Protein AF-0000000081776448 (afdb_homodimer)

Radius of gyration: 35.92 Å; Cα contacts (8 Å, |Δi|>4): 1482; chains: 2; bounding box: 62×105×99 Å

InterPro domains:
  IPR001128 Cytochrome P450 [PF00067] (30-485)
  IPR001128 Cytochrome P450 [PR00385] (296-313)
  IPR001128 Cytochrome P450 [PR00385] (349-360)
  IPR001128 Cytochrome P450 [PR00385] (428-437)
  IPR001128 Cytochrome P450 [PR00385] (437-448)
  IPR002401 Cytochrome P450, E-class, group I [PR00463] (58-77)
  IPR002401 Cytochrome P450, E-class, group I [PR00463] (170-188)
  IPR002401 Cytochrome P450, E-class, group I [PR00463] (285-302)
  IPR002401 Cytochrome P450, E-class, group I [PR00463] (305-331)
  IPR002401 Cytochrome P450, E-class, group I [PR00463] (348-366)
  IPR002401 Cytochrome P450, E-class, group I [PR00463] (389-413)
  IPR002401 Cytochrome P450, E-class, group I [PR00463] (427-437)
  IPR002401 Cytochrome P450, E-class, group I [PR00463] (437-460)
  IPR017972 Cytochrome P450, conserved site [PS00086] (430-439)
  IPR036396 Cytochrome P450 superfamily [G3DSA:1.10.630.10] (24-493)
  IPR036396 Cytochrome P450 superfamily [SSF48264] (30-490)

Secondary structure (DSSP, 8-state):
-HHHHHHHHHHHHHHHHHHHHIIIIIS-PPP----BTTTBTGGGS-TT-HHHHHHHHHHHH-SEEEEEETTEEEEEE-SHHHHHHHHSSSTT-BPP--HHHHHHTTT-STTT---HHHHHHHHHHHHHHHHHHHTTTHHHHHHHHHHHHHHHHHTTTT--B--HHHHHHHHHHHHHHHHHS----TT-HHHHHHHHHHHHHHHHHSTT-HHHH-GGGGGS--HHHHHHHHHHHHHHHHHHHHHHHHHHH--TT---SHHHHHHHHHHHHHHTT-HHHHTT-SHHHHHHHHHHHHHHHHHHHHHHHHHHHHHHHH-HHHHHHHHHHHHHHH-SS----GGGGGG-HHHHHHHHHHHHHH-SSTT-S-EE-SSSEEETTEEE-TT-EEEE-HHHHHT-TTTSSSTTS--GGGGB-TTSPBPPGGG-TT--SS--GGG--TTHHHHHHHHHHHHHHHHHHEEEEPPTTPPP---EEESSSEEEPS--BEEEE-----/-HHHHHHHHHHHHHHHHHHHHIIIIIS-PPP----BTTTBTGGGS-TT-HHHHHHHHHHHH-SEEEEEETTEEEEEE-SHHHHHHHHSSSTT-BPP--HHHHHHTTT-STTT---HHHHHHHHHHHHHHHHHHHTTTHHHHHHHHHHHHHHHHHTTTT--B--HHHHHHHHHHHHHHHHHS----TT-HHHHHHHHHHHHHHHHHSTT-HHHH-GGGGGS--HHHHHHHHHHHHHHHHHHHHHHHHHHH--TT---SHHHHHHHHHHHHHHTT-HHHHTT-SHHHHHHHHHHHHHHHHHHHHHHHHHHHHHHHH-HHHHHHHHHHHHHHH-TT----GGGGGG-HHHHHHHHHHHHHH-SSTT-S-EE-SSSEEETTEEE-TT-EEEE-HHHHHT-TTTSSSTTS--GGGGB-TTSPBPPGGG-TT--SS--GGG--TTHHHHHHHHHHHHHHHHHHEEEEPPTTPPP---EEESSSEEEPS--BEEEE-----

Nearest PDB structures (foldseek):
  6b82-assembly1_B  TM=9.142E-01  e=2.012E-31  Danio rerio
  6vlt-assembly7_G  TM=8.882E-01  e=4.516E-31  Homo sapiens
  4nkv-assembly3_C  TM=9.052E-01  e=1.434E-29  Homo sapiens
  3t3z-assembly1_A  TM=8.857E-01  e=6.390E-30  Homo sapiens
  6cir-assembly3_C  TM=9.084E-01  e=4.609E-29  Homo sapiens

Sequence (988 aa):
MILTACLCGTALCAMYYLKEQYDYTIRRMPPGPPSIPFIGNALSLDPKAPHLSLLELAKKYGDIFSIKLGSQRVVILNTCDVIKEAYKGLDISHRPNIYCMDVLVGDKGFLTCNDTNQWRLHTRLCRSALRIINNSSLGVKISEEADCLINKILDYHGKPFNPCQDLYLASLNVLCNISFGERYSHTDPELHDILDYSAEILKVISPVHPVNALPWLRHFPNKWFERLMKAKEQRDRLLMRKYVQHVATYKDGEIRDMLDAMLASAKQAVQEKDDNSLSVLTPEHIIINMWLMFFAGTDTVANTLQWGLLYMAAFPKKQAKVHDQIEQVLGKDGLLTLNCRARLPYLEATVNEIMRFSSLTTLGVPHAAAVDTKVRGYYIPKGTQVMANFWAVHHDETVWDQPHEFIPERFLDSDGNLRNMSEFPYFMPFSTGQRSCIGKGMAKAELFLLLGKLLHKFCFQLPENAKADLEGLASVSLIPKPYQIRALERAMYIMILTACLCGTALCAMYYLKEQYDYTIRRMPPGPPSIPFIGNALSLDPKAPHLSLLELAKKYGDIFSIKLGSQRVVILNTCDVIKEAYKGLDISHRPNIYCMDVLVGDKGFLTCNDTNQWRLHTRLCRSALRIINNSSLGVKISEEADCLINKILDYHGKPFNPCQDLYLASLNVLCNISFGERYSHTDPELHDILDYSAEILKVISPVHPVNALPWLRHFPNKWFERLMKAKEQRDRLLMRKYVQHVATYKDGEIRDMLDAMLASAKQAVQEKDDNSLSVLTPEHIIINMWLMFFAGTDTVANTLQWGLLYMAAFPKKQAKVHDQIEQVLGKDGLLTLNCRARLPYLEATVNEIMRFSSLTTLGVPHAAAVDTKVRGYYIPKGTQVMANFWAVHHDETVWDQPHEFIPERFLDSDGNLRNMSEFPYFMPFSTGQRSCIGKGMAKAELFLLLGKLLHKFCFQLPENAKADLEGLASVSLIPKPYQIRALERAMYI

Organism: Acanthaster planci (NCBI:txid133434)

pLDDT: mean 89.27, std 9.07, range [28.97, 98.62]

Foldseek 3Di:
DVVVVVVVVVVVVVVVVVVLCCCCPVQVAQAFDDADAQQKCVVQADQFCNLVSVLVRCVVRHQWHWTDHGNAIEIEGQALVLQCQVQADLQWFAAFDFPLVCVQANLQALQHNSPPLLNVLRLVLLLQLVVVLLPPCLFVLLLVLLVVLLVVQVVCVQDKDFCQVSLLLSLLQSLCCQLQVDGDDPPRPVVVLVVVLLVLSLVCPWCPHVCRSPVVCVPPDDPSVVSSVVSSVSLCVVLLVSLVVCVVVADPPDDRHSSNSLVNVCVVCVVVVPVSSVVSSPSSSSSSHSVVCSSVRRCLLSQLVSLLLLVCQQPVVLLVVQQVQCCVQQNLPGDDTPVCCQSRQLLLLLSLLSLLLQLWQQFARKTFGCAFDDGPRHTHHGSHIYTYGLNSLSQPVVQDPPSNDRDSCVQADPVRGGHDCVSPSSSDSFRDHPSTDSCVSSSSNSNSSSNSSLSSFWRKHFPDPDHRDSAFTDTSTTHRDTGIMTTHGPPVPD/DVVVVVVVVVVVQVVVVVVLCCQCPVQVAQAFDDADAQQKCVVQADQFCNLVSVLVRCVVRHQWHWTDHGPAIEIEGQALVLQCQVQADLQWFAAFDFPLVCVQANLQALQHNSPPLLNVLRLVLLLQLVVVLLPPCLFVLLLVLLVVLLVVQVVCVQDKDFCQVSLLLSLLQSLCCQLQVDGDDPPDPVVVLVVVLLVLSLVCPWCPHVCRSPVVCVPPDDPSVVSSVVSSVSLCVVLLVSLVVCVVVADPPDQRHSSNSLVNVCVVCVVVVPVSSVVSSPSSSSSSHSVVCSSVRRCLLSQLVSLLLLVCQQPVVLLVVQQVQCCVQANLPGDDTPVCCQSRQLLLLLSLLSLLQQLWQQWARKTFGCAFDDGPRHTHHGSHIYTYGLNSLSQPVVQDPPSNDRDSCVQADPVRGGHDCVVPSSSDSWRDHPSTDSCVSSSSNSNSSSNSSLSSFWRKHFPPPDHRDSAFTDTSTTHRDTGIMTTHGDPVPD

Solvent-accessible surface area (backbone atoms only — not comparable to full-atom values): 52459 Å² total; per-residue (Å²): 109,65,66,56,51,48,50,51,49,49,48,51,50,48,51,50,52,50,49,53,48,41,39,37,68,70,58,29,26,50,45,57,72,87,58,43,87,66,50,16,40,54,85,75,39,43,76,50,40,44,62,59,41,50,48,57,47,30,76,75,53,36,58,53,21,27,45,29,49,18,82,42,54,34,34,42,28,40,39,51,67,58,42,51,62,50,22,56,46,69,48,38,59,21,48,56,91,42,62,66,54,42,72,71,54,38,69,47,27,54,84,46,25,61,52,65,70,59,21,51,52,40,40,50,53,52,44,52,23,50,50,55,41,64,72,65,54,41,62,58,48,43,49,54,36,38,50,52,47,49,54,56,56,57,72,50,70,49,42,70,41,59,59,64,64,59,39,36,51,38,34,40,32,38,46,36,26,47,42,71,58,40,74,68,54,95,78,34,66,65,48,50,51,52,53,51,31,47,55,52,46,54,63,56,63,30,80,78,25,61,56,69,49,36,63,75,56,70,79,44,97,43,75,66,54,55,49,45,51,49,26,47,50,52,50,48,52,54,44,47,50,51,49,51,46,47,63,56,66,60,49,90,93,58,67,78,25,32,52,46,36,47,51,52,51,41,32,50,24,55,76,68,67,35,63,72,57,47,72,60,47,35,72,67,27,47,45,43,38,53,46,50,52,45,62,63,47,25,57,55,51,20,41,50,50,50,48,40,52,51,48,33,26,68,36,52,70,62,38,48,53,42,42,51,48,47,40,72,68,46,40,93,83,43,83,87,52,75,84,43,50,82,76,36,27,61,52,54,20,38,54,52,38,43,40,42,67,60,25,40,49,28,44,55,78,59,22,6,21,62,36,72,44,70,53,97,81,24,38,41,52,54,63,36,29,35,32,41,33,39,41,46,34,44,50,29,68,90,80,33,84,62,37,91,51,95,57,35,63,76,42,34,45,96,85,56,41,61,50,65,64,82,78,39,78,52,69,61,79,54,58,63,52,74,72,35,55,80,55,53,68,58,49,51,52,45,51,51,51,42,52,48,51,50,48,70,49,29,45,53,31,53,43,89,94,57,76,82,70,87,59,57,38,49,63,88,41,42,31,68,54,93,61,55,35,19,52,36,66,57,67,80,73,120,109,66,66,55,51,46,49,51,50,49,49,51,51,48,49,50,51,50,49,53,47,42,40,37,66,70,60,29,27,49,45,58,72,88,57,45,87,67,48,18,39,53,85,75,40,43,77,51,41,44,62,58,41,49,48,56,46,31,74,74,55,37,58,52,23,28,43,29,50,19,82,42,55,35,34,43,28,42,38,52,67,57,42,52,61,51,22,55,47,68,48,38,59,22,47,57,92,42,61,67,54,42,72,70,56,38,68,47,27,53,83,48,26,60,52,64,70,60,20,51,52,39,42,50,53,52,43,51,22,49,49,55,42,65,72,64,52,41,63,60,49,43,49,52,36,38,51,52,47,50,55,56,56,55,70,49,71,47,43,70,40,59,59,64,63,60,39,35,52,39,34,41,31,38,46,36,26,46,42,72,58,40,75,68,54,95,79,33,66,66,48,48,51,51,52,51,31,48,52,53,47,53,62,58,64,30,81,80,26,61,56,70,51,37,64,74,56,70,79,46,96,44,72,67,55,54,50,43,50,49,27,48,50,51,51,50,51,53,45,46,51,50,49,52,47,47,64,55,64,60,50,91,94,59,68,78,24,34,52,45,36,48,52,51,50,40,33,50,26,55,74,64,67,34,63,71,58,48,71,60,48,35,73,67,27,47,45,44,37,50,45,50,53,47,61,63,47,26,57,56,52,19,41,51,49,49,49,40,53,51,48,32,27,65,36,51,69,62,39,49,52,41,41,51,49,48,41,72,68,45,40,94,84,44,81,87,53,76,83,43,51,82,73,35,28,62,51,53,20,38,53,52,36,43,41,41,70,60,25,40,50,29,44,58,80,60,22,6,20,63,36,70,44,70,54,97,81,24,37,42,54,53,62,36,30,37,32,40,32,40,42,46,34,45,50,29,67,89,81,34,84,62,36,91,52,94,55,36,63,78,42,34,45,96,86,56,42,61,51,65,64,82,78,38,77,54,68,60,81,55,58,62,51,76,72,35,55,80,54,54,69,57,51,52,52,45,51,49,53,41,52,47,52,48,47,71,49,29,45,53,30,53,43,87,94,56,75,82,70,89,59,56,39,51,63,87,40,43,29,68,55,92,58,55,35,19,51,36,66,56,71,80,72,121

Structure (mmCIF, N/CA/C/O backbone):
data_AF-0000000081776448-model_v1
#
loop_
_entity.id
_entity.type
_entity.pdbx_description
1 polymer 'Steroid 21-hydroxylase'
#
loop_
_atom_site.group_PDB
_atom_site.id
_atom_site.type_symbol
_atom_site.label_atom_id
_atom_site.label_alt_id
_atom_site.label_comp_id
_atom_site.label_asym_id
_atom_site.label_entity_id
_atom_site.label_seq_id
_atom_site.pdbx_PDB_ins_code
_atom_site.Cartn_x
_atom_site.Cartn_y
_atom_site.Cartn_z
_atom_site.occupancy
_atom_site.B_iso_or_equiv
_atom_site.auth_seq_id
_atom_site.auth_comp_id
_atom_site.auth_asym_id
_atom_site.auth_atom_id
_atom_site.pdbx_PDB_model_num
ATOM 1 N N . MET A 1 1 ? 18.875 -7.441 50 1 62.19 1 MET A N 1
ATOM 2 C CA . MET A 1 1 ? 18.312 -7.309 48.656 1 62.19 1 MET A CA 1
ATOM 3 C C . MET A 1 1 ? 17.828 -5.883 48.406 1 62.19 1 MET A C 1
ATOM 5 O O . MET A 1 1 ? 18.141 -5.289 47.375 1 62.19 1 MET A O 1
ATOM 9 N N . ILE A 1 2 ? 17.281 -5.363 49.406 1 72.12 2 ILE A N 1
ATOM 10 C CA . ILE A 1 2 ? 16.766 -4.004 49.312 1 72.12 2 ILE A CA 1
ATOM 11 C C . ILE A 1 2 ? 17.922 -3.008 49.312 1 72.12 2 ILE A C 1
ATOM 13 O O . ILE A 1 2 ? 17.922 -2.061 48.5 1 72.12 2 ILE A O 1
ATOM 17 N N . LEU A 1 3 ? 18.875 -3.279 50.156 1 73.88 3 LEU A N 1
ATOM 18 C CA . LEU A 1 3 ? 20.016 -2.383 50.25 1 73.88 3 LEU A CA 1
ATOM 19 C C . LEU A 1 3 ? 20.812 -2.389 48.938 1 73.88 3 LEU A C 1
ATOM 21 O O . LEU A 1 3 ? 21.25 -1.339 48.469 1 73.88 3 LEU A O 1
ATOM 25 N N . THR A 1 4 ? 20.953 -3.5 48.375 1 74.56 4 THR A N 1
ATOM 26 C CA . THR A 1 4 ? 21.656 -3.637 47.094 1 74.56 4 THR A CA 1
ATOM 27 C C . THR A 1 4 ? 20.891 -2.957 45.969 1 74.56 4 THR A C 1
ATOM 29 O O . THR A 1 4 ? 21.484 -2.322 45.094 1 74.56 4 THR A O 1
ATOM 32 N N . ALA A 1 5 ? 19.656 -3.182 45.969 1 73.75 5 ALA A N 1
ATOM 33 C CA . ALA A 1 5 ? 18.828 -2.521 44.969 1 73.75 5 ALA A CA 1
ATOM 34 C C . ALA A 1 5 ? 18.906 -1.003 45.094 1 73.75 5 ALA A C 1
ATOM 36 O O . ALA A 1 5 ? 18.984 -0.29 44.094 1 73.75 5 ALA A O 1
ATOM 37 N N . CYS A 1 6 ? 18.922 -0.57 46.312 1 77.88 6 CYS A N 1
ATOM 38 C CA . CYS A 1 6 ? 19.031 0.863 46.562 1 77.88 6 CYS A CA 1
ATOM 39 C C . CYS A 1 6 ? 20.375 1.403 46.125 1 77.88 6 CYS A C 1
ATOM 41 O O . CYS A 1 6 ? 20.469 2.498 45.562 1 77.88 6 CYS A O 1
ATOM 43 N N . LEU A 1 7 ? 21.344 0.611 46.438 1 76.44 7 LEU A N 1
ATOM 44 C CA . LEU A 1 7 ? 22.672 1.025 46.031 1 76.44 7 LEU A CA 1
ATOM 45 C C . LEU A 1 7 ? 22.797 1.06 44.5 1 76.44 7 LEU A C 1
ATOM 47 O O . LEU A 1 7 ? 23.422 1.975 43.938 1 76.44 7 LEU A O 1
ATOM 51 N N . CYS A 1 8 ? 22.25 0.12 43.906 1 77.88 8 CYS A N 1
ATOM 52 C CA . CYS A 1 8 ? 22.266 0.087 42.438 1 77.88 8 CYS A CA 1
ATOM 53 C C . CYS A 1 8 ? 21.469 1.247 41.875 1 77.88 8 CYS A C 1
ATOM 55 O O . CYS A 1 8 ? 21.875 1.865 40.875 1 77.88 8 CYS A O 1
ATOM 57 N N . GLY A 1 9 ? 20.391 1.496 42.531 1 76.25 9 GLY A N 1
ATOM 58 C CA . GLY A 1 9 ? 19.578 2.635 42.125 1 76.25 9 GLY A CA 1
ATOM 59 C C . GLY A 1 9 ? 20.312 3.961 42.25 1 76.25 9 GLY A C 1
ATOM 60 O O . GLY A 1 9 ? 20.25 4.801 41.375 1 76.25 9 GLY A O 1
ATOM 61 N N . THR A 1 10 ? 21 4.062 43.375 1 79.56 10 THR A N 1
ATOM 62 C CA . THR A 1 10 ? 21.75 5.281 43.594 1 79.56 10 THR A CA 1
ATOM 63 C C . THR A 1 10 ? 22.922 5.406 42.625 1 79.56 10 THR A C 1
ATOM 65 O O . THR A 1 10 ? 23.219 6.504 42.156 1 79.56 10 THR A O 1
ATOM 68 N N . ALA A 1 11 ? 23.484 4.32 42.406 1 81.44 11 ALA A N 1
ATOM 69 C CA . ALA A 1 11 ? 24.594 4.324 41.438 1 81.44 11 ALA A CA 1
ATOM 70 C C . ALA A 1 11 ? 24.094 4.695 40.031 1 81.44 11 ALA A C 1
ATOM 72 O O . ALA A 1 11 ? 24.75 5.465 39.344 1 81.44 11 ALA A O 1
ATOM 73 N N . LEU A 1 12 ? 23.031 4.215 39.688 1 79.5 12 LEU A N 1
ATOM 74 C CA . LEU A 1 12 ? 22.469 4.516 38.375 1 79.5 12 LEU A CA 1
ATOM 75 C C . LEU A 1 12 ? 22.078 5.984 38.281 1 79.5 12 LEU A C 1
ATOM 77 O O . LEU A 1 12 ? 22.281 6.621 37.25 1 79.5 12 LEU A O 1
ATOM 81 N N . CYS A 1 13 ? 21.547 6.457 39.375 1 80.88 13 CYS A N 1
ATOM 82 C CA . CYS A 1 13 ? 21.188 7.867 39.406 1 80.88 13 CYS A CA 1
ATOM 83 C C . CYS A 1 13 ? 22.422 8.75 39.312 1 80.88 13 CYS A C 1
ATOM 85 O O . CYS A 1 13 ? 22.422 9.773 38.625 1 80.88 13 CYS A O 1
ATOM 87 N N . ALA A 1 14 ? 23.438 8.289 40.031 1 83.38 14 ALA A N 1
ATOM 88 C CA . ALA A 1 14 ? 24.688 9.047 40 1 83.38 14 ALA A CA 1
ATOM 89 C C . ALA A 1 14 ? 25.281 9.023 38.594 1 83.38 14 ALA A C 1
ATOM 91 O O . ALA A 1 14 ? 25.766 10.047 38.094 1 83.38 14 ALA A O 1
ATOM 92 N N . MET A 1 15 ? 25.281 7.945 38.094 1 83.44 15 MET A N 1
ATOM 93 C CA . MET A 1 15 ? 25.797 7.82 36.719 1 83.44 15 MET A CA 1
ATOM 94 C C . MET A 1 15 ? 25 8.68 35.75 1 83.44 15 MET A C 1
ATOM 96 O O . MET A 1 15 ? 25.562 9.289 34.844 1 83.44 15 MET A O 1
ATOM 100 N N . TYR A 1 16 ? 23.734 8.641 35.969 1 82.12 16 TYR A N 1
ATOM 101 C CA . TYR A 1 16 ? 22.859 9.477 35.156 1 82.12 16 TYR A CA 1
ATOM 102 C C . TYR A 1 16 ? 23.219 10.953 35.281 1 82.12 16 TYR A C 1
ATOM 104 O O . TYR A 1 16 ? 23.344 11.672 34.312 1 82.12 16 TYR A O 1
ATOM 112 N N . TYR A 1 17 ? 23.438 11.344 36.469 1 81.25 17 TYR A N 1
ATOM 113 C CA . TYR A 1 17 ? 23.75 12.734 36.719 1 81.25 17 TYR A CA 1
ATOM 114 C C . TYR A 1 17 ? 25.141 13.094 36.188 1 81.25 17 TYR A C 1
ATOM 116 O O . TYR A 1 17 ? 25.328 14.18 35.656 1 81.25 17 TYR A O 1
ATOM 124 N N . LEU A 1 18 ? 26.031 12.219 36.312 1 83.12 18 LEU A N 1
ATOM 125 C CA . LEU A 1 18 ? 27.375 12.445 35.781 1 83.12 18 LEU A CA 1
ATOM 126 C C . LEU A 1 18 ? 27.359 12.539 34.281 1 83.12 18 LEU A C 1
ATOM 128 O O . LEU A 1 18 ? 28.094 13.328 33.688 1 83.12 18 LEU A O 1
ATOM 132 N N . LYS A 1 19 ? 26.594 11.75 33.688 1 84.44 19 LYS A N 1
ATOM 133 C CA . LYS A 1 19 ? 26.469 11.797 32.25 1 84.44 19 LYS A CA 1
ATOM 134 C C . LYS A 1 19 ? 25.891 13.133 31.781 1 84.44 19 LYS A C 1
ATOM 136 O O . LYS A 1 19 ? 26.328 13.695 30.781 1 84.44 19 LYS A O 1
ATOM 141 N N . GLU A 1 20 ? 24.953 13.594 32.5 1 82.75 20 GLU A N 1
ATOM 142 C CA . GLU A 1 20 ? 24.344 14.883 32.156 1 82.75 20 GLU A CA 1
ATOM 143 C C . GLU A 1 20 ? 25.359 16.016 32.281 1 82.75 20 GLU A C 1
ATOM 145 O O . GLU A 1 20 ? 25.422 16.906 31.438 1 82.75 20 GLU A O 1
ATOM 150 N N . GLN A 1 21 ? 26.188 15.922 33.312 1 83.75 21 GLN A N 1
ATOM 151 C CA . GLN A 1 21 ? 27.219 16.938 33.5 1 83.75 21 GLN A CA 1
ATOM 152 C C . GLN A 1 21 ? 28.281 16.844 32.406 1 83.75 21 GLN A C 1
ATOM 154 O O . GLN A 1 21 ? 28.797 17.859 31.922 1 83.75 21 GLN A O 1
ATOM 159 N N . TYR A 1 22 ? 28.547 15.68 32.156 1 84.62 22 TYR A N 1
ATOM 160 C CA . TYR A 1 22 ? 29.484 15.461 31.062 1 84.62 22 TYR A CA 1
ATOM 161 C C . TYR A 1 22 ? 28.969 16.062 29.75 1 84.62 22 TYR A C 1
ATOM 163 O O . TYR A 1 22 ? 29.719 16.719 29.031 1 84.62 22 TYR A O 1
ATOM 171 N N . ASP A 1 23 ? 27.719 15.898 29.438 1 86.44 23 ASP A N 1
ATOM 172 C CA . ASP A 1 23 ? 27.109 16.406 28.219 1 86.44 23 ASP A CA 1
ATOM 173 C C . ASP A 1 23 ? 27.109 17.938 28.188 1 86.44 23 ASP A C 1
ATOM 175 O O . ASP A 1 23 ? 27.406 18.547 27.156 1 86.44 23 ASP A O 1
ATOM 179 N N . TYR A 1 24 ? 26.906 18.547 29.328 1 83.19 24 TYR A N 1
ATOM 180 C CA . TYR A 1 24 ? 26.797 20 29.406 1 83.19 24 TYR A CA 1
ATOM 181 C C . TYR A 1 24 ? 28.188 20.641 29.422 1 83.19 24 TYR A C 1
ATOM 183 O O . TYR A 1 24 ? 28.406 21.672 28.766 1 83.19 24 TYR A O 1
ATOM 191 N N . THR A 1 25 ? 29.078 20 30.109 1 82.5 25 THR A N 1
ATOM 192 C CA . THR A 1 25 ? 30.328 20.688 30.375 1 82.5 25 THR A CA 1
ATOM 193 C C . THR A 1 25 ? 31.406 20.25 29.375 1 82.5 25 THR A C 1
ATOM 195 O O . THR A 1 25 ? 32.188 21.078 28.906 1 82.5 25 THR A O 1
ATOM 198 N N . ILE A 1 26 ? 31.391 19.047 29.078 1 80.81 26 ILE A N 1
ATOM 199 C CA . ILE A 1 26 ? 32.469 18.547 28.234 1 80.81 26 ILE A CA 1
ATOM 200 C C . ILE A 1 26 ? 32.031 18.562 26.766 1 80.81 26 ILE A C 1
ATOM 202 O O . ILE A 1 26 ? 32.719 19.141 25.922 1 80.81 26 ILE A O 1
ATOM 206 N N . ARG A 1 27 ? 30.938 18.078 26.5 1 84.81 27 ARG A N 1
ATOM 207 C CA . ARG A 1 27 ? 30.453 18.031 25.125 1 84.81 27 ARG A CA 1
ATOM 208 C C . ARG A 1 27 ? 29.875 19.375 24.703 1 84.81 27 ARG A C 1
ATOM 210 O O . ARG A 1 27 ? 29.656 19.625 23.516 1 84.81 27 ARG A O 1
ATOM 217 N N . ARG A 1 28 ? 29.625 20.219 25.641 1 89.75 28 ARG A N 1
ATOM 218 C CA . ARG A 1 28 ? 29.125 21.578 25.406 1 89.75 28 ARG A CA 1
ATOM 219 C C . ARG A 1 28 ? 27.766 21.562 24.734 1 89.75 28 ARG A C 1
ATOM 221 O O . ARG A 1 28 ? 27.531 22.266 23.75 1 89.75 28 ARG A O 1
ATOM 228 N N . MET A 1 29 ? 26.953 20.703 25.188 1 91.94 29 MET A N 1
ATOM 229 C CA . MET A 1 29 ? 25.547 20.703 24.766 1 91.94 29 MET A CA 1
ATOM 230 C C . MET A 1 29 ? 24.781 21.828 25.438 1 91.94 29 MET A C 1
ATOM 232 O O . MET A 1 29 ? 25.219 22.344 26.469 1 91.94 29 MET A O 1
ATOM 236 N N . PRO A 1 30 ? 23.734 22.312 24.859 1 93.81 30 PRO A N 1
ATOM 237 C CA . PRO A 1 30 ? 22.969 23.375 25.516 1 93.81 30 PRO A CA 1
ATOM 238 C C . PRO A 1 30 ? 22.578 23.031 26.938 1 93.81 30 PRO A C 1
ATOM 240 O O . PRO A 1 30 ? 22.156 21.906 27.219 1 93.81 30 PRO A O 1
ATOM 243 N N . PRO A 1 31 ? 22.734 23.953 27.797 1 91.62 31 PRO A N 1
ATOM 244 C CA . PRO A 1 31 ? 22.406 23.688 29.203 1 91.62 31 PRO A CA 1
ATOM 245 C C . PRO A 1 31 ? 20.906 23.484 29.422 1 91.62 31 PRO A C 1
ATOM 247 O O . PRO A 1 31 ? 20.109 23.734 28.531 1 91.62 31 PRO A O 1
ATOM 250 N N . GLY A 1 32 ? 20.516 22.984 30.625 1 89.69 32 GLY A N 1
ATOM 251 C CA . GLY A 1 32 ? 19.109 22.781 30.969 1 89.69 32 GLY A CA 1
ATOM 252 C C . GLY A 1 32 ? 18.906 22.406 32.438 1 89.69 32 GLY A C 1
ATOM 253 O O . GLY A 1 32 ? 19.875 22.266 33.188 1 89.69 32 GLY A O 1
ATOM 254 N N . PRO A 1 33 ? 17.719 22.422 32.75 1 88.31 33 PRO A N 1
ATOM 255 C CA . PRO A 1 33 ? 17.391 22.031 34.125 1 88.31 33 PRO A CA 1
ATOM 256 C C . PRO A 1 33 ? 17.734 20.562 34.406 1 88.31 33 PRO A C 1
ATOM 258 O O . PRO A 1 33 ? 17.781 19.734 33.5 1 88.31 33 PRO A O 1
ATOM 261 N N . PRO A 1 34 ? 18.062 20.328 35.688 1 83.06 34 PRO A N 1
ATOM 262 C CA . PRO A 1 34 ? 18.266 18.922 36.031 1 83.06 34 PRO A CA 1
ATOM 263 C C . PRO A 1 34 ? 17.047 18.062 35.75 1 83.06 34 PRO A C 1
ATOM 265 O O . PRO A 1 34 ? 15.906 18.516 35.969 1 83.06 34 PRO A O 1
ATOM 268 N N . SER A 1 35 ? 17.234 16.891 35.25 1 82.5 35 SER A N 1
ATOM 269 C CA . SER A 1 35 ? 16.125 16.016 34.844 1 82.5 35 SER A CA 1
ATOM 270 C C . SER A 1 35 ? 16.094 14.758 35.688 1 82.5 35 SER A C 1
ATOM 272 O O . SER A 1 35 ? 17.094 14.359 36.281 1 82.5 35 SER A O 1
ATOM 274 N N . ILE A 1 36 ? 14.93 14.203 35.844 1 79.12 36 ILE A N 1
ATOM 275 C CA . ILE A 1 36 ? 14.734 12.93 36.531 1 79.12 36 ILE A CA 1
ATOM 276 C C . ILE A 1 36 ? 14.922 11.781 35.531 1 79.12 36 ILE A C 1
ATOM 278 O O . ILE A 1 36 ? 14.422 11.844 34.406 1 79.12 36 ILE A O 1
ATOM 282 N N . PRO A 1 37 ? 15.602 10.742 36 1 77.62 37 PRO A N 1
ATOM 283 C CA . PRO A 1 37 ? 15.828 9.625 35.094 1 77.62 37 PRO A CA 1
ATOM 284 C C . PRO A 1 37 ? 14.531 9.055 34.531 1 77.62 37 PRO A C 1
ATOM 286 O O . PRO A 1 37 ? 13.539 8.938 35.25 1 77.62 37 PRO A O 1
ATOM 289 N N . PHE A 1 38 ? 14.398 8.875 33.281 1 71.12 38 PHE A N 1
ATOM 290 C CA . PHE A 1 38 ? 13.336 8.227 32.531 1 71.12 38 PHE A CA 1
ATOM 291 C C . PHE A 1 38 ? 12.156 9.172 32.312 1 71.12 38 PHE A C 1
ATOM 293 O O . PHE A 1 38 ? 11.445 9.078 31.312 1 71.12 38 PHE A O 1
ATOM 300 N N . ILE A 1 39 ? 11.961 10.086 33.25 1 74.19 39 ILE A N 1
ATOM 301 C CA . ILE A 1 39 ? 10.828 10.992 33.125 1 74.19 39 ILE A CA 1
ATOM 302 C C . ILE A 1 39 ? 11.297 12.312 32.5 1 74.19 39 ILE A C 1
ATOM 304 O O . ILE A 1 39 ? 10.57 12.93 31.734 1 74.19 39 ILE A O 1
ATOM 308 N N . GLY A 1 40 ? 12.516 12.688 32.812 1 76.75 40 GLY A N 1
ATOM 309 C CA . GLY A 1 40 ? 13.055 13.945 32.312 1 76.75 40 GLY A CA 1
ATOM 310 C C . GLY A 1 40 ? 12.477 15.164 33.031 1 76.75 40 GLY A C 1
ATOM 311 O O . GLY A 1 40 ? 12.391 15.195 34.25 1 76.75 40 GLY A O 1
ATOM 312 N N . ASN A 1 41 ? 12.188 16.188 32.219 1 78.56 41 ASN A N 1
ATOM 313 C CA . ASN A 1 41 ? 11.68 17.453 32.75 1 78.56 41 ASN A CA 1
ATOM 314 C C . ASN A 1 41 ? 10.18 17.594 32.5 1 78.56 41 ASN A C 1
ATOM 316 O O . ASN A 1 41 ? 9.633 18.703 32.625 1 78.56 41 ASN A O 1
ATOM 320 N N . ALA A 1 42 ? 9.508 16.609 32.219 1 75.81 42 ALA A N 1
ATOM 321 C CA . ALA A 1 42 ? 8.102 16.625 31.828 1 75.81 42 ALA A CA 1
ATOM 322 C C . ALA A 1 42 ? 7.23 17.141 32.969 1 75.81 42 ALA A C 1
ATOM 324 O O . ALA A 1 42 ? 6.219 17.812 32.75 1 75.81 42 ALA A O 1
ATOM 325 N N . LEU A 1 43 ? 7.648 16.922 34.125 1 75.38 43 LEU A N 1
ATOM 326 C CA . LEU A 1 43 ? 6.848 17.297 35.281 1 75.38 43 LEU A CA 1
ATOM 327 C C . LEU A 1 43 ? 6.969 18.797 35.594 1 75.38 43 LEU A C 1
ATOM 329 O O . LEU A 1 43 ? 6.117 19.375 36.25 1 75.38 43 LEU A O 1
ATOM 333 N N . SER A 1 44 ? 7.949 19.359 35 1 79.69 44 SER A N 1
ATOM 334 C CA . SER A 1 44 ? 8.172 20.781 35.281 1 79.69 44 SER A CA 1
ATOM 335 C C . SER A 1 44 ? 7.512 21.641 34.188 1 79.69 44 SER A C 1
ATOM 337 O O . SER A 1 44 ? 7.496 22.875 34.312 1 79.69 44 SER A O 1
ATOM 339 N N . LEU A 1 45 ? 6.988 21.062 33.281 1 84.19 45 LEU A N 1
ATOM 340 C CA . LEU A 1 45 ? 6.344 21.781 32.188 1 84.19 45 LEU A CA 1
ATOM 341 C C . LEU A 1 45 ? 4.824 21.75 32.344 1 84.19 45 LEU A C 1
ATOM 343 O O . LEU A 1 45 ? 4.254 20.703 32.656 1 84.19 45 LEU A O 1
ATOM 347 N N . ASP A 1 46 ? 4.223 22.875 32.219 1 82.88 46 ASP A N 1
ATOM 348 C CA . ASP A 1 46 ? 2.766 22.938 32.188 1 82.88 46 ASP A CA 1
ATOM 349 C C . ASP A 1 46 ? 2.229 22.344 30.875 1 82.88 46 ASP A C 1
ATOM 351 O O . ASP A 1 46 ? 2.475 22.875 29.797 1 82.88 46 ASP A O 1
ATOM 355 N N . PRO A 1 47 ? 1.512 21.328 31.047 1 79.31 47 PRO A N 1
ATOM 356 C CA . PRO A 1 47 ? 1.014 20.688 29.828 1 79.31 47 PRO A CA 1
ATOM 357 C C . PRO A 1 47 ? 0.041 21.562 29.047 1 79.31 47 PRO A C 1
ATOM 359 O O . PRO A 1 47 ? -0.118 21.391 27.844 1 79.31 47 PRO A O 1
ATOM 362 N N . LYS A 1 48 ? -0.534 22.469 29.656 1 81.94 48 LYS A N 1
ATOM 363 C CA . LYS A 1 48 ? -1.513 23.344 29 1 81.94 48 LYS A CA 1
ATOM 364 C C . LYS A 1 48 ? -0.833 24.531 28.328 1 81.94 48 LYS A C 1
ATOM 366 O O . LYS A 1 48 ? -1.42 25.172 27.453 1 81.94 48 LYS A O 1
ATOM 371 N N . ALA A 1 49 ? 0.349 24.797 28.812 1 88.31 49 ALA A N 1
ATOM 372 C CA . ALA A 1 49 ? 1.064 25.938 28.234 1 88.31 49 ALA A CA 1
ATOM 373 C C . ALA A 1 49 ? 2.572 25.703 28.266 1 88.31 49 ALA A C 1
ATOM 375 O O . ALA A 1 49 ? 3.322 26.5 28.828 1 88.31 49 ALA A O 1
ATOM 376 N N . PRO A 1 50 ? 2.949 24.734 27.547 1 88.19 50 PRO A N 1
ATOM 377 C CA . PRO A 1 50 ? 4.383 24.422 27.547 1 88.19 50 PRO A CA 1
ATOM 378 C C . PRO A 1 50 ? 5.23 25.562 26.984 1 88.19 50 PRO A C 1
ATOM 380 O O . PRO A 1 50 ? 6.367 25.766 27.422 1 88.19 50 PRO A O 1
ATOM 383 N N . HIS A 1 51 ? 4.691 26.344 26.094 1 90.62 51 HIS A N 1
ATOM 384 C CA . HIS A 1 51 ? 5.434 27.438 25.5 1 90.62 51 HIS A CA 1
ATOM 385 C C . HIS A 1 51 ? 5.773 28.516 26.531 1 90.62 51 HIS A C 1
ATOM 387 O O . HIS A 1 51 ? 6.852 29.109 26.484 1 90.62 51 HIS A O 1
ATOM 393 N N . LEU A 1 52 ? 4.898 28.672 27.484 1 91.44 52 LEU A N 1
ATOM 394 C CA . LEU A 1 52 ? 5.148 29.641 28.531 1 91.44 52 LEU A CA 1
ATOM 395 C C . LEU A 1 52 ? 6.164 29.125 29.531 1 91.44 52 LEU A C 1
ATOM 397 O O . LEU A 1 52 ? 7.023 29.875 30.016 1 91.44 52 LEU A O 1
ATOM 401 N N . SER A 1 53 ? 6.016 27.828 29.797 1 91.75 53 SER A N 1
ATOM 402 C CA . SER A 1 53 ? 6.992 27.203 30.688 1 91.75 53 SER A CA 1
ATOM 403 C C . SER A 1 53 ? 8.398 27.281 30.109 1 91.75 53 SER A C 1
ATOM 405 O O . SER A 1 53 ? 9.367 27.531 30.828 1 91.75 53 SER A O 1
ATOM 407 N N . LEU A 1 54 ? 8.469 27.094 28.922 1 93 54 LEU A N 1
ATOM 408 C CA . LEU A 1 54 ? 9.758 27.109 28.25 1 93 54 LEU A CA 1
ATOM 409 C C . LEU A 1 54 ? 10.312 28.531 28.156 1 93 54 LEU A C 1
ATOM 411 O O . LEU A 1 54 ? 11.531 28.719 28.219 1 93 54 LEU A O 1
ATOM 415 N N . LEU A 1 55 ? 9.422 29.453 28 1 93.44 55 LEU A N 1
ATOM 416 C CA . LEU A 1 55 ? 9.836 30.859 28 1 93.44 55 LEU A CA 1
ATOM 417 C C . LEU A 1 55 ? 10.453 31.234 29.344 1 93.44 55 LEU A C 1
ATOM 419 O O . LEU A 1 55 ? 11.445 31.969 29.406 1 93.44 55 LEU A O 1
ATOM 423 N N . GLU A 1 56 ? 9.914 30.719 30.406 1 93.12 56 GLU A N 1
ATOM 424 C CA . GLU A 1 56 ? 10.453 30.953 31.75 1 93.12 56 GLU A CA 1
ATOM 425 C C . GLU A 1 56 ? 11.836 30.328 31.906 1 93.12 56 GLU A C 1
ATOM 427 O O . GLU A 1 56 ? 12.719 30.906 32.531 1 93.12 56 GLU A O 1
ATOM 432 N N . LEU A 1 57 ? 11.977 29.188 31.375 1 93.38 57 LEU A N 1
ATOM 433 C CA . LEU A 1 57 ? 13.258 28.5 31.438 1 93.38 57 LEU A CA 1
ATOM 434 C C . LEU A 1 57 ? 14.312 29.234 30.609 1 93.38 57 LEU A C 1
ATOM 436 O O . LEU A 1 57 ? 15.492 29.234 30.953 1 93.38 57 LEU A O 1
ATOM 440 N N . ALA A 1 58 ? 13.875 29.828 29.562 1 93.88 58 ALA A N 1
ATOM 441 C CA . ALA A 1 58 ? 14.789 30.578 28.703 1 93.88 58 ALA A CA 1
ATOM 442 C C . ALA A 1 58 ? 15.422 31.75 29.453 1 93.88 58 ALA A C 1
ATOM 444 O O . ALA A 1 58 ? 16.578 32.094 29.188 1 93.88 58 ALA A O 1
ATOM 445 N N . LYS A 1 59 ? 14.688 32.344 30.328 1 92.12 59 LYS A N 1
ATOM 446 C CA . LYS A 1 59 ? 15.203 33.438 31.125 1 92.12 59 LYS A CA 1
ATOM 447 C C . LYS A 1 59 ? 16.359 32.969 32 1 92.12 59 LYS A C 1
ATOM 449 O O . LYS A 1 59 ? 17.281 33.75 32.281 1 92.12 59 LYS A O 1
ATOM 454 N N . LYS A 1 60 ? 16.281 31.75 32.375 1 92.38 60 LYS A N 1
ATOM 455 C CA . LYS A 1 60 ? 17.266 31.219 33.312 1 92.38 60 LYS A CA 1
ATOM 456 C C . LYS A 1 60 ? 18.453 30.594 32.562 1 92.38 60 LYS A C 1
ATOM 458 O O . LYS A 1 60 ? 19.594 30.719 33 1 92.38 60 LYS A O 1
ATOM 463 N N . TYR A 1 61 ? 18.203 29.969 31.484 1 93.62 61 TYR A N 1
ATOM 464 C CA . TYR A 1 61 ? 19.234 29.141 30.859 1 93.62 61 TYR A CA 1
ATOM 465 C C . TYR A 1 61 ? 19.703 29.75 29.547 1 93.62 61 TYR A C 1
ATOM 467 O O . TYR A 1 61 ? 20.688 29.297 28.969 1 93.62 61 TYR A O 1
ATOM 475 N N . GLY A 1 62 ? 18.953 30.734 29.047 1 92.88 62 GLY A N 1
ATOM 476 C CA . GLY A 1 62 ? 19.406 31.438 27.844 1 92.88 62 GLY A CA 1
ATOM 477 C C . GLY A 1 62 ? 18.547 31.141 26.625 1 92.88 62 GLY A C 1
ATOM 478 O O . GLY A 1 62 ? 17.562 30.422 26.719 1 92.88 62 GLY A O 1
ATOM 479 N N . ASP A 1 63 ? 19 31.641 25.5 1 94.44 63 ASP A N 1
ATOM 480 C CA . ASP A 1 63 ? 18.234 31.609 24.25 1 94.44 63 ASP A CA 1
ATOM 481 C C . ASP A 1 63 ? 18.25 30.203 23.656 1 94.44 63 ASP A C 1
ATOM 483 O O . ASP A 1 63 ? 17.375 29.875 22.828 1 94.44 63 ASP A O 1
ATOM 487 N N . ILE A 1 64 ? 19.312 29.453 23.953 1 96.5 64 ILE A N 1
ATOM 488 C CA . ILE A 1 64 ? 19.422 28.062 23.562 1 96.5 64 ILE A CA 1
ATOM 489 C C . ILE A 1 64 ? 19.609 27.188 24.797 1 96.5 64 ILE A C 1
ATOM 491 O O . ILE A 1 64 ? 20.562 27.375 25.562 1 96.5 64 ILE A O 1
ATOM 495 N N . PHE A 1 65 ? 18.719 26.328 25.016 1 95.62 65 PHE A N 1
ATOM 496 C CA . PHE A 1 65 ? 18.859 25.406 26.125 1 95.62 65 PHE A CA 1
ATOM 497 C C . PHE A 1 65 ? 18.25 24.047 25.781 1 95.62 65 PHE A C 1
ATOM 499 O O . PHE A 1 65 ? 17.766 23.844 24.672 1 95.62 65 PHE A O 1
ATOM 506 N N . SER A 1 66 ? 18.406 23.094 26.656 1 94.44 66 SER A N 1
ATOM 507 C CA . SER A 1 66 ? 17.875 21.75 26.391 1 94.44 66 SER A CA 1
ATOM 508 C C . SER A 1 66 ? 17.094 21.219 27.578 1 94.44 66 SER A C 1
ATOM 510 O O . SER A 1 66 ? 17.328 21.625 28.719 1 94.44 66 SER A O 1
ATOM 512 N N . ILE A 1 67 ? 16.125 20.438 27.266 1 90.69 67 ILE A N 1
ATOM 513 C CA . ILE A 1 67 ? 15.367 19.688 28.266 1 90.69 67 ILE A CA 1
ATOM 514 C C . ILE A 1 67 ? 15.32 18.219 27.875 1 90.69 67 ILE A C 1
ATOM 516 O O . ILE A 1 67 ? 15.688 17.844 26.766 1 90.69 67 ILE A O 1
ATOM 520 N N . LYS A 1 68 ? 14.961 17.438 28.859 1 86.81 68 LYS A N 1
ATOM 521 C CA . LYS A 1 68 ? 14.789 16.016 28.578 1 86.81 68 LYS A CA 1
ATOM 522 C C . LYS A 1 68 ? 13.328 15.609 28.734 1 86.81 68 LYS A C 1
ATOM 524 O O . LYS A 1 68 ? 12.703 15.875 29.766 1 86.81 68 LYS A O 1
ATOM 529 N N . LEU A 1 69 ? 12.781 15.156 27.703 1 80.75 69 LEU A N 1
ATOM 530 C CA . LEU A 1 69 ? 11.469 14.516 27.734 1 80.75 69 LEU A CA 1
ATOM 531 C C . LEU A 1 69 ? 11.594 13 27.703 1 80.75 69 LEU A C 1
ATOM 533 O O . LEU A 1 69 ? 11.789 12.406 26.641 1 80.75 69 LEU A O 1
ATOM 537 N N . GLY A 1 70 ? 11.367 12.43 28.781 1 76.44 70 GLY A N 1
ATOM 538 C CA . GLY A 1 70 ? 11.758 11.031 28.891 1 76.44 70 GLY A CA 1
ATOM 539 C C . GLY A 1 70 ? 13.258 10.82 28.781 1 76.44 70 GLY A C 1
ATOM 540 O O . GLY A 1 70 ? 14.039 11.453 29.484 1 76.44 70 GLY A O 1
ATOM 541 N N . SER A 1 71 ? 13.539 9.992 27.766 1 74.69 71 SER A N 1
ATOM 542 C CA . SER A 1 71 ? 14.961 9.719 27.547 1 74.69 71 SER A CA 1
ATOM 543 C C . SER A 1 71 ? 15.523 10.555 26.406 1 74.69 71 SER A C 1
ATOM 545 O O . SER A 1 71 ? 16.734 10.555 26.156 1 74.69 71 SER A O 1
ATOM 547 N N . GLN A 1 72 ? 14.688 11.391 25.891 1 80.25 72 GLN A N 1
ATOM 548 C CA . GLN A 1 72 ? 15.117 12.125 24.703 1 80.25 72 GLN A CA 1
ATOM 549 C C . GLN A 1 72 ? 15.438 13.578 25.047 1 80.25 72 GLN A C 1
ATOM 551 O O . GLN A 1 72 ? 14.695 14.219 25.797 1 80.25 72 GLN A O 1
ATOM 556 N N . ARG A 1 73 ? 16.531 14.023 24.609 1 87.88 73 ARG A N 1
ATOM 557 C CA . ARG A 1 73 ? 16.906 15.422 24.781 1 87.88 73 ARG A CA 1
ATOM 558 C C . ARG A 1 73 ? 16.312 16.297 23.672 1 87.88 73 ARG A C 1
ATOM 560 O O . ARG A 1 73 ? 16.297 15.891 22.5 1 87.88 73 ARG A O 1
ATOM 567 N N . VAL A 1 74 ? 15.797 17.438 24.078 1 91.69 74 VAL A N 1
ATOM 568 C CA . VAL A 1 74 ? 15.195 18.391 23.141 1 91.69 74 VAL A CA 1
ATOM 569 C C . VAL A 1 74 ? 15.828 19.766 23.312 1 91.69 74 VAL A C 1
ATOM 571 O O . VAL A 1 74 ? 15.828 20.312 24.422 1 91.69 74 VAL A O 1
ATOM 574 N N . VAL A 1 75 ? 16.375 20.234 22.25 1 95.62 75 VAL A N 1
ATOM 575 C CA . VAL A 1 75 ? 16.953 21.578 22.266 1 95.62 75 VAL A CA 1
ATOM 576 C C . VAL A 1 75 ? 15.883 22.609 21.906 1 95.62 75 VAL A C 1
ATOM 578 O O . VAL A 1 75 ? 15.156 22.438 20.922 1 95.62 75 VAL A O 1
ATOM 581 N N . ILE A 1 76 ? 15.766 23.656 22.688 1 96.12 76 ILE A N 1
ATOM 582 C CA . ILE A 1 76 ? 14.75 24.688 22.5 1 96.12 76 ILE A CA 1
ATOM 583 C C . ILE A 1 76 ? 15.422 25.984 22.047 1 96.12 76 ILE A C 1
ATOM 585 O O . ILE A 1 76 ? 16.359 26.453 22.703 1 96.12 76 ILE A O 1
ATOM 589 N N . LEU A 1 77 ? 14.953 26.531 20.969 1 96.88 77 LEU A N 1
ATOM 590 C CA . LEU A 1 77 ? 15.406 27.812 20.438 1 96.88 77 LEU A CA 1
ATOM 591 C C . LEU A 1 77 ? 14.391 28.922 20.719 1 96.88 77 LEU A C 1
ATOM 593 O O . LEU A 1 77 ? 13.211 28.781 20.375 1 96.88 77 LEU A O 1
ATOM 597 N N . ASN A 1 78 ? 14.789 30.109 21.25 1 95.62 78 ASN A N 1
ATOM 598 C CA . ASN A 1 78 ? 13.797 31.031 21.781 1 95.62 78 ASN A CA 1
ATOM 599 C C . ASN A 1 78 ? 13.867 32.375 21.094 1 95.62 78 ASN A C 1
ATOM 601 O O . ASN A 1 78 ? 13.055 33.281 21.359 1 95.62 78 ASN A O 1
ATOM 605 N N . THR A 1 79 ? 14.82 32.594 20.156 1 95.31 79 THR A N 1
ATOM 606 C CA . THR A 1 79 ? 14.914 33.875 19.469 1 95.31 79 THR A CA 1
ATOM 607 C C . THR A 1 79 ? 14.93 33.688 17.953 1 95.31 79 THR A C 1
ATOM 609 O O . THR A 1 79 ? 15.305 32.594 17.469 1 95.31 79 THR A O 1
ATOM 612 N N . CYS A 1 80 ? 14.508 34.719 17.297 1 95.44 80 CYS A N 1
ATOM 613 C CA . CYS A 1 80 ? 14.438 34.719 15.844 1 95.44 80 CYS A CA 1
ATOM 614 C C . CYS A 1 80 ? 15.797 34.406 15.234 1 95.44 80 CYS A C 1
ATOM 616 O O . CYS A 1 80 ? 15.914 33.562 14.344 1 95.44 80 CYS A O 1
ATOM 618 N N . ASP A 1 81 ? 16.812 35 15.727 1 94.69 81 ASP A N 1
ATOM 619 C CA . ASP A 1 81 ? 18.156 34.875 15.172 1 94.69 81 ASP A CA 1
ATOM 620 C C . ASP A 1 81 ? 18.656 33.438 15.312 1 94.69 81 ASP A C 1
ATOM 622 O O . ASP A 1 81 ? 19.219 32.875 14.367 1 94.69 81 ASP A O 1
ATOM 626 N N . VAL A 1 82 ? 18.453 32.906 16.422 1 95.56 82 VAL A N 1
ATOM 627 C CA . VAL A 1 82 ? 18.953 31.562 16.688 1 95.56 82 VAL A CA 1
ATOM 628 C C . VAL A 1 82 ? 18.172 30.562 15.82 1 95.56 82 VAL A C 1
ATOM 630 O O . VAL A 1 82 ? 18.75 29.594 15.305 1 95.56 82 VAL A O 1
ATOM 633 N N . ILE A 1 83 ? 16.875 30.719 15.703 1 96.06 83 ILE A N 1
ATOM 634 C CA . ILE A 1 83 ? 16.031 29.844 14.914 1 96.06 83 ILE A CA 1
ATOM 635 C C . ILE A 1 83 ? 16.469 29.875 13.445 1 96.06 83 ILE A C 1
ATOM 637 O O . ILE A 1 83 ? 16.641 28.844 12.812 1 96.06 83 ILE A O 1
ATOM 641 N N . LYS A 1 84 ? 16.656 31.062 12.93 1 95.31 84 LYS A N 1
ATOM 642 C CA . LYS A 1 84 ? 17.062 31.234 11.539 1 95.31 84 LYS A CA 1
ATOM 643 C C . LYS A 1 84 ? 18.422 30.594 11.281 1 95.31 84 LYS A C 1
ATOM 645 O O . LYS A 1 84 ? 18.641 29.984 10.234 1 95.31 84 LYS A O 1
ATOM 650 N N . GLU A 1 85 ? 19.266 30.781 12.219 1 94.81 85 GLU A N 1
ATOM 651 C CA . GLU A 1 85 ? 20.594 30.203 12.078 1 94.81 85 GLU A CA 1
ATOM 652 C C . GLU A 1 85 ? 20.531 28.672 12.102 1 94.81 85 GLU A C 1
ATOM 654 O O . GLU A 1 85 ? 21.156 28 11.273 1 94.81 85 GLU A O 1
ATOM 659 N N . ALA A 1 86 ? 19.797 28.156 13.047 1 95.5 86 ALA A N 1
ATOM 660 C CA . ALA A 1 86 ? 19.719 26.719 13.234 1 95.5 86 ALA A CA 1
ATOM 661 C C . ALA A 1 86 ? 19.047 26.047 12.039 1 95.5 86 ALA A C 1
ATOM 663 O O . ALA A 1 86 ? 19.453 24.953 11.625 1 95.5 86 ALA A O 1
ATOM 664 N N . TYR A 1 87 ? 17.984 26.656 11.453 1 94.81 87 TYR A N 1
ATOM 665 C CA . TYR A 1 87 ? 17.172 26 10.438 1 94.81 87 TYR A CA 1
ATOM 666 C C . TYR A 1 87 ? 17.656 26.344 9.039 1 94.81 87 TYR A C 1
ATOM 668 O O . TYR A 1 87 ? 17.109 25.859 8.047 1 94.81 87 TYR A O 1
ATOM 676 N N . LYS A 1 88 ? 18.625 27.172 8.844 1 91.12 88 LYS A N 1
ATOM 677 C CA . LYS A 1 88 ? 19.109 27.625 7.547 1 91.12 88 LYS A CA 1
ATOM 678 C C . LYS A 1 88 ? 19.656 26.469 6.727 1 91.12 88 LYS A C 1
ATOM 680 O O . LYS A 1 88 ? 19.359 26.344 5.535 1 91.12 88 LYS A O 1
ATOM 685 N N . GLY A 1 89 ? 20.328 25.5 7.125 1 89.62 89 GLY A N 1
ATOM 686 C CA . GLY A 1 89 ? 20.953 24.422 6.395 1 89.62 89 GLY A CA 1
ATOM 687 C C . GLY A 1 89 ? 20.266 23.078 6.609 1 89.62 89 GLY A C 1
ATOM 688 O O . GLY A 1 89 ? 19.125 23.031 7.051 1 89.62 89 GLY A O 1
ATOM 689 N N . LEU A 1 90 ? 20.969 22.109 6.133 1 90.5 90 LEU A N 1
ATOM 690 C CA . LEU A 1 90 ? 20.391 20.766 6.164 1 90.5 90 LEU A CA 1
ATOM 691 C C . LEU A 1 90 ? 20.797 20.047 7.449 1 90.5 90 LEU A C 1
ATOM 693 O O . LEU A 1 90 ? 20.281 18.953 7.73 1 90.5 90 LEU A O 1
ATOM 697 N N . ASP A 1 91 ? 21.547 20.703 8.258 1 93.94 91 ASP A N 1
ATOM 698 C CA . ASP A 1 91 ? 22.078 20.031 9.438 1 93.94 91 ASP A CA 1
ATOM 699 C C . ASP A 1 91 ? 20.969 19.703 10.43 1 93.94 91 ASP A C 1
ATOM 701 O O . ASP A 1 91 ? 21 18.641 11.062 1 93.94 91 ASP A O 1
ATOM 705 N N . ILE A 1 92 ? 20.031 20.641 10.555 1 94.44 92 ILE A N 1
ATOM 706 C CA . ILE A 1 92 ? 18.875 20.422 11.414 1 94.44 92 ILE A CA 1
ATOM 707 C C . ILE A 1 92 ? 17.609 20.406 10.57 1 94.44 92 ILE A C 1
ATOM 709 O O . ILE A 1 92 ? 16.781 21.312 10.664 1 94.44 92 ILE A O 1
ATOM 713 N N . SER A 1 93 ? 17.547 19.391 9.75 1 93.19 93 SER A N 1
ATOM 714 C CA . SER A 1 93 ? 16.422 19.344 8.805 1 93.19 93 SER A CA 1
ATOM 715 C C . SER A 1 93 ? 15.664 18.031 8.922 1 93.19 93 SER A C 1
ATOM 717 O O . SER A 1 93 ? 14.633 17.844 8.258 1 93.19 93 SER A O 1
ATOM 719 N N . HIS A 1 94 ? 16.125 17.109 9.734 1 93.25 94 HIS A N 1
ATOM 720 C CA . HIS A 1 94 ? 15.43 15.844 9.883 1 93.25 94 HIS A CA 1
ATOM 721 C C . HIS A 1 94 ? 14.227 15.984 10.82 1 93.25 94 HIS A C 1
ATOM 723 O O . HIS A 1 94 ? 14.062 17.016 11.477 1 93.25 94 HIS A O 1
ATOM 729 N N . ARG A 1 95 ? 13.383 15.031 10.758 1 90.56 95 ARG A N 1
ATOM 730 C CA . ARG A 1 95 ? 12.281 14.891 11.695 1 90.56 95 ARG A CA 1
ATOM 731 C C . ARG A 1 95 ? 12.57 13.797 12.719 1 90.56 95 ARG A C 1
ATOM 733 O O . ARG A 1 95 ? 13.18 12.773 12.391 1 90.56 95 ARG A O 1
ATOM 740 N N . PRO A 1 96 ? 12.18 14.117 13.938 1 86.81 96 PRO A N 1
ATOM 741 C CA . PRO A 1 96 ? 12.359 13.062 14.938 1 86.81 96 PRO A CA 1
ATOM 742 C C . PRO A 1 96 ? 11.484 11.844 14.672 1 86.81 96 PRO A C 1
ATOM 744 O O . PRO A 1 96 ? 10.453 11.953 14.008 1 86.81 96 PRO A O 1
ATOM 747 N N . ASN A 1 97 ? 11.938 10.734 15.188 1 78.44 97 ASN A N 1
ATOM 748 C CA . ASN A 1 97 ? 11.164 9.508 15.055 1 78.44 97 ASN A CA 1
ATOM 749 C C . ASN A 1 97 ? 9.984 9.477 16.016 1 78.44 97 ASN A C 1
ATOM 751 O O . ASN A 1 97 ? 10.172 9.266 17.219 1 78.44 97 ASN A O 1
ATOM 755 N N . ILE A 1 98 ? 8.883 9.828 15.562 1 76.94 98 ILE A N 1
ATOM 756 C CA . ILE A 1 98 ? 7.645 9.711 16.328 1 76.94 98 ILE A CA 1
ATOM 757 C C . ILE A 1 98 ? 6.891 8.453 15.898 1 76.94 98 ILE A C 1
ATOM 759 O O . ILE A 1 98 ? 6.48 8.336 14.742 1 76.94 98 ILE A O 1
ATOM 763 N N . TYR A 1 99 ? 6.652 7.625 16.766 1 75.88 99 TYR A N 1
ATOM 764 C CA . TYR A 1 99 ? 6.152 6.289 16.469 1 75.88 99 TYR A CA 1
ATOM 765 C C . TYR A 1 99 ? 4.816 6.359 15.734 1 75.88 99 TYR A C 1
ATOM 767 O O . TYR A 1 99 ? 4.621 5.68 14.727 1 75.88 99 TYR A O 1
ATOM 775 N N . CYS A 1 100 ? 3.908 7.148 16.266 1 79.81 100 CYS A N 1
ATOM 776 C CA . CYS A 1 100 ? 2.576 7.215 15.672 1 79.81 100 CYS A CA 1
ATOM 777 C C . CYS A 1 100 ? 2.643 7.711 14.227 1 79.81 100 CYS A C 1
ATOM 779 O O . CYS A 1 100 ? 1.927 7.211 13.359 1 79.81 100 CYS A O 1
ATOM 781 N N . MET A 1 101 ? 3.533 8.656 14 1 83.75 101 MET A N 1
ATOM 782 C CA . MET A 1 101 ? 3.676 9.188 12.648 1 83.75 101 MET A CA 1
ATOM 783 C C . MET A 1 101 ? 4.34 8.164 11.727 1 83.75 101 MET A C 1
ATOM 785 O O . MET A 1 101 ? 4.027 8.102 10.539 1 83.75 101 MET A O 1
ATOM 789 N N . ASP A 1 102 ? 5.176 7.414 12.312 1 83.06 102 ASP A N 1
ATOM 790 C CA . ASP A 1 102 ? 5.832 6.363 11.547 1 83.06 102 ASP A CA 1
ATOM 791 C C . ASP A 1 102 ? 4.828 5.312 11.078 1 83.06 102 ASP A C 1
ATOM 793 O O . ASP A 1 102 ? 4.926 4.801 9.961 1 83.06 102 ASP A O 1
ATOM 797 N N . VAL A 1 103 ? 3.979 5.016 11.977 1 82.62 103 VAL A N 1
ATOM 798 C CA . VAL A 1 103 ? 2.959 4.02 11.664 1 82.62 103 VAL A CA 1
ATOM 799 C C . VAL A 1 103 ? 2.002 4.574 10.609 1 82.62 103 VAL A C 1
ATOM 801 O O . VAL A 1 103 ? 1.602 3.859 9.688 1 82.62 103 VAL A O 1
ATOM 804 N N . LEU A 1 104 ? 1.711 5.805 10.703 1 87.38 104 LEU A N 1
ATOM 805 C CA . LEU A 1 104 ? 0.704 6.418 9.844 1 87.38 104 LEU A CA 1
ATOM 806 C C . LEU A 1 104 ? 1.27 6.695 8.453 1 87.38 104 LEU A C 1
ATOM 808 O O . LEU A 1 104 ? 0.573 6.523 7.449 1 87.38 104 LEU A O 1
ATOM 812 N N . VAL A 1 105 ? 2.525 7.148 8.359 1 89.75 105 VAL A N 1
ATOM 813 C CA . VAL A 1 105 ? 3.016 7.648 7.078 1 89.75 105 VAL A CA 1
ATOM 814 C C . VAL A 1 105 ? 4.398 7.074 6.793 1 89.75 105 VAL A C 1
ATOM 816 O O . VAL A 1 105 ? 4.793 6.934 5.633 1 89.75 105 VAL A O 1
ATOM 819 N N . GLY A 1 106 ? 5.145 6.785 7.789 1 86.06 106 GLY A N 1
ATOM 820 C CA . GLY A 1 106 ? 6.527 6.383 7.582 1 86.06 106 GLY A CA 1
ATOM 821 C C . GLY A 1 106 ? 7.367 7.457 6.914 1 86.06 106 GLY A C 1
ATOM 822 O O . GLY A 1 106 ? 7.238 8.641 7.234 1 86.06 106 GLY A O 1
ATOM 823 N N . ASP A 1 107 ? 8.242 7.066 6.016 1 86.88 107 ASP A N 1
ATOM 824 C CA . ASP A 1 107 ? 9.109 8.016 5.328 1 86.88 107 ASP A CA 1
ATOM 825 C C . ASP A 1 107 ? 8.57 8.359 3.945 1 86.88 107 ASP A C 1
ATOM 827 O O . ASP A 1 107 ? 9.336 8.641 3.023 1 86.88 107 ASP A O 1
ATOM 831 N N . LYS A 1 108 ? 7.258 8.367 3.779 1 89 108 LYS A N 1
ATOM 832 C CA . LYS A 1 108 ? 6.68 8.445 2.441 1 89 108 LYS A CA 1
ATOM 833 C C . LYS A 1 108 ? 6.055 9.812 2.191 1 89 108 LYS A C 1
ATOM 835 O O . LYS A 1 108 ? 5.32 10 1.219 1 89 108 LYS A O 1
ATOM 840 N N . GLY A 1 109 ? 6.391 10.852 2.914 1 91.5 109 GLY A N 1
ATOM 841 C CA . GLY A 1 109 ? 5.75 12.141 2.715 1 91.5 109 GLY A CA 1
ATOM 842 C C . GLY A 1 109 ? 6.699 13.312 2.895 1 91.5 109 GLY A C 1
ATOM 843 O O . GLY A 1 109 ? 7.793 13.148 3.439 1 91.5 109 GLY A O 1
ATOM 844 N N . PHE A 1 110 ? 6.266 14.453 2.346 1 91.5 110 PHE A N 1
ATOM 845 C CA . PHE A 1 110 ? 7.094 15.648 2.359 1 91.5 110 PHE A CA 1
ATOM 846 C C . PHE A 1 110 ? 7.359 16.109 3.787 1 91.5 110 PHE A C 1
ATOM 848 O O . PHE A 1 110 ? 8.352 16.781 4.055 1 91.5 110 PHE A O 1
ATOM 855 N N . LEU A 1 111 ? 6.52 15.719 4.695 1 90.38 111 LEU A N 1
ATOM 856 C CA . LEU A 1 111 ? 6.633 16.203 6.066 1 90.38 111 LEU A CA 1
ATOM 857 C C . LEU A 1 111 ? 7.551 15.297 6.883 1 90.38 111 LEU A C 1
ATOM 859 O O . LEU A 1 111 ? 8.234 15.758 7.801 1 90.38 111 LEU A O 1
ATOM 863 N N . THR A 1 112 ? 7.672 14.016 6.535 1 90.12 112 THR A N 1
ATOM 864 C CA . THR A 1 112 ? 8.305 13.07 7.449 1 90.12 112 THR A CA 1
ATOM 865 C C . THR A 1 112 ? 9.57 12.492 6.832 1 90.12 112 THR A C 1
ATOM 867 O O . THR A 1 112 ? 10.398 11.906 7.535 1 90.12 112 THR A O 1
ATOM 870 N N . CYS A 1 113 ? 9.719 12.594 5.559 1 92.12 113 CYS A N 1
ATOM 871 C CA . CYS A 1 113 ? 10.836 11.945 4.879 1 92.12 113 CYS A CA 1
ATOM 872 C C . CYS A 1 113 ? 12.164 12.539 5.316 1 92.12 113 CYS A C 1
ATOM 874 O O . CYS A 1 113 ? 12.352 13.758 5.258 1 92.12 113 CYS A O 1
ATOM 876 N N . ASN A 1 114 ? 13.117 11.703 5.746 1 91.88 114 ASN A N 1
ATOM 877 C CA . ASN A 1 114 ? 14.406 12.195 6.223 1 91.88 114 ASN A CA 1
ATOM 878 C C . ASN A 1 114 ? 15.484 12.078 5.148 1 91.88 114 ASN A C 1
ATOM 880 O O . ASN A 1 114 ? 16.531 12.711 5.246 1 91.88 114 ASN A O 1
ATOM 884 N N . ASP A 1 115 ? 15.219 11.234 4.168 1 89.25 115 ASP A N 1
ATOM 885 C CA . ASP A 1 115 ? 16.141 11.211 3.033 1 89.25 115 ASP A CA 1
ATOM 886 C C . ASP A 1 115 ? 16.062 12.508 2.238 1 89.25 115 ASP A C 1
ATOM 888 O O . ASP A 1 115 ? 15 12.859 1.711 1 89.25 115 ASP A O 1
ATOM 892 N N . THR A 1 116 ? 17.125 13.156 2.213 1 91.06 116 THR A N 1
ATOM 893 C CA . THR A 1 116 ? 17.141 14.508 1.664 1 91.06 116 THR A CA 1
ATOM 894 C C . THR A 1 116 ? 16.656 14.508 0.214 1 91.06 116 THR A C 1
ATOM 896 O O . THR A 1 116 ? 15.867 15.367 -0.184 1 91.06 116 THR A O 1
ATOM 899 N N . ASN A 1 117 ? 17.125 13.562 -0.557 1 90.69 117 ASN A N 1
ATOM 900 C CA . ASN A 1 117 ? 16.75 13.531 -1.968 1 90.69 117 ASN A CA 1
ATOM 901 C C . ASN A 1 117 ? 15.273 13.227 -2.15 1 90.69 117 ASN A C 1
ATOM 903 O O . ASN A 1 117 ? 14.594 13.891 -2.936 1 90.69 117 ASN A O 1
ATOM 907 N N . GLN A 1 118 ? 14.805 12.281 -1.465 1 91.94 118 GLN A N 1
ATOM 908 C CA . GLN A 1 118 ? 13.391 11.938 -1.547 1 91.94 118 GLN A CA 1
ATOM 909 C C . GLN A 1 118 ? 12.516 13.062 -1.004 1 91.94 118 GLN A C 1
ATOM 911 O O . GLN A 1 118 ? 11.453 13.359 -1.562 1 91.94 118 GLN A O 1
ATOM 916 N N . TRP A 1 119 ? 12.992 13.648 0.061 1 93.31 119 TRP A N 1
ATOM 917 C CA . TRP A 1 119 ? 12.258 14.766 0.654 1 93.31 119 TRP A CA 1
ATOM 918 C C . TRP A 1 119 ? 12.109 15.914 -0.342 1 93.31 119 TRP A C 1
ATOM 920 O O . TRP A 1 119 ? 11.023 16.484 -0.486 1 93.31 119 TRP A O 1
ATOM 930 N N . ARG A 1 120 ? 13.148 16.234 -1.013 1 93.06 120 ARG A N 1
ATOM 931 C CA . ARG A 1 120 ? 13.133 17.312 -1.99 1 93.06 120 ARG A CA 1
ATOM 932 C C . ARG A 1 120 ? 12.156 17.016 -3.123 1 93.06 120 ARG A C 1
ATOM 934 O O . ARG A 1 120 ? 11.477 17.906 -3.619 1 93.06 120 ARG A O 1
ATOM 941 N N . LEU A 1 121 ? 12.18 15.789 -3.52 1 92.94 121 LEU A N 1
ATOM 942 C CA . LEU A 1 121 ? 11.281 15.383 -4.59 1 92.94 121 LEU A CA 1
ATOM 943 C C . LEU A 1 121 ? 9.82 15.492 -4.145 1 92.94 121 LEU A C 1
ATOM 945 O O . LEU A 1 121 ? 8.992 16.047 -4.863 1 92.94 121 LEU A O 1
ATOM 949 N N . HIS A 1 122 ? 9.516 14.969 -2.963 1 94.19 122 HIS A N 1
ATOM 950 C CA . HIS A 1 122 ? 8.172 15.086 -2.406 1 94.19 122 HIS A CA 1
ATOM 951 C C . HIS A 1 122 ? 7.73 16.547 -2.336 1 94.19 122 HIS A C 1
ATOM 953 O O . HIS A 1 122 ? 6.621 16.891 -2.752 1 94.19 122 HIS A O 1
ATOM 959 N N . THR A 1 123 ? 8.617 17.328 -1.806 1 93.94 123 THR A N 1
ATOM 960 C CA . THR A 1 123 ? 8.312 18.734 -1.58 1 93.94 123 THR A CA 1
ATOM 961 C C . THR A 1 123 ? 8.078 19.453 -2.904 1 93.94 123 THR A C 1
ATOM 963 O O . THR A 1 123 ? 7.145 20.25 -3.025 1 93.94 123 THR A O 1
ATOM 966 N N . ARG A 1 124 ? 8.914 19.172 -3.852 1 93.56 124 ARG A N 1
ATOM 967 C CA . ARG A 1 124 ? 8.789 19.797 -5.164 1 93.56 124 ARG A CA 1
ATOM 968 C C . ARG A 1 124 ? 7.449 19.438 -5.809 1 93.56 124 ARG A C 1
ATOM 970 O O . ARG A 1 124 ? 6.773 20.312 -6.363 1 93.56 124 ARG A O 1
ATOM 977 N N . LEU A 1 125 ? 7.078 18.25 -5.73 1 92.06 125 LEU A N 1
ATOM 978 C CA . LEU A 1 125 ? 5.84 17.781 -6.34 1 92.06 125 LEU A CA 1
ATOM 979 C C . LEU A 1 125 ? 4.625 18.375 -5.645 1 92.06 125 LEU A C 1
ATOM 981 O O . LEU A 1 125 ? 3.67 18.797 -6.301 1 92.06 125 LEU A O 1
ATOM 985 N N . CYS A 1 126 ? 4.66 18.438 -4.344 1 93.31 126 CYS A N 1
ATOM 986 C CA . CYS A 1 126 ? 3.564 19.031 -3.584 1 93.31 126 CYS A CA 1
ATOM 987 C C . CYS A 1 126 ? 3.461 20.531 -3.854 1 93.31 126 CYS A C 1
ATOM 989 O O . CYS A 1 126 ? 2.363 21.062 -4.02 1 93.31 126 CYS A O 1
ATOM 991 N N . ARG A 1 127 ? 4.57 21.172 -3.9 1 92.88 127 ARG A N 1
ATOM 992 C CA . ARG A 1 127 ? 4.59 22.609 -4.199 1 92.88 127 ARG A CA 1
ATOM 993 C C . ARG A 1 127 ? 4.031 22.875 -5.59 1 92.88 127 ARG A C 1
ATOM 995 O O . ARG A 1 127 ? 3.293 23.844 -5.789 1 92.88 127 ARG A O 1
ATOM 1002 N N . SER A 1 128 ? 4.453 22.047 -6.508 1 91.56 128 SER A N 1
ATOM 1003 C CA . SER A 1 128 ? 3.965 22.203 -7.875 1 91.56 128 SER A CA 1
ATOM 1004 C C . SER A 1 128 ? 2.453 22.016 -7.945 1 91.56 128 SER A C 1
ATOM 1006 O O . SER A 1 128 ? 1.761 22.766 -8.633 1 91.56 128 SER A O 1
ATOM 1008 N N . ALA A 1 129 ? 1.989 21.062 -7.242 1 89.62 129 ALA A N 1
ATOM 1009 C CA . ALA A 1 129 ? 0.551 20.812 -7.211 1 89.62 129 ALA A CA 1
ATOM 1010 C C . ALA A 1 129 ? -0.2 21.984 -6.59 1 89.62 129 ALA A C 1
ATOM 1012 O O . ALA A 1 129 ? -1.242 22.406 -7.098 1 89.62 129 ALA A O 1
ATOM 1013 N N . LEU A 1 130 ? 0.335 22.516 -5.531 1 90.12 130 LEU A N 1
ATOM 1014 C CA . LEU A 1 130 ? -0.279 23.656 -4.852 1 90.12 130 LEU A CA 1
ATOM 1015 C C . LEU A 1 130 ? -0.262 24.891 -5.738 1 90.12 130 LEU A C 1
ATOM 1017 O O . LEU A 1 130 ? -1.214 25.688 -5.734 1 90.12 130 LEU A O 1
ATOM 1021 N N . ARG A 1 131 ? 0.775 25.047 -6.438 1 88.44 131 ARG A N 1
ATOM 1022 C CA . ARG A 1 131 ? 0.904 26.188 -7.324 1 88.44 131 ARG A CA 1
ATOM 1023 C C . ARG A 1 131 ? -0.163 26.172 -8.414 1 88.44 131 ARG A C 1
ATOM 1025 O O . ARG A 1 131 ? -0.737 27.203 -8.75 1 88.44 131 ARG A O 1
ATOM 1032 N N . ILE A 1 132 ? -0.385 25.047 -8.906 1 85.25 132 ILE A N 1
ATOM 1033 C CA . ILE A 1 132 ? -1.376 24.891 -9.969 1 85.25 132 ILE A CA 1
ATOM 1034 C C . ILE A 1 132 ? -2.758 25.281 -9.438 1 85.25 132 ILE A C 1
ATOM 1036 O O . ILE A 1 132 ? -3.504 26 -10.109 1 85.25 132 ILE A O 1
ATOM 1040 N N . ILE A 1 133 ? -3.041 24.938 -8.281 1 83.69 133 ILE A N 1
ATOM 1041 C CA . ILE A 1 133 ? -4.352 25.188 -7.691 1 83.69 133 ILE A CA 1
ATOM 1042 C C . ILE A 1 133 ? -4.457 26.656 -7.293 1 83.69 133 ILE A C 1
ATOM 1044 O O . ILE A 1 133 ? -5.508 27.281 -7.465 1 83.69 133 ILE A O 1
ATOM 1048 N N . ASN A 1 134 ? -3.352 27.156 -6.734 1 81.12 134 ASN A N 1
ATOM 1049 C CA . ASN A 1 134 ? -3.32 28.547 -6.324 1 81.12 134 ASN A CA 1
ATOM 1050 C C . ASN A 1 134 ? -3.596 29.484 -7.496 1 81.12 134 ASN A C 1
ATOM 1052 O O . ASN A 1 134 ? -4.207 30.547 -7.324 1 81.12 134 ASN A O 1
ATOM 1056 N N . ASN A 1 135 ? -3.205 29.078 -8.633 1 78.62 135 ASN A N 1
ATOM 1057 C CA . ASN A 1 135 ? -3.295 29.922 -9.812 1 78.62 135 ASN A CA 1
ATOM 1058 C C . ASN A 1 135 ? -4.621 29.734 -10.539 1 78.62 135 ASN A C 1
ATOM 1060 O O . ASN A 1 135 ? -4.941 30.5 -11.461 1 78.62 135 ASN A O 1
ATOM 1064 N N . SER A 1 136 ? -5.359 28.828 -10.117 1 77.06 136 SER A N 1
ATOM 1065 C CA . SER A 1 136 ? -6.539 28.531 -10.922 1 77.06 136 SER A CA 1
ATOM 1066 C C . SER A 1 136 ? -7.82 28.781 -10.125 1 77.06 136 SER A C 1
ATOM 1068 O O . SER A 1 136 ? -8.516 29.781 -10.352 1 77.06 136 SER A O 1
ATOM 1070 N N . SER A 1 137 ? -8.148 28.047 -9.242 1 83 137 SER A N 1
ATOM 1071 C CA . SER A 1 137 ? -9.516 28 -8.727 1 83 137 SER A CA 1
ATOM 1072 C C . SER A 1 137 ? -9.547 28.188 -7.215 1 83 137 SER A C 1
ATOM 1074 O O . SER A 1 137 ? -10.602 28.094 -6.59 1 83 137 SER A O 1
ATOM 1076 N N . LEU A 1 138 ? -8.461 28.688 -6.609 1 88.5 138 LEU A N 1
ATOM 1077 C CA . LEU A 1 138 ? -8.383 28.719 -5.152 1 88.5 138 LEU A CA 1
ATOM 1078 C C . LEU A 1 138 ? -9.367 29.734 -4.574 1 88.5 138 LEU A C 1
ATOM 1080 O O . LEU A 1 138 ? -10.164 29.391 -3.693 1 88.5 138 LEU A O 1
ATOM 1084 N N . GLY A 1 139 ? -9.328 30.953 -5.098 1 91.81 139 GLY A N 1
ATOM 1085 C CA . GLY A 1 139 ? -10.18 32.031 -4.594 1 91.81 139 GLY A CA 1
ATOM 1086 C C . GLY A 1 139 ? -11.656 31.688 -4.684 1 91.81 139 GLY A C 1
ATOM 1087 O O . GLY A 1 139 ? -12.422 31.969 -3.758 1 91.81 139 GLY A O 1
ATOM 1088 N N . VAL A 1 140 ? -11.977 31.062 -5.754 1 91.31 140 VAL A N 1
ATOM 1089 C CA . VAL A 1 140 ? -13.383 30.734 -5.992 1 91.31 140 VAL A CA 1
ATOM 1090 C C . VAL A 1 140 ? -13.82 29.641 -5.008 1 91.31 140 VAL A C 1
ATOM 1092 O O . VAL A 1 140 ? -14.906 29.734 -4.422 1 91.31 140 VAL A O 1
ATOM 1095 N N . LYS A 1 141 ? -12.984 28.703 -4.789 1 90.69 141 LYS A N 1
ATOM 1096 C CA . LYS A 1 141 ? -13.312 27.594 -3.902 1 90.69 141 LYS A CA 1
ATOM 1097 C C . LYS A 1 141 ? -13.445 28.062 -2.457 1 90.69 141 LYS A C 1
ATOM 1099 O O . LYS A 1 141 ? -14.352 27.641 -1.738 1 90.69 141 LYS A O 1
ATOM 1104 N N . ILE A 1 142 ? -12.555 28.922 -2.078 1 95 142 ILE A N 1
ATOM 1105 C CA . ILE A 1 142 ? -12.602 29.453 -0.722 1 95 142 ILE A CA 1
ATOM 1106 C C . ILE A 1 142 ? -13.859 30.297 -0.546 1 95 142 ILE A C 1
ATOM 1108 O O . ILE A 1 142 ? -14.539 30.203 0.477 1 95 142 ILE A O 1
ATOM 1112 N N . SER A 1 143 ? -14.156 31.094 -1.549 1 95.19 143 SER A N 1
ATOM 1113 C CA . SER A 1 143 ? -15.312 31.984 -1.485 1 95.19 143 SER A CA 1
ATOM 1114 C C . SER A 1 143 ? -16.609 31.188 -1.377 1 95.19 143 SER A C 1
ATOM 1116 O O . SER A 1 143 ? -17.516 31.594 -0.647 1 95.19 143 SER A O 1
ATOM 1118 N N . GLU A 1 144 ? -16.641 30.141 -2.121 1 92.81 144 GLU A N 1
ATOM 1119 C CA . GLU A 1 144 ? -17.828 29.297 -2.059 1 92.81 144 GLU A CA 1
ATOM 1120 C C . GLU A 1 144 ? -18.031 28.75 -0.651 1 92.81 144 GLU A C 1
ATOM 1122 O O . GLU A 1 144 ? -19.156 28.734 -0.146 1 92.81 144 GLU A O 1
ATOM 1127 N N . GLU A 1 145 ? -17 28.359 -0.095 1 93.5 145 GLU A N 1
ATOM 1128 C CA . GLU A 1 145 ? -17.109 27.828 1.258 1 93.5 145 GLU A CA 1
ATOM 1129 C C . GLU A 1 145 ? -17.422 28.922 2.268 1 93.5 145 GLU A C 1
ATOM 1131 O O . GLU A 1 145 ? -18.109 28.672 3.264 1 93.5 145 GLU A O 1
ATOM 1136 N N . ALA A 1 146 ? -16.875 30.078 2.072 1 96.19 146 ALA A N 1
ATOM 1137 C CA . ALA A 1 146 ? -17.172 31.203 2.941 1 96.19 146 ALA A CA 1
ATOM 1138 C C . ALA A 1 146 ? -18.672 31.531 2.924 1 96.19 146 ALA A C 1
ATOM 1140 O O . ALA A 1 146 ? -19.266 31.828 3.965 1 96.19 146 ALA A O 1
ATOM 1141 N N . ASP A 1 147 ? -19.219 31.453 1.738 1 95.5 147 ASP A N 1
ATOM 1142 C CA . ASP A 1 147 ? -20.641 31.719 1.602 1 95.5 147 ASP A CA 1
ATOM 1143 C C . ASP A 1 147 ? -21.484 30.688 2.346 1 95.5 147 ASP A C 1
ATOM 1145 O O . ASP A 1 147 ? -22.484 31.031 2.979 1 95.5 147 ASP A O 1
ATOM 1149 N N . CYS A 1 148 ? -21.047 29.484 2.227 1 94.31 148 CYS A N 1
ATOM 1150 C CA . CYS A 1 148 ? -21.734 28.438 2.955 1 94.31 148 CYS A CA 1
ATOM 1151 C C . CYS A 1 148 ? -21.625 28.641 4.461 1 94.31 148 CYS A C 1
ATOM 1153 O O . CYS A 1 148 ? -22.594 28.438 5.191 1 94.31 148 CYS A O 1
ATOM 1155 N N . LEU A 1 149 ? -20.5 29.031 4.898 1 95.75 149 LEU A N 1
ATOM 1156 C CA . LEU A 1 149 ? -20.281 29.297 6.316 1 95.75 149 LEU A CA 1
ATOM 1157 C C . LEU A 1 149 ? -21.141 30.469 6.793 1 95.75 149 LEU A C 1
ATOM 1159 O O . LEU A 1 149 ? -21.719 30.406 7.883 1 95.75 149 LEU A O 1
ATOM 1163 N N . ILE A 1 150 ? -21.234 31.484 5.996 1 96.62 150 ILE A N 1
ATOM 1164 C CA . ILE A 1 150 ? -22.047 32.656 6.312 1 96.62 150 ILE A CA 1
ATOM 1165 C C . ILE A 1 150 ? -23.516 32.219 6.473 1 96.62 150 ILE A C 1
ATOM 1167 O O . ILE A 1 150 ? -24.172 32.625 7.43 1 96.62 150 ILE A O 1
ATOM 1171 N N . ASN A 1 151 ? -23.938 31.422 5.531 1 95.56 151 ASN A N 1
ATOM 1172 C CA . ASN A 1 151 ? -25.312 30.938 5.594 1 95.56 151 ASN A CA 1
ATOM 1173 C C . ASN A 1 151 ? -25.562 30.125 6.863 1 95.56 151 ASN A C 1
ATOM 1175 O O . ASN A 1 151 ? -26.625 30.25 7.477 1 95.56 151 ASN A O 1
ATOM 1179 N N . LYS A 1 152 ? -24.609 29.359 7.227 1 94.5 152 LYS A N 1
ATOM 1180 C CA . LYS A 1 152 ? -24.734 28.578 8.453 1 94.5 152 LYS A CA 1
ATOM 1181 C C . LYS A 1 152 ? -24.812 29.484 9.68 1 94.5 152 LYS A C 1
ATOM 1183 O O . LYS A 1 152 ? -25.625 29.25 10.578 1 94.5 152 LYS A O 1
ATOM 1188 N N . ILE A 1 153 ? -24.016 30.516 9.734 1 96.31 153 ILE A N 1
ATOM 1189 C CA . ILE A 1 153 ? -23.969 31.422 10.867 1 96.31 153 ILE A CA 1
ATOM 1190 C C . ILE A 1 153 ? -25.266 32.219 10.945 1 96.31 153 ILE A C 1
ATOM 1192 O O . ILE A 1 153 ? -25.75 32.531 12.031 1 96.31 153 ILE A O 1
ATOM 1196 N N . LEU A 1 154 ? -25.859 32.5 9.797 1 95.88 154 LEU A N 1
ATOM 1197 C CA . LEU A 1 154 ? -27.141 33.188 9.758 1 95.88 154 LEU A CA 1
ATOM 1198 C C . LEU A 1 154 ? -28.219 32.375 10.461 1 95.88 154 LEU A C 1
ATOM 1200 O O . LEU A 1 154 ? -29.156 32.938 11.031 1 95.88 154 LEU A O 1
ATOM 1204 N N . ASP A 1 155 ? -28.016 31.094 10.469 1 94.56 155 ASP A N 1
ATOM 1205 C CA . ASP A 1 155 ? -29 30.203 11.078 1 94.56 155 ASP A CA 1
ATOM 1206 C C . ASP A 1 155 ? -29.031 30.375 12.594 1 94.56 155 ASP A C 1
ATOM 1208 O O . ASP A 1 155 ? -30 29.984 13.242 1 94.56 155 ASP A O 1
ATOM 1212 N N . TYR A 1 156 ? -28 30.984 13.148 1 95.12 156 TYR A N 1
ATOM 1213 C CA . TYR A 1 156 ? -27.953 31.188 14.594 1 95.12 156 TYR A CA 1
ATOM 1214 C C . TYR A 1 156 ? -28.766 32.406 14.992 1 95.12 156 TYR A C 1
ATOM 1216 O O . TYR A 1 156 ? -29.031 32.625 16.172 1 95.12 156 TYR A O 1
ATOM 1224 N N . HIS A 1 157 ? -29.156 33.344 14.102 1 94.31 157 HIS A N 1
ATOM 1225 C CA . HIS A 1 157 ? -30.047 34.469 14.297 1 94.31 157 HIS A CA 1
ATOM 1226 C C . HIS A 1 157 ? -29.531 35.406 15.398 1 94.31 157 HIS A C 1
ATOM 1228 O O . HIS A 1 157 ? -30.297 35.844 16.25 1 94.31 157 HIS A O 1
ATOM 1234 N N . GLY A 1 158 ? -28.281 35.562 15.453 1 93.12 158 GLY A N 1
ATOM 1235 C CA . GLY A 1 158 ? -27.688 36.5 16.391 1 93.12 158 GLY A CA 1
ATOM 1236 C C . GLY A 1 158 ? -27.547 35.969 17.781 1 93.12 158 GLY A C 1
ATOM 1237 O O . GLY A 1 158 ? -27.062 36.656 18.688 1 93.12 158 GLY A O 1
ATOM 1238 N N . LYS A 1 159 ? -27.875 34.75 17.984 1 95.44 159 LYS A N 1
ATOM 1239 C CA . LYS A 1 159 ? -27.719 34.094 19.281 1 95.44 159 LYS A CA 1
ATOM 1240 C C . LYS A 1 159 ? -26.281 33.625 19.5 1 95.44 159 LYS A C 1
ATOM 1242 O O . LYS A 1 159 ? -25.547 33.438 18.531 1 95.44 159 LYS A O 1
ATOM 1247 N N . PRO A 1 160 ? -25.953 33.531 20.734 1 96.06 160 PRO A N 1
ATOM 1248 C CA . PRO A 1 160 ? -24.594 33.062 21.016 1 96.06 160 PRO A CA 1
ATOM 1249 C C . PRO A 1 160 ? -24.375 31.625 20.516 1 96.06 160 PRO A C 1
ATOM 1251 O O . PRO A 1 160 ? -25.25 30.781 20.641 1 96.06 160 PRO A O 1
ATOM 1254 N N . PHE A 1 161 ? -23.219 31.344 19.938 1 96.31 161 PHE A N 1
ATOM 1255 C CA . PHE A 1 161 ? -22.859 30.016 19.453 1 96.31 161 PHE A CA 1
ATOM 1256 C C . PHE A 1 161 ? -21.344 29.797 19.562 1 96.31 161 PHE A C 1
ATOM 1258 O O . PHE A 1 161 ? -20.578 30.766 19.703 1 96.31 161 PHE A O 1
ATOM 1265 N N . ASN A 1 162 ? -20.922 28.609 19.609 1 96.25 162 ASN A N 1
ATOM 1266 C CA . ASN A 1 162 ? -19.516 28.219 19.531 1 96.25 162 ASN A CA 1
ATOM 1267 C C . ASN A 1 162 ? -19.078 28.047 18.078 1 96.25 162 ASN A C 1
ATOM 1269 O O . ASN A 1 162 ? -19.531 27.141 17.391 1 96.25 162 ASN A O 1
ATOM 1273 N N . PRO A 1 163 ? -18.172 28.859 17.594 1 96.75 163 PRO A N 1
ATOM 1274 C CA . PRO A 1 163 ? -17.828 28.828 16.172 1 96.75 163 PRO A CA 1
ATOM 1275 C C . PRO A 1 163 ? -16.859 27.703 15.82 1 96.75 163 PRO A C 1
ATOM 1277 O O . PRO A 1 163 ? -16.562 27.484 14.648 1 96.75 163 PRO A O 1
ATOM 1280 N N . CYS A 1 164 ? -16.375 26.938 16.766 1 93.88 164 CYS A N 1
ATOM 1281 C CA . CYS A 1 164 ? -15.289 25.984 16.594 1 93.88 164 CYS A CA 1
ATOM 1282 C C . CYS A 1 164 ? -15.625 24.969 15.516 1 93.88 164 CYS A C 1
ATOM 1284 O O . CYS A 1 164 ? -14.883 24.812 14.539 1 93.88 164 CYS A O 1
ATOM 1286 N N . GLN A 1 165 ? -16.719 24.312 15.625 1 90.69 165 GLN A N 1
ATOM 1287 C CA . GLN A 1 165 ? -17.094 23.234 14.711 1 90.69 165 GLN A CA 1
ATOM 1288 C C . GLN A 1 165 ? -17.375 23.766 13.312 1 90.69 165 GLN A C 1
ATOM 1290 O O . GLN A 1 165 ? -16.984 23.156 12.312 1 90.69 165 GLN A O 1
ATOM 1295 N N . ASP A 1 166 ? -18.062 24.891 13.25 1 94.06 166 ASP A N 1
ATOM 1296 C CA . ASP A 1 166 ? -18.406 25.469 11.953 1 94.06 166 ASP A CA 1
ATOM 1297 C C . ASP A 1 166 ? -17.156 25.906 11.195 1 94.06 166 ASP A C 1
ATOM 1299 O O . ASP A 1 166 ? -17.062 25.703 9.984 1 94.06 166 ASP A O 1
ATOM 1303 N N . LEU A 1 167 ? -16.234 26.5 11.906 1 95.69 167 LEU A N 1
ATOM 1304 C CA . LEU A 1 167 ? -14.992 26.938 11.281 1 95.69 167 LEU A CA 1
ATOM 1305 C C . LEU A 1 167 ? -14.156 25.75 10.828 1 95.69 167 LEU A C 1
ATOM 1307 O O . LEU A 1 167 ? -13.531 25.781 9.766 1 95.69 167 LEU A O 1
ATOM 1311 N N . TYR A 1 168 ? -14.133 24.75 11.633 1 92.12 168 TYR A N 1
ATOM 1312 C CA . TYR A 1 168 ? -13.406 23.531 11.281 1 92.12 168 TYR A CA 1
ATOM 1313 C C . TYR A 1 168 ? -13.969 22.906 10.008 1 92.12 168 TYR A C 1
ATOM 1315 O O . TYR A 1 168 ? -13.211 22.531 9.109 1 92.12 168 TYR A O 1
ATOM 1323 N N . LEU A 1 169 ? -15.25 22.797 9.961 1 91.94 169 LEU A N 1
ATOM 1324 C CA . LEU A 1 169 ? -15.898 22.203 8.805 1 91.94 169 LEU A CA 1
ATOM 1325 C C . LEU A 1 169 ? -15.656 23.031 7.547 1 91.94 169 LEU A C 1
ATOM 1327 O O . LEU A 1 169 ? -15.484 22.469 6.457 1 91.94 169 LEU A O 1
ATOM 1331 N N . ALA A 1 170 ? -15.711 24.312 7.73 1 94.12 170 ALA A N 1
ATOM 1332 C CA . ALA A 1 170 ? -15.438 25.172 6.59 1 94.12 170 ALA A CA 1
ATOM 1333 C C . ALA A 1 170 ? -14.016 24.969 6.07 1 94.12 170 ALA A C 1
ATOM 1335 O O . ALA A 1 170 ? -13.805 24.844 4.859 1 94.12 170 ALA A O 1
ATOM 1336 N N . SER A 1 171 ? -13.07 25.016 6.996 1 93.81 171 SER A N 1
ATOM 1337 C CA . SER A 1 171 ? -11.68 24.797 6.609 1 93.81 171 SER A CA 1
ATOM 1338 C C . SER A 1 171 ? -11.484 23.438 5.973 1 93.81 171 SER A C 1
ATOM 1340 O O . SER A 1 171 ? -10.766 23.297 4.977 1 93.81 171 SER A O 1
ATOM 1342 N N . LEU A 1 172 ? -12.086 22.453 6.543 1 91.5 172 LEU A N 1
ATOM 1343 C CA . LEU A 1 172 ? -12.008 21.078 6.035 1 91.5 172 LEU A CA 1
ATOM 1344 C C . LEU A 1 172 ? -12.57 21 4.621 1 91.5 172 LEU A C 1
ATOM 1346 O O . LEU A 1 172 ? -11.969 20.375 3.748 1 91.5 172 LEU A O 1
ATOM 1350 N N . ASN A 1 173 ? -13.633 21.625 4.406 1 92.81 173 ASN A N 1
ATOM 1351 C CA . ASN A 1 173 ? -14.273 21.578 3.098 1 92.81 173 ASN A CA 1
ATOM 1352 C C . ASN A 1 173 ? -13.438 22.281 2.037 1 92.81 173 ASN A C 1
ATOM 1354 O O . ASN A 1 173 ? -13.414 21.875 0.877 1 92.81 173 ASN A O 1
ATOM 1358 N N . VAL A 1 174 ? -12.867 23.391 2.436 1 92.62 174 VAL A N 1
ATOM 1359 C CA . VAL A 1 174 ? -11.977 24.062 1.495 1 92.62 174 VAL A CA 1
ATOM 1360 C C . VAL A 1 174 ? -10.859 23.109 1.071 1 92.62 174 VAL A C 1
ATOM 1362 O O . VAL A 1 174 ? -10.578 22.969 -0.12 1 92.62 174 VAL A O 1
ATOM 1365 N N . LEU A 1 175 ? -10.273 22.469 2.002 1 91.06 175 LEU A N 1
ATOM 1366 C CA . LEU A 1 175 ? -9.141 21.594 1.717 1 91.06 175 LEU A CA 1
ATOM 1367 C C . LEU A 1 175 ? -9.586 20.359 0.935 1 91.06 175 LEU A C 1
ATOM 1369 O O . LEU A 1 175 ? -8.859 19.859 0.073 1 91.06 175 LEU A O 1
ATOM 1373 N N . CYS A 1 176 ? -10.734 19.797 1.293 1 89.5 176 CYS A N 1
ATOM 1374 C CA . CYS A 1 176 ? -11.266 18.672 0.546 1 89.5 176 CYS A CA 1
ATOM 1375 C C . CYS A 1 176 ? -11.516 19.047 -0.91 1 89.5 176 CYS A C 1
ATOM 1377 O O . CYS A 1 176 ? -11.227 18.25 -1.814 1 89.5 176 CYS A O 1
ATOM 1379 N N . ASN A 1 177 ? -12.039 20.188 -1.068 1 89.44 177 ASN A N 1
ATOM 1380 C CA . ASN A 1 177 ? -12.312 20.656 -2.42 1 89.44 177 ASN A CA 1
ATOM 1381 C C . ASN A 1 177 ? -11.031 20.875 -3.215 1 89.44 177 ASN A C 1
ATOM 1383 O O . ASN A 1 177 ? -10.961 20.531 -4.398 1 89.44 177 ASN A O 1
ATOM 1387 N N . ILE A 1 178 ? -10.094 21.375 -2.553 1 88.31 178 ILE A N 1
ATOM 1388 C CA . ILE A 1 178 ? -8.82 21.656 -3.209 1 88.31 178 ILE A CA 1
ATOM 1389 C C . ILE A 1 178 ? -8.078 20.359 -3.48 1 88.31 178 ILE A C 1
ATOM 1391 O O . ILE A 1 178 ? -7.414 20.203 -4.512 1 88.31 178 ILE A O 1
ATOM 1395 N N . SER A 1 179 ? -8.156 19.406 -2.635 1 88 179 SER A N 1
ATOM 1396 C CA . SER A 1 179 ? -7.383 18.172 -2.723 1 88 179 SER A CA 1
ATOM 1397 C C . SER A 1 179 ? -8.055 17.172 -3.646 1 88 179 SER A C 1
ATOM 1399 O O . SER A 1 179 ? -7.391 16.5 -4.445 1 88 179 SER A O 1
ATOM 1401 N N . PHE A 1 180 ? -9.484 17.047 -3.516 1 86.94 180 PHE A N 1
ATOM 1402 C CA . PHE A 1 180 ? -10.172 15.953 -4.203 1 86.94 180 PHE A CA 1
ATOM 1403 C C . PHE A 1 180 ? -11.344 16.484 -5.02 1 86.94 180 PHE A C 1
ATOM 1405 O O . PHE A 1 180 ? -12.055 15.719 -5.676 1 86.94 180 PHE A O 1
ATOM 1412 N N . GLY A 1 181 ? -11.586 17.734 -4.949 1 81.56 181 GLY A N 1
ATOM 1413 C CA . GLY A 1 181 ? -12.656 18.344 -5.727 1 81.56 181 GLY A CA 1
ATOM 1414 C C . GLY A 1 181 ? -14.039 18.062 -5.164 1 81.56 181 GLY A C 1
ATOM 1415 O O . GLY A 1 181 ? -15.031 18.125 -5.883 1 81.56 181 GLY A O 1
ATOM 1416 N N . GLU A 1 182 ? -14.055 17.688 -3.932 1 82.81 182 GLU A N 1
ATOM 1417 C CA . GLU A 1 182 ? -15.328 17.328 -3.311 1 82.81 182 GLU A CA 1
ATOM 1418 C C . GLU A 1 182 ? -15.648 18.25 -2.131 1 82.81 182 GLU A C 1
ATOM 1420 O O . GLU A 1 182 ? -14.734 18.719 -1.443 1 82.81 182 GLU A O 1
ATOM 1425 N N . ARG A 1 183 ? -16.875 18.516 -2.008 1 85.38 183 ARG A N 1
ATOM 1426 C CA . ARG A 1 183 ? -17.406 19.234 -0.846 1 85.38 183 ARG A CA 1
ATOM 1427 C C . ARG A 1 183 ? -18.422 18.391 -0.097 1 85.38 183 ARG A C 1
ATOM 1429 O O . ARG A 1 183 ? -19.25 17.703 -0.715 1 85.38 183 ARG A O 1
ATOM 1436 N N . TYR A 1 184 ? -18.266 18.406 1.167 1 82.5 184 TYR A N 1
ATOM 1437 C CA . TYR A 1 184 ? -19.156 17.562 1.966 1 82.5 184 TYR A CA 1
ATOM 1438 C C . TYR A 1 184 ? -20.188 18.422 2.705 1 82.5 184 TYR A C 1
ATOM 1440 O O . TYR A 1 184 ? -19.875 19.516 3.184 1 82.5 184 TYR A O 1
ATOM 1448 N N . SER A 1 185 ? -21.328 17.906 2.584 1 80.5 185 SER A N 1
ATOM 1449 C CA . SER A 1 185 ? -22.344 18.5 3.445 1 80.5 185 SER A CA 1
ATOM 1450 C C . SER A 1 185 ? -22.203 18.016 4.887 1 80.5 185 SER A C 1
ATOM 1452 O O . SER A 1 185 ? -21.516 17.031 5.148 1 80.5 185 SER A O 1
ATOM 1454 N N . HIS A 1 186 ? -22.812 18.719 5.75 1 76.75 186 HIS A N 1
ATOM 1455 C CA . HIS A 1 186 ? -22.688 18.406 7.172 1 76.75 186 HIS A CA 1
ATOM 1456 C C . HIS A 1 186 ? -23.25 17.016 7.48 1 76.75 186 HIS A C 1
ATOM 1458 O O . HIS A 1 186 ? -22.859 16.391 8.469 1 76.75 186 HIS A O 1
ATOM 1464 N N . THR A 1 187 ? -24.031 16.5 6.59 1 76.69 187 THR A N 1
ATOM 1465 C CA . THR A 1 187 ? -24.688 15.234 6.879 1 76.69 187 THR A CA 1
ATOM 1466 C C . THR A 1 187 ? -24.078 14.109 6.047 1 76.69 187 THR A C 1
ATOM 1468 O O . THR A 1 187 ? -24.562 12.977 6.094 1 76.69 187 THR A O 1
ATOM 1471 N N . ASP A 1 188 ? -23.109 14.461 5.441 1 84.69 188 ASP A N 1
ATOM 1472 C CA . ASP A 1 188 ? -22.484 13.453 4.582 1 84.69 188 ASP A CA 1
ATOM 1473 C C . ASP A 1 188 ? -21.766 12.391 5.414 1 84.69 188 ASP A C 1
ATOM 1475 O O . ASP A 1 188 ? -20.953 12.719 6.277 1 84.69 188 ASP A O 1
ATOM 1479 N N . PRO A 1 189 ? -22.078 11.156 5.137 1 85.31 189 PRO A N 1
ATOM 1480 C CA . PRO A 1 189 ? -21.453 10.078 5.906 1 85.31 189 PRO A CA 1
ATOM 1481 C C . PRO A 1 189 ? -19.938 10.039 5.738 1 85.31 189 PRO A C 1
ATOM 1483 O O . PRO A 1 189 ? -19.219 9.703 6.684 1 85.31 189 PRO A O 1
ATOM 1486 N N . GLU A 1 190 ? -19.5 10.344 4.664 1 85.88 190 GLU A N 1
ATOM 1487 C CA . GLU A 1 190 ? -18.047 10.344 4.438 1 85.88 190 GLU A CA 1
ATOM 1488 C C . GLU A 1 190 ? -17.359 11.398 5.289 1 85.88 190 GLU A C 1
ATOM 1490 O O . GLU A 1 190 ? -16.234 11.195 5.738 1 85.88 190 GLU A O 1
ATOM 1495 N N . LEU A 1 191 ? -18.047 12.492 5.453 1 85.19 191 LEU A N 1
ATOM 1496 C CA . LEU A 1 191 ? -17.5 13.531 6.328 1 85.19 191 LEU A CA 1
ATOM 1497 C C . LEU A 1 191 ? -17.375 13.016 7.758 1 85.19 191 LEU A C 1
ATOM 1499 O O . LEU A 1 191 ? -16.391 13.312 8.438 1 85.19 191 LEU A O 1
ATOM 1503 N N . HIS A 1 192 ? -18.312 12.289 8.094 1 86 192 HIS A N 1
ATOM 1504 C CA . HIS A 1 192 ? -18.266 11.727 9.438 1 86 192 HIS A CA 1
ATOM 1505 C C . HIS A 1 192 ? -17.094 10.773 9.602 1 86 192 HIS A C 1
ATOM 1507 O O . HIS A 1 192 ? -16.453 10.742 10.656 1 86 192 HIS A O 1
ATOM 1513 N N . ASP A 1 193 ? -16.812 10.023 8.609 1 87.44 193 ASP A N 1
ATOM 1514 C CA . ASP A 1 193 ? -15.664 9.125 8.633 1 87.44 193 ASP A CA 1
ATOM 1515 C C . ASP A 1 193 ? -14.359 9.914 8.75 1 87.44 193 ASP A C 1
ATOM 1517 O O . ASP A 1 193 ? -13.461 9.523 9.516 1 87.44 193 ASP A O 1
ATOM 1521 N N . ILE A 1 194 ? -14.352 10.984 8.047 1 87.75 194 ILE A N 1
ATOM 1522 C CA . ILE A 1 194 ? -13.156 11.82 8.055 1 87.75 194 ILE A CA 1
ATOM 1523 C C . ILE A 1 194 ? -12.953 12.43 9.438 1 87.75 194 ILE A C 1
ATOM 1525 O O . ILE A 1 194 ? -11.844 12.406 9.977 1 87.75 194 ILE A O 1
ATOM 1529 N N . LEU A 1 195 ? -14.031 12.875 9.969 1 85.69 195 LEU A N 1
ATOM 1530 C CA . LEU A 1 195 ? -13.969 13.492 11.289 1 85.69 195 LEU A CA 1
ATOM 1531 C C . LEU A 1 195 ? -13.594 12.461 12.352 1 85.69 195 LEU A C 1
ATOM 1533 O O . LEU A 1 195 ? -12.797 12.742 13.25 1 85.69 195 LEU A O 1
ATOM 1537 N N . ASP A 1 196 ? -14.094 11.297 12.164 1 86.19 196 ASP A N 1
ATOM 1538 C CA . ASP A 1 196 ? -13.875 10.242 13.148 1 86.19 196 ASP A CA 1
ATOM 1539 C C . ASP A 1 196 ? -12.406 9.805 13.164 1 86.19 196 ASP A C 1
ATOM 1541 O O . ASP A 1 196 ? -11.781 9.766 14.227 1 86.19 196 ASP A O 1
ATOM 1545 N N . TYR A 1 197 ? -11.883 9.469 12.039 1 88.94 197 TYR A N 1
ATOM 1546 C CA . TYR A 1 197 ? -10.508 8.977 12.07 1 88.94 197 TYR A CA 1
ATOM 1547 C C . TYR A 1 197 ? -9.531 10.102 12.383 1 88.94 197 TYR A C 1
ATOM 1549 O O . TYR A 1 197 ? -8.469 9.867 12.969 1 88.94 197 TYR A O 1
ATOM 1557 N N . SER A 1 198 ? -9.875 11.336 12 1 86.75 198 SER A N 1
ATOM 1558 C CA . SER A 1 198 ? -9.016 12.469 12.32 1 86.75 198 SER A CA 1
ATOM 1559 C C . SER A 1 198 ? -8.938 12.695 13.828 1 86.75 198 SER A C 1
ATOM 1561 O O . SER A 1 198 ? -7.867 12.977 14.367 1 86.75 198 SER A O 1
ATOM 1563 N N . ALA A 1 199 ? -10.086 12.609 14.422 1 82.62 199 ALA A N 1
ATOM 1564 C CA . ALA A 1 199 ? -10.133 12.773 15.867 1 82.62 199 ALA A CA 1
ATOM 1565 C C . ALA A 1 199 ? -9.281 11.719 16.578 1 82.62 199 ALA A C 1
ATOM 1567 O O . ALA A 1 199 ? -8.57 12.023 17.531 1 82.62 199 ALA A O 1
ATOM 1568 N N . GLU A 1 200 ? -9.281 10.539 16.109 1 85 200 GLU A N 1
ATOM 1569 C CA . GLU A 1 200 ? -8.508 9.445 16.688 1 85 200 GLU A CA 1
ATOM 1570 C C . GLU A 1 200 ? -7.016 9.656 16.484 1 85 200 GLU A C 1
ATOM 1572 O O . GLU A 1 200 ? -6.211 9.375 17.375 1 85 200 GLU A O 1
ATOM 1577 N N . ILE A 1 201 ? -6.695 10.125 15.352 1 85.19 201 ILE A N 1
ATOM 1578 C CA . ILE A 1 201 ? -5.293 10.344 15.016 1 85.19 201 ILE A CA 1
ATOM 1579 C C . ILE A 1 201 ? -4.742 11.5 15.852 1 85.19 201 ILE A C 1
ATOM 1581 O O . ILE A 1 201 ? -3.629 11.422 16.375 1 85.19 201 ILE A O 1
ATOM 1585 N N . LEU A 1 202 ? -5.531 12.531 15.992 1 76.44 202 LEU A N 1
ATOM 1586 C CA . LEU A 1 202 ? -5.102 13.703 16.734 1 76.44 202 LEU A CA 1
ATOM 1587 C C . LEU A 1 202 ? -4.871 13.359 18.203 1 76.44 202 LEU A C 1
ATOM 1589 O O . LEU A 1 202 ? -3.979 13.922 18.844 1 76.44 202 LEU A O 1
ATOM 1593 N N . LYS A 1 203 ? -5.621 12.438 18.719 1 73.44 203 LYS A N 1
ATOM 1594 C CA . LYS A 1 203 ? -5.48 12.023 20.109 1 73.44 203 LYS A CA 1
ATOM 1595 C C . LYS A 1 203 ? -4.113 11.398 20.359 1 73.44 203 LYS A C 1
ATOM 1597 O O . LYS A 1 203 ? -3.547 11.547 21.438 1 73.44 203 LYS A O 1
ATOM 1602 N N . VAL A 1 204 ? -3.652 10.836 19.328 1 74.12 204 VAL A N 1
ATOM 1603 C CA . VAL A 1 204 ? -2.453 10.031 19.531 1 74.12 204 VAL A CA 1
ATOM 1604 C C . VAL A 1 204 ? -1.216 10.836 19.141 1 74.12 204 VAL A C 1
ATOM 1606 O O . VAL A 1 204 ? -0.121 10.594 19.656 1 74.12 204 VAL A O 1
ATOM 1609 N N . ILE A 1 205 ? -1.35 11.773 18.25 1 71.94 205 ILE A N 1
ATOM 1610 C CA . ILE A 1 205 ? -0.21 12.539 17.766 1 71.94 205 ILE A CA 1
ATOM 1611 C C . ILE A 1 205 ? 0.155 13.625 18.766 1 71.94 205 ILE A C 1
ATOM 1613 O O . ILE A 1 205 ? 1.279 14.125 18.766 1 71.94 205 ILE A O 1
ATOM 1617 N N . SER A 1 206 ? -0.63 13.781 19.719 1 64 206 SER A N 1
ATOM 1618 C CA . SER A 1 206 ? -0.344 14.797 20.719 1 64 206 SER A CA 1
ATOM 1619 C C . SER A 1 206 ? 0.972 14.508 21.438 1 64 206 SER A C 1
ATOM 1621 O O . SER A 1 206 ? 1.272 13.352 21.75 1 64 206 SER A O 1
ATOM 1623 N N . PRO A 1 207 ? 1.835 15.469 21.469 1 58.03 207 PRO A N 1
ATOM 1624 C CA . PRO A 1 207 ? 3.141 15.273 22.109 1 58.03 207 PRO A CA 1
ATOM 1625 C C . PRO A 1 207 ? 3.027 14.734 23.531 1 58.03 207 PRO A C 1
ATOM 1627 O O . PRO A 1 207 ? 3.982 14.156 24.047 1 58.03 207 PRO A O 1
ATOM 1630 N N . VAL A 1 208 ? 1.915 14.93 24.047 1 56.97 208 VAL A N 1
ATOM 1631 C CA . VAL A 1 208 ? 1.765 14.555 25.453 1 56.97 208 VAL A CA 1
ATOM 1632 C C . VAL A 1 208 ? 1.341 13.086 25.562 1 56.97 208 VAL A C 1
ATOM 1634 O O . VAL A 1 208 ? 1.299 12.523 26.656 1 56.97 208 VAL A O 1
ATOM 1637 N N . HIS A 1 209 ? 1.283 12.531 24.438 1 63.72 209 HIS A N 1
ATOM 1638 C CA . HIS A 1 209 ? 0.864 11.133 24.516 1 63.72 209 HIS A CA 1
ATOM 1639 C C . HIS A 1 209 ? 1.996 10.242 25.016 1 63.72 209 HIS A C 1
ATOM 1641 O O . HIS A 1 209 ? 3.133 10.359 24.547 1 63.72 209 HIS A O 1
ATOM 1647 N N . PRO A 1 210 ? 1.721 9.477 25.922 1 63.19 210 PRO A N 1
ATOM 1648 C CA . PRO A 1 210 ? 2.74 8.664 26.594 1 63.19 210 PRO A CA 1
ATOM 1649 C C . PRO A 1 210 ? 3.539 7.801 25.609 1 63.19 210 PRO A C 1
ATOM 1651 O O . PRO A 1 210 ? 4.727 7.555 25.828 1 63.19 210 PRO A O 1
ATOM 1654 N N . VAL A 1 211 ? 2.957 7.375 24.594 1 64.38 211 VAL A N 1
ATOM 1655 C CA . VAL A 1 211 ? 3.633 6.461 23.672 1 64.38 211 VAL A CA 1
ATOM 1656 C C . VAL A 1 211 ? 4.777 7.184 22.969 1 64.38 211 VAL A C 1
ATOM 1658 O O . VAL A 1 211 ? 5.777 6.566 22.609 1 64.38 211 VAL A O 1
ATOM 1661 N N . ASN A 1 212 ? 4.598 8.453 22.797 1 64.12 212 ASN A N 1
ATOM 1662 C CA . ASN A 1 212 ? 5.652 9.227 22.156 1 64.12 212 ASN A CA 1
ATOM 1663 C C . ASN A 1 212 ? 6.816 9.492 23.109 1 64.12 212 ASN A C 1
ATOM 1665 O O . ASN A 1 212 ? 7.973 9.562 22.672 1 64.12 212 ASN A O 1
ATOM 1669 N N . ALA A 1 213 ? 6.438 9.516 24.359 1 61.62 213 ALA A N 1
ATOM 1670 C CA . ALA A 1 213 ? 7.453 9.758 25.375 1 61.62 213 ALA A CA 1
ATOM 1671 C C . ALA A 1 213 ? 8.172 8.469 25.75 1 61.62 213 ALA A C 1
ATOM 1673 O O . ALA A 1 213 ? 9.344 8.492 26.141 1 61.62 213 ALA A O 1
ATOM 1674 N N . LEU A 1 214 ? 7.352 7.348 25.562 1 63.5 214 LEU A N 1
ATOM 1675 C CA . LEU A 1 214 ? 7.902 6.055 25.953 1 63.5 214 LEU A CA 1
ATOM 1676 C C . LEU A 1 214 ? 7.758 5.039 24.828 1 63.5 214 LEU A C 1
ATOM 1678 O O . LEU A 1 214 ? 6.855 4.203 24.859 1 63.5 214 LEU A O 1
ATOM 1682 N N . PRO A 1 215 ? 8.68 4.98 23.906 1 62.72 215 PRO A N 1
ATOM 1683 C CA . PRO A 1 215 ? 8.555 4.156 22.703 1 62.72 215 PRO A CA 1
ATOM 1684 C C . PRO A 1 215 ? 8.469 2.662 23.016 1 62.72 215 PRO A C 1
ATOM 1686 O O . PRO A 1 215 ? 7.926 1.891 22.219 1 62.72 215 PRO A O 1
ATOM 1689 N N . TRP A 1 216 ? 8.922 2.305 24.125 1 61.72 216 TRP A N 1
ATOM 1690 C CA . TRP A 1 216 ? 8.938 0.887 24.469 1 61.72 216 TRP A CA 1
ATOM 1691 C C . TRP A 1 216 ? 7.523 0.359 24.672 1 61.72 216 TRP A C 1
ATOM 1693 O O . TRP A 1 216 ? 7.285 -0.85 24.609 1 61.72 216 TRP A O 1
ATOM 1703 N N . LEU A 1 217 ? 6.578 1.239 24.891 1 62.22 217 LEU A N 1
ATOM 1704 C CA . LEU A 1 217 ? 5.195 0.84 25.141 1 62.22 217 LEU A CA 1
ATOM 1705 C C . LEU A 1 217 ? 4.562 0.282 23.859 1 62.22 217 LEU A C 1
ATOM 1707 O O . LEU A 1 217 ? 3.531 -0.391 23.922 1 62.22 217 LEU A O 1
ATOM 1711 N N . ARG A 1 218 ? 5.238 0.456 22.75 1 61.94 218 ARG A N 1
ATOM 1712 C CA . ARG A 1 218 ? 4.742 -0.014 21.469 1 61.94 218 ARG A CA 1
ATOM 1713 C C . ARG A 1 218 ? 4.633 -1.534 21.438 1 61.94 218 ARG A C 1
ATOM 1715 O O . ARG A 1 218 ? 3.867 -2.096 20.656 1 61.94 218 ARG A O 1
ATOM 1722 N N . HIS A 1 219 ? 5.398 -2.094 22.188 1 59.5 219 HIS A N 1
ATOM 1723 C CA . HIS A 1 219 ? 5.516 -3.547 22.156 1 59.5 219 HIS A CA 1
ATOM 1724 C C . HIS A 1 219 ? 4.43 -4.211 22.984 1 59.5 219 HIS A C 1
ATOM 1726 O O . HIS A 1 219 ? 4.281 -5.434 22.969 1 59.5 219 HIS A O 1
ATOM 1732 N N . PHE A 1 220 ? 3.67 -3.412 23.625 1 60.41 220 PHE A N 1
ATOM 1733 C CA . PHE A 1 220 ? 2.598 -3.984 24.438 1 60.41 220 PHE A CA 1
ATOM 1734 C C . PHE A 1 220 ? 1.24 -3.723 23.797 1 60.41 220 PHE A C 1
ATOM 1736 O O . PHE A 1 220 ? 1.033 -2.68 23.172 1 60.41 220 PHE A O 1
ATOM 1743 N N . PRO A 1 221 ? 0.433 -4.875 23.719 1 64.06 221 PRO A N 1
ATOM 1744 C CA . PRO A 1 221 ? -0.897 -4.688 23.141 1 64.06 221 PRO A CA 1
ATOM 1745 C C . PRO A 1 221 ? -1.694 -3.584 23.828 1 64.06 221 PRO A C 1
ATOM 1747 O O . PRO A 1 221 ? -1.786 -3.557 25.047 1 64.06 221 PRO A O 1
ATOM 1750 N N . ASN A 1 222 ? -1.841 -2.488 23.125 1 68.25 222 ASN A N 1
ATOM 1751 C CA . ASN A 1 222 ? -2.592 -1.4 23.75 1 68.25 222 ASN A CA 1
ATOM 1752 C C . ASN A 1 222 ? -3.777 -0.978 22.891 1 68.25 222 ASN A C 1
ATOM 1754 O O . ASN A 1 222 ? -3.723 -1.071 21.656 1 68.25 222 ASN A O 1
ATOM 1758 N N . LYS A 1 223 ? -4.922 -0.78 23.516 1 76.44 223 LYS A N 1
ATOM 1759 C CA . LYS A 1 223 ? -6.184 -0.375 22.906 1 76.44 223 LYS A CA 1
ATOM 1760 C C . LYS A 1 223 ? -5.996 0.848 22.016 1 76.44 223 LYS A C 1
ATOM 1762 O O . LYS A 1 223 ? -6.656 0.976 20.984 1 76.44 223 LYS A O 1
ATOM 1767 N N . TRP A 1 224 ? -5.051 1.694 22.453 1 76.06 224 TRP A N 1
ATOM 1768 C CA . TRP A 1 224 ? -4.836 2.902 21.656 1 76.06 224 TRP A CA 1
ATOM 1769 C C . TRP A 1 224 ? -4.215 2.568 20.312 1 76.06 224 TRP A C 1
ATOM 1771 O O . TRP A 1 224 ? -4.551 3.182 19.297 1 76.06 224 TRP A O 1
ATOM 1781 N N . PHE A 1 225 ? -3.428 1.537 20.312 1 77.75 225 PHE A N 1
ATOM 1782 C CA . PHE A 1 225 ? -2.777 1.134 19.062 1 77.75 225 PHE A CA 1
ATOM 1783 C C . PHE A 1 225 ? -3.783 0.52 18.094 1 77.75 225 PHE A C 1
ATOM 1785 O O . PHE A 1 225 ? -3.727 0.77 16.891 1 77.75 225 PHE A O 1
ATOM 1792 N N . GLU A 1 226 ? -4.629 -0.209 18.625 1 81.44 226 GLU A N 1
ATOM 1793 C CA . GLU A 1 226 ? -5.676 -0.793 17.797 1 81.44 226 GLU A CA 1
ATOM 1794 C C . GLU A 1 226 ? -6.547 0.289 17.172 1 81.44 226 GLU A C 1
ATOM 1796 O O . GLU A 1 226 ? -6.934 0.177 16 1 81.44 226 GLU A O 1
ATOM 1801 N N . ARG A 1 227 ? -6.84 1.306 17.938 1 84.25 227 ARG A N 1
ATOM 1802 C CA . ARG A 1 227 ? -7.648 2.41 17.438 1 84.25 227 ARG A CA 1
ATOM 1803 C C . ARG A 1 227 ? -6.895 3.193 16.359 1 84.25 227 ARG A C 1
ATOM 1805 O O . ARG A 1 227 ? -7.492 3.641 15.383 1 84.25 227 ARG A O 1
ATOM 1812 N N . LEU A 1 228 ? -5.648 3.344 16.609 1 86.75 228 LEU A N 1
ATOM 1813 C CA . LEU A 1 228 ? -4.82 4.035 15.633 1 86.75 228 LEU A CA 1
ATOM 1814 C C . LEU A 1 228 ? -4.766 3.262 14.32 1 86.75 228 LEU A C 1
ATOM 1816 O O . LEU A 1 228 ? -4.863 3.852 13.234 1 86.75 228 LEU A O 1
ATOM 1820 N N . MET A 1 229 ? -4.656 1.993 14.453 1 87.44 229 MET A N 1
ATOM 1821 C CA . MET A 1 229 ? -4.59 1.157 13.258 1 87.44 229 MET A CA 1
ATOM 1822 C C . MET A 1 229 ? -5.918 1.176 12.5 1 87.44 229 MET A C 1
ATOM 1824 O O . MET A 1 229 ? -5.938 1.2 11.273 1 87.44 229 MET A O 1
ATOM 1828 N N . LYS A 1 230 ? -6.938 1.161 13.258 1 88.88 230 LYS A N 1
ATOM 1829 C CA . LYS A 1 230 ? -8.258 1.238 12.641 1 88.88 230 LYS A CA 1
ATOM 1830 C C . LYS A 1 230 ? -8.453 2.576 11.93 1 88.88 230 LYS A C 1
ATOM 1832 O O . LYS A 1 230 ? -9.008 2.625 10.828 1 88.88 230 LYS A O 1
ATOM 1837 N N . ALA A 1 231 ? -8.023 3.594 12.578 1 91.31 231 ALA A N 1
ATOM 1838 C CA . ALA A 1 231 ? -8.109 4.922 11.977 1 91.31 231 ALA A CA 1
ATOM 1839 C C . ALA A 1 231 ? -7.266 5.008 10.703 1 91.31 231 ALA A C 1
ATOM 1841 O O . ALA A 1 231 ? -7.691 5.59 9.711 1 91.31 231 ALA A O 1
ATOM 1842 N N . LYS A 1 232 ? -6.117 4.477 10.805 1 92.69 232 LYS A N 1
ATOM 1843 C CA . LYS A 1 232 ? -5.234 4.441 9.641 1 92.69 232 LYS A CA 1
ATOM 1844 C C . LYS A 1 232 ? -5.879 3.691 8.477 1 92.69 232 LYS A C 1
ATOM 1846 O O . LYS A 1 232 ? -5.832 4.148 7.336 1 92.69 232 LYS A O 1
ATOM 1851 N N . GLU A 1 233 ? -6.449 2.576 8.781 1 89.12 233 GLU A N 1
ATOM 1852 C CA . GLU A 1 233 ? -7.09 1.762 7.75 1 89.12 233 GLU A CA 1
ATOM 1853 C C . GLU A 1 233 ? -8.258 2.502 7.109 1 89.12 233 GLU A C 1
ATOM 1855 O O . GLU A 1 233 ? -8.461 2.426 5.898 1 89.12 233 GLU A O 1
ATOM 1860 N N . GLN A 1 234 ? -9 3.139 7.902 1 91 234 GLN A N 1
ATOM 1861 C CA . GLN A 1 234 ? -10.133 3.914 7.398 1 91 234 GLN A CA 1
ATOM 1862 C C . GLN A 1 234 ? -9.656 5.047 6.492 1 91 234 GLN A C 1
ATOM 1864 O O . GLN A 1 234 ? -10.234 5.285 5.43 1 91 234 GLN A O 1
ATOM 1869 N N . ARG A 1 235 ? -8.672 5.707 6.957 1 92.75 235 ARG A N 1
ATOM 1870 C CA . ARG A 1 235 ? -8.078 6.781 6.164 1 92.75 235 ARG A CA 1
ATOM 1871 C C . ARG A 1 235 ? -7.59 6.262 4.816 1 92.75 235 ARG A C 1
ATOM 1873 O O . ARG A 1 235 ? -7.906 6.832 3.773 1 92.75 235 ARG A O 1
ATOM 1880 N N . ASP A 1 236 ? -6.844 5.191 4.875 1 91.94 236 ASP A N 1
ATOM 1881 C CA . ASP A 1 236 ? -6.25 4.637 3.66 1 91.94 236 ASP A CA 1
ATOM 1882 C C . ASP A 1 236 ? -7.328 4.172 2.684 1 91.94 236 ASP A C 1
ATOM 1884 O O . ASP A 1 236 ? -7.195 4.359 1.472 1 91.94 236 ASP A O 1
ATOM 1888 N N . ARG A 1 237 ? -8.312 3.557 3.227 1 88.88 237 ARG A N 1
ATOM 1889 C CA . ARG A 1 237 ? -9.414 3.086 2.387 1 88.88 237 ARG A CA 1
ATOM 1890 C C . ARG A 1 237 ? -10.094 4.25 1.67 1 88.88 237 ARG A C 1
ATOM 1892 O O . ARG A 1 237 ? -10.375 4.164 0.474 1 88.88 237 ARG A O 1
ATOM 1899 N N . LEU A 1 238 ? -10.375 5.25 2.379 1 89.94 238 LEU A N 1
ATOM 1900 C CA . LEU A 1 238 ? -11.055 6.41 1.809 1 89.94 238 LEU A CA 1
ATOM 1901 C C . LEU A 1 238 ? -10.18 7.098 0.77 1 89.94 238 LEU A C 1
ATOM 1903 O O . LEU A 1 238 ? -10.648 7.426 -0.324 1 89.94 238 LEU A O 1
ATOM 1907 N N . LEU A 1 239 ? -8.961 7.316 1.077 1 92.5 239 LEU A N 1
ATOM 1908 C CA . LEU A 1 239 ? -8.055 8.031 0.186 1 92.5 239 LEU A CA 1
ATOM 1909 C C . LEU A 1 239 ? -7.766 7.211 -1.067 1 92.5 239 LEU A C 1
ATOM 1911 O O . LEU A 1 239 ? -7.664 7.762 -2.166 1 92.5 239 LEU A O 1
ATOM 1915 N N . MET A 1 240 ? -7.602 5.953 -0.878 1 92 240 MET A N 1
ATOM 1916 C CA . MET A 1 240 ? -7.352 5.09 -2.029 1 92 240 MET A CA 1
ATOM 1917 C C . MET A 1 240 ? -8.562 5.062 -2.961 1 92 240 MET A C 1
ATOM 1919 O O . MET A 1 240 ? -8.406 5.016 -4.184 1 92 240 MET A O 1
ATOM 1923 N N . ARG A 1 241 ? -9.719 5.02 -2.352 1 89.56 241 ARG A N 1
ATOM 1924 C CA . ARG A 1 241 ? -10.93 5.105 -3.16 1 89.56 241 ARG A CA 1
ATOM 1925 C C . ARG A 1 241 ? -10.945 6.387 -3.992 1 89.56 241 ARG A C 1
ATOM 1927 O O . ARG A 1 241 ? -11.289 6.359 -5.176 1 89.56 241 ARG A O 1
ATOM 1934 N N . LYS A 1 242 ? -10.602 7.453 -3.373 1 91.25 242 LYS A N 1
ATOM 1935 C CA . LYS A 1 242 ? -10.539 8.727 -4.086 1 91.25 242 LYS A CA 1
ATOM 1936 C C . LYS A 1 242 ? -9.5 8.68 -5.203 1 91.25 242 LYS A C 1
ATOM 1938 O O . LYS A 1 242 ? -9.719 9.234 -6.281 1 91.25 242 LYS A O 1
ATOM 1943 N N . TYR A 1 243 ? -8.398 8.07 -4.957 1 93.5 243 TYR A N 1
ATOM 1944 C CA . TYR A 1 243 ? -7.355 7.934 -5.965 1 93.5 243 TYR A CA 1
ATOM 1945 C C . TYR A 1 243 ? -7.875 7.191 -7.191 1 93.5 243 TYR A C 1
ATOM 1947 O O . TYR A 1 243 ? -7.703 7.648 -8.32 1 93.5 243 TYR A O 1
ATOM 1955 N N . VAL A 1 244 ? -8.5 6.008 -6.957 1 92.81 244 VAL A N 1
ATOM 1956 C CA . VAL A 1 244 ? -8.992 5.176 -8.047 1 92.81 244 VAL A CA 1
ATOM 1957 C C . VAL A 1 244 ? -10.039 5.941 -8.852 1 92.81 244 VAL A C 1
ATOM 1959 O O . VAL A 1 244 ? -10.055 5.875 -10.086 1 92.81 244 VAL A O 1
ATOM 1962 N N . GLN A 1 245 ? -10.891 6.695 -8.148 1 91.38 245 GLN A N 1
ATOM 1963 C CA . GLN A 1 245 ? -11.914 7.496 -8.812 1 91.38 245 GLN A CA 1
ATOM 1964 C C . GLN A 1 245 ? -11.281 8.562 -9.703 1 91.38 245 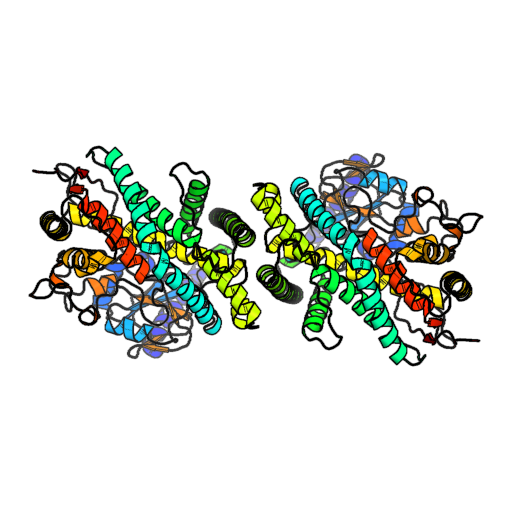GLN A C 1
ATOM 1966 O O . GLN A 1 245 ? -11.742 8.789 -10.828 1 91.38 245 GLN A O 1
ATOM 1971 N N . HIS A 1 246 ? -10.258 9.203 -9.211 1 93.44 246 HIS A N 1
ATOM 1972 C CA . HIS A 1 246 ? -9.602 10.258 -9.977 1 93.44 246 HIS A CA 1
ATOM 1973 C C . HIS A 1 246 ? -8.867 9.688 -11.188 1 93.44 246 HIS A C 1
ATOM 1975 O O . HIS A 1 246 ? -8.859 10.297 -12.258 1 93.44 246 HIS A O 1
ATOM 1981 N N . VAL A 1 247 ? -8.227 8.516 -10.992 1 93.06 247 VAL A N 1
ATOM 1982 C CA . VAL A 1 247 ? -7.547 7.859 -12.094 1 93.06 247 VAL A CA 1
ATOM 1983 C C . VAL A 1 247 ? -8.555 7.512 -13.188 1 93.06 247 VAL A C 1
ATOM 1985 O O . VAL A 1 247 ? -8.281 7.711 -14.375 1 93.06 247 VAL A O 1
ATOM 1988 N N . ALA A 1 248 ? -9.719 7.008 -12.758 1 89.81 248 ALA A N 1
ATOM 1989 C CA . ALA A 1 248 ? -10.742 6.559 -13.695 1 89.81 248 ALA A CA 1
ATOM 1990 C C . ALA A 1 248 ? -11.32 7.734 -14.484 1 89.81 248 ALA A C 1
ATOM 1992 O O . ALA A 1 248 ? -11.734 7.578 -15.633 1 89.81 248 ALA A O 1
ATOM 1993 N N . THR A 1 249 ? -11.32 8.93 -13.875 1 89.62 249 THR A N 1
ATOM 1994 C CA . THR A 1 249 ? -12 10.062 -14.492 1 89.62 249 THR A CA 1
ATOM 1995 C C . THR A 1 249 ? -10.992 11.109 -14.969 1 89.62 249 THR A C 1
ATOM 1997 O O . THR A 1 249 ? -11.375 12.164 -15.469 1 89.62 249 THR A O 1
ATOM 2000 N N . TYR A 1 250 ? -9.727 10.805 -14.852 1 91.38 250 TYR A N 1
ATOM 2001 C CA . TYR A 1 250 ? -8.672 11.742 -15.203 1 91.38 250 TYR A CA 1
ATOM 2002 C C . TYR A 1 250 ? -8.703 12.07 -16.688 1 91.38 250 TYR A C 1
ATOM 2004 O O . TYR A 1 250 ? -8.898 11.18 -17.516 1 91.38 250 TYR A O 1
ATOM 2012 N N . LYS A 1 251 ? -8.656 13.344 -17.031 1 88.88 251 LYS A N 1
ATOM 2013 C CA . LYS A 1 251 ? -8.547 13.82 -18.406 1 88.88 251 LYS A CA 1
ATOM 2014 C C . LYS A 1 251 ? -7.332 14.727 -18.578 1 88.88 251 LYS A C 1
ATOM 2016 O O . LYS A 1 251 ? -7.129 15.656 -17.797 1 88.88 251 LYS A O 1
ATOM 2021 N N . ASP A 1 252 ? -6.547 14.461 -19.594 1 88.06 252 ASP A N 1
ATOM 2022 C CA . ASP A 1 252 ? -5.363 15.273 -19.844 1 88.06 252 ASP A CA 1
ATOM 2023 C C . ASP A 1 252 ? -5.73 16.734 -20.047 1 88.06 252 ASP A C 1
ATOM 2025 O O . ASP A 1 252 ? -6.691 17.062 -20.75 1 88.06 252 ASP A O 1
ATOM 2029 N N . GLY A 1 253 ? -5.016 17.594 -19.391 1 84.56 253 GLY A N 1
ATOM 2030 C CA . GLY A 1 253 ? -5.199 19.016 -19.594 1 84.56 253 GLY A CA 1
ATOM 2031 C C . GLY A 1 253 ? -6.238 19.625 -18.672 1 84.56 253 GLY A C 1
ATOM 2032 O O . GLY A 1 253 ? -6.383 20.844 -18.594 1 84.56 253 GLY A O 1
ATOM 2033 N N . GLU A 1 254 ? -6.98 18.828 -18 1 87.75 254 GLU A N 1
ATOM 2034 C CA . GLU A 1 254 ? -7.984 19.328 -17.062 1 87.75 254 GLU A CA 1
ATOM 2035 C C . GLU A 1 254 ? -7.617 18.984 -15.617 1 87.75 254 GLU A C 1
ATOM 2037 O O . GLU A 1 254 ? -8.008 17.938 -15.102 1 87.75 254 GLU A O 1
ATOM 2042 N N . ILE A 1 255 ? -6.98 19.906 -14.992 1 90.19 255 ILE A N 1
ATOM 2043 C CA . ILE A 1 255 ? -6.602 19.688 -13.602 1 90.19 255 ILE A CA 1
ATOM 2044 C C . ILE A 1 255 ? -7.668 20.266 -12.68 1 90.19 255 ILE A C 1
ATOM 2046 O O . ILE A 1 255 ? -7.754 21.484 -12.508 1 90.19 255 ILE A O 1
ATOM 2050 N N . ARG A 1 256 ? -8.438 19.578 -12.062 1 88.5 256 ARG A N 1
ATOM 2051 C CA . ARG A 1 256 ? -9.57 19.969 -11.234 1 88.5 256 ARG A CA 1
ATOM 2052 C C . ARG A 1 256 ? -9.117 20.297 -9.812 1 88.5 256 ARG A C 1
ATOM 2054 O O . ARG A 1 256 ? -9.727 21.125 -9.141 1 88.5 256 ARG A O 1
ATOM 2061 N N . ASP A 1 257 ? -8.117 19.453 -9.297 1 90.62 257 ASP A N 1
ATOM 2062 C CA . ASP A 1 257 ? -7.664 19.547 -7.914 1 90.62 257 ASP A CA 1
ATOM 2063 C C . ASP A 1 257 ? -6.219 19.078 -7.777 1 90.62 257 ASP A C 1
ATOM 2065 O O . ASP A 1 257 ? -5.531 18.875 -8.781 1 90.62 257 ASP A O 1
ATOM 2069 N N . MET A 1 258 ? -5.75 19 -6.582 1 91.12 258 MET A N 1
ATOM 2070 C CA . MET A 1 258 ? -4.348 18.656 -6.336 1 91.12 258 MET A CA 1
ATOM 2071 C C . MET A 1 258 ? -4.051 17.219 -6.75 1 91.12 258 MET A C 1
ATOM 2073 O O . MET A 1 258 ? -2.945 16.922 -7.203 1 91.12 258 MET A O 1
ATOM 2077 N N . LEU A 1 259 ? -4.98 16.328 -6.512 1 93.12 259 LEU A N 1
ATOM 2078 C CA . LEU A 1 259 ? -4.773 14.93 -6.898 1 93.12 259 LEU A CA 1
ATOM 2079 C C . LEU A 1 259 ? -4.578 14.805 -8.406 1 93.12 259 LEU A C 1
ATOM 2081 O O . LEU A 1 259 ? -3.693 14.086 -8.867 1 93.12 259 LEU A O 1
ATOM 2085 N N . ASP A 1 260 ? -5.387 15.539 -9.18 1 93 260 ASP A N 1
ATOM 2086 C CA . ASP A 1 260 ? -5.199 15.578 -10.625 1 93 260 ASP A CA 1
ATOM 2087 C C . ASP A 1 260 ? -3.818 16.109 -10.984 1 93 260 ASP A C 1
ATOM 2089 O O . ASP A 1 260 ? -3.193 15.641 -11.938 1 93 260 ASP A O 1
ATOM 2093 N N . ALA A 1 261 ? -3.43 17.125 -10.25 1 92.75 261 ALA A N 1
ATOM 2094 C CA . ALA A 1 261 ? -2.111 17.703 -10.508 1 92.75 261 ALA A CA 1
ATOM 2095 C C . ALA A 1 261 ? -1.012 16.672 -10.281 1 92.75 261 ALA A C 1
ATOM 2097 O O . ALA A 1 261 ? -0.036 16.609 -11.031 1 92.75 261 ALA A O 1
ATOM 2098 N N . MET A 1 262 ? -1.171 15.883 -9.273 1 92.94 262 MET A N 1
ATOM 2099 C CA . MET A 1 262 ? -0.193 14.836 -8.977 1 92.94 262 MET A CA 1
ATOM 2100 C C . MET A 1 262 ? -0.202 13.758 -10.047 1 92.94 262 MET A C 1
ATOM 2102 O O . MET A 1 262 ? 0.852 13.242 -10.422 1 92.94 262 MET A O 1
ATOM 2106 N N . LEU A 1 263 ? -1.398 13.414 -10.484 1 93.19 263 LEU A N 1
ATOM 2107 C CA . LEU A 1 263 ? -1.515 12.438 -11.562 1 93.19 263 LEU A CA 1
ATOM 2108 C C . LEU A 1 263 ? -0.854 12.945 -12.836 1 93.19 263 LEU A C 1
ATOM 2110 O O . LEU A 1 263 ? -0.205 12.18 -13.555 1 93.19 263 LEU A O 1
ATOM 2114 N N . ALA A 1 264 ? -1.044 14.234 -13.109 1 93.06 264 ALA A N 1
ATOM 2115 C CA . ALA A 1 264 ? -0.392 14.844 -14.266 1 93.06 264 ALA A CA 1
ATOM 2116 C C . ALA A 1 264 ? 1.127 14.773 -14.141 1 93.06 264 ALA A C 1
ATOM 2118 O O . ALA A 1 264 ? 1.824 14.516 -15.125 1 93.06 264 ALA A O 1
ATOM 2119 N N . SER A 1 265 ? 1.585 15.016 -12.938 1 91.44 265 SER A N 1
ATOM 2120 C CA . SER A 1 265 ? 3.018 14.922 -12.68 1 91.44 265 SER A CA 1
ATOM 2121 C C . SER A 1 265 ? 3.523 13.5 -12.883 1 91.44 265 SER A C 1
ATOM 2123 O O . SER A 1 265 ? 4.633 13.289 -13.383 1 91.44 265 SER A O 1
ATOM 2125 N N . ALA A 1 266 ? 2.746 12.562 -12.469 1 90.62 266 ALA A N 1
ATOM 2126 C CA . ALA A 1 266 ? 3.109 11.156 -12.664 1 90.62 266 ALA A CA 1
ATOM 2127 C C . ALA A 1 266 ? 3.195 10.812 -14.148 1 90.62 266 ALA A C 1
ATOM 2129 O O . ALA A 1 266 ? 4.121 10.125 -14.586 1 90.62 266 ALA A O 1
ATOM 2130 N N . LYS A 1 267 ? 2.246 11.258 -14.859 1 91.88 267 LYS A N 1
ATOM 2131 C CA . LYS A 1 267 ? 2.246 11.031 -16.297 1 91.88 267 LYS A CA 1
ATOM 2132 C C . LYS A 1 267 ? 3.475 11.656 -16.953 1 91.88 267 LYS A C 1
ATOM 2134 O O . LYS A 1 267 ? 4.102 11.047 -17.828 1 91.88 267 LYS A O 1
ATOM 2139 N N . GLN A 1 268 ? 3.744 12.836 -16.547 1 91.69 268 GLN A N 1
ATOM 2140 C CA . GLN A 1 268 ? 4.918 13.523 -17.062 1 91.69 268 GLN A CA 1
ATOM 2141 C C . GLN A 1 268 ? 6.199 12.781 -16.703 1 91.69 268 GLN A C 1
ATOM 2143 O O . GLN A 1 268 ? 7.105 12.664 -17.531 1 91.69 268 GLN A O 1
ATOM 2148 N N . ALA A 1 269 ? 6.273 12.289 -15.539 1 90.94 269 ALA A N 1
ATOM 2149 C CA . ALA A 1 269 ? 7.445 11.547 -15.086 1 90.94 269 ALA A CA 1
ATOM 2150 C C . ALA A 1 269 ? 7.633 10.273 -15.906 1 90.94 269 ALA A C 1
ATOM 2152 O O . ALA A 1 269 ? 8.766 9.875 -16.203 1 90.94 269 ALA A O 1
ATOM 2153 N N . VAL A 1 270 ? 6.547 9.617 -16.219 1 90 270 VAL A N 1
ATOM 2154 C CA . VAL A 1 270 ? 6.602 8.414 -17.047 1 90 270 VAL A CA 1
ATOM 2155 C C . VAL A 1 270 ? 7.082 8.766 -18.453 1 90 270 VAL A C 1
ATOM 2157 O O . VAL A 1 270 ? 7.934 8.07 -19.016 1 90 270 VAL A O 1
ATOM 2160 N N . GLN A 1 271 ? 6.551 9.797 -18.984 1 90.38 271 GLN A N 1
ATOM 2161 C CA . GLN A 1 271 ? 6.914 10.234 -20.328 1 90.38 271 GLN A CA 1
ATOM 2162 C C . GLN A 1 271 ? 8.391 10.617 -20.406 1 90.38 271 GLN A C 1
ATOM 2164 O O . GLN A 1 271 ? 9.062 10.336 -21.406 1 90.38 271 GLN A O 1
ATOM 2169 N N . GLU A 1 272 ? 8.906 11.156 -19.344 1 91.75 272 GLU A N 1
ATOM 2170 C CA . GLU A 1 272 ? 10.289 11.625 -19.312 1 91.75 272 GLU A CA 1
ATOM 2171 C C . GLU A 1 272 ? 11.227 10.539 -18.797 1 91.75 272 GLU A C 1
ATOM 2173 O O . GLU A 1 272 ? 12.445 10.727 -18.734 1 91.75 272 GLU A O 1
ATOM 2178 N N . LYS A 1 273 ? 10.703 9.398 -18.484 1 89.25 273 LYS A N 1
ATOM 2179 C CA . LYS A 1 273 ? 11.461 8.281 -17.922 1 89.25 273 LYS A CA 1
ATOM 2180 C C . LYS A 1 273 ? 12.273 8.719 -16.703 1 89.25 273 LYS A C 1
ATOM 2182 O O . LYS A 1 273 ? 13.469 8.414 -16.609 1 89.25 273 LYS A O 1
ATOM 2187 N N . ASP A 1 274 ? 11.625 9.547 -15.859 1 90.06 274 ASP A N 1
ATOM 2188 C CA . ASP A 1 274 ? 12.227 10.023 -14.617 1 90.06 274 ASP A CA 1
ATOM 2189 C C . ASP A 1 274 ? 11.961 9.047 -13.469 1 90.06 274 ASP A C 1
ATOM 2191 O O . ASP A 1 274 ? 11.047 9.25 -12.672 1 90.06 274 ASP A O 1
ATOM 2195 N N . ASP A 1 275 ? 12.812 8.156 -13.289 1 85.38 275 ASP A N 1
ATOM 2196 C CA . ASP A 1 275 ? 12.641 7.082 -12.312 1 85.38 275 ASP A CA 1
ATOM 2197 C C . ASP A 1 275 ? 12.672 7.625 -10.891 1 85.38 275 ASP A C 1
ATOM 2199 O O . ASP A 1 275 ? 12.031 7.074 -9.992 1 85.38 275 ASP A O 1
ATOM 2203 N N . ASN A 1 276 ? 13.367 8.656 -10.75 1 86.75 276 ASN A N 1
ATOM 2204 C CA . ASN A 1 276 ? 13.445 9.25 -9.422 1 86.75 276 ASN A CA 1
ATOM 2205 C C . ASN A 1 276 ? 12.102 9.82 -8.984 1 86.75 276 ASN A C 1
ATOM 2207 O O . ASN A 1 276 ? 11.648 9.555 -7.867 1 86.75 276 ASN A O 1
ATOM 2211 N N . SER A 1 277 ? 11.5 10.531 -9.875 1 88.25 277 SER A N 1
ATOM 2212 C CA . SER A 1 277 ? 10.195 11.086 -9.555 1 88.25 277 SER A CA 1
ATOM 2213 C C . SER A 1 277 ? 9.141 9.992 -9.422 1 88.25 277 SER A C 1
ATOM 2215 O O . SER A 1 277 ? 8.258 10.07 -8.57 1 88.25 277 SER A O 1
ATOM 2217 N N . LEU A 1 278 ? 9.273 9.047 -10.234 1 88.12 278 LEU A N 1
ATOM 2218 C CA . LEU A 1 278 ? 8.289 7.965 -10.234 1 88.12 278 LEU A CA 1
ATOM 2219 C C . LEU A 1 278 ? 8.328 7.203 -8.914 1 88.12 278 LEU A C 1
ATOM 2221 O O . LEU A 1 278 ? 7.301 6.68 -8.469 1 88.12 278 LEU A O 1
ATOM 2225 N N . SER A 1 279 ? 9.469 7.176 -8.328 1 86.56 279 SER A N 1
ATOM 2226 C CA . SER A 1 279 ? 9.625 6.445 -7.074 1 86.56 279 SER A CA 1
ATOM 2227 C C . SER A 1 279 ? 8.812 7.094 -5.957 1 86.56 279 SER A C 1
ATOM 2229 O O . SER A 1 279 ? 8.484 6.438 -4.965 1 86.56 279 SER A O 1
ATOM 2231 N N . VAL A 1 280 ? 8.469 8.352 -6.09 1 90.25 280 VAL A N 1
ATOM 2232 C CA . VAL A 1 280 ? 7.727 9.031 -5.039 1 90.25 280 VAL A C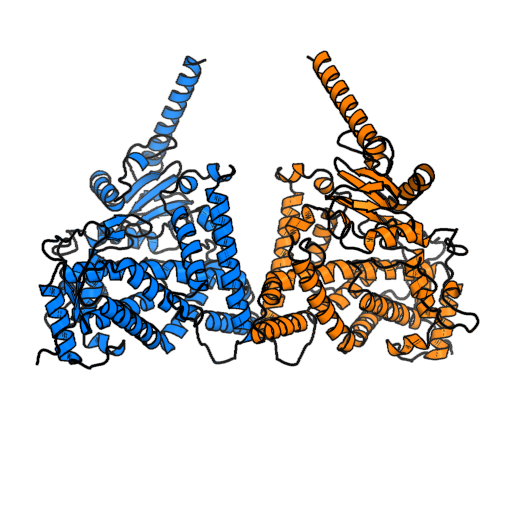A 1
ATOM 2233 C C . VAL A 1 280 ? 6.332 9.398 -5.543 1 90.25 280 VAL A C 1
ATOM 2235 O O . VAL A 1 280 ? 5.633 10.203 -4.93 1 90.25 280 VAL A O 1
ATOM 2238 N N . LEU A 1 281 ? 5.973 8.852 -6.711 1 91.12 281 LEU A N 1
ATOM 2239 C CA . LEU A 1 281 ? 4.66 9.141 -7.273 1 91.12 281 LEU A CA 1
ATOM 2240 C C . LEU A 1 281 ? 3.814 7.879 -7.367 1 91.12 281 LEU A C 1
ATOM 2242 O O . LEU A 1 281 ? 2.93 7.777 -8.219 1 91.12 281 LEU A O 1
ATOM 2246 N N . THR A 1 282 ? 4.121 6.953 -6.504 1 92.06 282 THR A N 1
ATOM 2247 C CA . THR A 1 282 ? 3.248 5.789 -6.387 1 92.06 282 THR A CA 1
ATOM 2248 C C . THR A 1 282 ? 1.921 6.176 -5.738 1 92.06 282 THR A C 1
ATOM 2250 O O . THR A 1 282 ? 1.822 7.207 -5.078 1 92.06 282 THR A O 1
ATOM 2253 N N . PRO A 1 283 ? 0.874 5.359 -5.992 1 93 283 PRO A N 1
ATOM 2254 C CA . PRO A 1 283 ? -0.42 5.684 -5.387 1 93 283 PRO A CA 1
ATOM 2255 C C . PRO A 1 283 ? -0.325 5.918 -3.883 1 93 283 PRO A C 1
ATOM 2257 O O . PRO A 1 283 ? -0.963 6.832 -3.355 1 93 283 PRO A O 1
ATOM 2260 N N . GLU A 1 284 ? 0.476 5.164 -3.213 1 91.38 284 GLU A N 1
ATOM 2261 C CA . GLU A 1 284 ? 0.643 5.309 -1.77 1 91.38 284 GLU A CA 1
ATOM 2262 C C . GLU A 1 284 ? 1.279 6.652 -1.422 1 91.38 284 GLU A C 1
ATOM 2264 O O . GLU A 1 284 ? 0.83 7.34 -0.503 1 91.38 284 GLU A O 1
ATOM 2269 N N . HIS A 1 285 ? 2.344 6.992 -2.143 1 93.19 285 HIS A N 1
ATOM 2270 C CA . HIS A 1 285 ? 3.012 8.266 -1.905 1 93.19 285 HIS A CA 1
ATOM 2271 C C . HIS A 1 285 ? 2.074 9.438 -2.174 1 93.19 285 HIS A C 1
ATOM 2273 O O . HIS A 1 285 ? 2.078 10.43 -1.435 1 93.19 285 HIS A O 1
ATOM 2279 N N . ILE A 1 286 ? 1.302 9.312 -3.209 1 93.94 286 ILE A N 1
ATOM 2280 C CA . ILE A 1 286 ? 0.393 10.383 -3.594 1 93.94 286 ILE A CA 1
ATOM 2281 C C . ILE A 1 286 ? -0.658 10.586 -2.504 1 93.94 286 ILE A C 1
ATOM 2283 O O . ILE A 1 286 ? -0.875 11.711 -2.045 1 93.94 286 ILE A O 1
ATOM 2287 N N . ILE A 1 287 ? -1.297 9.508 -2.031 1 93.31 287 ILE A N 1
ATOM 2288 C CA . ILE A 1 287 ? -2.383 9.648 -1.066 1 93.31 287 ILE A CA 1
ATOM 2289 C C . ILE A 1 287 ? -1.826 10.117 0.275 1 93.31 287 ILE A C 1
ATOM 2291 O O . ILE A 1 287 ? -2.48 10.875 0.996 1 93.31 287 ILE A O 1
ATOM 2295 N N . ILE A 1 288 ? -0.626 9.664 0.612 1 93.81 288 ILE A N 1
ATOM 2296 C CA . ILE A 1 288 ? -0.002 10.086 1.861 1 93.81 288 ILE A CA 1
ATOM 2297 C C . ILE A 1 288 ? 0.286 11.586 1.816 1 93.81 288 ILE A C 1
ATOM 2299 O O . ILE A 1 288 ? 0.009 12.305 2.777 1 93.81 288 ILE A O 1
ATOM 2303 N N . ASN A 1 289 ? 0.861 12.031 0.77 1 94.06 289 ASN A N 1
ATOM 2304 C CA . ASN A 1 289 ? 1.135 13.461 0.64 1 94.06 289 ASN A CA 1
ATOM 2305 C C . ASN A 1 289 ? -0.151 14.281 0.651 1 94.06 289 ASN A C 1
ATOM 2307 O O . ASN A 1 289 ? -0.187 15.383 1.207 1 94.06 289 ASN A O 1
ATOM 2311 N N . MET A 1 290 ? -1.174 13.773 0.046 1 91.75 290 MET A N 1
ATOM 2312 C CA . MET A 1 290 ? -2.465 14.453 0.073 1 91.75 290 MET A CA 1
ATOM 2313 C C . MET A 1 290 ? -3.002 14.547 1.497 1 91.75 290 MET A C 1
ATOM 2315 O O . MET A 1 290 ? -3.512 15.586 1.908 1 91.75 290 MET A O 1
ATOM 2319 N N . TRP A 1 291 ? -2.852 13.477 2.189 1 91.94 291 TRP A N 1
ATOM 2320 C CA . TRP A 1 291 ? -3.324 13.461 3.57 1 91.94 291 TRP A CA 1
ATOM 2321 C C . TRP A 1 291 ? -2.525 14.43 4.43 1 91.94 291 TRP A C 1
ATOM 2323 O O . TRP A 1 291 ? -3.088 15.133 5.277 1 91.94 291 TRP A O 1
ATOM 2333 N N . LEU A 1 292 ? -1.267 14.406 4.223 1 91.12 292 LEU A N 1
ATOM 2334 C CA . LEU A 1 292 ? -0.414 15.297 5.008 1 91.12 292 LEU A CA 1
ATOM 2335 C C . LEU A 1 292 ? -0.771 16.75 4.758 1 91.12 292 LEU A C 1
ATOM 2337 O O . LEU A 1 292 ? -0.756 17.578 5.684 1 91.12 292 LEU A O 1
ATOM 2341 N N . MET A 1 293 ? -1.097 17.094 3.574 1 89 293 MET A N 1
ATOM 2342 C CA . MET A 1 293 ? -1.523 18.453 3.256 1 89 293 MET A CA 1
ATOM 2343 C C . MET A 1 293 ? -2.848 18.781 3.938 1 89 293 MET A C 1
ATOM 2345 O O . MET A 1 293 ? -3.025 19.875 4.457 1 89 293 MET A O 1
ATOM 2349 N N . PHE A 1 294 ? -3.654 17.812 3.893 1 84.38 294 PHE A N 1
ATOM 2350 C CA . PHE A 1 294 ? -4.953 17.938 4.543 1 84.38 294 PHE A CA 1
ATOM 2351 C C . PHE A 1 294 ? -4.789 18.094 6.055 1 84.38 294 PHE A C 1
ATOM 2353 O O . PHE A 1 294 ? -5.402 18.969 6.668 1 84.38 294 PHE A O 1
ATOM 2360 N N . PHE A 1 295 ? -3.977 17.25 6.547 1 84.31 295 PHE A N 1
ATOM 2361 C CA . PHE A 1 295 ? -3.762 17.188 7.988 1 84.31 295 PHE A CA 1
ATOM 2362 C C . PHE A 1 295 ? -3.096 18.453 8.5 1 84.31 295 PHE A C 1
ATOM 2364 O O . PHE A 1 295 ? -3.486 19 9.539 1 84.31 295 PHE A O 1
ATOM 2371 N N . ALA A 1 296 ? -2.166 18.891 7.793 1 86.81 296 ALA A N 1
ATOM 2372 C CA . ALA A 1 296 ? -1.392 20.062 8.211 1 86.81 296 ALA A CA 1
ATOM 2373 C C . ALA A 1 296 ? -2.17 21.344 7.977 1 86.81 296 ALA A C 1
ATOM 2375 O O . ALA A 1 296 ? -1.93 22.359 8.641 1 86.81 296 ALA A O 1
ATOM 2376 N N . GLY A 1 297 ? -3.119 21.359 7.133 1 88.38 297 GLY A N 1
ATOM 2377 C CA . GLY A 1 297 ? -3.754 22.594 6.703 1 88.38 297 GLY A CA 1
ATOM 2378 C C . GLY A 1 297 ? -5.098 22.844 7.363 1 88.38 297 GLY A C 1
ATOM 2379 O O . GLY A 1 297 ? -5.531 23.984 7.5 1 88.38 297 GLY A O 1
ATOM 2380 N N . THR A 1 298 ? -5.75 21.859 7.789 1 86.06 298 THR A N 1
ATOM 2381 C CA . THR A 1 298 ? -7.133 22 8.234 1 86.06 298 THR A CA 1
ATOM 2382 C C . THR A 1 298 ? -7.195 22.672 9.602 1 86.06 298 THR A C 1
ATOM 2384 O O . THR A 1 298 ? -7.824 23.719 9.766 1 86.06 298 THR A O 1
ATOM 2387 N N . ASP A 1 299 ? -6.504 22.203 10.484 1 87.38 299 ASP A N 1
ATOM 2388 C CA . ASP A 1 299 ? -6.586 22.703 11.859 1 87.38 299 ASP A CA 1
ATOM 2389 C C . ASP A 1 299 ? -5.961 24.078 11.992 1 87.38 299 ASP A C 1
ATOM 2391 O O . ASP A 1 299 ? -6.441 24.922 12.758 1 87.38 299 ASP A O 1
ATOM 2395 N N . THR A 1 300 ? -4.934 24.266 11.242 1 91.38 300 THR A N 1
ATOM 2396 C CA . THR A 1 300 ? -4.195 25.516 11.367 1 91.38 300 THR A CA 1
ATOM 2397 C C . THR A 1 300 ? -5.059 26.688 10.93 1 91.38 300 THR A C 1
ATOM 2399 O O . THR A 1 300 ? -5.109 27.719 11.617 1 91.38 300 THR A O 1
ATOM 2402 N N . VAL A 1 301 ? -5.742 26.516 9.883 1 94.94 301 VAL A N 1
ATOM 2403 C CA . VAL A 1 301 ? -6.59 27.609 9.398 1 94.94 301 VAL A CA 1
ATOM 2404 C C . VAL A 1 301 ? -7.809 27.75 10.305 1 94.94 301 VAL A C 1
ATOM 2406 O O . VAL A 1 301 ? -8.164 28.859 10.703 1 94.94 301 VAL A O 1
ATOM 2409 N N . ALA A 1 302 ? -8.422 26.688 10.625 1 95.06 302 ALA A N 1
ATOM 2410 C CA . ALA A 1 302 ? -9.617 26.703 11.469 1 95.06 302 ALA A CA 1
ATOM 2411 C C . ALA A 1 302 ? -9.32 27.359 12.82 1 95.06 302 ALA A C 1
ATOM 2413 O O . ALA A 1 302 ? -10.086 28.203 13.297 1 95.06 302 ALA A O 1
ATOM 2414 N N . ASN A 1 303 ? -8.234 27 13.398 1 95.06 303 ASN A N 1
ATOM 2415 C CA . ASN A 1 303 ? -7.879 27.516 14.711 1 95.06 303 ASN A CA 1
ATOM 2416 C C . ASN A 1 303 ? -7.488 28.984 14.641 1 95.06 303 ASN A C 1
ATOM 2418 O O . ASN A 1 303 ? -7.77 29.75 15.57 1 95.06 303 ASN A O 1
ATOM 2422 N N . THR A 1 304 ? -6.812 29.375 13.602 1 97.31 304 THR A N 1
ATOM 2423 C CA . THR A 1 304 ? -6.484 30.781 13.422 1 97.31 304 THR A CA 1
ATOM 2424 C C . THR A 1 304 ? -7.754 31.625 13.281 1 97.31 304 THR A C 1
ATOM 2426 O O . THR A 1 304 ? -7.848 32.719 13.844 1 97.31 304 THR A O 1
ATOM 2429 N N . LEU A 1 305 ? -8.68 31.109 12.57 1 98 305 LEU A N 1
ATOM 2430 C CA . LEU A 1 305 ? -9.953 31.812 12.406 1 98 305 LEU A CA 1
ATOM 2431 C C . LEU A 1 305 ? -10.703 31.891 13.734 1 98 305 LEU A C 1
ATOM 2433 O O . LEU A 1 305 ? -11.391 32.875 14 1 98 305 LEU A O 1
ATOM 2437 N N . GLN A 1 306 ? -10.594 30.859 14.484 1 97.56 306 GLN A N 1
ATOM 2438 C CA . GLN A 1 306 ? -11.211 30.891 15.805 1 97.56 306 GLN A CA 1
ATOM 2439 C C . GLN A 1 306 ? -10.641 32.031 16.656 1 97.56 306 GLN A C 1
ATOM 2441 O O . GLN A 1 306 ? -11.391 32.75 17.281 1 97.56 306 GLN A O 1
ATOM 2446 N N . TRP A 1 307 ? -9.367 32.094 16.672 1 97.81 307 TRP A N 1
ATOM 2447 C CA . TRP A 1 307 ? -8.727 33.219 17.359 1 97.81 307 TRP A CA 1
ATOM 2448 C C . TRP A 1 307 ? -9.164 34.562 16.75 1 97.81 307 TRP A C 1
ATOM 2450 O O . TRP A 1 307 ? -9.438 35.5 17.484 1 97.81 307 TRP A O 1
ATOM 2460 N N . GLY A 1 308 ? -9.203 34.594 15.453 1 98.44 308 GLY A N 1
ATOM 2461 C CA . GLY A 1 308 ? -9.586 35.781 14.75 1 98.44 308 GLY A CA 1
ATOM 2462 C C . GLY A 1 308 ? -10.945 36.312 15.172 1 98.44 308 GLY A C 1
ATOM 2463 O O . GLY A 1 308 ? -11.086 37.5 15.477 1 98.44 308 GLY A O 1
ATOM 2464 N N . LEU A 1 309 ? -11.891 35.469 15.211 1 98.25 309 LEU A N 1
ATOM 2465 C CA . LEU A 1 309 ? -13.234 35.875 15.617 1 98.25 309 LEU A CA 1
ATOM 2466 C C . LEU A 1 309 ? -13.258 36.312 17.078 1 98.25 309 LEU A C 1
ATOM 2468 O O . LEU A 1 309 ? -13.93 37.281 17.438 1 98.25 309 LEU A O 1
ATOM 2472 N N . LEU A 1 310 ? -12.555 35.562 17.859 1 98 310 LEU A N 1
ATOM 2473 C CA . LEU A 1 310 ? -12.477 35.906 19.281 1 98 310 LEU A CA 1
ATOM 2474 C C . LEU A 1 310 ? -11.852 37.281 19.469 1 98 310 LEU A C 1
ATOM 2476 O O . LEU A 1 310 ? -12.352 38.094 20.25 1 98 310 LEU A O 1
ATOM 2480 N N . TYR A 1 311 ? -10.781 37.594 18.766 1 98.19 311 TYR A N 1
ATOM 2481 C CA . TYR A 1 311 ? -10.102 38.875 18.859 1 98.19 311 TYR A CA 1
ATOM 2482 C C . TYR A 1 311 ? -10.992 40 18.328 1 98.19 311 TYR A C 1
ATOM 2484 O O . TYR A 1 311 ? -11.031 41.094 18.906 1 98.19 311 TYR A O 1
ATOM 2492 N N . MET A 1 312 ? -11.656 39.719 17.25 1 97.75 312 MET A N 1
ATOM 2493 C CA . MET A 1 312 ? -12.562 40.719 16.703 1 97.75 312 MET A CA 1
ATOM 2494 C C . MET A 1 312 ? -13.664 41.062 17.703 1 97.75 312 MET A C 1
ATOM 2496 O O . MET A 1 312 ? -14.047 42.219 17.844 1 97.75 312 MET A O 1
ATOM 2500 N N . ALA A 1 313 ? -14.172 40.062 18.375 1 97.31 313 ALA A N 1
ATOM 2501 C CA . ALA A 1 313 ? -15.203 40.281 19.391 1 97.31 313 ALA A CA 1
ATOM 2502 C C . ALA A 1 313 ? -14.625 40.969 20.609 1 97.31 313 ALA A C 1
ATOM 2504 O O . ALA A 1 313 ? -15.305 41.781 21.234 1 97.31 313 ALA A O 1
ATOM 2505 N N . ALA A 1 314 ? -13.414 40.656 20.969 1 97.06 314 ALA A N 1
ATOM 2506 C CA . ALA A 1 314 ? -12.766 41.156 22.172 1 97.06 314 ALA A CA 1
ATOM 2507 C C . ALA A 1 314 ? -12.281 42.594 21.969 1 97.06 314 ALA A C 1
ATOM 2509 O O . ALA A 1 314 ? -12.156 43.375 22.938 1 97.06 314 ALA A O 1
ATOM 2510 N N . PHE A 1 315 ? -11.992 42.969 20.734 1 97.25 315 PHE A N 1
ATOM 2511 C CA . PHE A 1 315 ? -11.477 44.281 20.406 1 97.25 315 PHE A CA 1
ATOM 2512 C C . PHE A 1 315 ? -12.375 44.969 19.375 1 97.25 315 PHE A C 1
ATOM 2514 O O . PHE A 1 315 ? -11.961 45.219 18.25 1 97.25 315 PHE A O 1
ATOM 2521 N N . PRO A 1 316 ? -13.477 45.5 19.797 1 96.06 316 PRO A N 1
ATOM 2522 C CA . PRO A 1 316 ? -14.5 46 18.891 1 96.06 316 PRO A CA 1
ATOM 2523 C C . PRO A 1 316 ? -14.008 47.219 18.094 1 96.06 316 PRO A C 1
ATOM 2525 O O . PRO A 1 316 ? -14.445 47.406 16.953 1 96.06 316 PRO A O 1
ATOM 2528 N N . LYS A 1 317 ? -13.109 48 18.688 1 97.19 317 LYS A N 1
ATOM 2529 C CA . LYS A 1 317 ? -12.594 49.156 17.953 1 97.19 317 LYS A CA 1
ATOM 2530 C C . LYS A 1 317 ? -11.789 48.719 16.734 1 97.19 317 LYS A C 1
ATOM 2532 O O . LYS A 1 317 ? -11.852 49.375 15.68 1 97.19 317 LYS A O 1
ATOM 2537 N N . LYS A 1 318 ? -11 47.688 16.875 1 97.81 318 LYS A N 1
ATOM 2538 C CA . LYS A 1 318 ? -10.242 47.156 15.758 1 97.81 318 LYS A CA 1
ATOM 2539 C C . LYS A 1 318 ? -11.172 46.562 14.703 1 97.81 318 LYS A C 1
ATOM 2541 O O . LYS A 1 318 ? -10.945 46.719 13.508 1 97.81 318 LYS A O 1
ATOM 2546 N N . GLN A 1 319 ? -12.211 45.844 15.172 1 97.88 319 GLN A N 1
ATOM 2547 C CA . GLN A 1 319 ? -13.203 45.281 14.266 1 97.88 319 GLN A CA 1
ATOM 2548 C C . GLN A 1 319 ? -13.875 46.375 13.438 1 97.88 319 GLN A C 1
ATOM 2550 O O . GLN A 1 319 ? -14.062 46.25 12.234 1 97.88 319 GLN A O 1
ATOM 2555 N N . ALA A 1 320 ? -14.211 47.469 14.117 1 97.25 320 ALA A N 1
ATOM 2556 C CA . ALA A 1 320 ? -14.883 48.594 13.461 1 97.25 320 ALA A CA 1
ATOM 2557 C C . ALA A 1 320 ? -14.008 49.188 12.352 1 97.25 320 ALA A C 1
ATOM 2559 O O . ALA A 1 320 ? -14.516 49.594 11.312 1 97.25 320 ALA A O 1
ATOM 2560 N N . LYS A 1 321 ? -12.75 49.25 12.609 1 97.31 321 LYS A N 1
ATOM 2561 C CA . LYS A 1 321 ? -11.836 49.75 11.594 1 97.31 321 LYS A CA 1
ATOM 2562 C C . LYS A 1 321 ? -11.812 48.844 10.359 1 97.31 321 LYS A C 1
ATOM 2564 O O . LYS A 1 321 ? -11.711 49.344 9.234 1 97.31 321 LYS A O 1
ATOM 2569 N N . VAL A 1 322 ? -11.844 47.562 10.555 1 97.5 322 VAL A N 1
ATOM 2570 C CA . VAL A 1 322 ? -11.914 46.625 9.438 1 97.5 322 VAL A CA 1
ATOM 2571 C C . VAL A 1 322 ? -13.219 46.844 8.664 1 97.5 322 VAL A C 1
ATOM 2573 O O . VAL A 1 322 ? -13.211 46.875 7.43 1 97.5 322 VAL A O 1
ATOM 2576 N N . HIS A 1 323 ? -14.297 47 9.406 1 96.19 323 HIS A N 1
ATOM 2577 C CA . HIS A 1 323 ? -15.602 47.25 8.797 1 96.19 323 HIS A CA 1
ATOM 2578 C C . HIS A 1 323 ? -15.57 48.5 7.941 1 96.19 323 HIS A C 1
ATOM 2580 O O . HIS A 1 323 ? -16.062 48.5 6.809 1 96.19 323 HIS A O 1
ATOM 2586 N N . ASP A 1 324 ? -15.023 49.5 8.516 1 95.25 324 ASP A N 1
ATOM 2587 C CA . ASP A 1 324 ? -14.969 50.812 7.828 1 95.25 324 ASP A CA 1
ATOM 2588 C C . ASP A 1 324 ? -14.203 50.688 6.508 1 95.25 324 ASP A C 1
ATOM 2590 O O . ASP A 1 324 ? -14.648 51.219 5.484 1 95.25 324 ASP A O 1
ATOM 2594 N N . GLN A 1 325 ? -13.102 50 6.566 1 95.81 325 GLN A N 1
ATOM 2595 C CA . GLN A 1 325 ? -12.305 49.844 5.352 1 95.81 325 GLN A CA 1
ATOM 2596 C C . GLN A 1 325 ? -13.047 49.031 4.301 1 95.81 325 GLN A C 1
ATOM 2598 O O . GLN A 1 325 ? -13.023 49.375 3.113 1 95.81 325 GLN A O 1
ATOM 2603 N N . ILE A 1 326 ? -13.617 47.938 4.684 1 95.31 326 ILE A N 1
ATOM 2604 C CA . ILE A 1 326 ? -14.344 47.062 3.748 1 95.31 326 ILE A CA 1
ATOM 2605 C C . ILE A 1 326 ? -15.484 47.875 3.104 1 95.31 326 ILE A C 1
ATOM 2607 O O . ILE A 1 326 ? -15.703 47.781 1.893 1 95.31 326 ILE A O 1
ATOM 2611 N N . GLU A 1 327 ? -16.172 48.625 3.896 1 93.25 327 GLU A N 1
ATOM 2612 C CA . GLU A 1 327 ? -17.281 49.438 3.393 1 93.25 327 GLU A CA 1
ATOM 2613 C C . GLU A 1 327 ? -16.781 50.5 2.418 1 93.25 327 GLU A C 1
ATOM 2615 O O . GLU A 1 327 ? -17.438 50.781 1.411 1 93.25 327 GLU A O 1
ATOM 2620 N N . GLN A 1 328 ? -15.75 51.094 2.764 1 93.81 328 GLN A N 1
ATOM 2621 C CA . GLN A 1 328 ? -15.188 52.125 1.929 1 93.81 328 GLN A CA 1
ATOM 2622 C C . GLN A 1 328 ? -14.734 51.594 0.58 1 93.81 328 GLN A C 1
ATOM 2624 O O . GLN A 1 328 ? -14.922 52.219 -0.455 1 93.81 328 GLN A O 1
ATOM 2629 N N . VAL A 1 329 ? -14.172 50.406 0.578 1 94.19 329 VAL A N 1
ATOM 2630 C CA . VAL A 1 329 ? -13.547 49.844 -0.622 1 94.19 329 VAL A CA 1
ATOM 2631 C C . VAL A 1 329 ? -14.578 49.094 -1.44 1 94.19 329 VAL A C 1
ATOM 2633 O O . VAL A 1 329 ? -14.602 49.188 -2.67 1 94.19 329 VAL A O 1
ATOM 2636 N N . LEU A 1 330 ? -15.391 48.312 -0.794 1 93.5 330 LEU A N 1
ATOM 2637 C CA . LEU A 1 330 ? -16.266 47.375 -1.509 1 93.5 330 LEU A CA 1
ATOM 2638 C C . LEU A 1 330 ? -17.719 47.844 -1.43 1 93.5 330 LEU A C 1
ATOM 2640 O O . LEU A 1 330 ? -18.531 47.469 -2.275 1 93.5 330 LEU A O 1
ATOM 2644 N N . GLY A 1 331 ? -18.031 48.594 -0.517 1 88 331 GLY A N 1
ATOM 2645 C CA . GLY A 1 331 ? -19.422 48.906 -0.267 1 88 331 GLY A CA 1
ATOM 2646 C C . GLY A 1 331 ? -20.172 47.75 0.382 1 88 331 GLY A C 1
ATOM 2647 O O . GLY A 1 331 ? -19.578 46.719 0.738 1 88 331 GLY A O 1
ATOM 2648 N N . LYS A 1 332 ? -21.5 47.844 0.424 1 79.69 332 LYS A N 1
ATOM 2649 C CA . LYS A 1 332 ? -22.328 46.906 1.135 1 79.69 332 LYS A CA 1
ATOM 2650 C C . LYS A 1 332 ? -22.484 45.594 0.333 1 79.69 332 LYS A C 1
ATOM 2652 O O . LYS A 1 332 ? -22.625 44.531 0.908 1 79.69 332 LYS A O 1
ATOM 2657 N N . ASP A 1 333 ? -22.422 45.75 -0.963 1 83 333 ASP A N 1
ATOM 2658 C CA . ASP A 1 333 ? -22.75 44.562 -1.777 1 83 333 ASP A CA 1
ATOM 2659 C C . ASP A 1 333 ? -21.562 44.156 -2.643 1 83 333 ASP A C 1
ATOM 2661 O O . ASP A 1 333 ? -21.703 43.375 -3.586 1 83 333 ASP A O 1
ATOM 2665 N N . GLY A 1 334 ? -20.438 44.688 -2.262 1 89.75 334 GLY A N 1
ATOM 2666 C CA . GLY A 1 334 ? -19.281 44.375 -3.064 1 89.75 334 GLY A CA 1
ATOM 2667 C C . GLY A 1 334 ? -18.75 42.969 -2.818 1 89.75 334 GLY A C 1
ATOM 2668 O O . GLY A 1 334 ? -18.938 42.406 -1.731 1 89.75 334 GLY A O 1
ATOM 2669 N N . LEU A 1 335 ? -18.156 42.438 -3.838 1 91.5 335 LEU A N 1
ATOM 2670 C CA . LEU A 1 335 ? -17.609 41.094 -3.73 1 91.5 335 LEU A CA 1
ATOM 2671 C C . LEU A 1 335 ? -16.156 41.125 -3.25 1 91.5 335 LEU A C 1
ATOM 2673 O O . LEU A 1 335 ? -15.305 41.75 -3.877 1 91.5 335 LEU A O 1
ATOM 2677 N N . LEU A 1 336 ? -15.922 40.5 -2.166 1 94.5 336 LEU A N 1
ATOM 2678 C CA . LEU A 1 336 ? -14.562 40.406 -1.655 1 94.5 336 LEU A CA 1
ATOM 2679 C C . LEU A 1 336 ? -13.836 39.219 -2.295 1 94.5 336 LEU A C 1
ATOM 2681 O O . LEU A 1 336 ? -14.258 38.062 -2.158 1 94.5 336 LEU A O 1
ATOM 2685 N N . THR A 1 337 ? -12.82 39.438 -3.045 1 94.31 337 THR A N 1
ATOM 2686 C CA . THR A 1 337 ? -11.992 38.438 -3.705 1 94.31 337 THR A CA 1
ATOM 2687 C C . THR A 1 337 ? -10.523 38.625 -3.33 1 94.31 337 THR A C 1
ATOM 2689 O O . THR A 1 337 ? -10.172 39.562 -2.605 1 94.31 337 THR A O 1
ATOM 2692 N N . LEU A 1 338 ? -9.742 37.75 -3.801 1 93 338 LEU A N 1
ATOM 2693 C CA . LEU A 1 338 ? -8.312 37.844 -3.504 1 93 338 LEU A CA 1
ATOM 2694 C C . LEU A 1 338 ? -7.691 39.062 -4.148 1 93 338 LEU A C 1
ATOM 2696 O O . LEU A 1 338 ? -6.684 39.594 -3.664 1 93 338 LEU A O 1
ATOM 2700 N N . ASN A 1 339 ? -8.297 39.562 -5.141 1 91.5 339 ASN A N 1
ATOM 2701 C CA . ASN A 1 339 ? -7.805 40.75 -5.836 1 91.5 339 ASN A CA 1
ATOM 2702 C C . ASN A 1 339 ? -7.988 42 -4.992 1 91.5 339 ASN A C 1
ATOM 2704 O O . ASN A 1 339 ? -7.398 43.031 -5.281 1 91.5 339 ASN A O 1
ATOM 2708 N N . CYS A 1 340 ? -8.75 41.906 -3.971 1 93.31 340 CYS A N 1
ATOM 2709 C CA . CYS A 1 340 ? -9.031 43.031 -3.109 1 93.31 340 CYS A CA 1
ATOM 2710 C C . CYS A 1 340 ? -7.926 43.25 -2.08 1 93.31 340 CYS A C 1
ATOM 2712 O O . CYS A 1 340 ? -7.902 44.25 -1.371 1 93.31 340 CYS A O 1
ATOM 2714 N N . ARG A 1 341 ? -6.996 42.406 -1.989 1 93.5 341 ARG A N 1
ATOM 2715 C CA . ARG A 1 341 ? -5.992 42.406 -0.931 1 93.5 341 ARG A CA 1
ATOM 2716 C C . ARG A 1 341 ? -5.25 43.719 -0.862 1 93.5 341 ARG A C 1
ATOM 2718 O O . ARG A 1 341 ? -5.074 44.281 0.22 1 93.5 341 ARG A O 1
ATOM 2725 N N . ALA A 1 342 ? -4.914 44.219 -2.016 1 92.25 342 ALA A N 1
ATOM 2726 C CA . ALA A 1 342 ? -4.133 45.438 -2.082 1 92.25 342 ALA A CA 1
ATOM 2727 C C . ALA A 1 342 ? -4.953 46.656 -1.613 1 92.25 342 ALA A C 1
ATOM 2729 O O . ALA A 1 342 ? -4.402 47.625 -1.099 1 92.25 342 ALA A O 1
ATOM 2730 N N . ARG A 1 343 ? -6.215 46.562 -1.723 1 95.94 343 ARG A N 1
ATOM 2731 C CA . ARG A 1 343 ? -7.09 47.688 -1.387 1 95.94 343 ARG A CA 1
ATOM 2732 C C . ARG A 1 343 ? -7.621 47.562 0.038 1 95.94 343 ARG A C 1
ATOM 2734 O O . ARG A 1 343 ? -8.289 48.438 0.541 1 95.94 343 ARG A O 1
ATOM 2741 N N . LEU A 1 344 ? -7.293 46.469 0.668 1 97.56 344 LEU A N 1
ATOM 2742 C CA . LEU A 1 344 ? -7.75 46.25 2.035 1 97.56 344 LEU A CA 1
ATOM 2743 C C . LEU A 1 344 ? -6.57 46 2.969 1 97.56 344 LEU A C 1
ATOM 2745 O O . LEU A 1 344 ? -6.516 44.969 3.639 1 97.56 344 LEU A O 1
ATOM 2749 N N . PRO A 1 345 ? -5.68 46.938 3.062 1 97.62 345 PRO A N 1
ATOM 2750 C CA . PRO A 1 345 ? -4.453 46.75 3.838 1 97.62 345 PRO A CA 1
ATOM 2751 C C . PRO A 1 345 ? -4.723 46.531 5.324 1 97.62 345 PRO A C 1
ATOM 2753 O O . PRO A 1 345 ? -3.986 45.781 5.984 1 97.62 345 PRO A O 1
ATOM 2756 N N . TYR A 1 346 ? -5.727 47.156 5.902 1 98.06 346 TYR A N 1
ATOM 2757 C CA . TYR A 1 346 ? -5.988 46.969 7.324 1 98.06 346 TYR A CA 1
ATOM 2758 C C . TYR A 1 346 ? -6.473 45.562 7.609 1 98.06 346 TYR A C 1
ATOM 2760 O O . TYR A 1 346 ? -6.16 44.969 8.656 1 98.06 346 TYR A O 1
ATOM 2768 N N . LEU A 1 347 ? -7.301 45.031 6.719 1 98.12 347 LEU A N 1
ATOM 2769 C CA . LEU A 1 347 ? -7.703 43.625 6.867 1 98.12 347 LEU A CA 1
ATOM 2770 C C . LEU A 1 347 ? -6.488 42.688 6.828 1 98.12 347 LEU A C 1
ATOM 2772 O O . LEU A 1 347 ? -6.375 41.781 7.641 1 98.12 347 LEU A O 1
ATOM 2776 N N . GLU A 1 348 ? -5.594 42.906 5.941 1 98.06 348 GLU A N 1
ATOM 2777 C CA . GLU A 1 348 ? -4.367 42.125 5.852 1 98.06 348 GLU A CA 1
ATOM 2778 C C . GLU A 1 348 ? -3.529 42.25 7.121 1 98.06 348 GLU A C 1
ATOM 2780 O O . GLU A 1 348 ? -2.984 41.281 7.621 1 98.06 348 GLU A O 1
ATOM 2785 N N . ALA A 1 349 ? -3.42 43.5 7.555 1 98.31 349 ALA A N 1
ATOM 2786 C CA . ALA A 1 349 ? -2.688 43.75 8.789 1 98.31 349 ALA A CA 1
ATOM 2787 C C . ALA A 1 349 ? -3.324 43.031 9.969 1 98.31 349 ALA A C 1
ATOM 2789 O O . ALA A 1 349 ? -2.621 42.531 10.859 1 98.31 349 ALA A O 1
ATOM 2790 N N . THR A 1 350 ? -4.641 43.062 9.961 1 98.62 350 THR A N 1
ATOM 2791 C CA . THR A 1 350 ? -5.371 42.344 11.016 1 98.62 350 THR A CA 1
ATOM 2792 C C . THR A 1 350 ? -5.086 40.875 10.977 1 98.62 350 THR A C 1
ATOM 2794 O O . THR A 1 350 ? -4.863 40.25 12.016 1 98.62 350 THR A O 1
ATOM 2797 N N . VAL A 1 351 ? -5.066 40.25 9.812 1 98.38 351 VAL A N 1
ATOM 2798 C CA . VAL A 1 351 ? -4.742 38.812 9.656 1 98.38 351 VAL A CA 1
ATOM 2799 C C . VAL A 1 351 ? -3.332 38.562 10.172 1 98.38 351 VAL A C 1
ATOM 2801 O O . VAL A 1 351 ? -3.105 37.594 10.898 1 98.38 351 VAL A O 1
ATOM 2804 N N . ASN A 1 352 ? -2.375 39.406 9.812 1 98.25 352 ASN A N 1
ATOM 2805 C CA . ASN A 1 352 ? -1.001 39.25 10.281 1 98.25 352 ASN A CA 1
ATOM 2806 C C . ASN A 1 352 ? -0.918 39.344 11.805 1 98.25 352 ASN A C 1
ATOM 2808 O O . ASN A 1 352 ? -0.206 38.531 12.43 1 98.25 352 ASN A O 1
ATOM 2812 N N . GLU A 1 353 ? -1.651 40.25 12.336 1 98.56 353 GLU A N 1
ATOM 2813 C CA . GLU A 1 353 ? -1.615 40.438 13.781 1 98.56 353 GLU A CA 1
ATOM 2814 C C . GLU A 1 353 ? -2.266 39.25 14.5 1 98.56 353 GLU A C 1
ATOM 2816 O O . GLU A 1 353 ? -1.84 38.875 15.594 1 98.56 353 GLU A O 1
ATOM 2821 N N . ILE A 1 354 ? -3.322 38.75 13.898 1 98.31 354 ILE A N 1
ATOM 2822 C CA . ILE A 1 354 ? -3.951 37.562 14.469 1 98.31 354 ILE A CA 1
ATOM 2823 C C . ILE A 1 354 ? -2.938 36.438 14.539 1 98.31 354 ILE A C 1
ATOM 2825 O O . ILE A 1 354 ? -2.822 35.75 15.562 1 98.31 354 ILE A O 1
ATOM 2829 N N . MET A 1 355 ? -2.205 36.188 13.477 1 97.88 355 MET A N 1
ATOM 2830 C CA . MET A 1 355 ? -1.216 35.125 13.43 1 97.88 355 MET A CA 1
ATOM 2831 C C . MET A 1 355 ? -0.094 35.344 14.43 1 97.88 355 MET A C 1
ATOM 2833 O O . MET A 1 355 ? 0.369 34.438 15.094 1 97.88 355 MET A O 1
ATOM 2837 N N . ARG A 1 356 ? 0.332 36.625 14.523 1 97.56 356 ARG A N 1
ATOM 2838 C CA . ARG A 1 356 ? 1.396 36.938 15.469 1 97.56 356 ARG A CA 1
ATOM 2839 C C . ARG A 1 356 ? 0.921 36.75 16.906 1 97.56 356 ARG A C 1
ATOM 2841 O O . ARG A 1 356 ? 1.588 36.094 17.703 1 97.56 356 ARG A O 1
ATOM 2848 N N . PHE A 1 357 ? -0.229 37.375 17.203 1 97.38 357 PHE A N 1
ATOM 2849 C CA . PHE A 1 357 ? -0.75 37.469 18.562 1 97.38 357 PHE A CA 1
ATOM 2850 C C . PHE A 1 357 ? -1.135 36.125 19.094 1 97.38 357 PHE A C 1
ATOM 2852 O O . PHE A 1 357 ? -0.913 35.812 20.281 1 97.38 357 PHE A O 1
ATOM 2859 N N . SER A 1 358 ? -1.68 35.281 18.297 1 95.5 358 SER A N 1
ATOM 2860 C CA . SER A 1 358 ? -2.098 33.969 18.719 1 95.5 358 SER A CA 1
ATOM 2861 C C . SER A 1 358 ? -0.924 33 18.734 1 95.5 358 SER A C 1
ATOM 2863 O O . SER A 1 358 ? -0.894 32.062 19.516 1 95.5 358 SER A O 1
ATOM 2865 N N . SER A 1 359 ? 0.038 33.219 17.781 1 93.5 359 SER A N 1
ATOM 2866 C CA . SER A 1 359 ? 1.164 32.281 17.609 1 93.5 359 SER A CA 1
ATOM 2867 C C . SER A 1 359 ? 0.706 30.844 17.625 1 93.5 359 SER A C 1
ATOM 2869 O O . SER A 1 359 ? 1.157 30.062 18.469 1 93.5 359 SER A O 1
ATOM 2871 N N . LEU A 1 360 ? -0.047 30.484 16.703 1 91.31 360 LEU A N 1
ATOM 2872 C CA . LEU A 1 360 ? -0.784 29.234 16.688 1 91.31 360 LEU A CA 1
ATOM 2873 C C . LEU A 1 360 ? 0.153 28.047 16.922 1 91.31 360 LEU A C 1
ATOM 2875 O O . LEU A 1 360 ? -0.134 27.172 17.75 1 91.31 360 LEU A O 1
ATOM 2879 N N . THR A 1 361 ? 1.207 27.953 16.188 1 88.69 361 THR A N 1
ATOM 2880 C CA . THR A 1 361 ? 2.184 26.891 16.375 1 88.69 361 THR A CA 1
ATOM 2881 C C . THR A 1 361 ? 3.305 27.328 17.312 1 88.69 361 THR A C 1
ATOM 2883 O O . THR A 1 361 ? 4.395 27.688 16.859 1 88.69 361 THR A O 1
ATOM 2886 N N . THR A 1 362 ? 3.078 27.172 18.531 1 89.69 362 THR A N 1
ATOM 2887 C CA . THR A 1 362 ? 3.932 27.781 19.547 1 89.69 362 THR A CA 1
ATOM 2888 C C . THR A 1 362 ? 5.34 27.188 19.5 1 89.69 362 THR A C 1
ATOM 2890 O O . THR A 1 362 ? 6.328 27.922 19.531 1 89.69 362 THR A O 1
ATOM 2893 N N . LEU A 1 363 ? 5.379 25.859 19.312 1 88.5 363 LEU A N 1
ATOM 2894 C CA . LEU A 1 363 ? 6.691 25.234 19.344 1 88.5 363 LEU A CA 1
ATOM 2895 C C . LEU A 1 363 ? 7.047 24.656 17.969 1 88.5 363 LEU A C 1
ATOM 2897 O O . LEU A 1 363 ? 8.023 23.922 17.828 1 88.5 363 LEU A O 1
ATOM 2901 N N . GLY A 1 364 ? 6.266 24.969 17 1 86.75 364 GLY A N 1
ATOM 2902 C CA . GLY A 1 364 ? 6.531 24.516 15.641 1 86.75 364 GLY A CA 1
ATOM 2903 C C . GLY A 1 364 ? 6.539 23.016 15.5 1 86.75 364 GLY A C 1
ATOM 2904 O O . GLY A 1 364 ? 6.238 22.297 16.453 1 86.75 364 GLY A O 1
ATOM 2905 N N . VAL A 1 365 ? 6.844 22.578 14.289 1 87.75 365 VAL A N 1
ATOM 2906 C CA . VAL A 1 365 ? 7.07 21.156 14.031 1 87.75 365 VAL A CA 1
ATOM 2907 C C . VAL A 1 365 ? 8.5 20.781 14.422 1 87.75 365 VAL A C 1
ATOM 2909 O O . VAL A 1 365 ? 9.461 21.406 13.961 1 87.75 365 VAL A O 1
ATOM 2912 N N . PRO A 1 366 ? 8.641 19.812 15.18 1 89.75 366 PRO A N 1
ATOM 2913 C CA . PRO A 1 366 ? 9.977 19.469 15.672 1 89.75 366 PRO A CA 1
ATOM 2914 C C . PRO A 1 366 ? 10.93 19.062 14.547 1 89.75 366 PRO A C 1
ATOM 2916 O O . PRO A 1 366 ? 10.523 18.375 13.609 1 89.75 366 PRO A O 1
ATOM 2919 N N . HIS A 1 367 ? 12.148 19.484 14.703 1 93.88 367 HIS A N 1
ATOM 2920 C CA . HIS A 1 367 ? 13.258 19.047 13.852 1 93.88 367 HIS A CA 1
ATOM 2921 C C . HIS A 1 367 ? 14.188 18.094 14.602 1 93.88 367 HIS A C 1
ATOM 2923 O O . HIS A 1 367 ? 14.039 17.906 15.812 1 93.88 367 HIS A O 1
ATOM 2929 N N . ALA A 1 368 ? 15.023 17.484 13.852 1 94.44 368 ALA A N 1
ATOM 2930 C CA . ALA A 1 368 ? 16.109 16.703 14.422 1 94.44 368 ALA A CA 1
ATOM 2931 C C . ALA A 1 368 ? 17.422 16.938 13.664 1 94.44 368 ALA A C 1
ATOM 2933 O O . ALA A 1 368 ? 17.406 17.234 12.469 1 94.44 368 ALA A O 1
ATOM 2934 N N . ALA A 1 369 ? 18.469 16.844 14.414 1 96.06 369 ALA A N 1
ATOM 2935 C CA . ALA A 1 369 ? 19.781 17 13.789 1 96.06 369 ALA A CA 1
ATOM 2936 C C . ALA A 1 369 ? 20.078 15.844 12.836 1 96.06 369 ALA A C 1
ATOM 2938 O O . ALA A 1 369 ? 20.031 14.68 13.227 1 96.06 369 ALA A O 1
ATOM 2939 N N . ALA A 1 370 ? 20.359 16.156 11.609 1 95 370 ALA A N 1
ATOM 2940 C CA . ALA A 1 370 ? 20.688 15.148 10.602 1 95 370 ALA A CA 1
ATOM 2941 C C . ALA A 1 370 ? 22.109 14.633 10.773 1 95 370 ALA A C 1
ATOM 2943 O O . ALA A 1 370 ? 22.422 13.508 10.383 1 95 370 ALA A O 1
ATOM 2944 N N . VAL A 1 371 ? 22.969 15.5 11.25 1 95.56 371 VAL A N 1
ATOM 2945 C CA . VAL A 1 371 ? 24.375 15.219 11.508 1 95.56 371 VAL A CA 1
ATOM 2946 C C . VAL A 1 371 ? 24.797 15.875 12.82 1 95.56 371 VAL A C 1
ATOM 2948 O O . VAL A 1 371 ? 24.078 16.719 13.367 1 95.56 371 VAL A O 1
ATOM 2951 N N . ASP A 1 372 ? 25.922 15.383 13.336 1 95.44 372 ASP A N 1
ATOM 2952 C CA . ASP A 1 372 ? 26.516 16.156 14.43 1 95.44 372 ASP A CA 1
ATOM 2953 C C . ASP A 1 372 ? 26.797 17.594 14 1 95.44 372 ASP A C 1
ATOM 2955 O O . ASP A 1 372 ? 27.453 17.812 12.977 1 95.44 372 ASP A O 1
ATOM 2959 N N . THR A 1 373 ? 26.281 18.531 14.766 1 95.56 373 THR A N 1
ATOM 2960 C CA . THR A 1 373 ? 26.438 19.922 14.344 1 95.56 373 THR A CA 1
ATOM 2961 C C . THR A 1 373 ? 26.578 20.844 15.547 1 95.56 373 THR A C 1
ATOM 2963 O O . THR A 1 373 ? 26.656 20.375 16.688 1 95.56 373 THR A O 1
ATOM 2966 N N . LYS A 1 374 ? 26.781 22.156 15.25 1 95.38 374 LYS A N 1
ATOM 2967 C CA . LYS A 1 374 ? 26.906 23.188 16.281 1 95.38 374 LYS A CA 1
ATOM 2968 C C . LYS A 1 374 ? 26.047 24.391 15.953 1 95.38 374 LYS A C 1
ATOM 2970 O O . LYS A 1 374 ? 25.922 24.781 14.789 1 95.38 374 LYS A O 1
ATOM 2975 N N . VAL A 1 375 ? 25.438 24.922 16.969 1 94.88 375 VAL A N 1
ATOM 2976 C CA . VAL A 1 375 ? 24.688 26.172 16.859 1 94.88 375 VAL A CA 1
ATOM 2977 C C . VAL A 1 375 ? 25.156 27.141 17.938 1 94.88 375 VAL A C 1
ATOM 2979 O O . VAL A 1 375 ? 25.062 26.859 19.141 1 94.88 375 VAL A O 1
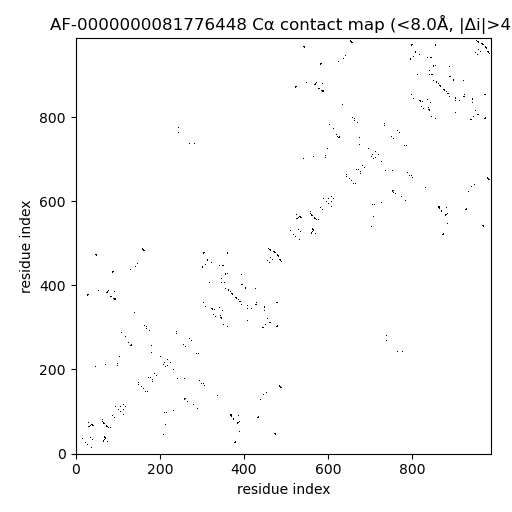ATOM 2982 N N . ARG A 1 376 ? 25.672 28.297 17.531 1 94.69 376 ARG A N 1
ATOM 2983 C CA . ARG A 1 376 ? 26.188 29.328 18.422 1 94.69 376 ARG A CA 1
ATOM 2984 C C . ARG A 1 376 ? 27.125 28.719 19.469 1 94.69 376 ARG A C 1
ATOM 2986 O O . ARG A 1 376 ? 27 29.016 20.656 1 94.69 376 ARG A O 1
ATOM 2993 N N . GLY A 1 377 ? 27.891 27.797 19.047 1 92.31 377 GLY A N 1
ATOM 2994 C CA . GLY A 1 377 ? 28.922 27.219 19.891 1 92.31 377 GLY A CA 1
ATOM 2995 C C . GLY A 1 377 ? 28.453 25.984 20.656 1 92.31 377 GLY A C 1
ATOM 2996 O O . GLY A 1 377 ? 29.266 25.266 21.234 1 92.31 377 GLY A O 1
ATOM 2997 N N . TYR A 1 378 ? 27.188 25.703 20.688 1 95.75 378 TYR A N 1
ATOM 2998 C CA . TYR A 1 378 ? 26.672 24.516 21.375 1 95.75 378 TYR A CA 1
ATOM 2999 C C . TYR A 1 378 ? 26.688 23.297 20.453 1 95.75 378 TYR A C 1
ATOM 3001 O O . TYR A 1 378 ? 26.25 23.375 19.297 1 95.75 378 TYR A O 1
ATOM 3009 N N . TYR A 1 379 ? 27.094 22.203 20.969 1 96.38 379 TYR A N 1
ATOM 3010 C CA . TYR A 1 379 ? 27.125 20.938 20.234 1 96.38 379 TYR A CA 1
ATOM 3011 C C . TYR A 1 379 ? 25.766 20.25 20.266 1 96.38 379 TYR A C 1
ATOM 3013 O O . TYR A 1 379 ? 25.172 20.078 21.344 1 96.38 379 TYR A O 1
ATOM 3021 N N . ILE A 1 380 ? 25.266 19.891 19.125 1 95.88 380 ILE A N 1
ATOM 3022 C CA . ILE A 1 380 ? 24 19.156 19 1 95.88 380 ILE A CA 1
ATOM 3023 C C . ILE A 1 380 ? 24.25 17.844 18.266 1 95.88 380 ILE A C 1
ATOM 3025 O O . ILE A 1 380 ? 24.438 17.812 17.047 1 95.88 380 ILE A O 1
ATOM 3029 N N . PRO A 1 381 ? 24.203 16.75 18.984 1 94.88 381 PRO A N 1
ATOM 3030 C CA . PRO A 1 381 ? 24.469 15.461 18.344 1 94.88 381 PRO A CA 1
ATOM 3031 C C . PRO A 1 381 ? 23.422 15.07 17.312 1 94.88 381 PRO A C 1
ATOM 3033 O O . PRO A 1 381 ? 22.25 15.477 17.438 1 94.88 381 PRO A O 1
ATOM 3036 N N . LYS A 1 382 ? 23.844 14.203 16.391 1 94.94 382 LYS A N 1
ATOM 3037 C CA . LYS A 1 382 ? 22.922 13.648 15.406 1 94.94 382 LYS A CA 1
ATOM 3038 C C . LYS A 1 382 ? 21.734 12.984 16.094 1 94.94 382 LYS A C 1
ATOM 3040 O O . LYS A 1 382 ? 21.891 12.281 17.094 1 94.94 382 LYS A O 1
ATOM 3045 N N . GLY A 1 383 ? 20.578 13.32 15.609 1 92.62 383 GLY A N 1
ATOM 3046 C CA . GLY A 1 383 ? 19.375 12.672 16.109 1 92.62 383 GLY A CA 1
ATOM 3047 C C . GLY A 1 383 ? 18.688 13.477 17.203 1 92.62 383 GLY A C 1
ATOM 3048 O O . GLY A 1 383 ? 17.531 13.203 17.547 1 92.62 383 GLY A O 1
ATOM 3049 N N . THR A 1 384 ? 19.328 14.539 17.75 1 93.12 384 THR A N 1
ATOM 3050 C CA . THR A 1 384 ? 18.75 15.367 18.797 1 93.12 384 THR A CA 1
ATOM 3051 C C . THR A 1 384 ? 17.578 16.188 18.25 1 93.12 384 THR A C 1
ATOM 3053 O O . THR A 1 384 ? 17.688 16.797 17.188 1 93.12 384 THR A O 1
ATOM 3056 N N . GLN A 1 385 ? 16.531 16.203 19.031 1 93.38 385 GLN A N 1
ATOM 3057 C CA . GLN A 1 385 ? 15.367 17 18.641 1 93.38 385 GLN A CA 1
ATOM 3058 C C . GLN A 1 385 ? 15.609 18.484 18.891 1 93.38 385 GLN A C 1
ATOM 3060 O O . GLN A 1 385 ? 16.234 18.859 19.875 1 93.38 385 GLN A O 1
ATOM 3065 N N . VAL A 1 386 ? 15.133 19.25 18 1 95.12 386 VAL A N 1
ATOM 3066 C CA . VAL A 1 386 ? 15.234 20.703 18.094 1 95.12 386 VAL A CA 1
ATOM 3067 C C . VAL A 1 386 ? 13.875 21.344 17.859 1 95.12 386 VAL A C 1
ATOM 3069 O O . VAL A 1 386 ? 13.203 21.031 16.859 1 95.12 386 VAL A O 1
ATOM 3072 N N . MET A 1 387 ? 13.453 22.234 18.766 1 94.94 387 MET A N 1
ATOM 3073 C CA . MET A 1 387 ? 12.18 22.938 18.641 1 94.94 387 MET A CA 1
ATOM 3074 C C . MET A 1 387 ? 12.375 24.453 18.75 1 94.94 387 MET A C 1
ATOM 3076 O O . MET A 1 387 ? 13.289 24.906 19.453 1 94.94 387 MET A O 1
ATOM 3080 N N . ALA A 1 388 ? 11.547 25.125 18.047 1 95.19 388 ALA A N 1
ATOM 3081 C CA . ALA A 1 388 ? 11.547 26.578 18.109 1 95.19 388 ALA A CA 1
ATOM 3082 C C . ALA A 1 388 ? 10.344 27.094 18.891 1 95.19 388 ALA A C 1
ATOM 3084 O O . ALA A 1 388 ? 9.219 26.641 18.688 1 95.19 388 ALA A O 1
ATOM 3085 N N . ASN A 1 389 ? 10.594 27.906 19.828 1 95.31 389 ASN A N 1
ATOM 3086 C CA . ASN A 1 389 ? 9.508 28.547 20.562 1 95.31 389 ASN A CA 1
ATOM 3087 C C . ASN A 1 389 ? 9.062 29.844 19.875 1 95.31 389 ASN A C 1
ATOM 3089 O O . ASN A 1 389 ? 9.453 30.938 20.281 1 95.31 389 ASN A O 1
ATOM 3093 N N . PHE A 1 390 ? 8.164 29.719 19.016 1 95.56 390 PHE A N 1
ATOM 3094 C CA . PHE A 1 390 ? 7.703 30.844 18.219 1 95.56 390 PHE A CA 1
ATOM 3095 C C . PHE A 1 390 ? 6.895 31.828 19.062 1 95.56 390 PHE A C 1
ATOM 3097 O O . PHE A 1 390 ? 6.867 33.031 18.766 1 95.56 390 PHE A O 1
ATOM 3104 N N . TRP A 1 391 ? 6.242 31.328 20.031 1 95.38 391 TRP A N 1
ATOM 3105 C CA . TRP A 1 391 ? 5.551 32.219 20.953 1 95.38 391 TRP A CA 1
ATOM 3106 C C . TRP A 1 391 ? 6.52 33.25 21.562 1 95.38 391 TRP A C 1
ATOM 3108 O O . TRP A 1 391 ? 6.207 34.438 21.656 1 95.38 391 TRP A O 1
ATOM 3118 N N . ALA A 1 392 ? 7.66 32.719 21.969 1 95.94 392 ALA A N 1
ATOM 3119 C CA . ALA A 1 392 ? 8.688 33.594 22.547 1 95.94 392 ALA A CA 1
ATOM 3120 C C . ALA A 1 392 ? 9.109 34.656 21.547 1 95.94 392 ALA A C 1
ATOM 3122 O O . ALA A 1 392 ? 9.328 35.812 21.922 1 95.94 392 ALA A O 1
ATOM 3123 N N . VAL A 1 393 ? 9.164 34.312 20.312 1 96.88 393 VAL A N 1
ATOM 3124 C CA . VAL A 1 393 ? 9.594 35.219 19.266 1 96.88 393 VAL A CA 1
ATOM 3125 C C . VAL A 1 393 ? 8.508 36.281 19.016 1 96.88 393 VAL A C 1
ATOM 3127 O O . VAL A 1 393 ? 8.797 37.469 18.938 1 96.88 393 VAL A O 1
ATOM 3130 N N . HIS A 1 394 ? 7.293 35.906 18.953 1 97.44 394 HIS A N 1
ATOM 3131 C CA . HIS A 1 394 ? 6.172 36.75 18.578 1 97.44 394 HIS A CA 1
ATOM 3132 C C . HIS A 1 394 ? 5.797 37.688 19.719 1 97.44 394 HIS A C 1
ATOM 3134 O O . HIS A 1 394 ? 5.102 38.688 19.516 1 97.44 394 HIS A O 1
ATOM 3140 N N . HIS A 1 395 ? 6.277 37.375 20.953 1 96.44 395 HIS A N 1
ATOM 3141 C CA . HIS A 1 395 ? 5.93 38.188 22.125 1 96.44 395 HIS A CA 1
ATOM 3142 C C . HIS A 1 395 ? 7.18 38.781 22.781 1 96.44 395 HIS A C 1
ATOM 3144 O O . HIS A 1 395 ? 7.145 39.156 23.953 1 96.44 395 HIS A O 1
ATOM 3150 N N . ASP A 1 396 ? 8.211 38.75 22.016 1 95.5 396 ASP A N 1
ATOM 3151 C CA . ASP A 1 396 ? 9.484 39.312 22.484 1 95.5 396 ASP A CA 1
ATOM 3152 C C . ASP A 1 396 ? 9.414 40.812 22.594 1 95.5 396 ASP A C 1
ATOM 3154 O O . ASP A 1 396 ? 9.344 41.5 21.562 1 95.5 396 ASP A O 1
ATOM 3158 N N . GLU A 1 397 ? 9.531 41.375 23.734 1 95 397 GLU A N 1
ATOM 3159 C CA . GLU A 1 397 ? 9.391 42.812 24 1 95 397 GLU A CA 1
ATOM 3160 C C . GLU A 1 397 ? 10.562 43.594 23.422 1 95 397 GLU A C 1
ATOM 3162 O O . GLU A 1 397 ? 10.477 44.812 23.25 1 95 397 GLU A O 1
ATOM 3167 N N . THR A 1 398 ? 11.625 42.938 23.094 1 93.94 398 THR A N 1
ATOM 3168 C CA . THR A 1 398 ? 12.812 43.625 22.578 1 93.94 398 THR A CA 1
ATOM 3169 C C . THR A 1 398 ? 12.656 43.938 21.094 1 93.94 398 THR A C 1
ATOM 3171 O O . THR A 1 398 ? 13.352 44.781 20.562 1 93.94 398 THR A O 1
ATOM 3174 N N . VAL A 1 399 ? 11.734 43.25 20.453 1 94.5 399 VAL A N 1
ATOM 3175 C CA . VAL A 1 399 ? 11.672 43.438 19 1 94.5 399 VAL A CA 1
ATOM 3176 C C . VAL A 1 399 ? 10.281 43.938 18.609 1 94.5 399 VAL A C 1
ATOM 3178 O O . VAL A 1 399 ? 10.117 44.562 17.562 1 94.5 399 VAL A O 1
ATOM 3181 N N . TRP A 1 400 ? 9.273 43.625 19.406 1 96.5 400 TRP A N 1
ATOM 3182 C CA . TRP A 1 400 ? 7.91 44.062 19.109 1 96.5 400 TRP A CA 1
ATOM 3183 C C . TRP A 1 400 ? 7.484 45.188 20.078 1 96.5 400 TRP A C 1
ATOM 3185 O O . TRP A 1 400 ? 7.688 45.062 21.281 1 96.5 400 TRP A O 1
ATOM 3195 N N . ASP A 1 401 ? 6.918 46.219 19.484 1 95 401 ASP A N 1
ATOM 3196 C CA . ASP A 1 401 ? 6.309 47.25 20.328 1 95 401 ASP A CA 1
ATOM 3197 C C . ASP A 1 401 ? 5 46.75 20.938 1 95 401 ASP A C 1
ATOM 3199 O O . ASP A 1 401 ? 4.082 46.375 20.203 1 95 401 ASP A O 1
ATOM 3203 N N . GLN A 1 402 ? 4.848 46.719 22.219 1 96.94 402 GLN A N 1
ATOM 3204 C CA . GLN A 1 402 ? 3.652 46.281 22.938 1 96.94 402 GLN A CA 1
ATOM 3205 C C . GLN A 1 402 ? 3.154 44.938 22.438 1 96.94 402 GLN A C 1
ATOM 3207 O O . GLN A 1 402 ? 2.006 44.812 22 1 96.94 402 GLN A O 1
ATOM 3212 N N . PRO A 1 403 ? 3.994 43.938 22.547 1 96.5 403 PRO A N 1
ATOM 3213 C CA . PRO A 1 403 ? 3.668 42.656 21.953 1 96.5 403 PRO A CA 1
ATOM 3214 C C . PRO A 1 403 ? 2.426 42 22.562 1 96.5 403 PRO A C 1
ATOM 3216 O O . PRO A 1 403 ? 1.835 41.094 21.969 1 96.5 403 PRO A O 1
ATOM 3219 N N . HIS A 1 404 ? 1.97 42.406 23.75 1 95.81 404 HIS A N 1
ATOM 3220 C CA . HIS A 1 404 ? 0.84 41.812 24.422 1 95.81 404 HIS A CA 1
ATOM 3221 C C . HIS A 1 404 ? -0.456 42.562 24.141 1 95.81 404 HIS A C 1
ATOM 3223 O O . HIS A 1 404 ? -1.5 42.219 24.719 1 95.81 404 HIS A O 1
ATOM 3229 N N . GLU A 1 405 ? -0.333 43.531 23.297 1 97.12 405 GLU A N 1
ATOM 3230 C CA . GLU A 1 405 ? -1.513 44.25 22.812 1 97.12 405 GLU A CA 1
ATOM 3231 C C . GLU A 1 405 ? -1.808 43.875 21.359 1 97.12 405 GLU A C 1
ATOM 3233 O O . GLU A 1 405 ? -0.887 43.656 20.578 1 97.12 405 GLU A O 1
ATOM 3238 N N . PHE A 1 406 ? -3.102 43.844 21.094 1 97.88 406 PHE A N 1
ATOM 3239 C CA . PHE A 1 406 ? -3.523 43.562 19.734 1 97.88 406 PHE A CA 1
ATOM 3240 C C . PHE A 1 406 ? -3.531 44.812 18.891 1 97.88 406 PHE A C 1
ATOM 3242 O O . PHE A 1 406 ? -4.477 45.625 18.969 1 97.88 406 PHE A O 1
ATOM 3249 N N . ILE A 1 407 ? -2.445 44.969 18.047 1 98.25 407 ILE A N 1
ATOM 3250 C CA . ILE A 1 407 ? -2.254 46.219 17.328 1 98.25 407 ILE A CA 1
ATOM 3251 C C . ILE A 1 407 ? -1.983 45.938 15.852 1 98.25 407 ILE A C 1
ATOM 3253 O O . ILE A 1 407 ? -0.832 45.938 15.414 1 98.25 407 ILE A O 1
ATOM 3257 N N . PRO A 1 408 ? -3.082 45.781 15.031 1 98.31 408 PRO A N 1
ATOM 3258 C CA . PRO A 1 408 ? -2.896 45.562 13.594 1 98.31 408 PRO A CA 1
ATOM 3259 C C . PRO A 1 408 ? -2.105 46.656 12.922 1 98.31 408 PRO A C 1
ATOM 3261 O O . PRO A 1 408 ? -1.387 46.406 11.945 1 98.31 408 PRO A O 1
ATOM 3264 N N . GLU A 1 409 ? -2.113 47.812 13.453 1 97.31 409 GLU A N 1
ATOM 3265 C CA . GLU A 1 409 ? -1.517 49 12.859 1 97.31 409 GLU A CA 1
ATOM 3266 C C . GLU A 1 409 ? 0 48.875 12.758 1 97.31 409 GLU A C 1
ATOM 3268 O O . GLU A 1 409 ? 0.641 49.594 11.984 1 97.31 409 GLU A O 1
ATOM 3273 N N . ARG A 1 410 ? 0.573 48 13.531 1 97.12 410 ARG A N 1
ATOM 3274 C CA . ARG A 1 410 ? 2.023 47.844 13.5 1 97.12 410 ARG A CA 1
ATOM 3275 C C . ARG A 1 410 ? 2.494 47.375 12.125 1 97.12 410 ARG A C 1
ATOM 3277 O O . ARG A 1 410 ? 3.654 47.562 11.758 1 97.12 410 ARG A O 1
ATOM 3284 N N . PHE A 1 411 ? 1.585 46.75 11.391 1 97.94 411 PHE A N 1
ATOM 3285 C CA . PHE A 1 411 ? 1.931 46.219 10.078 1 97.94 411 PHE A CA 1
ATOM 3286 C C . PHE A 1 411 ? 1.62 47.25 8.984 1 97.94 411 PHE A C 1
ATOM 3288 O O . PHE A 1 411 ? 1.686 46.938 7.797 1 97.94 411 PHE A O 1
ATOM 3295 N N . LEU A 1 412 ? 1.236 48.406 9.32 1 97.56 412 LEU A N 1
ATOM 3296 C CA . LEU A 1 412 ? 0.902 49.469 8.359 1 97.56 412 LEU A CA 1
ATOM 3297 C C . LEU A 1 412 ? 1.908 50.594 8.438 1 97.56 412 LEU A C 1
ATOM 3299 O O . LEU A 1 412 ? 2.447 50.906 9.508 1 97.56 412 LEU A O 1
ATOM 3303 N N . ASP A 1 413 ? 2.166 51.219 7.352 1 96.25 413 ASP A N 1
ATOM 3304 C CA . ASP A 1 413 ? 3.006 52.406 7.344 1 96.25 413 ASP A CA 1
ATOM 3305 C C . ASP A 1 413 ? 2.184 53.656 7.645 1 96.25 413 ASP A C 1
ATOM 3307 O O . ASP A 1 413 ? 1.002 53.562 7.984 1 96.25 413 ASP A O 1
ATOM 3311 N N . SER A 1 414 ? 2.838 54.75 7.535 1 94.69 414 SER A N 1
ATOM 3312 C CA . SER A 1 414 ? 2.205 56.031 7.898 1 94.69 414 SER A CA 1
ATOM 3313 C C . SER A 1 414 ? 1.068 56.375 6.945 1 94.69 414 SER A C 1
ATOM 3315 O O . SER A 1 414 ? 0.134 57.094 7.316 1 94.69 414 SER A O 1
ATOM 3317 N N . ASP A 1 415 ? 1.104 55.844 5.738 1 94.12 415 ASP A N 1
ATOM 3318 C CA . ASP A 1 415 ? 0.083 56.125 4.738 1 94.12 415 ASP A CA 1
ATOM 3319 C C . ASP A 1 415 ? -1.044 55.094 4.793 1 94.12 415 ASP A C 1
ATOM 3321 O O . ASP A 1 415 ? -1.991 55.156 4.008 1 94.12 415 ASP A O 1
ATOM 3325 N N . GLY A 1 416 ? -0.961 54.125 5.66 1 93.31 416 GLY A N 1
ATOM 3326 C CA . GLY A 1 416 ? -2.012 53.125 5.82 1 93.31 416 GLY A CA 1
ATOM 3327 C C . GLY A 1 416 ? -1.837 51.938 4.918 1 93.31 416 GLY A C 1
ATOM 3328 O O . GLY A 1 416 ? -2.725 51.062 4.832 1 93.31 416 GLY A O 1
ATOM 3329 N N . ASN A 1 417 ? -0.717 51.875 4.289 1 94.81 417 ASN A N 1
ATOM 3330 C CA . ASN A 1 417 ? -0.419 50.75 3.432 1 94.81 417 ASN A CA 1
ATOM 3331 C C . ASN A 1 417 ? 0.319 49.656 4.195 1 94.81 417 ASN A C 1
ATOM 3333 O O . ASN A 1 417 ? 0.981 49.906 5.195 1 94.81 417 ASN A O 1
ATOM 3337 N N . LEU A 1 418 ? 0.12 48.438 3.707 1 96.06 418 LEU A N 1
ATOM 3338 C CA . LEU A 1 418 ? 0.797 47.312 4.348 1 96.06 418 LEU A CA 1
ATOM 3339 C C . LEU A 1 418 ? 2.311 47.438 4.203 1 96.06 418 LEU A C 1
ATOM 3341 O O . LEU A 1 418 ? 2.816 47.688 3.104 1 96.06 418 LEU A O 1
ATOM 3345 N N . ARG A 1 419 ? 2.965 47.25 5.25 1 95.88 419 ARG A N 1
ATOM 3346 C CA . ARG A 1 419 ? 4.422 47.281 5.242 1 95.88 419 ARG A CA 1
ATOM 3347 C C . ARG A 1 419 ? 4.996 46 4.621 1 95.88 419 ARG A C 1
ATOM 3349 O O . ARG A 1 419 ? 4.324 44.969 4.574 1 95.88 419 ARG A O 1
ATOM 3356 N N . ASN A 1 420 ? 6.242 46.188 4.184 1 93.88 420 ASN A N 1
ATOM 3357 C CA . ASN A 1 420 ? 6.938 45.031 3.674 1 93.88 420 ASN A CA 1
ATOM 3358 C C . ASN A 1 420 ? 7.293 44.062 4.797 1 93.88 420 ASN A C 1
ATOM 3360 O O . ASN A 1 420 ? 7.859 44.438 5.816 1 93.88 420 ASN A O 1
ATOM 3364 N N . MET A 1 421 ? 6.953 42.844 4.57 1 91.12 421 MET A N 1
ATOM 3365 C CA . MET A 1 421 ? 7.141 41.844 5.617 1 91.12 421 MET A CA 1
ATOM 3366 C C . MET A 1 421 ? 8.625 41.656 5.91 1 91.12 421 MET A C 1
ATOM 3368 O O . MET A 1 421 ? 8.984 41.125 6.965 1 91.12 421 MET A O 1
ATOM 3372 N N . SER A 1 422 ? 9.508 42.031 4.977 1 91.38 422 SER A N 1
ATOM 3373 C CA . SER A 1 422 ? 10.945 41.969 5.211 1 91.38 422 SER A CA 1
ATOM 3374 C C . SER A 1 422 ? 11.359 42.844 6.387 1 91.38 422 SER A C 1
ATOM 3376 O O . SER A 1 422 ? 12.414 42.625 6.988 1 91.38 422 SER A O 1
ATOM 3378 N N . GLU A 1 423 ? 10.5 43.75 6.719 1 92.88 423 GLU A N 1
ATOM 3379 C CA . GLU A 1 423 ? 10.758 44.656 7.852 1 92.88 423 GLU A CA 1
ATOM 3380 C C . GLU A 1 423 ? 10.508 43.938 9.172 1 92.88 423 GLU A C 1
ATOM 3382 O O . GLU A 1 423 ? 10.914 44.406 10.234 1 92.88 423 GLU A O 1
ATOM 3387 N N . PHE A 1 424 ? 9.836 42.812 9.094 1 94.62 424 PHE A N 1
ATOM 3388 C CA . PHE A 1 424 ? 9.492 42.062 10.289 1 94.62 424 PHE A CA 1
ATOM 3389 C C . PHE A 1 424 ? 10.102 40.656 10.234 1 94.62 424 PHE A C 1
ATOM 3391 O O . PHE A 1 424 ? 9.375 39.656 10.234 1 94.62 424 PHE A O 1
ATOM 3398 N N . PRO A 1 425 ? 11.43 40.562 10.336 1 93.38 425 PRO A N 1
ATOM 3399 C CA . PRO A 1 425 ? 12.039 39.219 10.289 1 93.38 425 PRO A CA 1
ATOM 3400 C C . PRO A 1 425 ? 11.602 38.312 11.445 1 93.38 425 PRO A C 1
ATOM 3402 O O . PRO A 1 425 ? 11.703 37.094 11.359 1 93.38 425 PRO A O 1
ATOM 3405 N N . TYR A 1 426 ? 11.102 38.938 12.484 1 95.19 426 TYR A N 1
ATOM 3406 C CA . TYR A 1 426 ? 10.68 38.219 13.672 1 95.19 426 TYR A CA 1
ATOM 3407 C C . TYR A 1 426 ? 9.219 37.781 13.555 1 95.19 426 TYR A C 1
ATOM 3409 O O . TYR A 1 426 ? 8.703 37.094 14.438 1 95.19 426 TYR A O 1
ATOM 3417 N N . PHE A 1 427 ? 8.57 38.188 12.477 1 96.69 427 PHE A N 1
ATOM 3418 C CA . PHE A 1 427 ? 7.246 37.656 12.164 1 96.69 427 PHE A CA 1
ATOM 3419 C C . PHE A 1 427 ? 7.355 36.281 11.492 1 96.69 427 PHE A C 1
ATOM 3421 O O . PHE A 1 427 ? 7.551 36.188 10.273 1 96.69 427 PHE A O 1
ATOM 3428 N N . MET A 1 428 ? 7.137 35.219 12.312 1 95.56 428 MET A N 1
ATOM 3429 C CA . MET A 1 428 ? 7.359 33.844 11.852 1 95.56 428 MET A CA 1
ATOM 3430 C C . MET A 1 428 ? 6.129 33 12.094 1 95.56 428 MET A C 1
ATOM 3432 O O . MET A 1 428 ? 6.207 31.969 12.789 1 95.56 428 MET A O 1
ATOM 3436 N N . PRO A 1 429 ? 5.035 33.344 11.422 1 94.69 429 PRO A N 1
ATOM 3437 C CA . PRO A 1 429 ? 3.824 32.562 11.656 1 94.69 429 PRO A CA 1
ATOM 3438 C C . PRO A 1 429 ? 3.895 31.172 11.016 1 94.69 429 PRO A C 1
ATOM 3440 O O . PRO A 1 429 ? 3.084 30.297 11.336 1 94.69 429 PRO A O 1
ATOM 3443 N N . PHE A 1 430 ? 4.82 30.969 10.133 1 94 430 PHE A N 1
ATOM 3444 C CA . PHE A 1 430 ? 5.027 29.703 9.453 1 94 430 PHE A CA 1
ATOM 3445 C C . PHE A 1 430 ? 6.441 29.172 9.695 1 94 430 PHE A C 1
ATOM 3447 O O . PHE A 1 430 ? 7.348 29.953 10.016 1 94 430 PHE A O 1
ATOM 3454 N N . SER A 1 431 ? 6.543 27.844 9.539 1 91.06 431 SER A N 1
ATOM 3455 C CA . SER A 1 431 ? 7.875 27.281 9.695 1 91.06 431 SER A CA 1
ATOM 3456 C C . SER A 1 431 ? 8.867 27.922 8.734 1 91.06 431 SER A C 1
ATOM 3458 O O . SER A 1 431 ? 8.484 28.391 7.664 1 91.06 431 SER A O 1
ATOM 3460 N N . THR A 1 432 ? 10.164 27.906 9.148 1 90.81 432 THR A N 1
ATOM 3461 C CA . THR A 1 432 ? 11.211 28.547 8.359 1 90.81 432 THR A CA 1
ATOM 3462 C C . THR A 1 432 ? 12.336 27.562 8.047 1 90.81 432 THR A C 1
ATOM 3464 O O . THR A 1 432 ? 12.312 26.422 8.508 1 90.81 432 THR A O 1
ATOM 3467 N N . GLY A 1 433 ? 13.266 28.078 7.113 1 91.31 433 GLY A N 1
ATOM 3468 C CA . GLY A 1 433 ? 14.398 27.234 6.762 1 91.31 433 GLY A CA 1
ATOM 3469 C C . GLY A 1 433 ? 14.109 26.297 5.602 1 91.31 433 GLY A C 1
ATOM 3470 O O . GLY A 1 433 ? 13.305 26.609 4.727 1 91.31 433 GLY A O 1
ATOM 3471 N N . GLN A 1 434 ? 14.734 25.156 5.629 1 91 434 GLN A N 1
ATOM 3472 C CA . GLN A 1 434 ? 14.648 24.219 4.523 1 91 434 GLN A CA 1
ATOM 3473 C C . GLN A 1 434 ? 13.258 23.578 4.449 1 91 434 GLN A C 1
ATOM 3475 O O . GLN A 1 434 ? 12.773 23.25 3.363 1 91 434 GLN A O 1
ATOM 3480 N N . ARG A 1 435 ? 12.672 23.406 5.605 1 92.69 435 ARG A N 1
ATOM 3481 C CA . ARG A 1 435 ? 11.352 22.781 5.648 1 92.69 435 ARG A CA 1
ATOM 3482 C C . ARG A 1 435 ? 10.266 23.828 5.863 1 92.69 435 ARG A C 1
ATOM 3484 O O . ARG A 1 435 ? 9.305 23.578 6.602 1 92.69 435 ARG A O 1
ATOM 3491 N N . SER A 1 436 ? 10.477 24.938 5.262 1 92.94 436 SER A N 1
ATOM 3492 C CA . SER A 1 436 ? 9.492 26 5.34 1 92.94 436 SER A CA 1
ATOM 3493 C C . SER A 1 436 ? 8.133 25.531 4.84 1 92.94 436 SER A C 1
ATOM 3495 O O . SER A 1 436 ? 8.047 24.656 3.984 1 92.94 436 SER A O 1
ATOM 3497 N N . CYS A 1 437 ? 7.117 26.094 5.375 1 93.25 437 CYS A N 1
ATOM 3498 C CA . CYS A 1 437 ? 5.746 25.703 5.078 1 93.25 437 CYS A CA 1
ATOM 3499 C C . CYS A 1 437 ? 5.438 25.891 3.596 1 93.25 437 CYS A C 1
ATOM 3501 O O . CYS A 1 437 ? 5.527 27 3.068 1 93.25 437 CYS A O 1
ATOM 3503 N N . ILE A 1 438 ? 5.012 24.891 2.955 1 92.12 438 ILE A N 1
ATOM 3504 C CA . ILE A 1 438 ? 4.727 24.938 1.526 1 92.12 438 ILE A CA 1
ATOM 3505 C C . ILE A 1 438 ? 3.322 25.5 1.305 1 92.12 438 ILE A C 1
ATOM 3507 O O . ILE A 1 438 ? 2.994 25.953 0.206 1 92.12 438 ILE A O 1
ATOM 3511 N N . GLY A 1 439 ? 2.486 25.562 2.346 1 92.06 439 GLY A N 1
ATOM 3512 C CA . GLY A 1 439 ? 1.101 25.984 2.221 1 92.06 439 GLY A CA 1
ATOM 3513 C C . GLY A 1 439 ? 0.875 27.422 2.66 1 92.06 439 GLY A C 1
ATOM 3514 O O . GLY A 1 439 ? -0.266 27.844 2.859 1 92.06 439 GLY A O 1
ATOM 3515 N N . LYS A 1 440 ? 1.906 28.203 2.826 1 92.88 440 LYS A N 1
ATOM 3516 C CA . LYS A 1 440 ? 1.823 29.562 3.35 1 92.88 440 LYS A CA 1
ATOM 3517 C C . LYS A 1 440 ? 0.888 30.422 2.502 1 92.88 440 LYS A C 1
ATOM 3519 O O . LYS A 1 440 ? 0.028 31.125 3.037 1 92.88 440 LYS A O 1
ATOM 3524 N N . GLY A 1 441 ? 1.095 30.312 1.17 1 90.88 441 GLY A N 1
ATOM 3525 C CA . GLY A 1 441 ? 0.262 31.094 0.278 1 90.88 441 GLY A CA 1
ATOM 3526 C C . GLY A 1 441 ? -1.212 30.75 0.373 1 90.88 441 GLY A C 1
ATOM 3527 O O . GLY A 1 441 ? -2.062 31.641 0.427 1 90.88 441 GLY A O 1
ATOM 3528 N N . MET A 1 442 ? -1.489 29.594 0.438 1 92.06 442 MET A N 1
ATOM 3529 C CA . MET A 1 442 ? -2.869 29.109 0.529 1 92.06 442 MET A CA 1
ATOM 3530 C C . MET A 1 442 ? -3.484 29.5 1.872 1 92.06 442 MET A C 1
ATOM 3532 O O . MET A 1 442 ? -4.637 29.922 1.931 1 92.06 442 MET A O 1
ATOM 3536 N N . ALA A 1 443 ? -2.736 29.297 2.906 1 94.56 443 ALA A N 1
ATOM 3537 C CA . ALA A 1 443 ? -3.219 29.625 4.246 1 94.56 443 ALA A CA 1
ATOM 3538 C C . ALA A 1 443 ? -3.592 31.094 4.344 1 94.56 443 ALA A C 1
ATOM 3540 O O . ALA A 1 443 ? -4.648 31.438 4.879 1 94.56 443 ALA A O 1
ATOM 3541 N N . LYS A 1 444 ? -2.762 31.938 3.842 1 94.81 444 LYS A N 1
ATOM 3542 C CA . LYS A 1 444 ? -3.012 33.375 3.895 1 94.81 444 LYS A CA 1
ATOM 3543 C C . LYS A 1 444 ? -4.238 33.75 3.066 1 94.81 444 LYS A C 1
ATOM 3545 O O . LYS A 1 444 ? -5.027 34.594 3.471 1 94.81 444 LYS A O 1
ATOM 3550 N N . ALA A 1 445 ? -4.336 33.125 1.926 1 94.75 445 ALA A N 1
ATOM 3551 C CA . ALA A 1 445 ? -5.5 33.375 1.075 1 94.75 445 ALA A CA 1
ATOM 3552 C C . ALA A 1 445 ? -6.789 32.969 1.777 1 94.75 445 ALA A C 1
ATOM 3554 O O . ALA A 1 445 ? -7.789 33.688 1.726 1 94.75 445 ALA A O 1
ATOM 3555 N N . GLU A 1 446 ? -6.73 31.859 2.391 1 96.12 446 GLU A N 1
ATOM 3556 C CA . GLU A 1 446 ? -7.902 31.359 3.098 1 96.12 446 GLU A CA 1
ATOM 3557 C C . GLU A 1 446 ? -8.281 32.281 4.258 1 96.12 446 GLU A C 1
ATOM 3559 O O . GLU A 1 446 ? -9.461 32.594 4.445 1 96.12 446 GLU A O 1
ATOM 3564 N N . LEU A 1 447 ? -7.297 32.656 4.996 1 97.69 447 LEU A N 1
ATOM 3565 C CA . LEU A 1 447 ? -7.555 33.5 6.148 1 97.69 447 LEU A CA 1
ATOM 3566 C C . LEU A 1 447 ? -8.125 34.844 5.711 1 97.69 447 LEU A C 1
ATOM 3568 O O . LEU A 1 447 ? -9.07 35.375 6.316 1 97.69 447 LEU A O 1
ATOM 3572 N N . PHE A 1 448 ? -7.578 35.375 4.688 1 97.44 448 PHE A N 1
ATOM 3573 C CA . PHE A 1 448 ? -8.023 36.688 4.176 1 97.44 448 PHE A CA 1
ATOM 3574 C C . PHE A 1 448 ? -9.477 36.594 3.709 1 97.44 448 PHE A C 1
ATOM 3576 O O . PHE A 1 448 ? -10.297 37.438 4.105 1 97.44 448 PHE A O 1
ATOM 3583 N N . LEU A 1 449 ? -9.766 35.594 2.941 1 97.25 449 LEU A N 1
ATOM 3584 C CA . LEU A 1 449 ? -11.086 35.5 2.322 1 97.25 449 LEU A CA 1
ATOM 3585 C C . LEU A 1 449 ? -12.141 35.094 3.346 1 97.25 449 LEU A C 1
ATOM 3587 O O . LEU A 1 449 ? -13.219 35.688 3.391 1 97.25 449 LEU A O 1
ATOM 3591 N N . LEU A 1 450 ? -11.859 34.156 4.133 1 97.94 450 LEU A N 1
ATOM 3592 C CA . LEU A 1 450 ? -12.844 33.688 5.094 1 97.94 450 LEU A CA 1
ATOM 3593 C C . LEU A 1 450 ? -13.133 34.75 6.152 1 97.94 450 LEU A C 1
ATOM 3595 O O . LEU A 1 450 ? -14.289 35.062 6.402 1 97.94 450 LEU A O 1
ATOM 3599 N N . LEU A 1 451 ? -12.086 35.25 6.73 1 98.25 451 LEU A N 1
ATOM 3600 C CA . LEU A 1 451 ? -12.281 36.281 7.75 1 98.25 451 LEU A CA 1
ATOM 3601 C C . LEU A 1 451 ? -12.898 37.531 7.145 1 98.25 451 LEU A C 1
ATOM 3603 O O . LEU A 1 451 ? -13.812 38.125 7.727 1 98.25 451 LEU A O 1
ATOM 3607 N N . GLY A 1 452 ? -12.367 37.969 6.012 1 97.69 452 GLY A N 1
ATOM 3608 C CA . GLY A 1 452 ? -12.883 39.156 5.348 1 97.69 452 GLY A CA 1
ATOM 3609 C C . GLY A 1 452 ? -14.359 39.062 5.023 1 97.69 452 GLY A C 1
ATOM 3610 O O . GLY A 1 452 ? -15.117 40 5.273 1 97.69 452 GLY A O 1
ATOM 3611 N N . LYS A 1 453 ? -14.75 37.938 4.449 1 97.06 453 LYS A N 1
ATOM 3612 C CA . LYS A 1 453 ? -16.156 37.781 4.066 1 97.06 453 LYS A CA 1
ATOM 3613 C C . LYS A 1 453 ? -17.047 37.688 5.301 1 97.06 453 LYS A C 1
ATOM 3615 O O . LYS A 1 453 ? -18.156 38.219 5.293 1 97.06 453 LYS A O 1
ATOM 3620 N N . LEU A 1 454 ? -16.609 37.031 6.305 1 97.5 454 LEU A N 1
ATOM 3621 C CA . LEU A 1 454 ? -17.375 36.969 7.551 1 97.5 454 LEU A CA 1
ATOM 3622 C C . LEU A 1 454 ? -17.562 38.375 8.133 1 97.5 454 LEU A C 1
ATOM 3624 O O . LEU A 1 454 ? -18.656 38.719 8.562 1 97.5 454 LEU A O 1
ATOM 3628 N N . LEU A 1 455 ? -16.531 39.219 8.102 1 97.06 455 LEU A N 1
ATOM 3629 C CA . LEU A 1 455 ? -16.578 40.531 8.688 1 97.06 455 LEU A CA 1
ATOM 3630 C C . LEU A 1 455 ? -17.344 41.5 7.777 1 97.06 455 LEU A C 1
ATOM 3632 O O . LEU A 1 455 ? -17.828 42.531 8.234 1 97.06 455 LEU A O 1
ATOM 3636 N N . HIS A 1 456 ? -17.312 41.125 6.512 1 96.25 456 HIS A N 1
ATOM 3637 C CA . HIS A 1 456 ? -18.141 41.938 5.602 1 96.25 456 HIS A CA 1
ATOM 3638 C C . HIS A 1 456 ? -19.609 41.75 5.918 1 96.25 456 HIS A C 1
ATOM 3640 O O . HIS A 1 456 ? -20.391 42.719 5.777 1 96.25 456 HIS A O 1
ATOM 3646 N N . LYS A 1 457 ? -19.984 40.594 6.391 1 95.38 457 LYS A N 1
ATOM 3647 C CA . LYS A 1 457 ? -21.391 40.281 6.59 1 95.38 457 LYS A CA 1
ATOM 3648 C C . LYS A 1 457 ? -21.812 40.5 8.039 1 95.38 457 LYS A C 1
ATOM 3650 O O . LYS A 1 457 ? -22.969 40.844 8.312 1 95.38 457 LYS A O 1
ATOM 3655 N N . PHE A 1 458 ? -20.844 40.344 8.953 1 96.62 458 PHE A N 1
ATOM 3656 C CA . PHE A 1 458 ? -21.266 40.281 10.344 1 96.62 458 PHE A CA 1
ATOM 3657 C C . PHE A 1 458 ? -20.422 41.219 11.203 1 96.62 458 PHE A C 1
ATOM 3659 O O . PHE A 1 458 ? -19.312 41.562 10.828 1 96.62 458 PHE A O 1
ATOM 3666 N N . CYS A 1 459 ? -20.969 41.656 12.281 1 96.62 459 CYS A N 1
ATOM 3667 C CA . CYS A 1 459 ? -20.266 42.188 13.445 1 96.62 459 CYS A CA 1
ATOM 3668 C C . CYS A 1 459 ? -20.266 41.156 14.586 1 96.62 459 CYS A C 1
ATOM 3670 O O . CYS A 1 459 ? -21.312 40.719 15.023 1 96.62 459 CYS A O 1
ATOM 3672 N N . PHE A 1 460 ? -19.109 40.844 15.023 1 97.12 460 PHE A N 1
ATOM 3673 C CA . PHE A 1 460 ? -19 39.812 16.062 1 97.12 460 PHE A CA 1
ATOM 3674 C C . PHE A 1 460 ? -18.859 40.469 17.438 1 97.12 460 PHE A C 1
ATOM 3676 O O . PHE A 1 460 ? -18.109 41.438 17.609 1 97.12 460 PHE A O 1
ATOM 3683 N N . GLN A 1 461 ? -19.609 39.875 18.391 1 96.81 461 GLN A N 1
ATOM 3684 C CA . GLN A 1 461 ? -19.594 40.375 19.75 1 96.81 461 GLN A CA 1
ATOM 3685 C C . GLN A 1 461 ? -19.578 39.25 20.766 1 96.81 461 GLN A C 1
ATOM 3687 O O . GLN A 1 461 ? -20.016 38.125 20.469 1 96.81 461 GLN A O 1
ATOM 3692 N N . LEU A 1 462 ? -18.969 39.562 21.922 1 96.19 462 LEU A N 1
ATOM 3693 C CA . LEU A 1 462 ? -19.094 38.625 23.031 1 96.19 462 LEU A CA 1
ATOM 3694 C C . LEU A 1 462 ? -20.516 38.656 23.594 1 96.19 462 LEU A C 1
ATOM 3696 O O . LEU A 1 462 ? -21.203 39.688 23.5 1 96.19 462 LEU A O 1
ATOM 3700 N N . PRO A 1 463 ? -20.922 37.469 24.078 1 93.94 463 PRO A N 1
ATOM 3701 C CA . PRO A 1 463 ? -22.219 37.5 24.75 1 93.94 463 PRO A CA 1
ATOM 3702 C C . PRO A 1 463 ? -22.281 38.531 25.875 1 93.94 463 PRO A C 1
ATOM 3704 O O . PRO A 1 463 ? -21.25 38.938 26.406 1 93.94 463 PRO A O 1
ATOM 3707 N N . GLU A 1 464 ? -23.531 38.812 26.266 1 87.75 464 GLU A N 1
ATOM 3708 C CA . GLU A 1 464 ? -23.734 39.812 27.297 1 87.75 464 GLU A CA 1
ATOM 3709 C C . GLU A 1 464 ? -23.016 39.438 28.594 1 87.75 464 GLU A C 1
ATOM 3711 O O . GLU A 1 464 ? -23.125 38.281 29.047 1 87.75 464 GLU A O 1
ATOM 3716 N N . ASN A 1 465 ? -22.234 40.219 29.203 1 85.88 465 ASN A N 1
ATOM 3717 C CA . ASN A 1 465 ? -21.547 40.094 30.484 1 85.88 465 ASN A CA 1
ATOM 3718 C C . ASN A 1 465 ? -20.391 39.094 30.422 1 85.88 465 ASN A C 1
ATOM 3720 O O . ASN A 1 465 ? -19.875 38.656 31.453 1 85.88 465 ASN A O 1
ATOM 3724 N N . ALA A 1 466 ? -20.109 38.688 29.188 1 87.81 466 ALA A N 1
ATOM 3725 C CA . ALA A 1 466 ? -18.984 37.75 29.078 1 87.81 466 ALA A CA 1
ATOM 3726 C C . ALA A 1 466 ? -17.672 38.5 28.844 1 87.81 466 ALA A C 1
ATOM 3728 O O . ALA A 1 466 ? -17.641 39.531 28.172 1 87.81 466 ALA A O 1
ATOM 3729 N N . LYS A 1 467 ? -16.625 38 29.562 1 90.19 467 LYS A N 1
ATOM 3730 C CA . LYS A 1 467 ? -15.281 38.5 29.328 1 90.19 467 LYS A CA 1
ATOM 3731 C C . LYS A 1 467 ? -14.484 37.562 28.453 1 90.19 467 LYS A C 1
ATOM 3733 O O . LYS A 1 467 ? -14.609 36.344 28.578 1 90.19 467 LYS A O 1
ATOM 3738 N N . ALA A 1 468 ? -13.727 38.188 27.578 1 90.38 468 ALA A N 1
ATOM 3739 C CA . ALA A 1 468 ? -12.922 37.375 26.672 1 90.38 468 ALA A CA 1
ATOM 3740 C C . ALA A 1 468 ? -11.773 36.688 27.406 1 90.38 468 ALA A C 1
ATOM 3742 O O . ALA A 1 468 ? -11.078 37.344 28.203 1 90.38 468 ALA A O 1
ATOM 3743 N N . ASP A 1 469 ? -11.695 35.406 27.297 1 92.94 469 ASP A N 1
ATOM 3744 C CA . ASP A 1 469 ? -10.531 34.656 27.75 1 92.94 469 ASP A CA 1
ATOM 3745 C C . ASP A 1 469 ? -9.531 34.438 26.609 1 92.94 469 ASP A C 1
ATOM 3747 O O . ASP A 1 469 ? -9.758 33.625 25.734 1 92.94 469 ASP A O 1
ATOM 3751 N N . LEU A 1 470 ? -8.43 35.188 26.641 1 93.69 470 LEU A N 1
ATOM 3752 C CA . LEU A 1 470 ? -7.488 35.156 25.531 1 93.69 470 LEU A CA 1
ATOM 3753 C C . LEU A 1 470 ? -6.336 34.219 25.797 1 93.69 470 LEU A C 1
ATOM 3755 O O . LEU A 1 470 ? -5.332 34.219 25.094 1 93.69 470 LEU A O 1
ATOM 3759 N N . GLU A 1 471 ? -6.516 33.406 26.875 1 91 471 GLU A N 1
ATOM 3760 C CA . GLU A 1 471 ? -5.531 32.344 27.156 1 91 471 GLU A CA 1
ATOM 3761 C C . GLU A 1 471 ? -5.816 31.094 26.328 1 91 471 GLU A C 1
ATOM 3763 O O . GLU A 1 471 ? -6.945 30.609 26.312 1 91 471 GLU A O 1
ATOM 3768 N N . GLY A 1 472 ? -4.816 30.641 25.672 1 90.69 472 GLY A N 1
ATOM 3769 C CA . GLY A 1 472 ? -4.992 29.469 24.828 1 90.69 472 GLY A CA 1
ATOM 3770 C C . GLY A 1 472 ? -4.707 28.172 25.531 1 90.69 472 GLY A C 1
ATOM 3771 O O . GLY A 1 472 ? -4.211 28.156 26.656 1 90.69 472 GLY A O 1
ATOM 3772 N N . LEU A 1 473 ? -5.168 27.109 24.938 1 86.81 473 LEU A N 1
ATOM 3773 C CA . LEU A 1 473 ? -4.871 25.75 25.359 1 86.81 473 LEU A CA 1
ATOM 3774 C C . LEU A 1 473 ? -3.955 25.047 24.359 1 86.81 473 LEU A C 1
ATOM 3776 O O . LEU A 1 473 ? -4.238 25.031 23.156 1 86.81 473 LEU A O 1
ATOM 3780 N N . ALA A 1 474 ? -2.906 24.5 24.969 1 82.44 474 ALA A N 1
ATOM 3781 C CA . ALA A 1 474 ? -1.923 23.859 24.094 1 82.44 474 ALA A CA 1
ATOM 3782 C C . ALA A 1 474 ? -2.398 22.484 23.641 1 82.44 474 ALA A C 1
ATOM 3784 O O . ALA A 1 474 ? -2.904 21.703 24.453 1 82.44 474 ALA A O 1
ATOM 3785 N N . SER A 1 475 ? -2.402 22.203 22.406 1 76.31 475 SER A N 1
ATOM 3786 C CA . SER A 1 475 ? -2.557 20.922 21.719 1 76.31 475 SER A CA 1
ATOM 3787 C C . SER A 1 475 ? -1.523 20.766 20.609 1 76.31 475 SER A C 1
ATOM 3789 O O . SER A 1 475 ? -0.369 21.172 20.766 1 76.31 475 SER A O 1
ATOM 3791 N N . VAL A 1 476 ? -1.867 20.312 19.531 1 75 476 VAL A N 1
ATOM 3792 C CA . VAL A 1 476 ? -0.945 20.359 18.406 1 75 476 VAL A CA 1
ATOM 3793 C C . VAL A 1 476 ? -0.663 21.812 18.047 1 75 476 VAL A C 1
ATOM 3795 O O . VAL A 1 476 ? 0.468 22.172 17.703 1 75 476 VAL A O 1
ATOM 3798 N N . SER A 1 477 ? -1.718 22.547 18.188 1 84.69 477 SER A N 1
ATOM 3799 C CA . SER A 1 477 ? -1.638 24 18.078 1 84.69 477 SER A CA 1
ATOM 3800 C C . SER A 1 477 ? -2.262 24.672 19.297 1 84.69 477 SER A C 1
ATOM 3802 O O . SER A 1 477 ? -2.869 24.016 20.141 1 84.69 477 SER A O 1
ATOM 3804 N N . LEU A 1 478 ? -2.012 25.922 19.422 1 89.06 478 LEU A N 1
ATOM 3805 C CA . LEU A 1 478 ? -2.633 26.688 20.484 1 89.06 478 LEU A CA 1
ATOM 3806 C C . LEU A 1 478 ? -4.055 27.094 20.109 1 89.06 478 LEU A C 1
ATOM 3808 O O . LEU A 1 478 ? -4.258 27.844 19.156 1 89.06 478 LEU A O 1
ATOM 3812 N N . ILE A 1 479 ? -4.988 26.562 20.859 1 91.25 479 ILE A N 1
ATOM 3813 C CA . ILE A 1 479 ? -6.383 26.828 20.531 1 91.25 479 ILE A CA 1
ATOM 3814 C C . ILE A 1 479 ? -7.031 27.641 21.656 1 91.25 479 ILE A C 1
ATOM 3816 O O . ILE A 1 479 ? -6.605 27.578 22.812 1 91.25 479 ILE A O 1
ATOM 3820 N N . PRO A 1 480 ? -8.008 28.469 21.281 1 94.19 480 PRO A N 1
ATOM 3821 C CA . PRO A 1 480 ? -8.742 29.156 22.344 1 94.19 480 PRO A CA 1
ATOM 3822 C C . PRO A 1 480 ? -9.57 28.203 23.203 1 94.19 480 PRO A C 1
ATOM 3824 O O . PRO A 1 480 ? -10.008 27.156 22.703 1 94.19 480 PRO A O 1
ATOM 3827 N N . LYS A 1 481 ? -9.703 28.547 24.469 1 93.25 481 LYS A N 1
ATOM 3828 C CA . LYS A 1 481 ? -10.703 27.844 25.266 1 93.25 481 LYS A CA 1
ATOM 3829 C C . LYS A 1 481 ? -12.094 27.984 24.656 1 93.25 481 LYS A C 1
ATOM 3831 O O . LYS A 1 481 ? -12.359 28.938 23.922 1 93.25 481 LYS A O 1
ATOM 3836 N N . PRO A 1 482 ? -12.906 27 24.953 1 93.06 482 PRO A N 1
ATOM 3837 C CA . PRO A 1 482 ? -14.258 27.125 24.391 1 93.06 482 PRO A CA 1
ATOM 3838 C C . PRO A 1 482 ? -14.938 28.438 24.75 1 93.06 482 PRO A C 1
ATOM 3840 O O . PRO A 1 482 ? -14.828 28.906 25.875 1 93.06 482 PRO A O 1
ATOM 3843 N N . TYR A 1 483 ? -15.531 29.047 23.734 1 95 483 TYR A N 1
ATOM 3844 C CA . TYR A 1 483 ? -16.203 30.328 23.938 1 95 483 TYR A CA 1
ATOM 3845 C C . TYR A 1 483 ? -17.438 30.438 23.047 1 95 483 TYR A C 1
ATOM 3847 O O . TYR A 1 483 ? -17.656 29.609 22.172 1 95 483 TYR A O 1
ATOM 3855 N N . GLN A 1 484 ? -18.188 31.406 23.375 1 96.31 484 GLN A N 1
ATOM 3856 C CA . GLN A 1 484 ? -19.359 31.734 22.547 1 96.31 484 GLN A CA 1
ATOM 3857 C C . GLN A 1 484 ? -19.266 33.156 22.031 1 96.31 484 GLN A C 1
ATOM 3859 O O . GLN A 1 484 ? -18.703 34.031 22.688 1 96.31 484 GLN A O 1
ATOM 3864 N N . ILE A 1 485 ? -19.75 33.375 20.828 1 96.75 485 ILE A N 1
ATOM 3865 C CA . ILE A 1 485 ? -19.812 34.688 20.234 1 96.75 485 ILE A CA 1
ATOM 3866 C C . ILE A 1 485 ? -21.172 34.906 19.562 1 96.75 485 ILE A C 1
ATOM 3868 O O . ILE A 1 485 ? -21.891 33.938 19.312 1 96.75 485 ILE A O 1
ATOM 3872 N N . ARG A 1 486 ? -21.469 36.094 19.391 1 96.81 486 ARG A N 1
ATOM 3873 C CA . ARG A 1 486 ? -22.656 36.469 18.641 1 96.81 486 ARG A CA 1
ATOM 3874 C C . ARG A 1 486 ? -22.281 37.125 17.297 1 96.81 486 ARG A C 1
ATOM 3876 O O . ARG A 1 486 ? -21.344 37.906 17.234 1 96.81 486 ARG A O 1
ATOM 3883 N N . ALA A 1 487 ? -22.969 36.719 16.312 1 97.06 487 ALA A N 1
ATOM 3884 C CA . ALA A 1 487 ? -22.812 37.312 14.984 1 97.06 487 ALA A CA 1
ATOM 3885 C C . ALA A 1 487 ? -24.016 38.156 14.609 1 97.06 487 ALA A C 1
ATOM 3887 O O . ALA A 1 487 ? -25.094 37.656 14.359 1 97.06 487 ALA A O 1
ATOM 3888 N N . LEU A 1 488 ? -23.797 39.406 14.586 1 95.62 488 LEU A N 1
ATOM 3889 C CA . LEU A 1 488 ? -24.859 40.344 14.227 1 95.62 488 LEU A CA 1
ATOM 3890 C C . LEU A 1 488 ? -24.703 40.812 12.781 1 95.62 488 LEU A C 1
ATOM 3892 O O . LEU A 1 488 ? -23.641 41.312 12.406 1 95.62 488 LEU A O 1
ATOM 3896 N N . GLU A 1 489 ? -25.766 40.594 12.039 1 94.12 489 GLU A N 1
ATOM 3897 C CA . GLU A 1 489 ? -25.703 41.031 10.648 1 94.12 489 GLU A CA 1
ATOM 3898 C C . GLU A 1 489 ? -25.5 42.562 10.57 1 94.12 489 GLU A C 1
ATOM 3900 O O . GLU A 1 489 ? -26.109 43.312 11.328 1 94.12 489 GLU A O 1
ATOM 3905 N N . ARG A 1 490 ? -24.578 43 9.977 1 87.38 490 ARG A N 1
ATOM 3906 C CA . ARG A 1 490 ? -24.281 44.406 9.844 1 87.38 490 ARG A CA 1
ATOM 3907 C C . ARG A 1 490 ? -25.359 45.125 9.023 1 87.38 490 ARG A C 1
ATOM 3909 O O . ARG A 1 490 ? -25.828 44.594 8.016 1 87.38 490 ARG A O 1
ATOM 3916 N N . ALA A 1 491 ? -26.594 45.719 9.977 1 62.41 491 ALA A N 1
ATOM 3917 C CA . ALA A 1 491 ? -27.703 46.469 9.375 1 62.41 491 ALA A CA 1
ATOM 3918 C C . ALA A 1 491 ? -27.281 47.094 8.031 1 62.41 491 ALA A C 1
ATOM 3920 O O . ALA A 1 491 ? -26.109 47.406 7.828 1 62.41 491 ALA A O 1
ATOM 3921 N N . MET A 1 492 ? -27.844 46.75 6.941 1 46.81 492 MET A N 1
ATOM 3922 C CA . MET A 1 492 ? -27.953 47.75 5.887 1 46.81 492 MET A CA 1
ATOM 3923 C C . MET A 1 492 ? -28.141 49.156 6.477 1 46.81 492 MET A C 1
ATOM 3925 O O . MET A 1 492 ? -29.266 49.562 6.781 1 46.81 492 MET A O 1
ATOM 3929 N N . TYR A 1 493 ? -27.578 49.438 7.547 1 35.44 493 TYR A N 1
ATOM 3930 C CA . TYR A 1 493 ? -27.922 50.719 8.133 1 35.44 493 TYR A CA 1
ATOM 3931 C C . TYR A 1 493 ? -27.828 51.812 7.098 1 35.44 493 TYR A C 1
ATOM 3933 O O . TYR A 1 493 ? -26.734 52.25 6.719 1 35.44 493 TYR A O 1
ATOM 3941 N N . ILE A 1 494 ? -28.516 51.844 5.984 1 28.97 494 ILE A N 1
ATOM 3942 C CA . ILE A 1 494 ? -29 53.156 5.633 1 28.97 494 ILE A CA 1
ATOM 3943 C C . ILE A 1 494 ? -29.875 53.719 6.754 1 28.97 494 ILE A C 1
ATOM 3945 O O . ILE A 1 494 ? -30.797 53.031 7.219 1 28.97 494 ILE A O 1
ATOM 3949 N N . MET B 1 1 ? 14.828 -32.438 40.562 1 61.59 1 MET B N 1
ATOM 3950 C CA . MET B 1 1 ? 14.508 -31.5 39.469 1 61.59 1 MET B CA 1
ATOM 3951 C C . MET B 1 1 ? 14.414 -32.219 38.125 1 61.59 1 MET B C 1
ATOM 3953 O O . MET B 1 1 ? 13.461 -32 37.375 1 61.59 1 MET B O 1
ATOM 3957 N N . ILE B 1 2 ? 15.297 -33.094 38 1 72 2 ILE B N 1
ATOM 3958 C CA . ILE B 1 2 ? 15.312 -33.844 36.75 1 72 2 ILE B CA 1
ATOM 3959 C C . ILE B 1 2 ? 14.148 -34.844 36.719 1 72 2 ILE B C 1
ATOM 3961 O O . ILE B 1 2 ? 13.469 -34.969 35.688 1 72 2 ILE B O 1
ATOM 3965 N N . LEU B 1 3 ? 13.945 -35.438 37.844 1 73.69 3 LEU B N 1
ATOM 3966 C CA . LEU B 1 3 ? 12.859 -36.406 37.938 1 73.69 3 LEU B CA 1
ATOM 3967 C C . LEU B 1 3 ? 11.508 -35.75 37.719 1 73.69 3 LEU B C 1
ATOM 3969 O O . LEU B 1 3 ? 10.641 -36.281 37.031 1 73.69 3 LEU B O 1
ATOM 3973 N N . THR B 1 4 ? 11.359 -34.625 38.219 1 74 4 THR B N 1
ATOM 3974 C CA . THR B 1 4 ? 10.125 -33.875 38.094 1 74 4 THR B CA 1
ATOM 3975 C C . THR B 1 4 ? 9.953 -33.406 36.625 1 74 4 THR B C 1
ATOM 3977 O O . THR B 1 4 ? 8.844 -33.406 36.094 1 74 4 THR B O 1
ATOM 3980 N N . ALA B 1 5 ? 11.016 -32.938 36.125 1 73.94 5 ALA B N 1
ATOM 3981 C CA . ALA B 1 5 ? 10.969 -32.531 34.719 1 73.94 5 ALA B CA 1
ATOM 3982 C C . ALA B 1 5 ? 10.594 -33.719 33.812 1 73.94 5 ALA B C 1
ATOM 3984 O O . ALA B 1 5 ? 9.812 -33.562 32.875 1 73.94 5 ALA B O 1
ATOM 3985 N N . CYS B 1 6 ? 11.117 -34.812 34.156 1 77.44 6 CYS B N 1
ATOM 3986 C CA . CYS B 1 6 ? 10.828 -36 33.375 1 77.44 6 CYS B CA 1
ATOM 3987 C C . CYS B 1 6 ? 9.375 -36.438 33.562 1 77.44 6 CYS B C 1
ATOM 3989 O O . CYS B 1 6 ? 8.727 -36.844 32.594 1 77.44 6 CYS B O 1
ATOM 3991 N N . LEU B 1 7 ? 8.961 -36.312 34.75 1 76.38 7 LEU B N 1
ATOM 3992 C CA . LEU B 1 7 ? 7.574 -36.656 35 1 76.38 7 LEU B CA 1
ATOM 3993 C C . LEU B 1 7 ? 6.621 -35.719 34.312 1 76.38 7 LEU B C 1
ATOM 3995 O O . LEU B 1 7 ? 5.602 -36.125 33.75 1 76.38 7 LEU B O 1
ATOM 3999 N N . CYS B 1 8 ? 6.965 -34.531 34.312 1 77.31 8 CYS B N 1
ATOM 4000 C CA . CYS B 1 8 ? 6.156 -33.531 33.625 1 77.31 8 CYS B CA 1
ATOM 4001 C C . CYS B 1 8 ? 6.191 -33.75 32.125 1 77.31 8 CYS B C 1
ATOM 4003 O O . CYS B 1 8 ? 5.164 -33.656 31.438 1 77.31 8 CYS B O 1
ATOM 4005 N N . GLY B 1 9 ? 7.363 -34.125 31.688 1 75.75 9 GLY B N 1
ATOM 4006 C CA . GLY B 1 9 ? 7.488 -34.438 30.281 1 75.75 9 GLY B CA 1
ATOM 4007 C C . GLY B 1 9 ? 6.668 -35.656 29.875 1 75.75 9 GLY B C 1
ATOM 4008 O O . GLY B 1 9 ? 6.004 -35.625 28.828 1 75.75 9 GLY B O 1
ATOM 4009 N N . THR B 1 10 ? 6.715 -36.625 30.734 1 79.44 10 THR B N 1
ATOM 4010 C CA . THR B 1 10 ? 5.953 -37.844 30.469 1 79.44 10 THR B CA 1
ATOM 4011 C C . THR B 1 10 ? 4.453 -37.562 30.547 1 79.44 10 THR B C 1
ATOM 4013 O O . THR B 1 10 ? 3.682 -38.094 29.75 1 79.44 10 THR B O 1
ATOM 4016 N N . ALA B 1 11 ? 4.129 -36.781 31.453 1 81.25 11 ALA B N 1
ATOM 4017 C CA . ALA B 1 11 ? 2.719 -36.438 31.578 1 81.25 11 ALA B CA 1
ATOM 4018 C C . ALA B 1 11 ? 2.246 -35.625 30.359 1 81.25 11 ALA B C 1
ATOM 4020 O O . ALA B 1 11 ? 1.142 -35.875 29.859 1 81.25 11 ALA B O 1
ATOM 4021 N N . LEU B 1 12 ? 2.998 -34.781 29.922 1 79.25 12 LEU B N 1
ATOM 4022 C CA . LEU B 1 12 ? 2.648 -34 28.75 1 79.25 12 LEU B CA 1
ATOM 4023 C C . LEU B 1 12 ? 2.551 -34.875 27.5 1 79.25 12 LEU B C 1
ATOM 4025 O O . LEU B 1 12 ? 1.659 -34.688 26.672 1 79.25 12 LEU B O 1
ATOM 4029 N N . CYS B 1 13 ? 3.457 -35.812 27.453 1 80.56 13 CYS B N 1
ATOM 4030 C CA . CYS B 1 13 ? 3.42 -36.75 26.328 1 80.56 13 CYS B CA 1
ATOM 4031 C C . CYS B 1 13 ? 2.174 -37.625 26.391 1 80.56 13 CYS B C 1
ATOM 4033 O O . CYS B 1 13 ? 1.541 -37.875 25.375 1 80.56 13 CYS B O 1
ATOM 4035 N N . ALA B 1 14 ? 1.898 -38.031 27.609 1 83.19 14 ALA B N 1
ATOM 4036 C CA . ALA B 1 14 ? 0.696 -38.844 27.781 1 83.19 14 ALA B CA 1
ATOM 4037 C C . ALA B 1 14 ? -0.557 -38.031 27.422 1 83.19 14 ALA B C 1
ATOM 4039 O O . ALA B 1 14 ? -1.462 -38.531 26.766 1 83.19 14 ALA B O 1
ATOM 4040 N N . MET B 1 15 ? -0.572 -36.938 27.891 1 83.06 15 MET B N 1
ATOM 4041 C CA . MET B 1 15 ? -1.709 -36.094 27.578 1 83.06 15 MET B CA 1
ATOM 4042 C C . MET B 1 15 ? -1.824 -35.844 26.078 1 83.06 15 MET B C 1
ATOM 4044 O O . MET B 1 15 ? -2.93 -35.812 25.531 1 83.06 15 MET B O 1
ATOM 4048 N N . TYR B 1 16 ? -0.696 -35.656 25.5 1 81.88 16 TYR B N 1
ATOM 4049 C CA . TYR B 1 16 ? -0.666 -35.469 24.047 1 81.88 16 TYR B CA 1
ATOM 4050 C C . TYR B 1 16 ? -1.229 -36.719 23.344 1 81.88 16 TYR B C 1
ATOM 4052 O O . TYR B 1 16 ? -2.059 -36.594 22.438 1 81.88 16 TYR B O 1
ATOM 4060 N N . TYR B 1 17 ? -0.839 -37.812 23.797 1 80.94 17 TYR B N 1
ATOM 4061 C CA . TYR B 1 17 ? -1.287 -39.062 23.188 1 80.94 17 TYR B CA 1
ATOM 4062 C C . TYR B 1 17 ? -2.771 -39.281 23.438 1 80.94 17 TYR B C 1
ATOM 4064 O O . TYR B 1 17 ? -3.498 -39.75 22.562 1 80.94 17 TYR B O 1
ATOM 4072 N N . LEU B 1 18 ? -3.207 -39 24.578 1 82.88 18 LEU B N 1
ATOM 4073 C CA . LEU B 1 18 ? -4.621 -39.125 24.906 1 82.88 18 LEU B CA 1
ATOM 4074 C C . LEU B 1 18 ? -5.473 -38.188 24.078 1 82.88 18 LEU B C 1
ATOM 4076 O O . LEU B 1 18 ? -6.578 -38.531 23.656 1 82.88 18 LEU B O 1
ATOM 4080 N N . LYS B 1 19 ? -5 -37.062 23.891 1 84.31 19 LYS B N 1
ATOM 4081 C CA . LYS B 1 19 ? -5.719 -36.094 23.062 1 84.31 19 LYS B CA 1
ATOM 4082 C C . LYS B 1 19 ? -5.832 -36.594 21.625 1 84.31 19 LYS B C 1
ATOM 4084 O O . LYS B 1 19 ? -6.879 -36.438 20.984 1 84.31 19 LYS B O 1
ATOM 4089 N N . GLU B 1 20 ? -4.809 -37.156 21.156 1 82.44 20 GLU B N 1
ATOM 4090 C CA . GLU B 1 20 ? -4.824 -37.688 19.797 1 82.44 20 GLU B CA 1
ATOM 4091 C C . GLU B 1 20 ? -5.84 -38.812 19.672 1 82.44 20 GLU B C 1
ATOM 4093 O O . GLU B 1 20 ? -6.57 -38.906 18.688 1 82.44 20 GLU B O 1
ATOM 4098 N N . GLN B 1 21 ? -5.906 -39.656 20.688 1 83.38 21 GLN B N 1
ATOM 4099 C CA . GLN B 1 21 ? -6.871 -40.75 20.688 1 83.38 21 GLN B CA 1
ATOM 4100 C C . GLN B 1 21 ? -8.297 -40.219 20.781 1 83.38 21 GLN B C 1
ATOM 4102 O O . GLN B 1 21 ? -9.211 -40.75 20.156 1 83.38 21 GLN B O 1
ATOM 4107 N N . TYR B 1 22 ? -8.375 -39.281 21.594 1 84.31 22 TYR B N 1
ATOM 4108 C CA . TYR B 1 22 ? -9.68 -38.625 21.703 1 84.31 22 TYR B CA 1
ATOM 4109 C C . TYR B 1 22 ? -10.133 -38.062 20.359 1 84.31 22 TYR B C 1
ATOM 4111 O O . TYR B 1 22 ? -11.289 -38.25 19.969 1 84.31 22 TYR B O 1
ATOM 4119 N N . ASP B 1 23 ? -9.281 -37.438 19.609 1 86.19 23 ASP B N 1
ATOM 4120 C CA . ASP B 1 23 ? -9.594 -36.844 18.328 1 86.19 23 ASP B CA 1
ATOM 4121 C C . ASP B 1 23 ? -9.977 -37.906 17.297 1 86.19 23 ASP B C 1
ATOM 4123 O O . ASP B 1 23 ? -10.938 -37.719 16.547 1 86.19 23 ASP B O 1
ATOM 4127 N N . TYR B 1 24 ? -9.328 -39.031 17.359 1 82.94 24 TYR B N 1
ATOM 4128 C CA . TYR B 1 24 ? -9.555 -40.094 16.359 1 82.94 24 TYR B CA 1
ATOM 4129 C C . TYR B 1 24 ? -10.805 -40.906 16.703 1 82.94 24 TYR B C 1
ATOM 4131 O O . TYR B 1 24 ? -11.594 -41.25 15.82 1 82.94 24 TYR B O 1
ATOM 4139 N N . THR B 1 25 ? -10.977 -41.125 17.969 1 82.25 25 THR B N 1
ATOM 4140 C CA . THR B 1 25 ? -11.992 -42.094 18.359 1 82.25 25 THR B CA 1
ATOM 4141 C C . THR B 1 25 ? -13.297 -41.375 18.734 1 82.25 25 THR B C 1
ATOM 4143 O O . THR B 1 25 ? -14.375 -41.844 18.359 1 82.25 25 THR B O 1
ATOM 4146 N N . ILE B 1 26 ? -13.172 -40.344 19.375 1 80.62 26 ILE B N 1
ATOM 4147 C CA . ILE B 1 26 ? -14.375 -39.688 19.891 1 80.62 26 ILE B CA 1
ATOM 4148 C C . ILE B 1 26 ? -14.844 -38.625 18.891 1 80.62 26 ILE B C 1
ATOM 4150 O O . ILE B 1 26 ? -15.992 -38.625 18.453 1 80.62 26 ILE B O 1
ATOM 4154 N N . ARG B 1 27 ? -14.008 -37.812 18.469 1 84.69 27 ARG B N 1
ATOM 4155 C CA . ARG B 1 27 ? -14.383 -36.75 17.531 1 84.69 27 ARG B CA 1
ATOM 4156 C C . ARG B 1 27 ? -14.461 -37.281 16.109 1 84.69 27 ARG B C 1
ATOM 4158 O O . ARG B 1 27 ? -15.008 -36.625 15.227 1 84.69 27 ARG B O 1
ATOM 4165 N N . ARG B 1 28 ? -13.953 -38.469 15.883 1 89.5 28 ARG B N 1
ATOM 4166 C CA . ARG B 1 28 ? -14.023 -39.156 14.602 1 89.5 28 ARG B CA 1
ATOM 4167 C C . ARG B 1 28 ? -13.297 -38.344 13.516 1 89.5 28 ARG B C 1
ATOM 4169 O O . ARG B 1 28 ? -13.828 -38.125 12.43 1 89.5 28 ARG B O 1
ATOM 4176 N N . MET B 1 29 ? -12.188 -37.844 13.859 1 91.81 29 MET B N 1
ATOM 4177 C CA . MET B 1 29 ? -11.305 -37.219 12.875 1 91.81 29 MET B CA 1
ATOM 4178 C C . MET B 1 29 ? -10.594 -38.281 12.039 1 91.81 29 MET B C 1
ATOM 4180 O O . MET B 1 29 ? -10.492 -39.438 12.453 1 91.81 29 MET B O 1
ATOM 4184 N N . PRO B 1 30 ? -10.195 -37.969 10.852 1 93.69 30 PRO B N 1
ATOM 4185 C CA . PRO B 1 30 ? -9.484 -38.969 10.047 1 93.69 30 PRO B CA 1
ATOM 4186 C C . PRO B 1 30 ? -8.289 -39.594 10.789 1 93.69 30 PRO B C 1
ATOM 4188 O O . PRO B 1 30 ? -7.535 -38.844 11.445 1 93.69 30 PRO B O 1
ATOM 4191 N N . PRO B 1 31 ? -8.164 -40.812 10.695 1 91.5 31 PRO B N 1
ATOM 4192 C CA . PRO B 1 31 ? -7.062 -41.5 11.398 1 91.5 31 PRO B CA 1
ATOM 4193 C C . PRO B 1 31 ? -5.691 -41.125 10.82 1 91.5 31 PRO B C 1
ATOM 4195 O O . PRO B 1 31 ? -5.609 -40.5 9.758 1 91.5 31 PRO B O 1
ATOM 4198 N N . GLY B 1 32 ? -4.59 -41.469 11.539 1 89.5 32 GLY B N 1
ATOM 4199 C CA . GLY B 1 32 ? -3.236 -41.219 11.078 1 89.5 32 GLY B CA 1
ATOM 4200 C C . GLY B 1 32 ? -2.176 -41.875 11.945 1 89.5 32 GLY B C 1
ATOM 4201 O O . GLY B 1 32 ? -2.492 -42.5 12.961 1 89.5 32 GLY B O 1
ATOM 4202 N N . PRO B 1 33 ? -1.038 -41.812 11.445 1 87.94 33 PRO B N 1
ATOM 4203 C CA . PRO B 1 33 ? 0.072 -42.344 12.219 1 87.94 33 PRO B CA 1
ATOM 4204 C C . PRO B 1 33 ? 0.321 -41.594 13.523 1 87.94 33 PRO B C 1
ATOM 4206 O O . PRO B 1 33 ? -0.023 -40.406 13.625 1 87.94 33 PRO B O 1
ATOM 4209 N N . PRO B 1 34 ? 0.81 -42.344 14.492 1 82.5 34 PRO B N 1
ATOM 4210 C CA . PRO B 1 34 ? 1.172 -41.625 15.711 1 82.5 34 PRO B CA 1
ATOM 4211 C C . PRO B 1 34 ? 2.213 -40.531 15.461 1 82.5 34 PRO B C 1
ATOM 4213 O O . PRO B 1 34 ? 3.115 -40.719 14.641 1 82.5 34 PRO B O 1
ATOM 4216 N N . SER B 1 35 ? 2.062 -39.406 16.078 1 81.88 35 SER B N 1
ATOM 4217 C CA . SER B 1 35 ? 2.932 -38.25 15.852 1 81.88 35 SER B CA 1
ATOM 4218 C C . SER B 1 35 ? 3.746 -37.906 17.094 1 81.88 35 SER B C 1
ATOM 4220 O O . SER B 1 35 ? 3.354 -38.25 18.203 1 81.88 35 SER B O 1
ATOM 4222 N N . ILE B 1 36 ? 4.891 -37.344 16.906 1 78.5 36 ILE B N 1
ATOM 4223 C CA . ILE B 1 36 ? 5.73 -36.844 17.984 1 78.5 36 ILE B CA 1
ATOM 4224 C C . ILE B 1 36 ? 5.301 -35.406 18.328 1 78.5 36 ILE B C 1
ATOM 4226 O O . ILE B 1 36 ? 5.062 -34.594 17.453 1 78.5 36 ILE B O 1
ATOM 4230 N N . PRO B 1 37 ? 5.273 -35.125 19.641 1 77.31 37 PRO B N 1
ATOM 4231 C CA . PRO B 1 37 ? 4.848 -33.781 20.031 1 77.31 37 PRO B CA 1
ATOM 4232 C C . PRO B 1 37 ? 5.699 -32.688 19.406 1 77.31 37 PRO B C 1
ATOM 4234 O O . PRO B 1 37 ? 6.922 -32.844 19.297 1 77.31 37 PRO B O 1
ATOM 4237 N N . PHE B 1 38 ? 5.18 -31.719 18.828 1 70.81 38 PHE B N 1
ATOM 4238 C CA . PHE B 1 38 ? 5.762 -30.5 18.281 1 70.81 38 PHE B CA 1
ATOM 4239 C C . PHE B 1 38 ? 6.355 -30.75 16.906 1 70.81 38 PHE B C 1
ATOM 4241 O O . PHE B 1 38 ? 6.379 -29.844 16.062 1 70.81 38 PHE B O 1
ATOM 4248 N N . ILE B 1 39 ? 6.805 -31.969 16.656 1 73.94 39 ILE B N 1
ATOM 4249 C CA . ILE B 1 39 ? 7.414 -32.25 15.367 1 73.94 39 ILE B CA 1
ATOM 4250 C C . ILE B 1 39 ? 6.387 -32.906 14.445 1 73.94 39 ILE B C 1
ATOM 4252 O O . ILE B 1 39 ? 6.379 -32.656 13.234 1 73.94 39 ILE B O 1
ATOM 4256 N N . GLY B 1 40 ? 5.496 -33.688 15.031 1 75.94 40 GLY B N 1
ATOM 4257 C CA . GLY B 1 40 ? 4.492 -34.375 14.25 1 75.94 40 GLY B CA 1
ATOM 4258 C C . GLY B 1 40 ? 5.047 -35.562 13.477 1 75.94 40 GLY B C 1
ATOM 4259 O O . GLY B 1 40 ? 5.793 -36.375 14.031 1 75.94 40 GLY B O 1
ATOM 4260 N N . ASN B 1 41 ? 4.586 -35.688 12.242 1 77.38 41 ASN B N 1
ATOM 4261 C CA . ASN B 1 41 ? 4.973 -36.812 11.383 1 77.38 41 ASN B CA 1
ATOM 4262 C C . ASN B 1 41 ? 6 -36.375 10.336 1 77.38 41 ASN B C 1
ATOM 4264 O O . ASN B 1 41 ? 6.246 -37.094 9.375 1 77.38 41 ASN B O 1
ATOM 4268 N N . ALA B 1 42 ? 6.598 -35.312 10.477 1 75.19 42 ALA B N 1
ATOM 4269 C CA . ALA B 1 42 ? 7.496 -34.719 9.484 1 75.19 42 ALA B CA 1
ATOM 4270 C C . ALA B 1 42 ? 8.703 -35.625 9.242 1 75.19 42 ALA B C 1
ATOM 4272 O O . ALA B 1 42 ? 9.219 -35.688 8.125 1 75.19 42 ALA B O 1
ATOM 4273 N N . LEU B 1 43 ? 9.062 -36.344 10.203 1 74.88 43 LEU B N 1
ATOM 4274 C CA . LEU B 1 43 ? 10.25 -37.188 10.102 1 74.88 43 LEU B CA 1
ATOM 4275 C C . LEU B 1 43 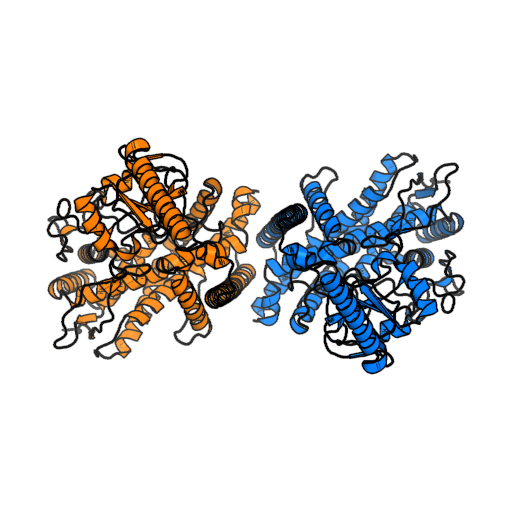? 9.953 -38.469 9.32 1 74.88 43 LEU B C 1
ATOM 4277 O O . LEU B 1 43 ? 10.867 -39.125 8.812 1 74.88 43 LEU B O 1
ATOM 4281 N N . SER B 1 44 ? 8.719 -38.75 9.203 1 79.44 44 SER B N 1
ATOM 4282 C CA . SER B 1 44 ? 8.336 -39.969 8.508 1 79.44 44 SER B CA 1
ATOM 4283 C C . SER B 1 44 ? 8.062 -39.719 7.035 1 79.44 44 SER B C 1
ATOM 4285 O O . SER B 1 44 ? 7.824 -40.656 6.27 1 79.44 44 SER B O 1
ATOM 4287 N N . LEU B 1 45 ? 8.109 -38.562 6.672 1 83.88 45 LEU B N 1
ATOM 4288 C CA . LEU B 1 45 ? 7.844 -38.188 5.285 1 83.88 45 LEU B CA 1
ATOM 4289 C C . LEU B 1 45 ? 9.141 -37.906 4.543 1 83.88 45 LEU B C 1
ATOM 4291 O O . LEU B 1 45 ? 10.031 -37.219 5.082 1 83.88 45 LEU B O 1
ATOM 4295 N N . ASP B 1 46 ? 9.281 -38.5 3.396 1 82.56 46 ASP B N 1
ATOM 4296 C CA . ASP B 1 46 ? 10.414 -38.156 2.537 1 82.56 46 ASP B CA 1
ATOM 4297 C C . ASP B 1 46 ? 10.266 -36.75 1.971 1 82.56 46 ASP B C 1
ATOM 4299 O O . ASP B 1 46 ? 9.344 -36.469 1.204 1 82.56 46 ASP B O 1
ATOM 4303 N N . PRO B 1 47 ? 11.172 -35.969 2.328 1 79.25 47 PRO B N 1
ATOM 4304 C CA . PRO B 1 47 ? 11.047 -34.562 1.864 1 79.25 47 PRO B CA 1
ATOM 4305 C C . PRO B 1 47 ? 11.188 -34.438 0.348 1 79.25 47 PRO B C 1
ATOM 4307 O O . PRO B 1 47 ? 10.688 -33.5 -0.24 1 79.25 47 PRO B O 1
ATOM 4310 N N . LYS B 1 48 ? 11.75 -35.344 -0.273 1 81.81 48 LYS B N 1
ATOM 4311 C CA . LYS B 1 48 ? 11.961 -35.281 -1.717 1 81.81 48 LYS B CA 1
ATOM 4312 C C . LYS B 1 48 ? 10.758 -35.844 -2.473 1 81.81 48 LYS B C 1
ATOM 4314 O O . LYS B 1 48 ? 10.594 -35.594 -3.666 1 81.81 48 LYS B O 1
ATOM 4319 N N . ALA B 1 49 ? 10.016 -36.656 -1.752 1 88.19 49 ALA B N 1
ATOM 4320 C CA . ALA B 1 49 ? 8.852 -37.25 -2.4 1 88.19 49 ALA B CA 1
ATOM 4321 C C . ALA B 1 49 ? 7.719 -37.469 -1.402 1 88.19 49 ALA B C 1
ATOM 4323 O O . ALA B 1 49 ? 7.242 -38.594 -1.227 1 88.19 49 ALA B O 1
ATOM 4324 N N . PRO B 1 50 ? 7.262 -36.406 -0.91 1 88.19 50 PRO B N 1
ATOM 4325 C CA . PRO B 1 50 ? 6.195 -36.531 0.088 1 88.19 50 PRO B CA 1
ATOM 4326 C C . PRO B 1 50 ? 4.934 -37.188 -0.479 1 88.19 50 PRO B C 1
ATOM 4328 O O . PRO B 1 50 ? 4.223 -37.906 0.24 1 88.19 50 PRO B O 1
ATOM 4331 N N . HIS B 1 51 ? 4.68 -37.031 -1.741 1 90.56 51 HIS B N 1
ATOM 4332 C CA . HIS B 1 51 ? 3.488 -37.594 -2.365 1 90.56 51 HIS B CA 1
ATOM 4333 C C . HIS B 1 51 ? 3.531 -39.125 -2.357 1 90.56 51 HIS B C 1
ATOM 4335 O O . HIS B 1 51 ? 2.502 -39.781 -2.172 1 90.56 51 HIS B O 1
ATOM 4341 N N . LEU B 1 52 ? 4.715 -39.625 -2.469 1 91.44 52 LEU B N 1
ATOM 4342 C CA . LEU B 1 52 ? 4.863 -41.094 -2.447 1 91.44 52 LEU B CA 1
ATOM 4343 C C . LEU B 1 52 ? 4.738 -41.625 -1.026 1 91.44 52 LEU B C 1
ATOM 4345 O O . LEU B 1 52 ? 4.133 -42.688 -0.81 1 91.44 52 LEU B O 1
ATOM 4349 N N . SER B 1 53 ? 5.328 -40.844 -0.116 1 91.62 53 SER B N 1
ATOM 4350 C CA . SER B 1 53 ? 5.191 -41.219 1.284 1 91.62 53 SER B CA 1
ATOM 4351 C C . SER B 1 53 ? 3.729 -41.25 1.715 1 91.62 53 SER B C 1
ATOM 4353 O O . SER B 1 53 ? 3.297 -42.125 2.447 1 91.62 53 SER B O 1
ATOM 4355 N N . LEU B 1 54 ? 3.066 -40.344 1.276 1 92.88 54 LEU B N 1
ATOM 4356 C CA . LEU B 1 54 ? 1.659 -40.219 1.639 1 92.88 54 LEU B CA 1
ATOM 4357 C C . LEU B 1 54 ? 0.828 -41.312 0.964 1 92.88 54 LEU B C 1
ATOM 4359 O O . LEU B 1 54 ? -0.162 -41.781 1.528 1 92.88 54 LEU B O 1
ATOM 4363 N N . LEU B 1 55 ? 1.213 -41.625 -0.224 1 93.31 55 LEU B N 1
ATOM 4364 C CA . LEU B 1 55 ? 0.546 -42.719 -0.917 1 93.31 55 LEU B CA 1
ATOM 4365 C C . LEU B 1 55 ? 0.702 -44.031 -0.144 1 93.31 55 LEU B C 1
ATOM 4367 O O . LEU B 1 55 ? -0.24 -44.812 -0.06 1 93.31 55 LEU B O 1
ATOM 4371 N N . GLU B 1 56 ? 1.853 -44.25 0.433 1 93 56 GLU B N 1
ATOM 4372 C CA . GLU B 1 56 ? 2.098 -45.438 1.247 1 93 56 GLU B CA 1
ATOM 4373 C C . GLU B 1 56 ? 1.237 -45.406 2.508 1 93 56 GLU B C 1
ATOM 4375 O O . GLU B 1 56 ? 0.732 -46.469 2.928 1 93 56 GLU B O 1
ATOM 4380 N N . LEU B 1 57 ? 1.111 -44.312 3.078 1 93.25 57 LEU B N 1
ATOM 4381 C CA . LEU B 1 57 ? 0.288 -44.156 4.273 1 93.25 57 LEU B CA 1
ATOM 4382 C C . LEU B 1 57 ? -1.184 -44.406 3.951 1 93.25 57 LEU B C 1
ATOM 4384 O O . LEU B 1 57 ? -1.936 -44.906 4.781 1 93.25 57 LEU B O 1
ATOM 4388 N N . ALA B 1 58 ? -1.569 -44.031 2.791 1 93.75 58 ALA B N 1
ATOM 4389 C CA . ALA B 1 58 ? -2.955 -44.188 2.365 1 93.75 58 ALA B CA 1
ATOM 4390 C C . ALA B 1 58 ? -3.33 -45.656 2.312 1 93.75 58 ALA B C 1
ATOM 4392 O O . ALA B 1 58 ? -4.477 -46.031 2.584 1 93.75 58 ALA B O 1
ATOM 4393 N N . LYS B 1 59 ? -2.396 -46.5 1.955 1 91.94 59 LYS B N 1
ATOM 4394 C CA . LYS B 1 59 ? -2.633 -47.938 1.917 1 91.94 59 LYS B CA 1
ATOM 4395 C C . LYS B 1 59 ? -2.949 -48.469 3.309 1 91.94 59 LYS B C 1
ATOM 4397 O O . LYS B 1 59 ? -3.717 -49.438 3.449 1 91.94 59 LYS B O 1
ATOM 4402 N N . LYS B 1 60 ? -2.387 -47.844 4.266 1 92.25 60 LYS B N 1
ATOM 4403 C CA . LYS B 1 60 ? -2.525 -48.312 5.641 1 92.25 60 LYS B CA 1
ATOM 4404 C C . LYS B 1 60 ? -3.729 -47.688 6.324 1 92.25 60 LYS B C 1
ATOM 4406 O O . LYS B 1 60 ? -4.438 -48.344 7.09 1 92.25 60 LYS B O 1
ATOM 4411 N N . TYR B 1 61 ? -3.984 -46.438 6.055 1 93.5 61 TYR B N 1
ATOM 4412 C CA . TYR B 1 61 ? -4.945 -45.719 6.863 1 93.5 61 TYR B CA 1
ATOM 4413 C C . TYR B 1 61 ? -6.199 -45.375 6.055 1 93.5 61 TYR B C 1
ATOM 4415 O O . TYR B 1 61 ? -7.195 -44.906 6.605 1 93.5 61 TYR B O 1
ATOM 4423 N N . GLY B 1 62 ? -6.125 -45.562 4.738 1 92.75 62 GLY B N 1
ATOM 4424 C CA . GLY B 1 62 ? -7.312 -45.375 3.92 1 92.75 62 GLY B CA 1
ATOM 4425 C C . GLY B 1 62 ? -7.234 -44.156 3.027 1 92.75 62 GLY B C 1
ATOM 4426 O O . GLY B 1 62 ? -6.215 -43.469 3 1 92.75 62 GLY B O 1
ATOM 4427 N N . ASP B 1 63 ? -8.352 -43.875 2.375 1 94.31 63 ASP B N 1
ATOM 4428 C CA . ASP B 1 63 ? -8.414 -42.812 1.351 1 94.31 63 ASP B CA 1
ATOM 4429 C C . ASP B 1 63 ? -8.406 -41.438 1.979 1 94.31 63 ASP B C 1
ATOM 4431 O O . ASP B 1 63 ? -8.078 -40.438 1.314 1 94.31 63 ASP B O 1
ATOM 4435 N N . ILE B 1 64 ? -8.914 -41.344 3.203 1 96.44 64 ILE B N 1
ATOM 4436 C CA . ILE B 1 64 ? -8.883 -40.125 3.998 1 96.44 64 ILE B CA 1
ATOM 4437 C C . ILE B 1 64 ? -8.133 -40.375 5.305 1 96.44 64 ILE B C 1
ATOM 4439 O O . ILE B 1 64 ? -8.516 -41.25 6.09 1 96.44 64 ILE B O 1
ATOM 4443 N N . PHE B 1 65 ? -7.09 -39.688 5.492 1 95.44 65 PHE B N 1
ATOM 4444 C CA . PHE B 1 65 ? -6.352 -39.812 6.742 1 95.44 65 PHE B CA 1
ATOM 4445 C C . PHE B 1 65 ? -5.73 -38.469 7.133 1 95.44 65 PHE B C 1
ATOM 4447 O O . PHE B 1 65 ? -5.914 -37.469 6.438 1 95.44 65 PHE B O 1
ATOM 4454 N N . SER B 1 66 ? -5.133 -38.406 8.289 1 94.31 66 SER B N 1
ATOM 4455 C CA . SER B 1 66 ? -4.543 -37.156 8.742 1 94.31 66 SER B CA 1
ATOM 4456 C C . SER B 1 66 ? -3.127 -37.375 9.273 1 94.31 66 SER B C 1
ATOM 4458 O O . SER B 1 66 ? -2.783 -38.469 9.703 1 94.31 66 SER B O 1
ATOM 4460 N N . ILE B 1 67 ? -2.338 -36.375 9.102 1 90.56 67 ILE B N 1
ATOM 4461 C CA . ILE B 1 67 ? -0.998 -36.312 9.68 1 90.56 67 ILE B CA 1
ATOM 4462 C C . ILE B 1 67 ? -0.812 -35 10.438 1 90.56 67 ILE B C 1
ATOM 4464 O O . ILE B 1 67 ? -1.632 -34.094 10.32 1 90.56 67 ILE B O 1
ATOM 4468 N N . LYS B 1 68 ? 0.194 -35.031 11.242 1 86.62 68 LYS B N 1
ATOM 4469 C CA . LYS B 1 68 ? 0.524 -33.781 11.938 1 86.62 68 LYS B CA 1
ATOM 4470 C C . LYS B 1 68 ? 1.875 -33.25 11.484 1 86.62 68 LYS B C 1
ATOM 4472 O O . LYS B 1 68 ? 2.875 -33.969 11.492 1 86.62 68 LYS B O 1
ATOM 4477 N N . LEU B 1 69 ? 1.854 -32.094 10.961 1 80.56 69 LEU B N 1
ATOM 4478 C CA . LEU B 1 69 ? 3.074 -31.359 10.672 1 80.56 69 LEU B CA 1
ATOM 4479 C C . LEU B 1 69 ? 3.324 -30.297 11.734 1 80.56 69 LEU B C 1
ATOM 4481 O O . LEU B 1 69 ? 2.715 -29.219 11.703 1 80.56 69 LEU B O 1
ATOM 4485 N N . GLY B 1 70 ? 4.238 -30.547 12.539 1 76.25 70 GLY B N 1
ATOM 4486 C CA . GLY B 1 70 ? 4.332 -29.734 13.734 1 76.25 70 GLY B CA 1
ATOM 4487 C C . GLY B 1 70 ? 3.121 -29.859 14.641 1 76.25 70 GLY B C 1
ATOM 4488 O O . GLY B 1 70 ? 2.732 -30.969 15.016 1 76.25 70 GLY B O 1
ATOM 4489 N N . SER B 1 71 ? 2.533 -28.672 14.828 1 74.69 71 SER B N 1
ATOM 4490 C CA . SER B 1 71 ? 1.354 -28.688 15.688 1 74.69 71 SER B CA 1
ATOM 4491 C C . SER B 1 71 ? 0.071 -28.656 14.867 1 74.69 71 SER B C 1
ATOM 4493 O O . SER B 1 71 ? -1.027 -28.781 15.414 1 74.69 71 SER B O 1
ATOM 4495 N N . GLN B 1 72 ? 0.238 -28.703 13.594 1 80.06 72 GLN B N 1
ATOM 4496 C CA . GLN B 1 72 ? -0.941 -28.547 12.742 1 80.06 72 GLN B CA 1
ATOM 4497 C C . GLN B 1 72 ? -1.357 -29.891 12.133 1 80.06 72 GLN B C 1
ATOM 4499 O O . GLN B 1 72 ? -0.511 -30.656 11.664 1 80.06 72 GLN B O 1
ATOM 4504 N N . ARG B 1 73 ? -2.568 -30.172 12.219 1 87.69 73 ARG B N 1
ATOM 4505 C CA . ARG B 1 73 ? -3.125 -31.359 11.586 1 87.69 73 ARG B CA 1
ATOM 4506 C C . ARG B 1 73 ? -3.465 -31.109 10.125 1 87.69 73 ARG B C 1
ATOM 4508 O O . ARG B 1 73 ? -4.004 -30.047 9.789 1 87.69 73 ARG B O 1
ATOM 4515 N N . VAL B 1 74 ? -3.119 -32.062 9.281 1 91.62 74 VAL B N 1
ATOM 4516 C CA . VAL B 1 74 ? -3.381 -31.969 7.848 1 91.62 74 VAL B CA 1
ATOM 4517 C C . VAL B 1 74 ? -4.117 -33.219 7.375 1 91.62 74 VAL B C 1
ATOM 4519 O O . VAL B 1 74 ? -3.641 -34.344 7.57 1 91.62 74 VAL B O 1
ATOM 4522 N N . VAL B 1 75 ? -5.25 -32.969 6.828 1 95.62 75 VAL B N 1
ATOM 4523 C CA . VAL B 1 75 ? -6.027 -34.062 6.27 1 95.62 75 VAL B CA 1
ATOM 4524 C C . VAL B 1 75 ? -5.621 -34.312 4.812 1 95.62 75 VAL B C 1
ATOM 4526 O O . VAL B 1 75 ? -5.547 -33.344 4.027 1 95.62 75 VAL B O 1
ATOM 4529 N N . ILE B 1 76 ? -5.367 -35.531 4.453 1 96.06 76 ILE B N 1
ATOM 4530 C CA . ILE B 1 76 ? -4.926 -35.906 3.107 1 96.06 76 ILE B CA 1
ATOM 4531 C C . ILE B 1 76 ? -6.016 -36.688 2.395 1 96.06 76 ILE B C 1
ATOM 4533 O O . ILE B 1 76 ? -6.523 -37.688 2.932 1 96.06 76 ILE B O 1
ATOM 4537 N N . LEU B 1 77 ? -6.359 -36.25 1.227 1 96.88 77 LEU B N 1
ATOM 4538 C CA . LEU B 1 77 ? -7.328 -36.906 0.363 1 96.88 77 LEU B CA 1
ATOM 4539 C C . LEU B 1 77 ? -6.629 -37.625 -0.787 1 96.88 77 LEU B C 1
ATOM 4541 O O . LEU B 1 77 ? -5.852 -37 -1.525 1 96.88 77 LEU B O 1
ATOM 4545 N N . ASN B 1 78 ? -6.953 -38.906 -1.091 1 95.56 78 ASN B N 1
ATOM 4546 C CA . ASN B 1 78 ? -6.094 -39.688 -1.984 1 95.56 78 ASN B CA 1
ATOM 4547 C C . ASN B 1 78 ? -6.867 -40.188 -3.193 1 95.56 78 ASN B C 1
ATOM 4549 O O . ASN B 1 78 ? -6.285 -40.812 -4.094 1 95.56 78 ASN B O 1
ATOM 4553 N N . THR B 1 79 ? -8.18 -39.969 -3.277 1 95.19 79 THR B N 1
ATOM 4554 C CA . THR B 1 79 ? -8.945 -40.438 -4.422 1 95.19 79 THR B CA 1
ATOM 4555 C C . THR B 1 79 ? -9.75 -39.312 -5.043 1 95.19 79 THR B C 1
ATOM 4557 O O . THR B 1 79 ? -10.055 -38.312 -4.371 1 95.19 79 THR B O 1
ATOM 4560 N N . CYS B 1 80 ? -10.031 -39.531 -6.309 1 95.44 80 CYS B N 1
ATOM 4561 C CA . CYS B 1 80 ? -10.773 -38.531 -7.066 1 95.44 80 CYS B CA 1
ATOM 4562 C C . CYS B 1 80 ? -12.125 -38.219 -6.422 1 95.44 80 CYS B C 1
ATOM 4564 O O . CYS B 1 80 ? -12.5 -37.062 -6.25 1 95.44 80 CYS B O 1
ATOM 4566 N N . ASP B 1 81 ? -12.797 -39.219 -6.016 1 94.69 81 ASP B N 1
ATOM 4567 C CA . ASP B 1 81 ? -14.141 -39.094 -5.469 1 94.69 81 ASP B CA 1
ATOM 4568 C C . ASP B 1 81 ? -14.125 -38.281 -4.168 1 94.69 81 ASP B C 1
ATOM 4570 O O . ASP B 1 81 ? -14.953 -37.406 -3.967 1 94.69 81 ASP B O 1
ATOM 4574 N N . VAL B 1 82 ? -13.227 -38.594 -3.359 1 95.5 82 VAL B N 1
ATOM 4575 C CA . VAL B 1 82 ? -13.148 -37.938 -2.066 1 95.5 82 VAL B CA 1
ATOM 4576 C C . VAL B 1 82 ? -12.758 -36.469 -2.266 1 95.5 82 VAL B C 1
ATOM 4578 O O . VAL B 1 82 ? -13.273 -35.594 -1.574 1 95.5 82 VAL B O 1
ATOM 4581 N N . ILE B 1 83 ? -11.828 -36.188 -3.156 1 96.06 83 ILE B N 1
ATOM 4582 C CA . ILE B 1 83 ? -11.375 -34.844 -3.438 1 96.06 83 ILE B CA 1
ATOM 4583 C C . ILE B 1 83 ? -12.539 -34 -3.971 1 96.06 83 ILE B C 1
ATOM 4585 O O . ILE B 1 83 ? -12.781 -32.875 -3.5 1 96.06 83 ILE B O 1
ATOM 4589 N N . LYS B 1 84 ? -13.266 -34.531 -4.906 1 95.31 84 LYS B N 1
ATOM 4590 C CA . LYS B 1 84 ? -14.398 -33.844 -5.496 1 95.31 84 LYS B CA 1
ATOM 4591 C C . LYS B 1 84 ? -15.477 -33.531 -4.449 1 95.31 84 LYS B C 1
ATOM 4593 O O . LYS B 1 84 ? -16.078 -32.469 -4.457 1 95.31 84 LYS B O 1
ATOM 4598 N N . GLU B 1 85 ? -15.68 -34.5 -3.633 1 94.81 85 GLU B N 1
ATOM 4599 C CA . GLU B 1 85 ? -16.672 -34.312 -2.578 1 94.81 85 GLU B CA 1
ATOM 4600 C C . GLU B 1 85 ? -16.234 -33.25 -1.595 1 94.81 85 GLU B C 1
ATOM 4602 O O . GLU B 1 85 ? -17.031 -32.375 -1.232 1 94.81 85 GLU B O 1
ATOM 4607 N N . ALA B 1 86 ? -15.016 -33.344 -1.184 1 95.5 86 ALA B N 1
ATOM 4608 C CA . ALA B 1 86 ? -14.492 -32.406 -0.174 1 95.5 86 ALA B CA 1
ATOM 4609 C C . ALA B 1 86 ? -14.453 -30.984 -0.702 1 95.5 86 ALA B C 1
ATOM 4611 O O . ALA B 1 86 ? -14.75 -30.031 0.029 1 95.5 86 ALA B O 1
ATOM 4612 N N . TYR B 1 87 ? -14.078 -30.766 -1.985 1 94.81 87 TYR B N 1
ATOM 4613 C CA . TYR B 1 87 ? -13.828 -29.438 -2.521 1 94.81 87 TYR B CA 1
ATOM 4614 C C . TYR B 1 87 ? -15.078 -28.875 -3.189 1 94.81 87 TYR B C 1
ATOM 4616 O O . TYR B 1 87 ? -15.07 -27.75 -3.68 1 94.81 87 TYR B O 1
ATOM 4624 N N . LYS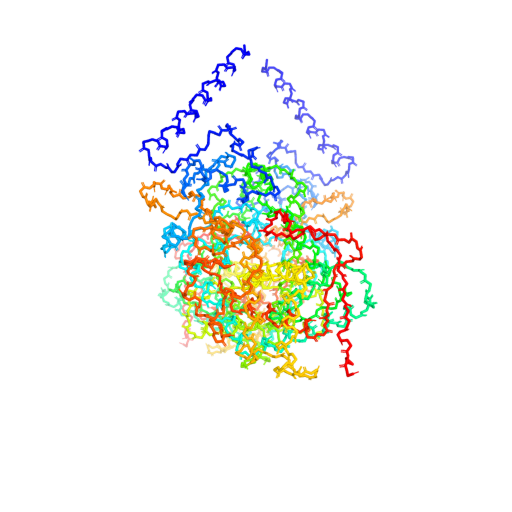 B 1 88 ? -16.156 -29.562 -3.311 1 91.06 88 LYS B N 1
ATOM 4625 C CA . LYS B 1 88 ? -17.375 -29.141 -3.998 1 91.06 88 LYS B CA 1
ATOM 4626 C C . LYS B 1 88 ? -17.984 -27.906 -3.34 1 91.06 88 LYS B C 1
ATOM 4628 O O . LYS B 1 88 ? -18.375 -26.969 -4.027 1 91.06 88 LYS B O 1
ATOM 4633 N N . GLY B 1 89 ? -18.062 -27.656 -2.145 1 89.5 89 GLY B N 1
ATOM 4634 C CA . GLY B 1 89 ? -18.703 -26.547 -1.444 1 89.5 89 GLY B CA 1
ATOM 4635 C C . GLY B 1 89 ? -17.719 -25.578 -0.829 1 89.5 89 GLY B C 1
ATOM 4636 O O . GLY B 1 89 ? -16.547 -25.547 -1.214 1 89.5 89 GLY B O 1
ATOM 4637 N N . LEU B 1 90 ? -18.297 -24.734 -0.041 1 90.5 90 LEU B N 1
ATOM 4638 C CA . LEU B 1 90 ? -17.484 -23.672 0.547 1 90.5 90 LEU B CA 1
ATOM 4639 C C . LEU B 1 90 ? -16.922 -24.109 1.895 1 90.5 90 LEU B C 1
ATOM 4641 O O . LEU B 1 90 ? -16.109 -23.391 2.48 1 90.5 90 LEU B O 1
ATOM 4645 N N . ASP B 1 91 ? -17.234 -25.281 2.291 1 93.88 91 ASP B N 1
ATOM 4646 C CA . ASP B 1 91 ? -16.844 -25.719 3.629 1 93.88 91 ASP B CA 1
ATOM 4647 C C . ASP B 1 91 ? -15.336 -25.875 3.736 1 93.88 91 ASP B C 1
ATOM 4649 O O . ASP B 1 91 ? -14.75 -25.562 4.773 1 93.88 91 ASP B O 1
ATOM 4653 N N . ILE B 1 92 ? -14.75 -26.406 2.672 1 94.44 92 ILE B N 1
ATOM 4654 C CA . ILE B 1 92 ? -13.297 -26.547 2.611 1 94.44 92 ILE B CA 1
ATOM 4655 C C . ILE B 1 92 ? -12.742 -25.656 1.492 1 94.44 92 ILE B C 1
ATOM 4657 O O . ILE B 1 92 ? -12.258 -26.172 0.479 1 94.44 92 ILE B O 1
ATOM 4661 N N . SER B 1 93 ? -12.906 -24.375 1.705 1 93.12 93 SER B N 1
ATOM 4662 C CA . SER B 1 93 ? -12.531 -23.453 0.644 1 93.12 93 SER B CA 1
ATOM 4663 C C . SER B 1 93 ? -11.539 -22.406 1.148 1 93.12 93 SER B C 1
ATOM 4665 O O . SER B 1 93 ? -11.039 -21.594 0.372 1 93.12 93 SER B O 1
ATOM 4667 N N . HIS B 1 94 ? -11.227 -22.406 2.422 1 93.12 94 HIS B N 1
ATOM 4668 C CA . HIS B 1 94 ? -10.281 -21.438 2.957 1 93.12 94 HIS B CA 1
ATOM 4669 C C . HIS B 1 94 ? -8.844 -21.859 2.674 1 93.12 94 HIS B C 1
ATOM 4671 O O . HIS B 1 94 ? -8.594 -22.984 2.238 1 93.12 94 HIS B O 1
ATOM 4677 N N . ARG B 1 95 ? -7.977 -20.938 2.812 1 90.5 95 ARG B N 1
ATOM 4678 C CA . ARG B 1 95 ? -6.539 -21.188 2.77 1 90.5 95 ARG B CA 1
ATOM 4679 C C . ARG B 1 95 ? -5.938 -21.156 4.168 1 90.5 95 ARG B C 1
ATOM 4681 O O . ARG B 1 95 ? -6.352 -20.359 5.012 1 90.5 95 ARG B O 1
ATOM 4688 N N . PRO B 1 96 ? -5.027 -22.094 4.355 1 86.88 96 PRO B N 1
ATOM 4689 C CA . PRO B 1 96 ? -4.367 -22.047 5.66 1 86.88 96 PRO B CA 1
ATOM 4690 C C . PRO B 1 96 ? -3.518 -20.797 5.852 1 86.88 96 PRO B C 1
ATOM 4692 O O . PRO B 1 96 ? -3.098 -20.172 4.871 1 86.88 96 PRO B O 1
ATOM 4695 N N . ASN B 1 97 ? -3.318 -20.469 7.094 1 78.44 97 ASN B N 1
ATOM 4696 C CA . ASN B 1 97 ? -2.482 -19.312 7.41 1 78.44 97 ASN B CA 1
ATOM 4697 C C . ASN B 1 97 ? -1 -19.641 7.27 1 78.44 97 ASN B C 1
ATOM 4699 O O . ASN B 1 97 ? -0.426 -20.328 8.125 1 78.44 97 ASN B O 1
ATOM 4703 N N . ILE B 1 98 ? -0.465 -19.328 6.195 1 77 98 ILE B N 1
ATOM 4704 C CA . ILE B 1 98 ? 0.972 -19.453 5.973 1 77 98 ILE B CA 1
ATOM 4705 C C . ILE B 1 98 ? 1.64 -18.094 6.176 1 77 98 ILE B C 1
ATOM 4707 O O . ILE B 1 98 ? 1.369 -17.141 5.43 1 77 98 ILE B O 1
ATOM 4711 N N . TYR B 1 99 ? 2.508 -18 7.016 1 76.12 99 TYR B N 1
ATOM 4712 C CA . TYR B 1 99 ? 3.061 -16.734 7.473 1 76.12 99 TYR B CA 1
ATOM 4713 C C . TYR B 1 99 ? 3.705 -15.977 6.32 1 76.12 99 TYR B C 1
ATOM 4715 O O . TYR B 1 99 ? 3.461 -14.781 6.145 1 76.12 99 TYR B O 1
ATOM 4723 N N . CYS B 1 100 ? 4.543 -16.672 5.57 1 80.12 100 CYS B N 1
ATOM 4724 C CA . CYS B 1 100 ? 5.266 -15.992 4.496 1 80.12 100 CYS B CA 1
ATOM 4725 C C . CYS B 1 100 ? 4.297 -15.422 3.467 1 80.12 100 CYS B C 1
ATOM 4727 O O . CYS B 1 100 ? 4.512 -14.312 2.961 1 80.12 100 CYS B O 1
ATOM 4729 N N . MET B 1 101 ? 3.238 -16.156 3.215 1 83.69 101 MET B N 1
ATOM 4730 C CA . MET B 1 101 ? 2.25 -15.68 2.252 1 83.69 101 MET B CA 1
ATOM 4731 C C . MET B 1 101 ? 1.457 -14.516 2.824 1 83.69 101 MET B C 1
ATOM 4733 O O . MET B 1 101 ? 1.062 -13.609 2.09 1 83.69 101 MET B O 1
ATOM 4737 N N . ASP B 1 102 ? 1.291 -14.555 4.07 1 83.12 102 ASP B N 1
ATOM 4738 C CA . ASP B 1 102 ? 0.591 -13.461 4.738 1 83.12 102 ASP B CA 1
ATOM 4739 C C . ASP B 1 102 ? 1.389 -12.156 4.645 1 83.12 102 ASP B C 1
ATOM 4741 O O . ASP B 1 102 ? 0.814 -11.086 4.461 1 83.12 102 ASP B O 1
ATOM 4745 N N . VAL B 1 103 ? 2.629 -12.336 4.832 1 82.62 103 VAL B N 1
ATOM 4746 C CA . VAL B 1 103 ? 3.506 -11.172 4.766 1 82.62 103 VAL B CA 1
ATOM 4747 C C . VAL B 1 103 ? 3.553 -10.633 3.336 1 82.62 103 VAL B C 1
ATOM 4749 O O . VAL B 1 103 ? 3.535 -9.422 3.119 1 82.62 103 VAL B O 1
ATOM 4752 N N . LEU B 1 104 ? 3.539 -11.508 2.408 1 87.25 104 LEU B N 1
ATOM 4753 C CA . LEU B 1 104 ? 3.717 -11.133 1.01 1 87.25 104 LEU B CA 1
ATOM 4754 C C . LEU B 1 104 ? 2.428 -10.555 0.433 1 87.25 104 LEU B C 1
ATOM 4756 O O . LEU B 1 104 ? 2.465 -9.602 -0.347 1 87.25 104 LEU B O 1
ATOM 4760 N N . VAL B 1 105 ? 1.276 -11.125 0.776 1 89.69 105 VAL B N 1
ATOM 4761 C CA . VAL B 1 105 ? 0.052 -10.766 0.067 1 89.69 105 VAL B CA 1
ATOM 4762 C C . VAL B 1 105 ? -1.067 -10.5 1.07 1 89.69 105 VAL B C 1
ATOM 4764 O O . VAL B 1 105 ? -1.987 -9.727 0.792 1 89.69 105 VAL B O 1
ATOM 4767 N N . GLY B 1 106 ? -1.035 -11.117 2.174 1 85.88 106 GLY B N 1
ATOM 4768 C CA . GLY B 1 106 ? -2.152 -11.023 3.1 1 85.88 106 GLY B CA 1
ATOM 4769 C C . GLY B 1 106 ? -3.453 -11.547 2.52 1 85.88 106 GLY B C 1
ATOM 4770 O O . GLY B 1 106 ? -3.465 -12.57 1.832 1 85.88 106 GLY B O 1
ATOM 4771 N N . ASP B 1 107 ? -4.551 -10.891 2.812 1 86.94 107 ASP B N 1
ATOM 4772 C CA . ASP B 1 107 ? -5.855 -11.32 2.326 1 86.94 107 ASP B CA 1
ATOM 4773 C C . ASP B 1 107 ? -6.273 -10.523 1.092 1 86.94 107 ASP B C 1
ATOM 4775 O O . ASP B 1 107 ? -7.465 -10.305 0.862 1 86.94 107 ASP B O 1
ATOM 4779 N N . LYS B 1 108 ? -5.328 -10.094 0.272 1 88.88 108 LYS B N 1
ATOM 4780 C CA . LYS B 1 108 ? -5.629 -9.125 -0.78 1 88.88 108 LYS B CA 1
ATOM 4781 C C . LYS B 1 108 ? -5.605 -9.789 -2.156 1 88.88 108 LYS B C 1
ATOM 4783 O O . LYS B 1 108 ? -5.625 -9.102 -3.18 1 88.88 108 LYS B O 1
ATOM 4788 N N . GLY B 1 109 ? -5.719 -11.078 -2.281 1 91.5 109 GLY B N 1
ATOM 4789 C CA . GLY B 1 109 ? -5.633 -11.711 -3.59 1 91.5 109 GLY B CA 1
ATOM 4790 C C . GLY B 1 109 ? -6.574 -12.891 -3.746 1 91.5 109 GLY B C 1
ATOM 4791 O O . GLY B 1 109 ? -7.109 -13.398 -2.76 1 91.5 109 GLY B O 1
ATOM 4792 N N . PHE B 1 110 ? -6.812 -13.219 -5.012 1 91.62 110 PHE B N 1
ATOM 4793 C CA . PHE B 1 110 ? -7.758 -14.281 -5.336 1 91.62 110 PHE B CA 1
ATOM 4794 C C . PHE B 1 110 ? -7.285 -15.617 -4.77 1 91.62 110 PHE B C 1
ATOM 4796 O O . PHE B 1 110 ? -8.094 -16.516 -4.535 1 91.62 110 PHE B O 1
ATOM 4803 N N . LEU B 1 111 ? -6.027 -15.742 -4.523 1 90.44 111 LEU B N 1
ATOM 4804 C CA . LEU B 1 111 ? -5.473 -17.016 -4.086 1 90.44 111 LEU B CA 1
ATOM 4805 C C . LEU B 1 111 ? -5.535 -17.141 -2.566 1 90.44 111 LEU B C 1
ATOM 4807 O O . LEU B 1 111 ? -5.699 -18.25 -2.037 1 90.44 111 LEU B O 1
ATOM 4811 N N . THR B 1 112 ? -5.508 -16.031 -1.821 1 90.12 112 THR B N 1
ATOM 4812 C CA . THR B 1 112 ? -5.277 -16.125 -0.383 1 90.12 112 THR B CA 1
ATOM 4813 C C . THR B 1 112 ? -6.488 -15.609 0.391 1 90.12 112 THR B C 1
ATOM 4815 O O . THR B 1 112 ? -6.617 -15.867 1.59 1 90.12 112 THR B O 1
ATOM 4818 N N . CYS B 1 113 ? -7.34 -14.883 -0.24 1 92.19 113 CYS B N 1
ATOM 4819 C CA . CYS B 1 113 ? -8.445 -14.242 0.462 1 92.19 113 CYS B CA 1
ATOM 4820 C C . CYS B 1 113 ? -9.414 -15.281 1.022 1 92.19 113 CYS B C 1
ATOM 4822 O O . CYS B 1 113 ? -9.891 -16.141 0.289 1 92.19 113 CYS B O 1
ATOM 4824 N N . ASN B 1 114 ? -9.727 -15.211 2.322 1 91.94 114 ASN B N 1
ATOM 4825 C CA . ASN B 1 114 ? -10.609 -16.188 2.951 1 91.94 114 ASN B CA 1
ATOM 4826 C C . ASN B 1 114 ? -12.031 -15.648 3.086 1 91.94 114 ASN B C 1
ATOM 4828 O O . ASN B 1 114 ? -12.977 -16.406 3.303 1 91.94 114 ASN B O 1
ATOM 4832 N N . ASP B 1 115 ? -12.156 -14.328 2.998 1 89.31 115 ASP B N 1
ATOM 4833 C CA . ASP B 1 115 ? -13.508 -13.781 2.947 1 89.31 115 ASP B CA 1
ATOM 4834 C C . ASP B 1 115 ? -14.203 -14.164 1.641 1 89.31 115 ASP B C 1
ATOM 4836 O O . ASP B 1 115 ? -13.742 -13.805 0.557 1 89.31 115 ASP B O 1
ATOM 4840 N N . THR B 1 116 ? -15.227 -14.859 1.787 1 91.06 116 THR B N 1
ATOM 4841 C CA . THR B 1 116 ? -15.875 -15.461 0.625 1 91.06 116 THR B CA 1
ATOM 4842 C C . THR B 1 116 ? -16.297 -14.391 -0.375 1 91.06 116 THR B C 1
ATOM 4844 O O . THR B 1 116 ? -16.078 -14.539 -1.581 1 91.06 116 THR B O 1
ATOM 4847 N N . ASN B 1 117 ? -16.859 -13.32 0.113 1 90.75 117 ASN B N 1
ATOM 4848 C CA . ASN B 1 117 ? -17.344 -12.273 -0.783 1 90.75 117 ASN B CA 1
ATOM 4849 C C . ASN B 1 117 ? -16.188 -11.578 -1.495 1 90.75 117 ASN B C 1
ATOM 4851 O O . ASN B 1 117 ? -16.234 -11.367 -2.709 1 90.75 117 ASN B O 1
ATOM 4855 N N . GLN B 1 118 ? -15.203 -11.242 -0.784 1 92 118 GLN B N 1
ATOM 4856 C CA . GLN B 1 118 ? -14.031 -10.602 -1.379 1 92 118 GLN B CA 1
ATOM 4857 C C . GLN B 1 118 ? -13.312 -11.547 -2.334 1 92 118 GLN B C 1
ATOM 4859 O O . GLN B 1 118 ? -12.852 -11.133 -3.398 1 92 118 GLN B O 1
ATOM 4864 N N . TRP B 1 119 ? -13.25 -12.781 -1.92 1 93.44 119 TRP B N 1
ATOM 4865 C CA . TRP B 1 119 ? -12.609 -13.789 -2.762 1 93.44 119 TRP B CA 1
ATOM 4866 C C . TRP B 1 119 ? -13.32 -13.906 -4.105 1 93.44 119 TRP B C 1
ATOM 4868 O O . TRP B 1 119 ? -12.672 -13.953 -5.156 1 93.44 119 TRP B O 1
ATOM 4878 N N . ARG B 1 120 ? -14.594 -13.945 -4.082 1 93.12 120 ARG B N 1
ATOM 4879 C CA . ARG B 1 120 ? -15.375 -14.062 -5.305 1 93.12 120 ARG B CA 1
ATOM 4880 C C . ARG B 1 120 ? -15.156 -12.859 -6.219 1 93.12 120 ARG B C 1
ATOM 4882 O O . ARG B 1 120 ? -15.086 -13.008 -7.441 1 93.12 120 ARG B O 1
ATOM 4889 N N . LEU B 1 121 ? -15.102 -11.734 -5.598 1 92.94 121 LEU B N 1
ATOM 4890 C CA . LEU B 1 121 ? -14.875 -10.516 -6.371 1 92.94 121 LEU B CA 1
ATOM 4891 C C . LEU B 1 121 ? -13.5 -10.531 -7.02 1 92.94 121 LEU B C 1
ATOM 4893 O O . LEU B 1 121 ? -13.367 -10.25 -8.211 1 92.94 121 LEU B O 1
ATOM 4897 N N . HIS B 1 122 ? -12.469 -10.867 -6.242 1 94.19 122 HIS B N 1
ATOM 4898 C CA . HIS B 1 122 ? -11.117 -10.992 -6.785 1 94.19 122 HIS B CA 1
ATOM 4899 C C . HIS B 1 122 ? -11.086 -11.969 -7.957 1 94.19 122 HIS B C 1
ATOM 4901 O O . HIS B 1 122 ? -10.516 -11.664 -9.008 1 94.19 122 HIS B O 1
ATOM 4907 N N . THR B 1 123 ? -11.688 -13.086 -7.723 1 93.94 123 THR B N 1
ATOM 4908 C CA . THR B 1 123 ? -11.656 -14.164 -8.711 1 93.94 123 THR B CA 1
ATOM 4909 C C . THR B 1 123 ? -12.375 -13.742 -9.984 1 93.94 123 THR B C 1
ATOM 4911 O O . THR B 1 123 ? -11.891 -14 -11.086 1 93.94 123 THR B O 1
ATOM 4914 N N . ARG B 1 124 ? -13.5 -13.117 -9.805 1 93.56 124 ARG B N 1
ATOM 4915 C CA . ARG B 1 124 ? -14.273 -12.656 -10.953 1 93.56 124 ARG B CA 1
ATOM 4916 C C . ARG B 1 124 ? -13.477 -11.656 -11.789 1 93.56 124 ARG B C 1
ATOM 4918 O O . ARG B 1 124 ? -13.461 -11.742 -13.016 1 93.56 124 ARG B O 1
ATOM 4925 N N . LEU B 1 125 ? -12.859 -10.766 -11.172 1 92.06 125 LEU B N 1
ATOM 4926 C CA . LEU B 1 125 ? -12.094 -9.727 -11.859 1 92.06 125 LEU B CA 1
ATOM 4927 C C . LEU B 1 125 ? -10.883 -10.32 -12.57 1 92.06 125 LEU B C 1
ATOM 4929 O O . LEU B 1 125 ? -10.586 -9.945 -13.711 1 92.06 125 LEU B O 1
ATOM 4933 N N . CYS B 1 126 ? -10.211 -11.234 -11.93 1 93.38 126 CYS B N 1
ATOM 4934 C CA . CYS B 1 126 ? -9.055 -11.883 -12.539 1 93.38 126 CYS B CA 1
ATOM 4935 C C . CYS B 1 126 ? -9.492 -12.742 -13.727 1 93.38 126 CYS B C 1
ATOM 4937 O O . CYS B 1 126 ? -8.836 -12.742 -14.766 1 93.38 126 CYS B O 1
ATOM 4939 N N . ARG B 1 127 ? -10.555 -13.438 -13.57 1 92.94 127 ARG B N 1
ATOM 4940 C CA . ARG B 1 127 ? -11.086 -14.258 -14.656 1 92.94 127 ARG B CA 1
ATOM 4941 C C . ARG B 1 127 ? -11.469 -13.398 -15.852 1 92.94 127 ARG B C 1
ATOM 4943 O O . ARG B 1 127 ? -11.227 -13.773 -17 1 92.94 127 ARG B O 1
ATOM 4950 N N . SER B 1 128 ? -12.117 -12.312 -15.531 1 91.56 128 SER B N 1
ATOM 4951 C CA . SER B 1 128 ? -12.516 -11.391 -16.594 1 91.56 128 SER B CA 1
ATOM 4952 C C . SER B 1 128 ? -11.305 -10.844 -17.344 1 91.56 128 SER B C 1
ATOM 4954 O O . SER B 1 128 ? -11.312 -10.766 -18.578 1 91.56 128 SER B O 1
ATOM 4956 N N . ALA B 1 129 ? -10.32 -10.531 -16.625 1 89.81 129 ALA B N 1
ATOM 4957 C CA . ALA B 1 129 ? -9.094 -10.023 -17.234 1 89.81 129 ALA B CA 1
ATOM 4958 C C . ALA B 1 129 ? -8.438 -11.086 -18.109 1 89.81 129 ALA B C 1
ATOM 4960 O O . ALA B 1 129 ? -7.992 -10.789 -19.219 1 89.81 129 ALA B O 1
ATOM 4961 N N . LEU B 1 130 ? -8.406 -12.289 -17.625 1 90.19 130 LEU B N 1
ATOM 4962 C CA . LEU B 1 130 ? -7.82 -13.398 -18.375 1 90.19 130 LEU B CA 1
ATOM 4963 C C . LEU B 1 130 ? -8.625 -13.695 -19.625 1 90.19 130 LEU B C 1
ATOM 4965 O O . LEU B 1 130 ? -8.055 -14.016 -20.672 1 90.19 130 LEU B O 1
ATOM 4969 N N . ARG B 1 131 ? -9.867 -13.594 -19.516 1 88.56 131 ARG B N 1
ATOM 4970 C CA . ARG B 1 131 ? -10.742 -13.852 -20.656 1 88.56 131 ARG B CA 1
ATOM 4971 C C . ARG B 1 131 ? -10.492 -12.852 -21.781 1 88.56 131 ARG B C 1
ATOM 4973 O O . ARG B 1 131 ? -10.469 -13.227 -22.953 1 88.56 131 ARG B O 1
ATOM 4980 N N . ILE B 1 132 ? -10.32 -11.688 -21.406 1 85.38 132 ILE B N 1
ATOM 4981 C CA . ILE B 1 132 ? -10.078 -10.633 -22.375 1 85.38 132 ILE B CA 1
ATOM 4982 C C . ILE B 1 132 ? -8.781 -10.914 -23.141 1 85.38 132 ILE B C 1
ATOM 4984 O O . ILE B 1 132 ? -8.727 -10.805 -24.359 1 85.38 132 ILE B O 1
ATOM 4988 N N . ILE B 1 133 ? -7.832 -11.367 -22.469 1 83.81 133 ILE B N 1
ATOM 4989 C CA . ILE B 1 133 ? -6.527 -11.617 -23.078 1 83.81 133 ILE B CA 1
ATOM 4990 C C . ILE B 1 133 ? -6.578 -12.898 -23.906 1 83.81 133 ILE B C 1
ATOM 4992 O O . ILE B 1 133 ? -5.984 -12.977 -24.984 1 83.81 133 ILE B O 1
ATOM 4996 N N . ASN B 1 134 ? -7.258 -13.891 -23.328 1 81.25 134 ASN B N 1
ATOM 4997 C CA . ASN B 1 134 ? -7.395 -15.164 -24.031 1 81.25 134 ASN B CA 1
ATOM 4998 C C . ASN B 1 134 ? -8.055 -14.984 -25.391 1 81.25 134 ASN B C 1
ATOM 5000 O O . ASN B 1 134 ? -7.723 -15.695 -26.344 1 81.25 134 ASN B O 1
ATOM 5004 N N . ASN B 1 135 ? -8.898 -14.039 -25.484 1 78.81 135 ASN B N 1
ATOM 5005 C CA . ASN B 1 135 ? -9.688 -13.836 -26.688 1 78.81 135 ASN B CA 1
ATOM 5006 C C . ASN B 1 135 ? -8.984 -12.898 -27.672 1 78.81 135 ASN B C 1
ATOM 5008 O O . ASN B 1 135 ? -9.43 -12.734 -28.812 1 78.81 135 ASN B O 1
ATOM 5012 N N . SER B 1 136 ? -7.941 -12.359 -27.266 1 77.38 136 SER B N 1
ATOM 5013 C CA . SER B 1 136 ? -7.371 -11.336 -28.125 1 77.38 136 SER B CA 1
ATOM 5014 C C . SER B 1 136 ? -5.973 -11.719 -28.594 1 77.38 136 SER B C 1
ATOM 5016 O O . SER B 1 136 ? -5.785 -12.133 -29.75 1 77.38 136 SER B O 1
ATOM 5018 N N . SER B 1 137 ? -5.031 -11.688 -27.859 1 82.81 137 SER B N 1
ATOM 5019 C CA . SER B 1 137 ? -3.648 -11.664 -28.328 1 82.81 137 SER B CA 1
ATOM 5020 C C . SER B 1 137 ? -2.834 -12.789 -27.688 1 82.81 137 SER B C 1
ATOM 5022 O O . SER B 1 137 ? -1.622 -12.875 -27.906 1 82.81 137 SER B O 1
ATOM 5024 N N . LEU B 1 138 ? -3.488 -13.812 -27.125 1 88.31 138 LEU B N 1
ATOM 5025 C CA . LEU B 1 138 ? -2.75 -14.812 -26.359 1 88.31 138 LEU B CA 1
ATOM 5026 C C . LEU B 1 138 ? -1.896 -15.672 -27.281 1 88.31 138 LEU B C 1
ATOM 5028 O O . LEU B 1 138 ? -0.694 -15.828 -27.062 1 88.31 138 LEU B O 1
ATOM 5032 N N . GLY B 1 139 ? -2.518 -16.203 -28.328 1 91.69 139 GLY B N 1
ATOM 5033 C CA . GLY B 1 139 ? -1.818 -17.078 -29.25 1 91.69 139 GLY B CA 1
ATOM 5034 C C . GLY B 1 139 ? -0.609 -16.438 -29.906 1 91.69 139 GLY B C 1
ATOM 5035 O O . GLY B 1 139 ? 0.44 -17.062 -30.047 1 91.69 139 GLY B O 1
ATOM 5036 N N . VAL B 1 140 ? -0.793 -15.203 -30.203 1 91.25 140 VAL B N 1
ATOM 5037 C CA . VAL B 1 140 ? 0.275 -14.469 -30.875 1 91.25 140 VAL B CA 1
ATOM 5038 C C . VAL B 1 140 ? 1.436 -14.25 -29.906 1 91.25 140 VAL B C 1
ATOM 5040 O O . VAL B 1 140 ? 2.6 -14.445 -30.266 1 91.25 140 VAL B O 1
ATOM 5043 N N . LYS B 1 141 ? 1.124 -13.93 -28.703 1 90.56 141 LYS B N 1
ATOM 5044 C CA . LYS B 1 141 ? 2.15 -13.656 -27.703 1 90.56 141 LYS B CA 1
ATOM 5045 C C . LYS B 1 141 ? 2.934 -14.914 -27.359 1 90.56 141 LYS B C 1
ATOM 5047 O O . LYS B 1 141 ? 4.156 -14.875 -27.219 1 90.56 141 LYS B O 1
ATOM 5052 N N . ILE B 1 142 ? 2.223 -15.984 -27.234 1 94.94 142 ILE B N 1
ATOM 5053 C CA . ILE B 1 142 ? 2.879 -17.25 -26.938 1 94.94 142 ILE B CA 1
ATOM 5054 C C . ILE B 1 142 ? 3.773 -17.656 -28.109 1 94.94 142 ILE B C 1
ATOM 5056 O O . ILE B 1 142 ? 4.906 -18.094 -27.906 1 94.94 142 ILE B O 1
ATOM 5060 N N . SER B 1 143 ? 3.266 -17.484 -29.297 1 95.12 143 SER B N 1
ATOM 5061 C CA . SER B 1 143 ? 4.004 -17.875 -30.5 1 95.12 143 SER B CA 1
ATOM 5062 C C . SER B 1 143 ? 5.289 -17.078 -30.641 1 95.12 143 SER B C 1
ATOM 5064 O O . SER B 1 143 ? 6.324 -17.625 -31.047 1 95.12 143 SER B O 1
ATOM 5066 N N . GLU B 1 144 ? 5.156 -15.836 -30.344 1 92.75 144 GLU B N 1
ATOM 5067 C CA . GLU B 1 144 ? 6.34 -14.992 -30.406 1 92.75 144 GLU B CA 1
ATOM 5068 C C . GLU B 1 144 ? 7.422 -15.477 -29.453 1 92.75 144 GLU B C 1
ATOM 5070 O O . GLU B 1 144 ? 8.602 -15.531 -29.812 1 92.75 144 GLU B O 1
ATOM 5075 N N . GLU B 1 145 ? 7 -15.828 -28.344 1 93.31 145 GLU B N 1
ATOM 5076 C CA . GLU B 1 145 ? 7.965 -16.312 -27.359 1 93.31 145 GLU B CA 1
ATOM 5077 C C . GLU B 1 145 ? 8.508 -17.688 -27.75 1 93.31 145 GLU B C 1
ATOM 5079 O O . GLU B 1 145 ? 9.672 -18 -27.484 1 93.31 145 GLU B O 1
ATOM 5084 N N . ALA B 1 146 ? 7.691 -18.5 -28.312 1 96.12 146 ALA B N 1
ATOM 5085 C CA . ALA B 1 146 ? 8.133 -19.797 -28.781 1 96.12 146 ALA B CA 1
ATOM 5086 C C . ALA B 1 146 ? 9.234 -19.656 -29.828 1 96.12 146 ALA B C 1
ATOM 5088 O O . ALA B 1 146 ? 10.211 -20.422 -29.828 1 96.12 146 ALA B O 1
ATOM 5089 N N . ASP B 1 147 ? 9.031 -18.688 -30.688 1 95.44 147 ASP B N 1
ATOM 5090 C CA . ASP B 1 147 ? 10.023 -18.453 -31.734 1 95.44 147 ASP B CA 1
ATOM 5091 C C . ASP B 1 147 ? 11.359 -18 -31.125 1 95.44 147 ASP B C 1
ATOM 5093 O O . ASP B 1 147 ? 12.422 -18.422 -31.578 1 95.44 147 ASP B O 1
ATOM 5097 N N . CYS B 1 148 ? 11.227 -17.172 -30.156 1 94.25 148 CYS B N 1
ATOM 5098 C CA . CYS B 1 148 ? 12.438 -16.734 -29.469 1 94.25 148 CYS B CA 1
ATOM 5099 C C . CYS B 1 148 ? 13.141 -17.922 -28.797 1 94.25 148 CYS B C 1
ATOM 5101 O O . CYS B 1 148 ? 14.367 -18.016 -28.812 1 94.25 148 CYS B O 1
ATOM 5103 N N . LEU B 1 149 ? 12.391 -18.75 -28.203 1 95.69 149 LEU B N 1
ATOM 5104 C CA . LEU B 1 149 ? 12.93 -19.938 -27.531 1 95.69 149 LEU B CA 1
ATOM 5105 C C . LEU B 1 149 ? 13.602 -20.859 -28.531 1 95.69 149 LEU B C 1
ATOM 5107 O O . LEU B 1 149 ? 14.672 -21.406 -28.266 1 95.69 149 LEU B O 1
ATOM 5111 N N . ILE B 1 150 ? 12.977 -21.047 -29.672 1 96.62 150 ILE B N 1
ATOM 5112 C CA . ILE B 1 150 ? 13.516 -21.875 -30.734 1 96.62 150 ILE B CA 1
ATOM 5113 C C . ILE B 1 150 ? 14.875 -21.328 -31.188 1 96.62 150 ILE B C 1
ATOM 5115 O O . ILE B 1 150 ? 15.836 -22.094 -31.328 1 96.62 150 ILE B O 1
ATOM 5119 N N . ASN B 1 151 ? 14.898 -20.031 -31.359 1 95.5 151 ASN B N 1
ATOM 5120 C CA . ASN B 1 151 ? 16.156 -19.406 -31.766 1 95.5 151 ASN B CA 1
ATOM 5121 C C . ASN B 1 151 ? 17.25 -19.609 -30.734 1 95.5 151 ASN B C 1
ATOM 5123 O O . ASN B 1 151 ? 18.406 -19.844 -31.078 1 95.5 151 ASN B O 1
ATOM 5127 N N . LYS B 1 152 ? 16.875 -19.547 -29.516 1 94.44 152 LYS B N 1
ATOM 5128 C CA . LYS B 1 152 ? 17.844 -19.766 -28.438 1 94.44 152 LYS B CA 1
ATOM 5129 C C . LYS B 1 152 ? 18.359 -21.203 -28.469 1 94.44 152 LYS B C 1
ATOM 5131 O O . LYS B 1 152 ? 19.562 -21.438 -28.297 1 94.44 152 LYS B O 1
ATOM 5136 N N . ILE B 1 153 ? 17.5 -22.156 -28.672 1 96.25 153 ILE B N 1
ATOM 5137 C CA . ILE B 1 153 ? 17.875 -23.562 -28.672 1 96.25 153 ILE B CA 1
ATOM 5138 C C . ILE B 1 153 ? 18.75 -23.875 -29.891 1 96.25 153 ILE B C 1
ATOM 5140 O O . ILE B 1 153 ? 19.656 -24.703 -29.812 1 96.25 153 ILE B O 1
ATOM 5144 N N . LEU B 1 154 ? 18.516 -23.156 -30.969 1 95.81 154 LEU B N 1
ATOM 5145 C CA . LEU B 1 154 ? 19.344 -23.312 -32.156 1 95.81 154 LEU B CA 1
ATOM 5146 C C . LEU B 1 154 ? 20.797 -22.938 -31.859 1 95.81 154 LEU B C 1
ATOM 5148 O O . LEU B 1 154 ? 21.719 -23.484 -32.469 1 95.81 154 LEU B O 1
ATOM 5152 N N . ASP B 1 155 ? 20.953 -22.078 -30.906 1 94.5 155 ASP B N 1
ATOM 5153 C CA . ASP B 1 155 ? 22.281 -21.609 -30.562 1 94.5 155 ASP B CA 1
ATOM 5154 C C . ASP B 1 155 ? 23.109 -22.719 -29.922 1 94.5 155 ASP B C 1
ATOM 5156 O O . ASP B 1 155 ? 24.344 -22.641 -29.859 1 94.5 155 ASP B O 1
ATOM 5160 N N . TYR B 1 156 ? 22.453 -23.781 -29.453 1 95.06 156 TYR B N 1
ATOM 5161 C CA . TYR B 1 156 ? 23.172 -24.891 -28.828 1 95.06 156 TYR B CA 1
ATOM 5162 C C . TYR B 1 156 ? 23.75 -25.828 -29.891 1 95.06 156 TYR B C 1
ATOM 5164 O O . TYR B 1 156 ? 24.562 -26.703 -29.578 1 95.06 156 TYR B O 1
ATOM 5172 N N . HIS B 1 157 ? 23.328 -25.797 -31.172 1 94.19 157 HIS B N 1
ATOM 5173 C CA . HIS B 1 157 ? 23.875 -26.516 -32.312 1 94.19 157 HIS B CA 1
ATOM 5174 C C . HIS B 1 157 ? 23.844 -28.031 -32.094 1 94.19 157 HIS B C 1
ATOM 5176 O O . HIS B 1 157 ? 24.828 -28.719 -32.375 1 94.19 157 HIS B O 1
ATOM 5182 N N . GLY B 1 158 ? 22.844 -28.484 -31.484 1 92.94 158 GLY B N 1
ATOM 5183 C CA . GLY B 1 158 ? 22.656 -29.922 -31.312 1 92.94 158 GLY B CA 1
ATOM 5184 C C . GLY B 1 158 ? 23.453 -30.484 -30.156 1 92.94 158 GLY B C 1
ATOM 5185 O O . GLY B 1 158 ? 23.406 -31.688 -29.891 1 92.94 158 GLY B O 1
ATOM 5186 N N . LYS B 1 159 ? 24.109 -29.672 -29.438 1 95.31 159 LYS B N 1
ATOM 5187 C CA . LYS B 1 159 ? 24.875 -30.109 -28.266 1 95.31 159 LYS B CA 1
ATOM 5188 C C . LYS B 1 159 ? 23.953 -30.281 -27.047 1 95.31 159 LYS B C 1
ATOM 5190 O O . LYS B 1 159 ? 22.875 -29.688 -27 1 95.31 159 LYS B O 1
ATOM 5195 N N . PRO B 1 160 ? 24.391 -31.109 -26.172 1 95.94 160 PRO B N 1
ATOM 5196 C CA . PRO B 1 160 ? 23.594 -31.281 -24.953 1 95.94 160 PRO B CA 1
ATOM 5197 C C . PRO B 1 160 ? 23.484 -30 -24.141 1 95.94 160 PRO B C 1
ATOM 5199 O O . PRO B 1 160 ? 24.453 -29.266 -24.016 1 95.94 160 PRO B O 1
ATOM 5202 N N . PHE B 1 161 ? 22.312 -29.703 -23.625 1 96.19 161 PHE B N 1
ATOM 5203 C CA . PHE B 1 161 ? 22.078 -28.531 -22.781 1 96.19 161 PHE B CA 1
ATOM 5204 C C . PHE B 1 161 ? 20.984 -28.812 -21.75 1 96.19 161 PHE B C 1
ATOM 5206 O O . PHE B 1 161 ? 20.219 -29.766 -21.891 1 96.19 161 PHE B O 1
ATOM 5213 N N . ASN B 1 162 ? 20.984 -28.094 -20.703 1 96.19 162 ASN B N 1
ATOM 5214 C CA . ASN B 1 162 ? 19.906 -28.109 -19.719 1 96.19 162 ASN B CA 1
ATOM 5215 C C . ASN B 1 162 ? 18.797 -27.141 -20.094 1 96.19 162 ASN B C 1
ATOM 5217 O O . ASN B 1 162 ? 19 -25.922 -20.094 1 96.19 162 ASN B O 1
ATOM 5221 N N . PRO B 1 163 ? 17.609 -27.609 -20.375 1 96.69 163 PRO B N 1
ATOM 5222 C CA . PRO B 1 163 ? 16.562 -26.719 -20.875 1 96.69 163 PRO B CA 1
ATOM 5223 C C . PRO B 1 163 ? 15.867 -25.938 -19.766 1 96.69 163 PRO B C 1
ATOM 5225 O O . PRO B 1 163 ? 15.031 -25.078 -20.047 1 96.69 163 PRO B O 1
ATOM 5228 N N . CYS B 1 164 ? 16.188 -26.141 -18.516 1 93.81 164 CYS B N 1
ATOM 5229 C CA . CYS B 1 164 ? 15.461 -25.609 -17.375 1 93.81 164 CYS B CA 1
ATOM 5230 C C . CYS B 1 164 ? 15.375 -24.094 -17.438 1 93.81 164 CYS B C 1
ATOM 5232 O O . CYS B 1 164 ? 14.281 -23.516 -17.422 1 93.81 164 CYS B O 1
ATOM 5234 N N . GLN B 1 165 ? 16.453 -23.422 -17.547 1 90.56 165 GLN B N 1
ATOM 5235 C CA . GLN B 1 165 ? 16.5 -21.969 -17.5 1 90.56 165 GLN B CA 1
ATOM 5236 C C . GLN B 1 165 ? 15.828 -21.359 -18.719 1 90.56 165 GLN B C 1
ATOM 5238 O O . GLN B 1 165 ? 15.125 -20.359 -18.594 1 90.56 165 GLN B O 1
ATOM 5243 N N . ASP B 1 166 ? 16.062 -21.938 -19.859 1 94 166 ASP B N 1
ATOM 5244 C CA . ASP B 1 166 ? 15.492 -21.406 -21.094 1 94 166 ASP B CA 1
ATOM 5245 C C . ASP B 1 166 ? 13.969 -21.516 -21.078 1 94 166 ASP B C 1
ATOM 5247 O O . ASP B 1 166 ? 13.266 -20.594 -21.5 1 94 166 ASP B O 1
ATOM 5251 N N . LEU B 1 167 ? 13.492 -22.641 -20.609 1 95.62 167 LEU B N 1
ATOM 5252 C CA . LEU B 1 167 ? 12.047 -22.828 -20.531 1 95.62 167 LEU B CA 1
ATOM 5253 C C . LEU B 1 167 ? 11.422 -21.891 -19.5 1 95.62 167 LEU B C 1
ATOM 5255 O O . LEU B 1 167 ? 10.328 -21.375 -19.719 1 95.62 167 LEU B O 1
ATOM 5259 N N . TYR B 1 168 ? 12.086 -21.719 -18.422 1 92 168 TYR B N 1
ATOM 5260 C CA . TYR B 1 168 ? 11.609 -20.812 -17.391 1 92 168 TYR B CA 1
ATOM 5261 C C . TYR B 1 168 ? 11.5 -19.391 -17.938 1 92 168 TYR B C 1
ATOM 5263 O O . TYR B 1 168 ? 10.492 -18.703 -17.719 1 92 168 TYR B O 1
ATOM 5271 N N . LEU B 1 169 ? 12.523 -18.969 -18.594 1 91.81 169 LEU B N 1
ATOM 5272 C CA . LEU B 1 169 ? 12.547 -17.609 -19.141 1 91.81 169 LEU B CA 1
ATOM 5273 C C . LEU B 1 169 ? 11.461 -17.422 -20.188 1 91.81 169 LEU B C 1
ATOM 5275 O O . LEU B 1 169 ? 10.852 -16.359 -20.281 1 91.81 169 LEU B O 1
ATOM 5279 N N . ALA B 1 170 ? 11.297 -18.453 -20.969 1 94.06 170 ALA B N 1
ATOM 5280 C CA . ALA B 1 170 ? 10.234 -18.375 -21.984 1 94.06 170 ALA B CA 1
ATOM 5281 C C . ALA B 1 170 ? 8.867 -18.234 -21.312 1 94.06 170 ALA B C 1
ATOM 5283 O O . ALA B 1 170 ? 8.062 -17.391 -21.734 1 94.06 170 ALA B O 1
ATOM 5284 N N . SER B 1 171 ? 8.617 -19.109 -20.359 1 93.69 171 SER B N 1
ATOM 5285 C CA . SER B 1 171 ? 7.344 -19.031 -19.641 1 93.69 171 SER B CA 1
ATOM 5286 C C . SER B 1 171 ? 7.168 -17.688 -18.938 1 93.69 171 SER B C 1
ATOM 5288 O O . SER B 1 171 ? 6.082 -17.109 -18.969 1 93.69 171 SER B O 1
ATOM 5290 N N . LEU B 1 172 ? 8.203 -17.234 -18.344 1 91.44 172 LEU B N 1
ATOM 5291 C CA . LEU B 1 172 ? 8.195 -15.945 -17.656 1 91.44 172 LEU B CA 1
ATOM 5292 C C . LEU B 1 172 ? 7.875 -14.812 -18.625 1 91.44 172 LEU B C 1
ATOM 5294 O O . LEU B 1 172 ? 7.07 -13.93 -18.312 1 91.44 172 LEU B O 1
ATOM 5298 N N . ASN B 1 173 ? 8.445 -14.852 -19.734 1 92.69 173 ASN B N 1
ATOM 5299 C CA . ASN B 1 173 ? 8.25 -13.789 -20.703 1 92.69 173 ASN B CA 1
ATOM 5300 C C . ASN B 1 173 ? 6.82 -13.797 -21.25 1 92.69 173 ASN B C 1
ATOM 5302 O O . ASN B 1 173 ? 6.262 -12.734 -21.562 1 92.69 173 ASN B O 1
ATOM 5306 N N . VAL B 1 174 ? 6.316 -14.977 -21.469 1 92.56 174 VAL B N 1
ATOM 5307 C CA . VAL B 1 174 ? 4.926 -15.047 -21.891 1 92.56 174 VAL B CA 1
ATOM 5308 C C . VAL B 1 174 ? 4.031 -14.359 -20.859 1 92.56 174 VAL B C 1
ATOM 5310 O O . VAL B 1 174 ? 3.184 -13.539 -21.219 1 92.56 174 VAL B O 1
ATOM 5313 N N . LEU B 1 175 ? 4.234 -14.672 -19.641 1 90.88 175 LEU B N 1
ATOM 5314 C CA . LEU B 1 175 ? 3.389 -14.133 -18.578 1 90.88 175 LEU B CA 1
ATOM 5315 C C . LEU B 1 175 ? 3.613 -12.641 -18.406 1 90.88 175 LEU B C 1
ATOM 5317 O O . LEU B 1 175 ? 2.674 -11.898 -18.109 1 90.88 175 LEU B O 1
ATOM 5321 N N . CYS B 1 176 ? 4.852 -12.211 -18.5 1 89.38 176 CYS B N 1
ATOM 5322 C CA . CYS B 1 176 ? 5.141 -10.781 -18.422 1 89.38 176 CYS B CA 1
ATOM 5323 C C . CYS B 1 176 ? 4.441 -10.023 -19.547 1 89.38 176 CYS B C 1
ATOM 5325 O O . CYS B 1 176 ? 3.9 -8.938 -19.312 1 89.38 176 CYS B O 1
ATOM 5327 N N . ASN B 1 177 ? 4.5 -10.594 -20.656 1 89.38 177 ASN B N 1
ATOM 5328 C CA . ASN B 1 177 ? 3.857 -9.969 -21.812 1 89.38 177 ASN B CA 1
ATOM 5329 C C . ASN B 1 177 ? 2.342 -9.906 -21.641 1 89.38 177 ASN B C 1
ATOM 5331 O O . ASN B 1 177 ? 1.719 -8.898 -21.969 1 89.38 177 ASN B O 1
ATOM 5335 N N . ILE B 1 178 ? 1.837 -10.922 -21.109 1 88.25 178 ILE B N 1
ATOM 5336 C CA . ILE B 1 178 ? 0.392 -11 -20.938 1 88.25 178 ILE B CA 1
ATOM 5337 C C . ILE B 1 178 ? -0.033 -10.078 -19.797 1 88.25 178 ILE B C 1
ATOM 5339 O O . ILE B 1 178 ? -1.097 -9.461 -19.844 1 88.25 178 ILE B O 1
ATOM 5343 N N . SER B 1 179 ? 0.73 -9.945 -18.781 1 87.81 179 SER B N 1
ATOM 5344 C CA . SER B 1 179 ? 0.368 -9.203 -17.578 1 87.81 179 SER B CA 1
ATOM 5345 C C . SER B 1 179 ? 0.642 -7.711 -17.75 1 87.81 179 SER B C 1
ATOM 5347 O O . SER B 1 179 ? -0.173 -6.875 -17.359 1 87.81 179 SER B O 1
ATOM 5349 N N . PHE B 1 180 ? 1.879 -7.367 -18.406 1 86.81 180 PHE B N 1
ATOM 5350 C CA . PHE B 1 180 ? 2.309 -5.973 -18.406 1 86.81 180 PHE B CA 1
ATOM 5351 C C . PHE B 1 180 ? 2.658 -5.527 -19.828 1 86.81 180 PHE B C 1
ATOM 5353 O O . PHE B 1 180 ? 3.047 -4.375 -20.047 1 86.81 180 PHE B O 1
ATOM 5360 N N . GLY B 1 181 ? 2.584 -6.41 -20.766 1 81.38 181 GLY B N 1
ATOM 5361 C CA . GLY B 1 181 ? 2.855 -6.062 -22.141 1 81.38 181 GLY B CA 1
ATOM 5362 C C . GLY B 1 181 ? 4.336 -5.906 -22.438 1 81.38 181 GLY B C 1
ATOM 5363 O O . GLY B 1 181 ? 4.715 -5.25 -23.406 1 81.38 181 GLY B O 1
ATOM 5364 N N . GLU B 1 182 ? 5.121 -6.453 -21.578 1 82.56 182 GLU B N 1
ATOM 5365 C CA . GLU B 1 182 ? 6.566 -6.297 -21.734 1 82.56 182 GLU B CA 1
ATOM 5366 C C . GLU B 1 182 ? 7.25 -7.652 -21.906 1 82.56 182 GLU B C 1
ATOM 5368 O O . GLU B 1 182 ? 6.789 -8.656 -21.375 1 82.56 182 GLU B O 1
ATOM 5373 N N . ARG B 1 183 ? 8.234 -7.637 -22.719 1 85.06 183 ARG B N 1
ATOM 5374 C CA . ARG B 1 183 ? 9.117 -8.781 -22.891 1 85.06 183 ARG B CA 1
ATOM 5375 C C . ARG B 1 183 ? 10.555 -8.422 -22.516 1 85.06 183 ARG B C 1
ATOM 5377 O O . ARG B 1 183 ? 11.031 -7.332 -22.844 1 85.06 183 ARG B O 1
ATOM 5384 N N . TYR B 1 184 ? 11.125 -9.305 -21.797 1 81.88 184 TYR B N 1
ATOM 5385 C CA . TYR B 1 184 ? 12.477 -9.023 -21.328 1 81.88 184 TYR B CA 1
ATOM 5386 C C . TYR B 1 184 ? 13.5 -9.867 -22.078 1 81.88 184 TYR B C 1
ATOM 5388 O O . TYR B 1 184 ? 13.258 -11.031 -22.391 1 81.88 184 TYR B O 1
ATOM 5396 N N . SER B 1 185 ? 14.484 -9.133 -22.453 1 79.94 185 SER B N 1
ATOM 5397 C CA . SER B 1 185 ? 15.625 -9.883 -22.969 1 79.94 185 SER B CA 1
ATOM 5398 C C . SER B 1 185 ? 16.406 -10.539 -21.828 1 79.94 185 SER B C 1
ATOM 5400 O O . SER B 1 185 ? 16.234 -10.188 -20.656 1 79.94 185 SER B O 1
ATOM 5402 N N . HIS B 1 186 ? 17.203 -11.461 -22.188 1 76.5 186 HIS B N 1
ATOM 5403 C CA . HIS B 1 186 ? 17.953 -12.219 -21.188 1 76.5 186 HIS B CA 1
ATOM 5404 C C . HIS B 1 186 ? 18.922 -11.312 -20.422 1 76.5 186 HIS B C 1
ATOM 5406 O O . HIS B 1 186 ? 19.297 -11.617 -19.297 1 76.5 186 HIS B O 1
ATOM 5412 N N . THR B 1 187 ? 19.188 -10.156 -20.969 1 76.5 187 THR B N 1
ATOM 5413 C CA . THR B 1 187 ? 20.188 -9.289 -20.344 1 76.5 187 THR B CA 1
ATOM 5414 C C . THR B 1 187 ? 19.516 -8.086 -19.688 1 76.5 187 THR B C 1
ATOM 5416 O O . THR B 1 187 ? 20.188 -7.195 -19.172 1 76.5 187 THR B O 1
ATOM 5419 N N . ASP B 1 188 ? 18.297 -8.172 -19.688 1 84.56 188 ASP B N 1
ATOM 5420 C CA . ASP B 1 188 ? 17.594 -7.035 -19.125 1 84.56 188 ASP B CA 1
ATOM 5421 C C . ASP B 1 188 ? 17.734 -7.004 -17.594 1 84.56 188 ASP B C 1
ATOM 5423 O O . ASP B 1 188 ? 17.469 -8 -16.922 1 84.56 188 ASP B O 1
ATOM 5427 N N . PRO B 1 189 ? 18.125 -5.867 -17.094 1 85.06 189 PRO B N 1
ATOM 5428 C CA . PRO B 1 189 ? 18.297 -5.762 -15.641 1 85.06 189 PRO B CA 1
ATOM 5429 C C . PRO B 1 189 ? 17.016 -5.988 -14.867 1 85.06 189 PRO B C 1
ATOM 5431 O O . PRO B 1 189 ? 17.031 -6.547 -13.766 1 85.06 189 PRO B O 1
ATOM 5434 N N . GLU B 1 190 ? 15.984 -5.605 -15.375 1 85.75 190 GLU B N 1
ATOM 5435 C CA . GLU B 1 190 ? 14.711 -5.805 -14.695 1 85.75 190 GLU B CA 1
ATOM 5436 C C . GLU B 1 190 ? 14.375 -7.289 -14.578 1 85.75 190 GLU B C 1
ATOM 5438 O O . GLU B 1 190 ? 13.773 -7.715 -13.586 1 85.75 190 GLU B O 1
ATOM 5443 N N . LEU B 1 191 ? 14.734 -7.996 -15.594 1 85 191 LEU B N 1
ATOM 5444 C CA . LEU B 1 191 ? 14.539 -9.445 -15.539 1 85 191 LEU B CA 1
ATOM 5445 C C . LEU B 1 191 ? 15.352 -10.062 -14.406 1 85 191 LEU B C 1
ATOM 5447 O O . LEU B 1 191 ? 14.867 -10.961 -13.711 1 85 191 LEU B O 1
ATOM 5451 N N . HIS B 1 192 ? 16.469 -9.539 -14.273 1 85.88 192 HIS B N 1
ATOM 5452 C CA . HIS B 1 192 ? 17.328 -10.047 -13.203 1 85.88 192 HIS B CA 1
ATOM 5453 C C . HIS B 1 192 ? 16.703 -9.766 -11.836 1 85.88 192 HIS B C 1
ATOM 5455 O O . HIS B 1 192 ? 16.797 -10.594 -10.93 1 85.88 192 HIS B O 1
ATOM 5461 N N . ASP B 1 193 ? 16.125 -8.641 -11.688 1 87.31 193 ASP B N 1
ATOM 5462 C CA . ASP B 1 193 ? 15.43 -8.297 -10.445 1 87.31 193 ASP B CA 1
ATOM 5463 C C . ASP B 1 193 ? 14.273 -9.25 -10.18 1 87.31 193 ASP B C 1
ATOM 5465 O O . ASP B 1 193 ? 14.078 -9.695 -9.047 1 87.31 193 ASP B O 1
ATOM 5469 N N . ILE B 1 194 ? 13.617 -9.547 -11.242 1 87.69 194 ILE B N 1
ATOM 5470 C CA . ILE B 1 194 ? 12.461 -10.43 -11.125 1 87.69 194 ILE B CA 1
ATOM 5471 C C . ILE B 1 194 ? 12.922 -11.828 -10.711 1 87.69 194 ILE B C 1
ATOM 5473 O O . ILE B 1 194 ? 12.352 -12.438 -9.812 1 87.69 194 ILE B O 1
ATOM 5477 N N . LEU B 1 195 ? 13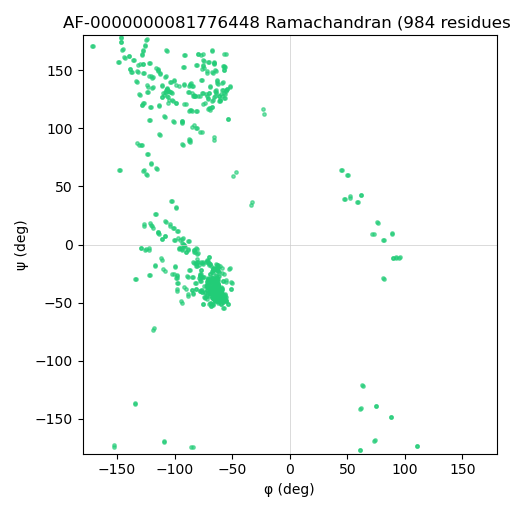.969 -12.234 -11.344 1 85.56 195 LEU B N 1
ATOM 5478 C CA . LEU B 1 195 ? 14.5 -13.555 -11.039 1 85.56 195 LEU B CA 1
ATOM 5479 C C . LEU B 1 195 ? 15.039 -13.617 -9.617 1 85.56 195 LEU B C 1
ATOM 5481 O O . LEU B 1 195 ? 14.828 -14.609 -8.906 1 85.56 195 LEU B O 1
ATOM 5485 N N . ASP B 1 196 ? 15.617 -12.555 -9.219 1 85.81 196 ASP B N 1
ATOM 5486 C CA . ASP B 1 196 ? 16.25 -12.508 -7.898 1 85.81 196 ASP B CA 1
ATOM 5487 C C . ASP B 1 196 ? 15.195 -12.562 -6.793 1 85.81 196 ASP B C 1
ATOM 5489 O O . ASP B 1 196 ? 15.289 -13.391 -5.883 1 85.81 196 ASP B O 1
ATOM 5493 N N . TYR B 1 197 ? 14.234 -11.711 -6.852 1 88.88 197 TYR B N 1
ATOM 5494 C CA . TYR B 1 197 ? 13.273 -11.711 -5.75 1 88.88 197 TYR B CA 1
ATOM 5495 C C . TYR B 1 197 ? 12.398 -12.953 -5.793 1 88.88 197 TYR B C 1
ATOM 5497 O O . TYR B 1 197 ? 11.922 -13.43 -4.754 1 88.88 197 TYR B O 1
ATOM 5505 N N . SER B 1 198 ? 12.156 -13.492 -6.992 1 86.62 198 SER B N 1
ATOM 5506 C CA . SER B 1 198 ? 11.375 -14.719 -7.102 1 86.62 198 SER B CA 1
ATOM 5507 C C . SER B 1 198 ? 12.094 -15.891 -6.445 1 86.62 198 SER B C 1
ATOM 5509 O O . SER B 1 198 ? 11.469 -16.703 -5.762 1 86.62 198 SER B O 1
ATOM 5511 N N . ALA B 1 199 ? 13.344 -15.945 -6.719 1 82.44 199 ALA B N 1
ATOM 5512 C CA . ALA B 1 199 ? 14.148 -17.016 -6.121 1 82.44 199 ALA B CA 1
ATOM 5513 C C . ALA B 1 199 ? 14.109 -16.938 -4.598 1 82.44 199 ALA B C 1
ATOM 5515 O O . ALA B 1 199 ? 14.008 -17.953 -3.918 1 82.44 199 ALA B O 1
ATOM 5516 N N . GLU B 1 200 ? 14.148 -15.781 -4.062 1 85 200 GLU B N 1
ATOM 5517 C CA . GLU B 1 200 ? 14.125 -15.578 -2.617 1 85 200 GLU B CA 1
ATOM 5518 C C . GLU B 1 200 ? 12.766 -15.953 -2.033 1 85 200 GLU B C 1
ATOM 5520 O O . GLU B 1 200 ? 12.688 -16.531 -0.951 1 85 200 GLU B O 1
ATOM 5525 N N . ILE B 1 201 ? 11.766 -15.617 -2.734 1 85.25 201 ILE B N 1
ATOM 5526 C CA . ILE B 1 201 ? 10.406 -15.891 -2.268 1 85.25 201 ILE B CA 1
ATOM 5527 C C . ILE B 1 201 ? 10.148 -17.391 -2.305 1 85.25 201 ILE B C 1
ATOM 5529 O O . ILE B 1 201 ? 9.578 -17.953 -1.367 1 85.25 201 ILE B O 1
ATOM 5533 N N . LEU B 1 202 ? 10.602 -18.031 -3.352 1 76.44 202 LEU B N 1
ATOM 5534 C CA . LEU B 1 202 ? 10.391 -19.453 -3.51 1 76.44 202 LEU B CA 1
ATOM 5535 C C . LEU B 1 202 ? 11.102 -20.234 -2.41 1 76.44 202 LEU B C 1
ATOM 5537 O O . LEU B 1 202 ? 10.609 -21.281 -1.961 1 76.44 202 LEU B O 1
ATOM 5541 N N . LYS B 1 203 ? 12.211 -19.734 -1.958 1 73.44 203 LYS B N 1
ATOM 5542 C CA . LYS B 1 203 ? 12.969 -20.391 -0.899 1 73.44 203 LYS B CA 1
ATOM 5543 C C . LYS B 1 203 ? 12.172 -20.453 0.4 1 73.44 203 LYS B C 1
ATOM 5545 O O . LYS B 1 203 ? 12.273 -21.406 1.165 1 73.44 203 LYS B O 1
ATOM 5550 N N . VAL B 1 204 ? 11.375 -19.453 0.495 1 74.12 204 VAL B N 1
ATOM 5551 C CA . VAL B 1 204 ? 10.727 -19.312 1.793 1 74.12 204 VAL B CA 1
ATOM 5552 C C . VAL B 1 204 ? 9.328 -19.922 1.748 1 74.12 204 VAL B C 1
ATOM 5554 O O . VAL B 1 204 ? 8.797 -20.359 2.775 1 74.12 204 VAL B O 1
ATOM 5557 N N . ILE B 1 205 ? 8.727 -19.984 0.621 1 71.88 205 ILE B N 1
ATOM 5558 C CA . ILE B 1 205 ? 7.359 -20.484 0.499 1 71.88 205 ILE B CA 1
ATOM 5559 C C . ILE B 1 205 ? 7.371 -22.016 0.486 1 71.88 205 ILE B C 1
ATOM 5561 O O . ILE B 1 205 ? 6.352 -22.641 0.772 1 71.88 205 ILE B O 1
ATOM 5565 N N . SER B 1 206 ? 8.477 -22.547 0.423 1 64.12 206 SER B N 1
ATOM 5566 C CA . SER B 1 206 ? 8.562 -24 0.425 1 64.12 206 SER B CA 1
ATOM 5567 C C . SER B 1 206 ? 7.992 -24.594 1.709 1 64.12 206 SER B C 1
ATOM 5569 O O . SER B 1 206 ? 8.203 -24.047 2.797 1 64.12 206 SER B O 1
ATOM 5571 N N . PRO B 1 207 ? 7.102 -25.516 1.574 1 58.38 207 PRO B N 1
ATOM 5572 C CA . PRO B 1 207 ? 6.469 -26.125 2.748 1 58.38 207 PRO B CA 1
ATOM 5573 C C . PRO B 1 207 ? 7.484 -26.641 3.76 1 58.38 207 PRO B C 1
ATOM 5575 O O . PRO B 1 207 ? 7.16 -26.812 4.938 1 58.38 207 PRO B O 1
ATOM 5578 N N . VAL B 1 208 ? 8.617 -26.844 3.281 1 57.12 208 VAL B N 1
ATOM 5579 C CA . VAL B 1 208 ? 9.617 -27.453 4.152 1 57.12 208 VAL B CA 1
ATOM 5580 C C . VAL B 1 208 ? 10.352 -26.375 4.941 1 57.12 208 VAL B C 1
ATOM 5582 O O . VAL B 1 208 ? 11.133 -26.672 5.844 1 57.12 208 VAL B O 1
ATOM 5585 N N . HIS B 1 209 ? 9.898 -25.219 4.707 1 63.91 209 HIS B N 1
ATOM 5586 C CA . HIS B 1 209 ? 10.609 -24.172 5.438 1 63.91 209 HIS B CA 1
ATOM 5587 C C . HIS B 1 209 ? 10.195 -24.156 6.906 1 63.91 209 HIS B C 1
ATOM 5589 O O . HIS B 1 209 ? 9.008 -24.203 7.223 1 63.91 209 HIS B O 1
ATOM 5595 N N . PRO B 1 210 ? 11.094 -24.141 7.73 1 63.22 210 PRO B N 1
ATOM 5596 C CA . PRO B 1 210 ? 10.844 -24.25 9.164 1 63.22 210 PRO B CA 1
ATOM 5597 C C . PRO B 1 210 ? 9.875 -23.188 9.688 1 63.22 210 PRO B C 1
ATOM 5599 O O . PRO B 1 210 ? 9.109 -23.453 10.617 1 63.22 210 PRO B O 1
ATOM 5602 N N . VAL B 1 211 ? 9.859 -22.078 9.117 1 64.5 211 VAL B N 1
ATOM 5603 C CA . VAL B 1 211 ? 9.031 -20.984 9.625 1 64.5 211 VAL B CA 1
ATOM 5604 C C . VAL B 1 211 ? 7.555 -21.312 9.422 1 64.5 211 VAL B C 1
ATOM 5606 O O . VAL B 1 211 ? 6.703 -20.875 10.195 1 64.5 211 VAL B O 1
ATOM 5609 N N . ASN B 1 212 ? 7.309 -22.078 8.398 1 64.25 212 ASN B N 1
ATOM 5610 C CA . ASN B 1 212 ? 5.922 -22.453 8.141 1 64.25 212 ASN B CA 1
ATOM 5611 C C . ASN B 1 212 ? 5.453 -23.562 9.086 1 64.25 212 ASN B C 1
ATOM 5613 O O . ASN B 1 212 ? 4.277 -23.594 9.461 1 64.25 212 ASN B O 1
ATOM 5617 N N . ALA B 1 213 ? 6.453 -24.297 9.516 1 61.62 213 ALA B N 1
ATOM 5618 C CA . ALA B 1 213 ? 6.145 -25.391 10.438 1 61.62 213 ALA B CA 1
ATOM 5619 C C . ALA B 1 213 ? 6.09 -24.891 11.883 1 61.62 213 ALA B C 1
ATOM 5621 O O . ALA B 1 213 ? 5.363 -25.438 12.711 1 61.62 213 ALA B O 1
ATOM 5622 N N . LEU B 1 214 ? 6.926 -23.766 12.07 1 63.44 214 LEU B N 1
ATOM 5623 C CA . LEU B 1 214 ? 7.008 -23.234 13.43 1 63.44 214 LEU B CA 1
ATOM 5624 C C . LEU B 1 214 ? 6.742 -21.734 13.438 1 63.44 214 LEU B C 1
ATOM 5626 O O . LEU B 1 214 ? 7.676 -20.938 13.508 1 63.44 214 LEU B O 1
ATOM 5630 N N . PRO B 1 215 ? 5.492 -21.297 13.508 1 62.78 215 PRO B N 1
ATOM 5631 C CA . PRO B 1 215 ? 5.125 -19.891 13.367 1 62.78 215 PRO B CA 1
ATOM 5632 C C . PRO B 1 215 ? 5.719 -19.016 14.469 1 62.78 215 PRO B C 1
ATOM 5634 O O . PRO B 1 215 ? 5.898 -17.812 14.273 1 62.78 215 PRO B O 1
ATOM 5637 N N . TRP B 1 216 ? 6.078 -19.594 15.531 1 61.66 216 TRP B N 1
ATOM 5638 C CA . TRP B 1 216 ? 6.59 -18.812 16.656 1 61.66 216 TRP B CA 1
ATOM 5639 C C . TRP B 1 216 ? 7.957 -18.234 16.328 1 61.66 216 TRP B C 1
ATOM 5641 O O . TRP B 1 216 ? 8.398 -17.266 16.969 1 61.66 216 TRP B O 1
ATOM 5651 N N . LEU B 1 217 ? 8.625 -18.766 15.328 1 62.22 217 LEU B N 1
ATOM 5652 C CA . LEU B 1 217 ? 9.961 -18.297 14.953 1 62.22 217 LEU B CA 1
ATOM 5653 C C . LEU B 1 217 ? 9.891 -16.922 14.328 1 62.22 217 LEU B C 1
ATOM 5655 O O . LEU B 1 217 ? 10.906 -16.219 14.234 1 62.22 217 LEU B O 1
ATOM 5659 N N . ARG B 1 218 ? 8.695 -16.484 14.023 1 62.12 218 ARG B N 1
ATOM 5660 C CA . ARG B 1 218 ? 8.492 -15.18 13.398 1 62.12 218 ARG B CA 1
ATOM 5661 C C . ARG B 1 218 ? 8.93 -14.047 14.32 1 62.12 218 ARG B C 1
ATOM 5663 O O . ARG B 1 218 ? 9.242 -12.945 13.867 1 62.12 218 ARG B O 1
ATOM 5670 N N . HIS B 1 219 ? 8.867 -14.312 15.5 1 59.47 219 HIS B N 1
ATOM 5671 C CA . HIS B 1 219 ? 9.102 -13.273 16.5 1 59.47 219 HIS B CA 1
ATOM 5672 C C . HIS B 1 219 ? 10.594 -13.086 16.766 1 59.47 219 HIS B C 1
ATOM 5674 O O . HIS B 1 219 ? 10.992 -12.164 17.484 1 59.47 219 HIS B O 1
ATOM 5680 N N . PHE B 1 220 ? 11.367 -13.914 16.156 1 60.12 220 PHE B N 1
ATOM 5681 C CA . PHE B 1 220 ? 12.805 -13.773 16.344 1 60.12 220 PHE B CA 1
ATOM 5682 C C . PHE B 1 220 ? 13.469 -13.211 15.102 1 60.12 220 PHE B C 1
ATOM 5684 O O . PHE B 1 220 ? 13.031 -13.484 13.977 1 60.12 220 PHE B O 1
ATOM 5691 N N . PRO B 1 221 ? 14.352 -12.133 15.367 1 64.19 221 PRO B N 1
ATOM 5692 C CA . PRO B 1 221 ? 15.047 -11.562 14.203 1 64.19 221 PRO B CA 1
ATOM 5693 C C . PRO B 1 221 ? 15.797 -12.617 13.391 1 64.19 221 PRO B C 1
ATOM 5695 O O . PRO B 1 221 ? 16.531 -13.422 13.953 1 64.19 221 PRO B O 1
ATOM 5698 N N . ASN B 1 222 ? 15.273 -12.914 12.234 1 68.31 222 ASN B N 1
ATOM 5699 C CA . ASN B 1 222 ? 15.961 -13.914 11.422 1 68.31 222 ASN B CA 1
ATOM 5700 C C . ASN B 1 222 ? 16.312 -13.359 10.039 1 68.31 222 ASN B C 1
ATOM 5702 O O . ASN B 1 222 ? 15.617 -12.508 9.508 1 68.31 222 ASN B O 1
ATOM 5706 N N . LYS B 1 223 ? 17.531 -13.656 9.594 1 76.56 223 LYS B N 1
ATOM 5707 C CA . LYS B 1 223 ? 18.094 -13.242 8.312 1 76.56 223 LYS B CA 1
ATOM 5708 C C . LYS B 1 223 ? 17.156 -13.57 7.16 1 76.56 223 LYS B C 1
ATOM 5710 O O . LYS B 1 223 ? 17.078 -12.82 6.188 1 76.56 223 LYS B O 1
ATOM 5715 N N . TRP B 1 224 ? 16.422 -14.695 7.355 1 76 224 TRP B N 1
ATOM 5716 C CA . TRP B 1 224 ? 15.523 -15.086 6.277 1 76 224 TRP B CA 1
ATOM 5717 C C . TRP B 1 224 ? 14.359 -14.109 6.16 1 76 224 TRP B C 1
ATOM 5719 O O . TRP B 1 224 ? 13.922 -13.789 5.055 1 76 224 TRP B O 1
ATOM 5729 N N . PHE B 1 225 ? 13.984 -13.562 7.273 1 77.88 225 PHE B N 1
ATOM 5730 C CA . PHE B 1 225 ? 12.883 -12.617 7.27 1 77.88 225 PHE B CA 1
ATOM 5731 C C . PHE B 1 225 ? 13.297 -11.297 6.629 1 77.88 225 PHE B C 1
ATOM 5733 O O . PHE B 1 225 ? 12.531 -10.695 5.883 1 77.88 225 PHE B O 1
ATOM 5740 N N . GLU B 1 226 ? 14.438 -10.922 6.902 1 81.31 226 GLU B N 1
ATOM 5741 C CA . GLU B 1 226 ? 14.953 -9.711 6.285 1 81.31 226 GLU B CA 1
ATOM 5742 C C . GLU B 1 226 ? 15.039 -9.852 4.77 1 81.31 226 GLU B C 1
ATOM 5744 O O . GLU B 1 226 ? 14.727 -8.906 4.035 1 81.31 226 GLU B O 1
ATOM 5749 N N . ARG B 1 227 ? 15.453 -11.023 4.332 1 84.06 227 ARG B N 1
ATOM 5750 C CA . ARG B 1 227 ? 15.555 -11.281 2.896 1 84.06 227 ARG B CA 1
ATOM 5751 C C . ARG B 1 227 ? 14.172 -11.312 2.254 1 84.06 227 ARG B C 1
ATOM 5753 O O . ARG B 1 227 ? 13.992 -10.836 1.131 1 84.06 227 ARG B O 1
ATOM 5760 N N . LEU B 1 228 ? 13.281 -11.883 2.971 1 86.69 228 LEU B N 1
ATOM 5761 C CA . LEU B 1 228 ? 11.906 -11.922 2.475 1 86.69 228 LEU B CA 1
ATOM 5762 C C . LEU B 1 228 ? 11.328 -10.516 2.348 1 86.69 228 LEU B C 1
ATOM 5764 O O . LEU B 1 228 ? 10.672 -10.203 1.354 1 86.69 228 LEU B O 1
ATOM 5768 N N . MET B 1 229 ? 11.625 -9.727 3.32 1 87.31 229 MET B N 1
ATOM 5769 C CA . MET B 1 229 ? 11.109 -8.359 3.303 1 87.31 229 MET B CA 1
ATOM 5770 C C . MET B 1 229 ? 11.75 -7.555 2.174 1 87.31 229 MET B C 1
ATOM 5772 O O . MET B 1 229 ? 11.078 -6.758 1.519 1 87.31 229 MET B O 1
ATOM 5776 N N . LYS B 1 230 ? 12.977 -7.801 2.006 1 88.75 230 LYS B N 1
ATOM 5777 C CA . LYS B 1 230 ? 13.664 -7.125 0.909 1 88.75 230 LYS B CA 1
ATOM 5778 C C . LYS B 1 230 ? 13.102 -7.559 -0.442 1 88.75 230 LYS B C 1
ATOM 5780 O O . LYS B 1 230 ? 12.922 -6.73 -1.338 1 88.75 230 LYS B O 1
ATOM 5785 N N . ALA B 1 231 ? 12.883 -8.82 -0.552 1 91.31 231 ALA B N 1
ATOM 5786 C CA . ALA B 1 231 ? 12.297 -9.344 -1.786 1 91.31 231 ALA B CA 1
ATOM 5787 C C . ALA B 1 231 ? 10.898 -8.766 -2.02 1 91.31 231 ALA B C 1
ATOM 5789 O O . ALA B 1 231 ? 10.547 -8.414 -3.146 1 91.31 231 ALA B O 1
ATOM 5790 N N . LYS B 1 232 ? 10.172 -8.727 -0.976 1 92.69 232 LYS B N 1
ATOM 5791 C CA . LYS B 1 232 ? 8.828 -8.148 -1.055 1 92.69 232 LYS B CA 1
ATOM 5792 C C . LYS B 1 232 ? 8.883 -6.695 -1.505 1 92.69 232 LYS B C 1
ATOM 5794 O O . LYS B 1 232 ? 8.102 -6.273 -2.361 1 92.69 232 LYS B O 1
ATOM 5799 N N . GLU B 1 233 ? 9.766 -5.965 -0.935 1 89.06 233 GLU B N 1
ATOM 5800 C CA . GLU B 1 233 ?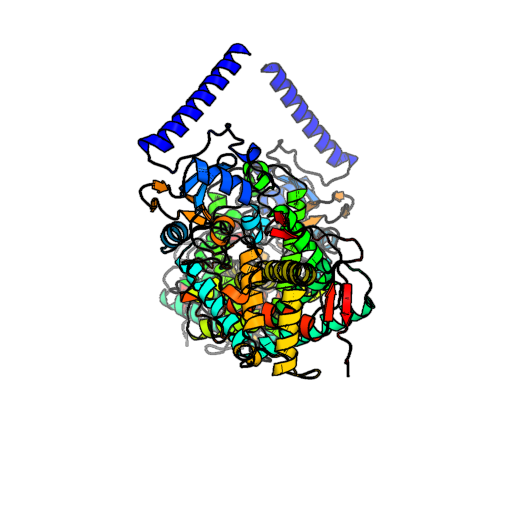 9.906 -4.551 -1.271 1 89.06 233 GLU B CA 1
ATOM 5801 C C . GLU B 1 233 ? 10.305 -4.371 -2.732 1 89.06 233 GLU B C 1
ATOM 5803 O O . GLU B 1 233 ? 9.812 -3.469 -3.41 1 89.06 233 GLU B O 1
ATOM 5808 N N . GLN B 1 234 ? 11.18 -5.168 -3.156 1 90.88 234 GLN B N 1
ATOM 5809 C CA . GLN B 1 234 ? 11.609 -5.109 -4.547 1 90.88 234 GLN B CA 1
ATOM 5810 C C . GLN B 1 234 ? 10.461 -5.43 -5.496 1 90.88 234 GLN B C 1
ATOM 5812 O O . GLN B 1 234 ? 10.281 -4.758 -6.512 1 90.88 234 GLN B O 1
ATOM 5817 N N . ARG B 1 235 ? 9.773 -6.438 -5.16 1 92.75 235 ARG B N 1
ATOM 5818 C CA . ARG B 1 235 ? 8.609 -6.824 -5.941 1 92.75 235 ARG B CA 1
ATOM 5819 C C . ARG B 1 235 ? 7.594 -5.684 -6.012 1 92.75 235 ARG B C 1
ATOM 5821 O O . ARG B 1 235 ? 7.133 -5.32 -7.094 1 92.75 235 ARG B O 1
ATOM 5828 N N . ASP B 1 236 ? 7.289 -5.145 -4.863 1 91.88 236 ASP B N 1
ATOM 5829 C CA . ASP B 1 236 ? 6.277 -4.094 -4.781 1 91.88 236 ASP B CA 1
ATOM 5830 C C . ASP B 1 236 ? 6.711 -2.854 -5.562 1 91.88 236 ASP B C 1
ATOM 5832 O O . ASP B 1 236 ? 5.891 -2.215 -6.227 1 91.88 236 ASP B O 1
ATOM 5836 N N . ARG B 1 237 ? 7.949 -2.539 -5.434 1 88.94 237 ARG B N 1
ATOM 5837 C CA . ARG B 1 237 ? 8.477 -1.383 -6.156 1 88.94 237 ARG B CA 1
ATOM 5838 C C . ARG B 1 237 ? 8.336 -1.568 -7.664 1 88.94 237 ARG B C 1
ATOM 5840 O O . ARG B 1 237 ? 7.922 -0.649 -8.375 1 88.94 237 ARG B O 1
ATOM 5847 N N . LEU B 1 238 ? 8.711 -2.684 -8.117 1 89.94 238 LEU B N 1
ATOM 5848 C CA . LEU B 1 238 ? 8.656 -2.963 -9.547 1 89.94 238 LEU B CA 1
ATOM 5849 C C . LEU B 1 238 ? 7.215 -2.979 -10.047 1 89.94 238 LEU B C 1
ATOM 5851 O O . LEU B 1 238 ? 6.902 -2.379 -11.078 1 89.94 238 LEU B O 1
ATOM 5855 N N . LEU B 1 239 ? 6.367 -3.629 -9.352 1 92.44 239 LEU B N 1
ATOM 5856 C CA . LEU B 1 239 ? 4.98 -3.768 -9.781 1 92.44 239 LEU B CA 1
ATOM 5857 C C . LEU B 1 239 ? 4.258 -2.426 -9.711 1 92.44 239 LEU B C 1
ATOM 5859 O O . LEU B 1 239 ? 3.438 -2.113 -10.578 1 92.44 239 LEU B O 1
ATOM 5863 N N . MET B 1 240 ? 4.531 -1.69 -8.695 1 92 240 MET B N 1
ATOM 5864 C CA . MET B 1 240 ? 3.906 -0.376 -8.578 1 92 240 MET B CA 1
ATOM 5865 C C . MET B 1 240 ? 4.363 0.549 -9.695 1 92 240 MET B C 1
ATOM 5867 O O . MET B 1 240 ? 3.578 1.351 -10.203 1 92 240 MET B O 1
ATOM 5871 N N . ARG B 1 241 ? 5.641 0.446 -10 1 89.5 241 ARG B N 1
ATOM 5872 C CA . ARG B 1 241 ? 6.137 1.208 -11.141 1 89.5 241 ARG B CA 1
ATOM 5873 C C . ARG B 1 241 ? 5.375 0.853 -12.414 1 89.5 241 ARG B C 1
ATOM 5875 O O . ARG B 1 241 ? 5.004 1.736 -13.188 1 89.5 241 ARG B O 1
ATOM 5882 N N . LYS B 1 242 ? 5.18 -0.397 -12.617 1 91.25 242 LYS B N 1
ATOM 5883 C CA . LYS B 1 242 ? 4.43 -0.846 -13.781 1 91.25 242 LYS B CA 1
ATOM 5884 C C . LYS B 1 242 ? 2.994 -0.326 -13.742 1 91.25 242 LYS B C 1
ATOM 5886 O O . LYS B 1 242 ? 2.438 0.051 -14.781 1 91.25 242 LYS B O 1
ATOM 5891 N N . TYR B 1 243 ? 2.402 -0.314 -12.609 1 93.5 243 TYR B N 1
ATOM 5892 C CA . TYR B 1 243 ? 1.047 0.199 -12.453 1 93.5 243 TYR B CA 1
ATOM 5893 C C . TYR B 1 243 ? 0.965 1.663 -12.867 1 93.5 243 TYR B C 1
ATOM 5895 O O . TYR B 1 243 ? 0.091 2.045 -13.648 1 93.5 243 TYR B O 1
ATOM 5903 N N . VAL B 1 244 ? 1.873 2.494 -12.312 1 92.88 244 VAL B N 1
ATOM 5904 C CA . VAL B 1 244 ? 1.864 3.926 -12.586 1 92.88 244 VAL B CA 1
ATOM 5905 C C . VAL B 1 244 ? 2.07 4.168 -14.078 1 92.88 244 VAL B C 1
ATOM 5907 O O . VAL B 1 244 ? 1.419 5.035 -14.664 1 92.88 244 VAL B O 1
ATOM 5910 N N . GLN B 1 245 ? 2.957 3.369 -14.688 1 91.44 245 GLN B N 1
ATOM 5911 C CA . GLN B 1 245 ? 3.209 3.484 -16.125 1 91.44 245 GLN B CA 1
ATOM 5912 C C . GLN B 1 245 ? 1.953 3.168 -16.938 1 91.44 245 GLN B C 1
ATOM 5914 O O . GLN B 1 245 ? 1.643 3.859 -17.906 1 91.44 245 GLN B O 1
ATOM 5919 N N . HIS B 1 246 ? 1.252 2.146 -16.547 1 93.5 246 HIS B N 1
ATOM 5920 C CA . HIS B 1 246 ? 0.047 1.744 -17.266 1 93.5 246 HIS B CA 1
ATOM 5921 C C . HIS B 1 246 ? -1.064 2.773 -17.094 1 93.5 246 HIS B C 1
ATOM 5923 O O . HIS B 1 246 ? -1.81 3.051 -18.031 1 93.5 246 HIS B O 1
ATOM 5929 N N . VAL B 1 247 ? -1.179 3.314 -15.859 1 93.12 247 VAL B N 1
ATOM 5930 C CA . VAL B 1 247 ? -2.176 4.352 -15.609 1 93.12 247 VAL B CA 1
ATOM 5931 C C . VAL B 1 247 ? -1.896 5.566 -16.484 1 93.12 247 VAL B C 1
ATOM 5933 O O . VAL B 1 247 ? -2.816 6.141 -17.078 1 93.12 247 VAL B O 1
ATOM 5936 N N . ALA B 1 248 ? -0.605 5.922 -16.578 1 89.81 248 ALA B N 1
ATOM 5937 C CA . ALA B 1 248 ? -0.198 7.109 -17.328 1 89.81 248 ALA B CA 1
ATOM 5938 C C . ALA B 1 248 ? -0.457 6.938 -18.828 1 89.81 248 ALA B C 1
ATOM 5940 O O . ALA B 1 248 ? -0.727 7.91 -19.531 1 89.81 248 ALA B O 1
ATOM 5941 N N . THR B 1 249 ? -0.418 5.688 -19.297 1 89.75 249 THR B N 1
ATOM 5942 C CA . THR B 1 249 ? -0.491 5.457 -20.734 1 89.75 249 THR B CA 1
ATOM 5943 C C . THR B 1 249 ? -1.811 4.789 -21.109 1 89.75 249 THR B C 1
ATOM 5945 O O . THR B 1 249 ? -2.037 4.461 -22.281 1 89.75 249 THR B O 1
ATOM 5948 N N . TYR B 1 250 ? -2.682 4.617 -20.156 1 91.31 250 TYR B N 1
ATOM 5949 C CA . TYR B 1 250 ? -3.947 3.924 -20.375 1 91.31 250 TYR B CA 1
ATOM 5950 C C . TYR B 1 250 ? -4.824 4.684 -21.359 1 91.31 250 TYR B C 1
ATOM 5952 O O . TYR B 1 250 ? -4.91 5.914 -21.312 1 91.31 250 TYR B O 1
ATOM 5960 N N . LYS B 1 251 ? -5.348 4.004 -22.359 1 88.94 251 LYS B N 1
ATOM 5961 C CA . LYS B 1 251 ? -6.312 4.551 -23.312 1 88.94 251 LYS B CA 1
ATOM 5962 C C . LYS B 1 251 ? -7.594 3.723 -23.328 1 88.94 251 LYS B C 1
ATOM 5964 O O . LYS B 1 251 ? -7.543 2.496 -23.438 1 88.94 251 LYS B O 1
ATOM 5969 N N . ASP B 1 252 ? -8.711 4.383 -23.234 1 88 252 ASP B N 1
ATOM 5970 C CA . ASP B 1 252 ? -10 3.693 -23.25 1 88 252 ASP B CA 1
ATOM 5971 C C . ASP B 1 252 ? -10.172 2.873 -24.516 1 88 252 ASP B C 1
ATOM 5973 O O . ASP B 1 252 ? -9.859 3.35 -25.609 1 88 252 ASP B O 1
ATOM 5977 N N . GLY B 1 253 ? -10.594 1.664 -24.359 1 84.44 253 GLY B N 1
ATOM 5978 C CA . GLY B 1 253 ? -10.898 0.828 -25.516 1 84.44 253 GLY B CA 1
ATOM 5979 C C . GLY B 1 253 ? -9.711 0.036 -26.016 1 84.44 253 GLY B C 1
ATOM 5980 O O . GLY B 1 253 ? -9.852 -0.846 -26.859 1 84.44 253 GLY B O 1
ATOM 5981 N N . GLU B 1 254 ? -8.555 0.341 -25.547 1 87.81 254 GLU B N 1
ATOM 5982 C CA . GLU B 1 254 ? -7.363 -0.393 -25.969 1 87.81 254 GLU B CA 1
ATOM 5983 C C . GLU B 1 254 ? -6.781 -1.192 -24.797 1 87.81 254 GLU B C 1
ATOM 5985 O O . GLU B 1 254 ? -5.941 -0.688 -24.047 1 87.81 254 GLU B O 1
ATOM 5990 N N . ILE B 1 255 ? -7.156 -2.416 -24.734 1 90.25 255 ILE B N 1
ATOM 5991 C CA . ILE B 1 255 ? -6.641 -3.277 -23.688 1 90.25 255 ILE B CA 1
ATOM 5992 C C . ILE B 1 255 ? -5.418 -4.043 -24.188 1 90.25 255 ILE B C 1
ATOM 5994 O O . ILE B 1 255 ? -5.551 -5.004 -24.953 1 90.25 255 ILE B O 1
ATOM 5998 N N . ARG B 1 256 ? -4.289 -3.777 -23.844 1 88.5 256 ARG B N 1
ATOM 5999 C CA . ARG B 1 256 ? -3.021 -4.332 -24.297 1 88.5 256 ARG B CA 1
ATOM 6000 C C . ARG B 1 256 ? -2.678 -5.613 -23.547 1 88.5 256 ARG B C 1
ATOM 6002 O O . ARG B 1 256 ? -2.021 -6.504 -24.094 1 88.5 256 ARG B O 1
ATOM 6009 N N . ASP B 1 257 ? -2.988 -5.594 -22.188 1 90.56 257 ASP B N 1
ATOM 6010 C CA . ASP B 1 257 ? -2.611 -6.688 -21.297 1 90.56 257 ASP B CA 1
ATOM 6011 C C . ASP B 1 257 ? -3.574 -6.793 -20.125 1 90.56 257 ASP B C 1
ATOM 6013 O O . ASP B 1 257 ? -4.621 -6.145 -20.109 1 90.56 257 ASP B O 1
ATOM 6017 N N . MET B 1 258 ? -3.27 -7.629 -19.188 1 91.19 258 MET B N 1
ATOM 6018 C CA . MET B 1 258 ? -4.168 -7.898 -18.062 1 91.19 258 MET B CA 1
ATOM 6019 C C . MET B 1 258 ? -4.285 -6.68 -17.156 1 91.19 258 MET B C 1
ATOM 6021 O O . MET B 1 258 ? -5.344 -6.43 -16.578 1 91.19 258 MET B O 1
ATOM 6025 N N . LEU B 1 259 ? -3.195 -5.973 -16.969 1 93.19 259 LEU B N 1
ATOM 6026 C CA . LEU B 1 259 ? -3.238 -4.781 -16.125 1 93.19 259 LEU B CA 1
ATOM 6027 C C . LEU B 1 259 ? -4.195 -3.742 -16.703 1 93.19 259 LEU B C 1
ATOM 6029 O O . LEU B 1 259 ? -4.984 -3.143 -15.961 1 93.19 259 LEU B O 1
ATOM 6033 N N . ASP B 1 260 ? -4.156 -3.561 -18.016 1 93 260 ASP B N 1
ATOM 6034 C CA . ASP B 1 260 ? -5.113 -2.676 -18.672 1 93 260 ASP B CA 1
ATOM 6035 C C . ASP B 1 260 ? -6.547 -3.152 -18.453 1 93 260 ASP B C 1
ATOM 6037 O O . ASP B 1 260 ? -7.457 -2.34 -18.281 1 93 260 ASP B O 1
ATOM 6041 N N . ALA B 1 261 ? -6.691 -4.445 -18.531 1 92.81 261 ALA B N 1
ATOM 6042 C CA . ALA B 1 261 ? -8.023 -5 -18.312 1 92.81 261 ALA B CA 1
ATOM 6043 C C . ALA B 1 261 ? -8.523 -4.684 -16.906 1 92.81 261 ALA B C 1
ATOM 6045 O O . ALA B 1 261 ? -9.703 -4.383 -16.719 1 92.81 261 ALA B O 1
ATOM 6046 N N . MET B 1 262 ? -7.648 -4.758 -15.969 1 93 262 MET B N 1
ATOM 6047 C CA . MET B 1 262 ? -8.016 -4.453 -14.586 1 93 262 MET B CA 1
ATOM 6048 C C . MET B 1 262 ? -8.336 -2.973 -14.422 1 93 262 MET B C 1
ATOM 6050 O O . MET B 1 262 ? -9.258 -2.613 -13.688 1 93 262 MET B O 1
ATOM 6054 N N . LEU B 1 263 ? -7.539 -2.152 -15.078 1 93.31 263 LEU B N 1
ATOM 6055 C CA . LEU B 1 263 ? -7.801 -0.718 -15.031 1 93.31 263 LEU B CA 1
ATOM 6056 C C . LEU B 1 263 ? -9.156 -0.394 -15.656 1 93.31 263 LEU B C 1
ATOM 6058 O O . LEU B 1 263 ? -9.883 0.465 -15.156 1 93.31 263 LEU B O 1
ATOM 6062 N N . ALA B 1 264 ? -9.461 -1.082 -16.75 1 93.12 264 ALA B N 1
ATOM 6063 C CA . ALA B 1 264 ? -10.766 -0.91 -17.375 1 93.12 264 ALA B CA 1
ATOM 6064 C C . ALA B 1 264 ? -11.891 -1.308 -16.438 1 93.12 264 ALA B C 1
ATOM 6066 O O . ALA B 1 264 ? -12.93 -0.645 -16.375 1 93.12 264 ALA B O 1
ATOM 6067 N N . SER B 1 265 ? -11.656 -2.377 -15.727 1 91.56 265 SER B N 1
ATOM 6068 C CA . SER B 1 265 ? -12.633 -2.83 -14.742 1 91.56 265 SER B CA 1
ATOM 6069 C C . SER B 1 265 ? -12.805 -1.808 -13.625 1 91.56 265 SER B C 1
ATOM 6071 O O . SER B 1 265 ? -13.914 -1.604 -13.125 1 91.56 265 SER B O 1
ATOM 6073 N N . ALA B 1 266 ? -11.742 -1.23 -13.227 1 90.62 266 ALA B N 1
ATOM 6074 C CA . ALA B 1 266 ? -11.797 -0.196 -12.195 1 90.62 266 ALA B CA 1
ATOM 6075 C C . ALA B 1 266 ? -12.602 1.01 -12.672 1 90.62 266 ALA B C 1
ATOM 6077 O O . ALA B 1 266 ? -13.414 1.559 -11.922 1 90.62 266 ALA B O 1
ATOM 6078 N N . LYS B 1 267 ? -12.336 1.402 -13.844 1 92 267 LYS B N 1
ATOM 6079 C CA . LYS B 1 267 ? -13.078 2.516 -14.43 1 92 267 LYS B CA 1
ATOM 6080 C C . LYS B 1 267 ? -14.57 2.209 -14.492 1 92 267 LYS B C 1
ATOM 6082 O O . LYS B 1 267 ? -15.398 3.066 -14.18 1 92 267 LYS B O 1
ATOM 6087 N N . GLN B 1 268 ? -14.852 1.027 -14.914 1 91.75 268 GLN B N 1
ATOM 6088 C CA . GLN B 1 268 ? -16.234 0.603 -14.984 1 91.75 268 GLN B CA 1
ATOM 6089 C C . GLN B 1 268 ? -16.891 0.587 -13.602 1 91.75 268 GLN B C 1
ATOM 6091 O O . GLN B 1 268 ? -18.047 0.997 -13.445 1 91.75 268 GLN B O 1
ATOM 6096 N N . ALA B 1 269 ? -16.172 0.132 -12.656 1 91.06 269 ALA B N 1
ATOM 6097 C CA . ALA B 1 269 ? -16.688 0.08 -11.289 1 91.06 269 ALA B CA 1
ATOM 6098 C C . ALA B 1 269 ? -16.984 1.48 -10.758 1 91.06 269 ALA B C 1
ATOM 6100 O O . ALA B 1 269 ? -17.953 1.682 -10.023 1 91.06 269 ALA B O 1
ATOM 6101 N N . VAL B 1 270 ? -16.125 2.416 -11.07 1 90.12 270 VAL B N 1
ATOM 6102 C CA . VAL B 1 270 ? -16.328 3.801 -10.656 1 90.12 270 VAL B CA 1
ATOM 6103 C C . VAL B 1 270 ? -17.578 4.363 -11.336 1 90.12 270 VAL B C 1
ATOM 6105 O O . VAL B 1 270 ? -18.391 5.023 -10.688 1 90.12 270 VAL B O 1
ATOM 6108 N N . GLN B 1 271 ? -17.703 4.113 -12.586 1 90.44 271 GLN B N 1
ATOM 6109 C CA . GLN B 1 271 ? -18.844 4.605 -13.359 1 90.44 271 GLN B CA 1
ATOM 6110 C C . GLN B 1 271 ? -20.156 4.023 -12.828 1 90.44 271 GLN B C 1
ATOM 6112 O O . GLN B 1 271 ? -21.172 4.719 -12.773 1 90.44 271 GLN B O 1
ATOM 6117 N N . GLU B 1 272 ? -20.109 2.82 -12.359 1 92 272 GLU B N 1
ATOM 6118 C CA . GLU B 1 272 ? -21.312 2.135 -11.883 1 92 272 GLU B CA 1
ATOM 6119 C C . GLU B 1 272 ? -21.5 2.328 -10.383 1 92 272 GLU B C 1
ATOM 6121 O O . GLU B 1 272 ? -22.469 1.849 -9.812 1 92 272 GLU B O 1
ATOM 6126 N N . LYS B 1 273 ? -20.609 3.078 -9.758 1 89 273 LYS B N 1
ATOM 6127 C CA . LYS B 1 273 ? -20.641 3.316 -8.32 1 89 273 LYS B CA 1
ATOM 6128 C C . LYS B 1 273 ? -20.719 2.004 -7.547 1 89 273 LYS B C 1
ATOM 6130 O O . LYS B 1 273 ? -21.547 1.862 -6.641 1 89 273 LYS B O 1
ATOM 6135 N N . ASP B 1 274 ? -19.953 1.005 -8.039 1 90.12 274 ASP B N 1
ATOM 6136 C CA . ASP B 1 274 ? -19.859 -0.302 -7.398 1 90.12 274 ASP B CA 1
ATOM 6137 C C . ASP B 1 274 ? -18.781 -0.307 -6.316 1 90.12 274 ASP B C 1
ATOM 6139 O O . ASP B 1 274 ? -17.656 -0.765 -6.547 1 90.12 274 ASP B O 1
ATOM 6143 N N . ASP B 1 275 ? -19.141 0.008 -5.152 1 85.38 275 ASP B N 1
ATOM 6144 C CA . ASP B 1 275 ? -18.203 0.162 -4.047 1 85.38 275 ASP B CA 1
ATOM 6145 C C . ASP B 1 275 ? -17.578 -1.179 -3.664 1 85.38 275 ASP B C 1
ATOM 6147 O O . ASP B 1 275 ? -16.438 -1.229 -3.199 1 85.38 275 ASP B O 1
ATOM 6151 N N . ASN B 1 276 ? -18.312 -2.166 -3.895 1 86.81 276 ASN B N 1
ATOM 6152 C CA . ASN B 1 276 ? -17.781 -3.49 -3.57 1 86.81 276 ASN B CA 1
ATOM 6153 C C . ASN B 1 276 ? -16.609 -3.859 -4.465 1 86.81 276 ASN B C 1
ATOM 6155 O O . ASN B 1 276 ? -15.562 -4.297 -3.973 1 86.81 276 ASN B O 1
ATOM 6159 N N . SER B 1 277 ? -16.797 -3.629 -5.719 1 88.38 277 SER B N 1
ATOM 6160 C CA . SER B 1 277 ? -15.703 -3.924 -6.645 1 88.38 277 SER B CA 1
ATOM 6161 C C . SER B 1 277 ? -14.523 -2.979 -6.434 1 88.38 277 SER B C 1
ATOM 6163 O O . SER B 1 277 ? -13.367 -3.389 -6.543 1 88.38 277 SER B O 1
ATOM 6165 N N . LEU B 1 278 ? -14.844 -1.79 -6.152 1 88.12 278 LEU B N 1
ATOM 6166 C CA . LEU B 1 278 ? -13.797 -0.791 -5.98 1 88.12 278 LEU B CA 1
ATOM 6167 C C . LEU B 1 278 ? -12.914 -1.13 -4.781 1 88.12 278 LEU B C 1
ATOM 6169 O O . LEU B 1 278 ? -11.727 -0.8 -4.766 1 88.12 278 LEU B O 1
ATOM 6173 N N . SER B 1 279 ? -13.508 -1.787 -3.838 1 86.62 279 SER B N 1
ATOM 6174 C CA . SER B 1 279 ? -12.766 -2.135 -2.631 1 86.62 279 SER B CA 1
ATOM 6175 C C . SER B 1 279 ? -11.656 -3.139 -2.934 1 86.62 279 SER B C 1
ATOM 6177 O O . SER B 1 279 ? -10.695 -3.252 -2.178 1 86.62 279 SER B O 1
ATOM 6179 N N . VAL B 1 280 ? -11.758 -3.859 -4.027 1 90.19 280 VAL B N 1
ATOM 6180 C CA . VAL B 1 280 ? -10.75 -4.859 -4.352 1 90.19 280 VAL B CA 1
ATOM 6181 C C . VAL B 1 280 ? -10 -4.445 -5.617 1 90.19 280 VAL B C 1
ATOM 6183 O O . VAL B 1 280 ? -9.305 -5.262 -6.23 1 90.19 280 VAL B O 1
ATOM 6186 N N . LEU B 1 281 ? -10.219 -3.205 -6.051 1 91.06 281 LEU B N 1
ATOM 6187 C CA . LEU B 1 281 ? -9.555 -2.721 -7.254 1 91.06 281 LEU B CA 1
ATOM 6188 C C . LEU B 1 281 ? -8.625 -1.558 -6.934 1 91.06 281 LEU B C 1
ATOM 6190 O O . LEU B 1 281 ? -8.367 -0.708 -7.789 1 91.06 281 LEU B O 1
ATOM 6194 N N . THR B 1 282 ? -8.164 -1.546 -5.711 1 92.06 282 THR B N 1
ATOM 6195 C CA . THR B 1 282 ? -7.121 -0.584 -5.363 1 92.06 282 THR B CA 1
ATOM 6196 C C . THR B 1 282 ? -5.801 -0.955 -6.031 1 92.06 282 THR B C 1
ATOM 6198 O O . THR B 1 282 ? -5.605 -2.1 -6.441 1 92.06 282 THR B O 1
ATOM 6201 N N . PRO B 1 283 ? -4.918 0.052 -6.195 1 92.94 283 PRO B N 1
ATOM 6202 C CA . PRO B 1 283 ? -3.631 -0.261 -6.82 1 92.94 283 PRO B CA 1
ATOM 6203 C C . PRO B 1 283 ? -2.93 -1.447 -6.16 1 92.94 283 PRO B C 1
ATOM 6205 O O . PRO B 1 283 ? -2.348 -2.287 -6.852 1 92.94 283 PRO B O 1
ATOM 6208 N N . GLU B 1 284 ? -3.01 -1.545 -4.883 1 91.38 284 GLU B N 1
ATOM 6209 C CA . GLU B 1 284 ? -2.383 -2.646 -4.156 1 91.38 284 GLU B CA 1
ATOM 6210 C C . GLU B 1 284 ? -3.025 -3.982 -4.52 1 91.38 284 GLU B C 1
ATOM 6212 O O . GLU B 1 284 ? -2.326 -4.969 -4.762 1 91.38 284 GLU B O 1
ATOM 6217 N N . HIS B 1 285 ? -4.352 -4.008 -4.52 1 93.31 285 HIS B N 1
ATOM 6218 C CA . HIS B 1 285 ? -5.059 -5.23 -4.875 1 93.31 285 HIS B CA 1
ATOM 6219 C C . HIS B 1 285 ? -4.742 -5.656 -6.305 1 93.31 285 HIS B C 1
ATOM 6221 O O . HIS B 1 285 ? -4.57 -6.844 -6.582 1 93.31 285 HIS B O 1
ATOM 6227 N N . ILE B 1 286 ? -4.676 -4.691 -7.172 1 93.94 286 ILE B N 1
ATOM 6228 C CA . ILE B 1 286 ? -4.426 -4.977 -8.578 1 93.94 286 ILE B CA 1
ATOM 6229 C C . ILE B 1 286 ? -3.033 -5.586 -8.742 1 93.94 286 ILE B C 1
ATOM 6231 O O . ILE B 1 286 ? -2.879 -6.637 -9.375 1 93.94 286 ILE B O 1
ATOM 6235 N N . ILE B 1 287 ? -2.004 -4.973 -8.148 1 93.31 287 ILE B N 1
ATOM 6236 C CA . ILE B 1 287 ? -0.639 -5.449 -8.352 1 93.31 287 ILE B CA 1
ATOM 6237 C C . ILE B 1 287 ? -0.459 -6.805 -7.676 1 93.31 287 ILE B C 1
ATOM 6239 O O . ILE B 1 287 ? 0.275 -7.66 -8.172 1 93.31 287 ILE B O 1
ATOM 6243 N N . ILE B 1 288 ? -1.115 -7.004 -6.539 1 93.81 288 ILE B N 1
ATOM 6244 C CA . ILE B 1 288 ? -1.023 -8.281 -5.844 1 93.81 288 ILE B CA 1
ATOM 6245 C C . ILE B 1 288 ? -1.645 -9.383 -6.699 1 93.81 288 ILE B C 1
ATOM 6247 O O . ILE B 1 288 ? -1.069 -10.469 -6.848 1 93.81 288 ILE B O 1
ATOM 6251 N N . ASN B 1 289 ? -2.787 -9.148 -7.215 1 94.06 289 ASN B N 1
ATOM 6252 C CA . ASN B 1 289 ? -3.424 -10.141 -8.07 1 94.06 289 ASN B CA 1
ATOM 6253 C C . ASN B 1 289 ? -2.592 -10.414 -9.32 1 94.06 289 ASN B C 1
ATOM 6255 O O . ASN B 1 289 ? -2.525 -11.555 -9.789 1 94.06 289 ASN B O 1
ATOM 6259 N N . MET B 1 290 ? -1.992 -9.406 -9.859 1 91.69 290 MET B N 1
ATOM 6260 C CA . MET B 1 290 ? -1.114 -9.594 -11.008 1 91.69 290 MET B CA 1
ATOM 6261 C C . MET B 1 290 ? 0.078 -10.469 -10.648 1 91.69 290 MET B C 1
ATOM 6263 O O . MET B 1 290 ? 0.455 -11.359 -11.406 1 91.69 290 MET B O 1
ATOM 6267 N N . TRP B 1 291 ? 0.604 -10.203 -9.492 1 92 291 TRP B N 1
ATOM 6268 C CA . TRP B 1 291 ? 1.747 -10.992 -9.047 1 92 291 TRP B CA 1
ATOM 6269 C C . TRP B 1 291 ? 1.349 -12.445 -8.82 1 92 291 TRP B C 1
ATOM 6271 O O . TRP B 1 291 ? 2.096 -13.359 -9.164 1 92 291 TRP B O 1
ATOM 6281 N N . LEU B 1 292 ? 0.233 -12.602 -8.211 1 91.19 292 LEU B N 1
ATOM 6282 C CA . LEU B 1 292 ? -0.227 -13.961 -7.934 1 91.19 292 LEU B CA 1
ATOM 6283 C C . LEU B 1 292 ? -0.431 -14.742 -9.227 1 91.19 292 LEU B C 1
ATOM 6285 O O . LEU B 1 292 ? -0.125 -15.938 -9.289 1 91.19 292 LEU B O 1
ATOM 6289 N N . MET B 1 293 ? -0.906 -14.109 -10.227 1 89 293 MET B N 1
ATOM 6290 C CA . MET B 1 293 ? -1.07 -14.766 -11.523 1 89 293 MET B CA 1
ATOM 6291 C C . MET B 1 293 ? 0.283 -15.125 -12.125 1 89 293 MET B C 1
ATOM 6293 O O . MET B 1 293 ? 0.448 -16.219 -12.68 1 89 293 MET B O 1
ATOM 6297 N N . PHE B 1 294 ? 1.126 -14.211 -11.961 1 84.5 294 PHE B N 1
ATOM 6298 C CA . PHE B 1 294 ? 2.49 -14.422 -12.438 1 84.5 294 PHE B CA 1
ATOM 6299 C C . PHE B 1 294 ? 3.162 -15.555 -11.68 1 84.5 294 PHE B C 1
ATOM 6301 O O . PHE B 1 294 ? 3.773 -16.438 -12.281 1 84.5 294 PHE B O 1
ATOM 6308 N N . PHE B 1 295 ? 2.998 -15.492 -10.43 1 84.44 295 PHE B N 1
ATOM 6309 C CA . PHE B 1 295 ? 3.646 -16.453 -9.531 1 84.44 295 PHE B CA 1
ATOM 6310 C C . PHE B 1 295 ? 3.09 -17.844 -9.742 1 84.44 295 PHE B C 1
ATOM 6312 O O . PHE B 1 295 ? 3.848 -18.828 -9.789 1 84.44 295 PHE B O 1
ATOM 6319 N N . ALA B 1 296 ? 1.854 -17.922 -9.867 1 86.88 296 ALA B N 1
ATOM 6320 C CA . ALA B 1 296 ? 1.189 -19.219 -9.992 1 86.88 296 ALA B CA 1
ATOM 6321 C C . ALA B 1 296 ? 1.363 -19.797 -11.398 1 86.88 296 ALA B C 1
ATOM 6323 O O . ALA B 1 296 ? 1.303 -21.016 -11.586 1 86.88 296 ALA B O 1
ATOM 6324 N N . GLY B 1 297 ? 1.634 -19.016 -12.359 1 88.44 297 GLY B N 1
ATOM 6325 C CA . GLY B 1 297 ? 1.601 -19.453 -13.742 1 88.44 297 GLY B CA 1
ATOM 6326 C C . GLY B 1 297 ? 2.979 -19.75 -14.312 1 88.44 297 GLY B C 1
ATOM 6327 O O . GLY B 1 297 ? 3.119 -20.547 -15.242 1 88.44 297 GLY B O 1
ATOM 6328 N N . THR B 1 298 ? 3.971 -19.172 -13.805 1 86 298 THR B N 1
ATOM 6329 C CA . THR B 1 298 ? 5.281 -19.234 -14.438 1 86 298 THR B CA 1
ATOM 6330 C C . THR B 1 298 ? 5.926 -20.594 -14.219 1 86 298 THR B C 1
ATOM 6332 O O . THR B 1 298 ? 6.262 -21.297 -15.188 1 86 298 THR B O 1
ATOM 6335 N N . ASP B 1 299 ? 5.988 -21.016 -13.086 1 87.31 299 ASP B N 1
ATOM 6336 C CA . ASP B 1 299 ? 6.695 -22.25 -12.758 1 87.31 299 ASP B CA 1
ATOM 6337 C C . ASP B 1 299 ? 5.926 -23.469 -13.266 1 87.31 299 ASP B C 1
ATOM 6339 O O . ASP B 1 299 ? 6.531 -24.453 -13.695 1 87.31 299 ASP B O 1
ATOM 6343 N N . THR B 1 300 ? 4.664 -23.359 -13.188 1 91.31 300 THR B N 1
ATOM 6344 C CA . THR B 1 300 ? 3.838 -24.516 -13.547 1 91.31 300 THR B CA 1
ATOM 6345 C C . THR B 1 300 ? 4 -24.844 -15.03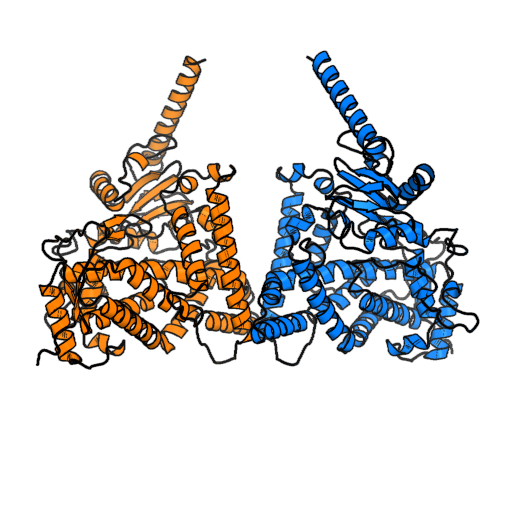1 1 91.31 300 THR B C 1
ATOM 6347 O O . THR B 1 300 ? 4.176 -26.016 -15.383 1 91.31 300 THR B O 1
ATOM 6350 N N . VAL B 1 301 ? 3.994 -23.859 -15.828 1 94.94 301 VAL B N 1
ATOM 6351 C CA . VAL B 1 301 ? 4.137 -24.094 -17.266 1 94.94 301 VAL B CA 1
ATOM 6352 C C . VAL B 1 301 ? 5.574 -24.516 -17.578 1 94.94 301 VAL B C 1
ATOM 6354 O O . VAL B 1 301 ? 5.805 -25.469 -18.312 1 94.94 301 VAL B O 1
ATOM 6357 N N . ALA B 1 302 ? 6.5 -23.812 -17.047 1 95 302 ALA B N 1
ATOM 6358 C CA . ALA B 1 302 ? 7.91 -24.109 -17.297 1 95 302 ALA B CA 1
ATOM 6359 C C . ALA B 1 302 ? 8.258 -25.531 -16.891 1 95 302 ALA B C 1
ATOM 6361 O O . ALA B 1 302 ? 8.93 -26.25 -17.641 1 95 302 ALA B O 1
ATOM 6362 N N . ASN B 1 303 ? 7.809 -25.906 -15.75 1 95.06 303 ASN B N 1
ATOM 6363 C CA . ASN B 1 303 ? 8.133 -27.234 -15.234 1 95.06 303 ASN B CA 1
ATOM 6364 C C . ASN B 1 303 ? 7.422 -28.328 -16.031 1 95.06 303 ASN B C 1
ATOM 6366 O O . ASN B 1 303 ? 7.969 -29.422 -16.219 1 95.06 303 ASN B O 1
ATOM 6370 N N . THR B 1 304 ? 6.211 -28.094 -16.422 1 97.25 304 THR B N 1
ATOM 6371 C CA . THR B 1 304 ? 5.512 -29.047 -17.266 1 97.25 304 THR B CA 1
ATOM 6372 C C . THR B 1 304 ? 6.238 -29.234 -18.594 1 97.25 304 THR B C 1
ATOM 6374 O O . THR B 1 304 ? 6.359 -30.359 -19.094 1 97.25 304 THR B O 1
ATOM 6377 N N . LEU B 1 305 ? 6.703 -28.188 -19.141 1 98 305 LEU B N 1
ATOM 6378 C CA . LEU B 1 305 ? 7.453 -28.25 -20.391 1 98 305 LEU B CA 1
ATOM 6379 C C . LEU B 1 305 ? 8.766 -29.016 -20.188 1 98 305 LEU B C 1
ATOM 6381 O O . LEU B 1 305 ? 9.219 -29.719 -21.094 1 98 305 LEU B O 1
ATOM 6385 N N . GLN B 1 306 ? 9.352 -28.797 -19.062 1 97.56 306 GLN B N 1
ATOM 6386 C CA . GLN B 1 306 ? 10.562 -29.531 -18.766 1 97.56 306 GLN B CA 1
ATOM 6387 C C . GLN B 1 306 ? 10.305 -31.047 -18.766 1 97.56 306 GLN B C 1
ATOM 6389 O O . GLN B 1 306 ? 11.07 -31.812 -19.359 1 97.56 306 GLN B O 1
ATOM 6394 N N . TRP B 1 307 ? 9.289 -31.438 -18.109 1 97.81 307 TRP B N 1
ATOM 6395 C CA . TRP B 1 307 ? 8.891 -32.844 -18.141 1 97.81 307 TRP B CA 1
ATOM 6396 C C . TRP B 1 307 ? 8.578 -33.281 -19.562 1 97.81 307 TRP B C 1
ATOM 6398 O O . TRP B 1 307 ? 8.969 -34.375 -19.984 1 97.81 307 TRP B O 1
ATOM 6408 N N . GLY B 1 308 ? 7.867 -32.406 -20.281 1 98.44 308 GLY B N 1
ATOM 6409 C CA . GLY B 1 308 ? 7.492 -32.719 -21.656 1 98.44 308 GLY B CA 1
ATOM 6410 C C . GLY B 1 308 ? 8.68 -33.031 -22.531 1 98.44 308 GLY B C 1
ATOM 6411 O O . GLY B 1 308 ? 8.672 -34.062 -23.25 1 98.44 308 GLY B O 1
ATOM 6412 N N . LEU B 1 309 ? 9.656 -32.219 -22.469 1 98.25 309 LEU B N 1
ATOM 6413 C CA . LEU B 1 309 ? 10.852 -32.469 -23.281 1 98.25 309 LEU B CA 1
ATOM 6414 C C . LEU B 1 309 ? 11.57 -33.719 -22.844 1 98.25 309 LEU B C 1
ATOM 6416 O O . LEU B 1 309 ? 12.078 -34.5 -23.672 1 98.25 309 LEU B O 1
ATOM 6420 N N . LEU B 1 310 ? 11.633 -33.875 -21.547 1 97.94 310 LEU B N 1
ATOM 6421 C CA . LEU B 1 310 ? 12.273 -35.094 -21.031 1 97.94 310 LEU B CA 1
ATOM 6422 C C . LEU B 1 310 ? 11.539 -36.344 -21.5 1 97.94 310 LEU B C 1
ATOM 6424 O O . LEU B 1 310 ? 12.172 -37.312 -21.922 1 97.94 310 LEU B O 1
ATOM 6428 N N . TYR B 1 311 ? 10.219 -36.344 -21.453 1 98.19 311 TYR B N 1
ATOM 6429 C CA . TYR B 1 311 ? 9.422 -37.5 -21.891 1 98.19 311 TYR B CA 1
ATOM 6430 C C . TYR B 1 311 ? 9.562 -37.719 -23.391 1 98.19 311 TYR B C 1
ATOM 6432 O O . TYR B 1 311 ? 9.648 -38.875 -23.844 1 98.19 311 TYR B O 1
ATOM 6440 N N . MET B 1 312 ? 9.57 -36.656 -24.125 1 97.69 312 MET B N 1
ATOM 6441 C CA . MET B 1 312 ? 9.742 -36.812 -25.562 1 97.69 312 MET B CA 1
ATOM 6442 C C . MET B 1 312 ? 11.094 -37.438 -25.891 1 97.69 312 MET B C 1
ATOM 6444 O O . MET B 1 312 ? 11.188 -38.25 -26.797 1 97.69 312 MET B O 1
ATOM 6448 N N . ALA B 1 313 ? 12.117 -37.031 -25.172 1 97.25 313 ALA B N 1
ATOM 6449 C CA . ALA B 1 313 ? 13.445 -37.594 -25.359 1 97.25 313 ALA B CA 1
ATOM 6450 C C . ALA B 1 313 ? 13.492 -39.062 -24.891 1 97.25 313 ALA B C 1
ATOM 6452 O O . ALA B 1 313 ? 14.18 -39.875 -25.484 1 97.25 313 ALA B O 1
ATOM 6453 N N . ALA B 1 314 ? 12.797 -39.375 -23.828 1 97.06 314 ALA B N 1
ATOM 6454 C CA . ALA B 1 314 ? 12.828 -40.688 -23.203 1 97.06 314 ALA B CA 1
ATOM 6455 C C . ALA B 1 314 ? 11.977 -41.688 -23.984 1 97.06 314 ALA B C 1
ATOM 6457 O O . ALA B 1 314 ? 12.227 -42.875 -23.922 1 97.06 314 ALA B O 1
ATOM 6458 N N . PHE B 1 315 ? 10.969 -41.188 -24.688 1 97.25 315 PHE B N 1
ATOM 6459 C CA . PHE B 1 315 ? 10.055 -42.031 -25.453 1 97.25 315 PHE B CA 1
ATOM 6460 C C . PHE B 1 315 ? 10.039 -41.625 -26.922 1 97.25 315 PHE B C 1
ATOM 6462 O O . PHE B 1 315 ? 9.023 -41.156 -27.422 1 97.25 315 PHE B O 1
ATOM 6469 N N . PRO B 1 316 ? 11.023 -42 -27.656 1 96.06 316 PRO B N 1
ATOM 6470 C CA . PRO B 1 316 ? 11.203 -41.531 -29.031 1 96.06 316 PRO B CA 1
ATOM 6471 C C . PRO B 1 316 ? 10.078 -41.969 -29.953 1 96.06 316 PRO B C 1
ATOM 6473 O O . PRO B 1 316 ? 9.742 -41.25 -30.906 1 96.06 316 PRO B O 1
ATOM 6476 N N . LYS B 1 317 ? 9.5 -43.125 -29.688 1 97.12 317 LYS B N 1
ATOM 6477 C CA . LYS B 1 317 ? 8.406 -43.594 -30.531 1 97.12 317 LYS B CA 1
ATOM 6478 C C . LYS B 1 317 ? 7.195 -42.656 -30.422 1 97.12 317 LYS B C 1
ATOM 6480 O O . LYS B 1 317 ? 6.512 -42.406 -31.406 1 97.12 317 LYS B O 1
ATOM 6485 N N . LYS B 1 318 ? 6.895 -42.219 -29.219 1 97.75 318 LYS B N 1
ATOM 6486 C CA . LYS B 1 318 ? 5.801 -41.281 -29.016 1 97.75 318 LYS B CA 1
ATOM 6487 C C . LYS B 1 318 ? 6.109 -39.938 -29.656 1 97.75 318 LYS B C 1
ATOM 6489 O O . LYS B 1 318 ? 5.227 -39.312 -30.25 1 97.75 318 LYS B O 1
ATOM 6494 N N . GLN B 1 319 ? 7.359 -39.5 -29.531 1 97.81 319 GLN B N 1
ATOM 6495 C CA . GLN B 1 319 ? 7.789 -38.25 -30.172 1 97.81 319 GLN B CA 1
ATOM 6496 C C . GLN B 1 319 ? 7.602 -38.312 -31.688 1 97.81 319 GLN B C 1
ATOM 6498 O O . GLN B 1 319 ? 7.117 -37.375 -32.312 1 97.81 319 GLN B O 1
ATOM 6503 N N . ALA B 1 320 ? 7.98 -39.469 -32.25 1 97.19 320 ALA B N 1
ATOM 6504 C CA . ALA B 1 320 ? 7.871 -39.656 -33.688 1 97.19 320 ALA B CA 1
ATOM 6505 C C . ALA B 1 320 ? 6.422 -39.562 -34.156 1 97.19 320 ALA B C 1
ATOM 6507 O O . ALA B 1 320 ? 6.145 -39.031 -35.25 1 97.19 320 ALA B O 1
ATOM 6508 N N . LYS B 1 321 ? 5.555 -40.062 -33.375 1 97.31 321 LYS B N 1
ATOM 6509 C CA . LYS B 1 321 ? 4.137 -40 -33.719 1 97.31 321 LYS B CA 1
ATOM 6510 C C . LYS B 1 321 ? 3.656 -38.531 -33.719 1 97.31 321 LYS B C 1
ATOM 6512 O O . LYS B 1 321 ? 2.836 -38.156 -34.562 1 97.31 321 LYS B O 1
ATOM 6517 N N . VAL B 1 322 ? 4.105 -37.75 -32.781 1 97.5 322 VAL B N 1
ATOM 6518 C CA . VAL B 1 322 ? 3.773 -36.312 -32.781 1 97.5 322 VAL B CA 1
ATOM 6519 C C . VAL B 1 322 ? 4.324 -35.656 -34.031 1 97.5 322 VAL B C 1
ATOM 6521 O O . VAL B 1 322 ? 3.629 -34.875 -34.688 1 97.5 322 VAL B O 1
ATOM 6524 N N . HIS B 1 323 ? 5.559 -36 -34.344 1 96.19 323 HIS B N 1
ATOM 6525 C CA . HIS B 1 323 ? 6.195 -35.438 -35.562 1 96.19 323 HIS B CA 1
ATOM 6526 C C . HIS B 1 323 ? 5.391 -35.781 -36.812 1 96.19 323 HIS B C 1
ATOM 6528 O O . HIS B 1 323 ? 5.152 -34.906 -37.656 1 96.19 323 HIS B O 1
ATOM 6534 N N . ASP B 1 324 ? 5.027 -37 -36.875 1 95.12 324 ASP B N 1
ATOM 6535 C CA . ASP B 1 324 ? 4.289 -37.469 -38.031 1 95.12 324 ASP B CA 1
ATOM 6536 C C . ASP B 1 324 ? 2.98 -36.688 -38.219 1 95.12 324 ASP B C 1
ATOM 6538 O O . ASP B 1 324 ? 2.641 -36.281 -39.312 1 95.12 324 ASP B O 1
ATOM 6542 N N . GLN B 1 325 ? 2.305 -36.531 -37.125 1 95.75 325 GLN B N 1
ATOM 6543 C CA . GLN B 1 325 ? 1.034 -35.812 -37.188 1 95.75 325 GLN B CA 1
ATOM 6544 C C . GLN B 1 325 ? 1.244 -34.344 -37.594 1 95.75 325 GLN B C 1
ATOM 6546 O O . GLN B 1 325 ? 0.487 -33.812 -38.406 1 95.75 325 GLN B O 1
ATOM 6551 N N . ILE B 1 326 ? 2.184 -33.688 -36.969 1 95.31 326 ILE B N 1
ATOM 6552 C CA . ILE B 1 326 ? 2.453 -32.281 -37.281 1 95.31 326 ILE B CA 1
ATOM 6553 C C . ILE B 1 326 ? 2.809 -32.125 -38.781 1 95.31 326 ILE B C 1
ATOM 6555 O O . ILE B 1 326 ? 2.332 -31.219 -39.438 1 95.31 326 ILE B O 1
ATOM 6559 N N . GLU B 1 327 ? 3.615 -33.031 -39.25 1 93.12 327 GLU B N 1
ATOM 6560 C CA . GLU B 1 327 ? 4.02 -33 -40.656 1 93.12 327 GLU B CA 1
ATOM 6561 C C . GLU B 1 327 ? 2.824 -33.219 -41.562 1 93.12 327 GLU B C 1
ATOM 6563 O O . GLU B 1 327 ? 2.713 -32.594 -42.625 1 93.12 327 GLU B O 1
ATOM 6568 N N . GLN B 1 328 ? 2.053 -34.125 -41.219 1 93.75 328 GLN B N 1
ATOM 6569 C CA . GLN B 1 328 ? 0.883 -34.469 -42.031 1 93.75 328 GLN B CA 1
ATOM 6570 C C . GLN B 1 328 ? -0.089 -33.281 -42.094 1 93.75 328 GLN B C 1
ATOM 6572 O O . GLN B 1 328 ? -0.663 -33 -43.156 1 93.75 328 GLN B O 1
ATOM 6577 N N . VAL B 1 329 ? -0.252 -32.594 -41 1 94.12 329 VAL B N 1
ATOM 6578 C CA . VAL B 1 329 ? -1.28 -31.562 -40.906 1 94.12 329 VAL B CA 1
ATOM 6579 C C . VAL B 1 329 ? -0.722 -30.234 -41.375 1 94.12 329 VAL B C 1
ATOM 6581 O O . VAL B 1 329 ? -1.412 -29.469 -42.062 1 94.12 329 VAL B O 1
ATOM 6584 N N . LEU B 1 330 ? 0.467 -29.906 -41 1 93.44 330 LEU B N 1
ATOM 6585 C CA . LEU B 1 330 ? 0.988 -28.562 -41.219 1 93.44 330 LEU B CA 1
ATOM 6586 C C . LEU B 1 330 ? 2.082 -28.578 -42.281 1 93.44 330 LEU B C 1
ATOM 6588 O O . LEU B 1 330 ? 2.35 -27.547 -42.906 1 93.44 330 LEU B O 1
ATOM 6592 N N . GLY B 1 331 ? 2.65 -29.641 -42.5 1 87.81 331 GLY B N 1
ATOM 6593 C CA . GLY B 1 331 ? 3.832 -29.672 -43.344 1 87.81 331 GLY B CA 1
ATOM 6594 C C . GLY B 1 331 ? 5.066 -29.109 -42.688 1 87.81 331 GLY B C 1
ATOM 6595 O O . GLY B 1 331 ? 5.031 -28.766 -41.5 1 87.81 331 GLY B O 1
ATOM 6596 N N . LYS B 1 332 ? 6.129 -28.891 -43.469 1 79.5 332 LYS B N 1
ATOM 6597 C CA . LYS B 1 332 ? 7.422 -28.484 -42.906 1 79.5 332 LYS B CA 1
ATOM 6598 C C . LYS B 1 332 ? 7.418 -27 -42.562 1 79.5 332 LYS B C 1
ATOM 6600 O O . LYS B 1 332 ? 8.102 -26.578 -41.625 1 79.5 332 LYS B O 1
ATOM 6605 N N . ASP B 1 333 ? 6.629 -26.234 -43.281 1 82.88 333 ASP B N 1
ATOM 6606 C CA . ASP B 1 333 ? 6.715 -24.797 -43.094 1 82.88 333 ASP B CA 1
ATOM 6607 C C . ASP B 1 333 ? 5.387 -24.219 -42.594 1 82.88 333 ASP B C 1
ATOM 6609 O O . ASP B 1 333 ? 5.172 -23.016 -42.656 1 82.88 333 ASP B O 1
ATOM 6613 N N . GLY B 1 334 ? 4.574 -25.141 -42.156 1 89.69 334 GLY B N 1
ATOM 6614 C CA . GLY B 1 334 ? 3.279 -24.656 -41.688 1 89.69 334 GLY B CA 1
ATOM 6615 C C . GLY B 1 334 ? 3.342 -23.953 -40.344 1 89.69 334 GLY B C 1
ATOM 6616 O O . GLY B 1 334 ? 4.223 -24.234 -39.531 1 89.69 334 GLY B O 1
ATOM 6617 N N . LEU B 1 335 ? 2.422 -23.047 -40.156 1 91.31 335 LEU B N 1
ATOM 6618 C CA . LEU B 1 335 ? 2.375 -22.297 -38.906 1 91.31 335 LEU B CA 1
ATOM 6619 C C . LEU B 1 335 ? 1.479 -22.984 -37.906 1 91.31 335 LEU B C 1
ATOM 6621 O O . LEU B 1 335 ? 0.3 -23.234 -38.156 1 91.31 335 LEU B O 1
ATOM 6625 N N . LEU B 1 336 ? 2.053 -23.312 -36.812 1 94.44 336 LEU B N 1
ATOM 6626 C CA . LEU B 1 336 ? 1.274 -23.906 -35.719 1 94.44 336 LEU B CA 1
ATOM 6627 C C . LEU B 1 336 ? 0.625 -22.828 -34.875 1 94.44 336 LEU B C 1
ATOM 6629 O O . LEU B 1 336 ? 1.319 -22 -34.281 1 94.44 336 LEU B O 1
ATOM 6633 N N . THR B 1 337 ? -0.655 -22.734 -34.844 1 94.12 337 THR B N 1
ATOM 6634 C CA . THR B 1 337 ? -1.436 -21.781 -34.062 1 94.12 337 THR B CA 1
ATOM 6635 C C . THR B 1 337 ? -2.445 -22.516 -33.156 1 94.12 337 THR B C 1
ATOM 6637 O O . THR B 1 337 ? -2.555 -23.734 -33.219 1 94.12 337 THR B O 1
ATOM 6640 N N . LEU B 1 338 ? -3.113 -21.797 -32.406 1 92.88 338 LEU B N 1
ATOM 6641 C CA . LEU B 1 338 ? -4.109 -22.391 -31.516 1 92.88 338 LEU B CA 1
ATOM 6642 C C . LEU B 1 338 ? -5.258 -22.984 -32.312 1 92.88 338 LEU B C 1
ATOM 6644 O O . LEU B 1 338 ? -5.922 -23.922 -31.844 1 92.88 338 LEU B O 1
ATOM 6648 N N . ASN B 1 339 ? -5.445 -22.531 -33.469 1 91.44 339 ASN B N 1
ATOM 6649 C CA . ASN B 1 339 ? -6.508 -23.031 -34.344 1 91.44 339 ASN B CA 1
ATOM 6650 C C . ASN B 1 339 ? -6.195 -24.438 -34.844 1 91.44 339 ASN B C 1
ATOM 6652 O O . ASN B 1 339 ? -7.078 -25.125 -35.375 1 91.44 339 ASN B O 1
ATOM 6656 N N . CYS B 1 340 ? -5 -24.859 -34.688 1 93.19 340 CYS B N 1
ATOM 6657 C CA . CYS B 1 340 ? -4.57 -26.172 -35.156 1 93.19 340 CYS B CA 1
ATOM 6658 C C . CYS B 1 340 ? -4.93 -27.266 -34.156 1 93.19 340 CYS B C 1
ATOM 6660 O O . CYS B 1 340 ? -4.805 -28.453 -34.438 1 93.19 340 CYS B O 1
ATOM 6662 N N . ARG B 1 341 ? -5.418 -26.953 -33.031 1 93.31 341 ARG B N 1
ATOM 6663 C CA . ARG B 1 341 ? -5.633 -27.891 -31.938 1 93.31 341 ARG B CA 1
ATOM 6664 C C . ARG B 1 341 ? -6.508 -29.062 -32.375 1 93.31 341 ARG B C 1
ATOM 6666 O O . ARG B 1 341 ? -6.191 -30.219 -32.094 1 93.31 341 ARG B O 1
ATOM 6673 N N . ALA B 1 342 ? -7.547 -28.719 -33.094 1 92.12 342 ALA B N 1
ATOM 6674 C CA . ALA B 1 342 ? -8.508 -29.734 -33.5 1 92.12 342 ALA B CA 1
ATOM 6675 C C . ALA B 1 342 ? -7.887 -30.688 -34.531 1 92.12 342 ALA B C 1
ATOM 6677 O O . ALA B 1 342 ? -8.281 -31.859 -34.625 1 92.12 342 ALA B O 1
ATOM 6678 N N . ARG B 1 343 ? -6.922 -30.266 -35.25 1 96 343 ARG B N 1
ATOM 6679 C CA . ARG B 1 343 ? -6.312 -31.062 -36.281 1 96 343 ARG B CA 1
ATOM 6680 C C . ARG B 1 343 ? -5.07 -31.781 -35.781 1 96 343 ARG B C 1
ATOM 6682 O O . ARG B 1 343 ? -4.48 -32.594 -36.5 1 96 343 ARG B O 1
ATOM 6689 N N . LEU B 1 344 ? -4.727 -31.516 -34.562 1 97.5 344 LEU B N 1
ATOM 6690 C CA . LEU B 1 344 ? -3.551 -32.156 -33.969 1 97.5 344 LEU B CA 1
ATOM 6691 C C . LEU B 1 344 ? -3.912 -32.875 -32.688 1 97.5 344 LEU B C 1
ATOM 6693 O O . LEU B 1 344 ? -3.334 -32.594 -31.625 1 97.5 344 LEU B O 1
ATOM 6697 N N . PRO B 1 345 ? -4.805 -33.844 -32.781 1 97.56 345 PRO B N 1
ATOM 6698 C CA . PRO B 1 345 ? -5.305 -34.5 -31.578 1 97.56 345 PRO B CA 1
ATOM 6699 C C . PRO B 1 345 ? -4.211 -35.281 -30.812 1 97.56 345 PRO B C 1
ATOM 6701 O O . PRO B 1 345 ? -4.254 -35.375 -29.594 1 97.56 345 PRO B O 1
ATOM 6704 N N . TYR B 1 346 ? -3.246 -35.844 -31.484 1 98 346 TYR B N 1
ATOM 6705 C CA . TYR B 1 346 ? -2.205 -36.594 -30.797 1 98 346 TYR B CA 1
ATOM 6706 C C . TYR B 1 346 ? -1.316 -35.656 -29.984 1 98 346 TYR B C 1
ATOM 6708 O O . TYR B 1 346 ? -0.849 -36.031 -28.891 1 98 346 TYR B O 1
ATOM 6716 N N . LEU B 1 347 ? -1.014 -34.5 -30.531 1 98.06 347 LEU B N 1
ATOM 6717 C CA . LEU B 1 347 ? -0.272 -33.5 -29.766 1 98.06 347 LEU B CA 1
ATOM 6718 C C . LEU B 1 347 ? -1.035 -33.125 -28.5 1 98.06 347 LEU B C 1
ATOM 6720 O O . LEU B 1 347 ? -0.449 -33.031 -27.422 1 98.06 347 LEU B O 1
ATOM 6724 N N . GLU B 1 348 ? -2.289 -32.906 -28.594 1 98 348 GLU B N 1
ATOM 6725 C CA . GLU B 1 348 ? -3.125 -32.594 -27.438 1 98 348 GLU B CA 1
ATOM 6726 C C . GLU B 1 348 ? -3.123 -33.719 -26.422 1 98 348 GLU B C 1
ATOM 6728 O O . GLU B 1 348 ? -3.041 -33.5 -25.219 1 98 348 GLU B O 1
ATOM 6733 N N . ALA B 1 349 ? -3.273 -34.906 -26.953 1 98.31 349 ALA B N 1
ATOM 6734 C CA . ALA B 1 349 ? -3.236 -36.094 -26.094 1 98.31 349 ALA B CA 1
ATOM 6735 C C . ALA B 1 349 ? -1.899 -36.219 -25.375 1 98.31 349 ALA B C 1
ATOM 6737 O O . ALA B 1 349 ? -1.848 -36.625 -24.219 1 98.31 349 ALA B O 1
ATOM 6738 N N . THR B 1 350 ? -0.867 -35.906 -26.125 1 98.62 350 THR B N 1
ATOM 6739 C CA . THR B 1 350 ? 0.469 -35.938 -25.531 1 98.62 350 THR B CA 1
ATOM 6740 C C . THR B 1 350 ? 0.586 -34.906 -24.406 1 98.62 350 THR B C 1
ATOM 6742 O O . THR B 1 350 ? 1.136 -35.219 -23.344 1 98.62 350 THR B O 1
ATOM 6745 N N . VAL B 1 351 ? 0.08 -33.719 -24.578 1 98.38 351 VAL B N 1
ATOM 6746 C CA . VAL B 1 351 ? 0.081 -32.688 -23.531 1 98.38 351 VAL B CA 1
ATOM 6747 C C . VAL B 1 351 ? -0.692 -33.156 -22.312 1 98.38 351 VAL B C 1
ATOM 6749 O O . VAL B 1 351 ? -0.232 -33.031 -21.188 1 98.38 351 VAL B O 1
ATOM 6752 N N . ASN B 1 352 ? -1.86 -33.75 -22.531 1 98.19 352 ASN B N 1
ATOM 6753 C CA . ASN B 1 352 ? -2.66 -34.281 -21.438 1 98.19 352 ASN B CA 1
ATOM 6754 C C . ASN B 1 352 ? -1.903 -35.375 -20.672 1 98.19 352 ASN B C 1
ATOM 6756 O O . ASN B 1 352 ? -1.93 -35.406 -19.438 1 98.19 352 ASN B O 1
ATOM 6760 N N . GLU B 1 353 ? -1.251 -36.219 -21.406 1 98.5 353 GLU B N 1
ATOM 6761 C CA . GLU B 1 353 ? -0.522 -37.312 -20.781 1 98.5 353 GLU B CA 1
ATOM 6762 C C . GLU B 1 353 ? 0.68 -36.781 -20 1 98.5 353 GLU B C 1
ATOM 6764 O O . GLU B 1 353 ? 1.037 -37.344 -18.953 1 98.5 353 GLU B O 1
ATOM 6769 N N . ILE B 1 354 ? 1.319 -35.781 -20.547 1 98.31 354 ILE B N 1
ATOM 6770 C CA . ILE B 1 354 ? 2.424 -35.156 -19.828 1 98.31 354 ILE B CA 1
ATOM 6771 C C . ILE B 1 354 ? 1.931 -34.656 -18.469 1 98.31 354 ILE B C 1
ATOM 6773 O O . ILE B 1 354 ? 2.57 -34.875 -17.453 1 98.31 354 ILE B O 1
ATOM 6777 N N . MET B 1 355 ? 0.817 -33.969 -18.438 1 97.88 355 MET B N 1
ATOM 6778 C CA . MET B 1 355 ? 0.261 -33.406 -17.219 1 97.88 355 MET B CA 1
ATOM 6779 C C . MET B 1 355 ? -0.141 -34.5 -16.25 1 97.88 355 MET B C 1
ATOM 6781 O O . MET B 1 355 ? 0.089 -34.406 -15.047 1 97.88 355 MET B O 1
ATOM 6785 N N . ARG B 1 356 ? -0.729 -35.562 -16.797 1 97.5 356 ARG B N 1
ATOM 6786 C CA . ARG B 1 356 ? -1.134 -36.688 -15.945 1 97.5 356 ARG B CA 1
ATOM 6787 C C . ARG B 1 356 ? 0.082 -37.375 -15.359 1 97.5 356 ARG B C 1
ATOM 6789 O O . ARG B 1 356 ? 0.152 -37.625 -14.156 1 97.5 356 ARG B O 1
ATOM 6796 N N . PHE B 1 357 ? 1.008 -37.719 -16.266 1 97.31 357 PHE B N 1
ATOM 6797 C CA . PHE B 1 357 ? 2.145 -38.594 -15.93 1 97.31 357 PHE B CA 1
ATOM 6798 C C . PHE B 1 357 ? 3.086 -37.875 -14.961 1 97.31 357 PHE B C 1
ATOM 6800 O O . PHE B 1 357 ? 3.633 -38.5 -14.055 1 97.31 357 PHE B O 1
ATOM 6807 N N . SER B 1 358 ? 3.277 -36.656 -15.125 1 95.44 358 SER B N 1
ATOM 6808 C CA . SER B 1 358 ? 4.168 -35.875 -14.258 1 95.44 358 SER B CA 1
ATOM 6809 C C . SER B 1 358 ? 3.471 -35.469 -12.961 1 95.44 358 SER B C 1
ATOM 6811 O O . SER B 1 358 ? 4.113 -35.344 -11.922 1 95.44 358 SER B O 1
ATOM 6813 N N . SER B 1 359 ? 2.133 -35.219 -13.055 1 93.62 359 SER B N 1
ATOM 6814 C CA . SER B 1 359 ? 1.362 -34.75 -11.922 1 93.62 359 SER B CA 1
ATOM 6815 C C . SER B 1 359 ? 2.096 -33.625 -11.195 1 93.62 359 SER B C 1
ATOM 6817 O O . SER B 1 359 ? 2.391 -33.719 -10.008 1 93.62 359 SER B O 1
ATOM 6819 N N . LEU B 1 360 ? 2.271 -32.562 -11.852 1 91.44 360 LEU B N 1
ATOM 6820 C CA . LEU B 1 360 ? 3.158 -31.484 -11.438 1 91.44 360 LEU B CA 1
ATOM 6821 C C . LEU B 1 360 ? 2.83 -31.031 -10.016 1 91.44 360 LEU B C 1
ATOM 6823 O O . LEU B 1 360 ? 3.729 -30.891 -9.18 1 91.44 360 LEU B O 1
ATOM 6827 N N . THR B 1 361 ? 1.607 -30.734 -9.742 1 88.69 361 THR B N 1
ATOM 6828 C CA . THR B 1 361 ? 1.19 -30.328 -8.398 1 88.69 361 THR B CA 1
ATOM 6829 C C . THR B 1 361 ? 0.704 -31.547 -7.602 1 88.69 361 THR B C 1
ATOM 6831 O O . THR B 1 361 ? -0.503 -31.766 -7.477 1 88.69 361 THR B O 1
ATOM 6834 N N . THR B 1 362 ? 1.609 -32.188 -6.992 1 89.62 362 THR B N 1
ATOM 6835 C CA . THR B 1 362 ? 1.342 -33.5 -6.41 1 89.62 362 THR B CA 1
ATOM 6836 C C . THR B 1 362 ? 0.334 -33.375 -5.27 1 89.62 362 THR B C 1
ATOM 6838 O O . THR B 1 362 ? -0.611 -34.156 -5.191 1 89.62 362 THR B O 1
ATOM 6841 N N . LEU B 1 363 ? 0.518 -32.344 -4.469 1 88.5 363 LEU B N 1
ATOM 6842 C CA . LEU B 1 363 ? -0.359 -32.219 -3.309 1 88.5 363 LEU B CA 1
ATOM 6843 C C . LEU B 1 363 ? -1.262 -31 -3.428 1 88.5 363 LEU B C 1
ATOM 6845 O O . LEU B 1 363 ? -1.933 -30.625 -2.465 1 88.5 363 LEU B O 1
ATOM 6849 N N . GLY B 1 364 ? -1.252 -30.391 -4.551 1 86.88 364 GLY B N 1
ATOM 6850 C CA . GLY B 1 364 ? -2.107 -29.234 -4.797 1 86.88 364 GLY B CA 1
ATOM 6851 C C . GLY B 1 364 ? -1.83 -28.078 -3.863 1 86.88 364 GLY B C 1
ATOM 6852 O O . GLY B 1 364 ? -0.881 -28.109 -3.078 1 86.88 364 GLY B O 1
ATOM 6853 N N . VAL B 1 365 ? -2.643 -27.047 -4.02 1 88 365 VAL B N 1
ATOM 6854 C CA . VAL B 1 365 ? -2.623 -25.922 -3.088 1 88 365 VAL B CA 1
ATOM 6855 C C . VAL B 1 365 ? -3.455 -26.266 -1.854 1 88 365 VAL B C 1
ATOM 6857 O O . VAL B 1 365 ? -4.625 -26.625 -1.969 1 88 365 VAL B O 1
ATOM 6860 N N . PRO B 1 366 ? -2.9 -26.109 -0.74 1 89.75 366 PRO B N 1
ATOM 6861 C CA . PRO B 1 366 ? -3.609 -26.5 0.477 1 89.75 366 PRO B CA 1
ATOM 6862 C C . PRO B 1 366 ? -4.891 -25.703 0.704 1 89.75 366 PRO B C 1
ATOM 6864 O O . PRO B 1 366 ? -4.926 -24.5 0.452 1 89.75 366 PRO B O 1
ATOM 6867 N N . HIS B 1 367 ? -5.891 -26.406 1.173 1 93.94 367 HIS B N 1
ATOM 6868 C CA . HIS B 1 367 ? -7.141 -25.812 1.643 1 93.94 367 HIS B CA 1
ATOM 6869 C C . HIS B 1 367 ? -7.23 -25.859 3.164 1 93.94 367 HIS B C 1
ATOM 6871 O O . HIS B 1 367 ? -6.402 -26.484 3.822 1 93.94 367 HIS B O 1
ATOM 6877 N N . ALA B 1 368 ? -8.164 -25.125 3.662 1 94.44 368 ALA B N 1
ATOM 6878 C CA . ALA B 1 368 ? -8.523 -25.219 5.074 1 94.44 368 ALA B CA 1
ATOM 6879 C C . ALA B 1 368 ? -10.039 -25.203 5.254 1 94.44 368 ALA B C 1
ATOM 6881 O O . ALA B 1 368 ? -10.766 -24.625 4.445 1 94.44 368 ALA B O 1
ATOM 6882 N N . ALA B 1 369 ? -10.438 -25.891 6.27 1 96 369 ALA B N 1
ATOM 6883 C CA . ALA B 1 369 ? -11.867 -25.906 6.578 1 96 369 ALA B CA 1
ATOM 6884 C C . ALA B 1 369 ? -12.352 -24.531 7.02 1 96 369 ALA B C 1
ATOM 6886 O O . ALA B 1 369 ? -11.82 -23.953 7.973 1 96 369 ALA B O 1
ATOM 6887 N N . ALA B 1 370 ? -13.328 -24.016 6.359 1 95 370 ALA B N 1
ATOM 6888 C CA . ALA B 1 370 ? -13.898 -22.703 6.695 1 95 370 ALA B CA 1
ATOM 6889 C C . ALA B 1 370 ? -14.82 -22.812 7.906 1 95 370 ALA B C 1
ATOM 6891 O O . ALA B 1 370 ? -15.008 -21.828 8.633 1 95 370 ALA B O 1
ATOM 6892 N N . VAL B 1 371 ? -15.445 -23.938 8.055 1 95.5 371 VAL B N 1
ATOM 6893 C CA . VAL B 1 371 ? -16.359 -24.25 9.156 1 95.5 371 VAL B CA 1
ATOM 6894 C C . VAL B 1 371 ? -16.125 -25.688 9.617 1 95.5 371 VAL B C 1
ATOM 6896 O O . VAL B 1 371 ? -15.469 -26.469 8.938 1 95.5 371 VAL B O 1
ATOM 6899 N N . ASP B 1 372 ? -16.609 -25.953 10.82 1 95.38 372 ASP B N 1
ATOM 6900 C CA . ASP B 1 372 ? -16.672 -27.359 11.195 1 95.38 372 ASP B CA 1
ATOM 6901 C C . ASP B 1 372 ? -17.484 -28.156 10.188 1 95.38 372 ASP B C 1
ATOM 6903 O O . ASP B 1 372 ? -18.625 -27.797 9.875 1 95.38 372 ASP B O 1
ATOM 6907 N N . THR B 1 373 ? -16.875 -29.219 9.664 1 95.56 373 THR B N 1
ATOM 6908 C CA . THR B 1 373 ? -17.578 -29.953 8.617 1 95.56 373 THR B CA 1
ATOM 6909 C C . THR B 1 373 ? -17.25 -31.453 8.695 1 95.56 373 THR B C 1
ATOM 6911 O O . THR B 1 373 ? -16.562 -31.891 9.617 1 95.56 373 THR B O 1
ATOM 6914 N N . LYS B 1 374 ? -17.891 -32.219 7.781 1 95.31 374 LYS B N 1
ATOM 6915 C CA . LYS B 1 374 ? -17.672 -33.656 7.688 1 95.31 374 LYS B CA 1
ATOM 6916 C C . LYS B 1 374 ? -17.453 -34.094 6.238 1 95.31 374 LYS B C 1
ATOM 6918 O O . LYS B 1 374 ? -18.094 -33.562 5.328 1 95.31 374 LYS B O 1
ATOM 6923 N N . VAL B 1 375 ? -16.547 -35 6.062 1 94.88 375 VAL B N 1
ATOM 6924 C CA . VAL B 1 375 ? -16.312 -35.625 4.773 1 94.88 375 VAL B CA 1
ATOM 6925 C C . VAL B 1 375 ? -16.328 -37.156 4.93 1 94.88 375 VAL B C 1
ATOM 6927 O O . VAL B 1 375 ? -15.523 -37.719 5.668 1 94.88 375 VAL B O 1
ATOM 6930 N N . ARG B 1 376 ? -17.234 -37.812 4.242 1 94.62 376 ARG B N 1
ATOM 6931 C CA . ARG B 1 376 ? -17.422 -39.25 4.293 1 94.62 376 ARG B CA 1
ATOM 6932 C C . ARG B 1 376 ? -17.438 -39.75 5.734 1 94.62 376 ARG B C 1
ATOM 6934 O O . ARG B 1 376 ? -16.75 -40.719 6.074 1 94.62 376 ARG B O 1
ATOM 6941 N N . GLY B 1 377 ? -18.047 -39 6.555 1 92.25 377 GLY B N 1
ATOM 6942 C CA . GLY B 1 377 ? -18.266 -39.406 7.938 1 92.25 377 GLY B CA 1
ATOM 6943 C C . GLY B 1 377 ? -17.172 -38.938 8.875 1 92.25 377 GLY B C 1
ATOM 6944 O O . GLY B 1 377 ? -17.328 -39 10.102 1 92.25 377 GLY B O 1
ATOM 6945 N N . TYR B 1 378 ? -16.078 -38.438 8.398 1 95.69 378 TYR B N 1
ATOM 6946 C CA . TYR B 1 378 ? -15 -37.938 9.242 1 95.69 378 TYR B CA 1
ATOM 6947 C C . TYR B 1 378 ? -15.219 -36.469 9.594 1 95.69 378 TYR B C 1
ATOM 6949 O O . TYR B 1 378 ? -15.531 -35.656 8.719 1 95.69 378 TYR B O 1
ATOM 6957 N N . TYR B 1 379 ? -15 -36.125 10.82 1 96.31 379 TYR B N 1
ATOM 6958 C CA . TYR B 1 379 ? -15.117 -34.75 11.305 1 96.31 379 TYR B CA 1
ATOM 6959 C C . TYR B 1 379 ? -13.844 -33.969 11.023 1 96.31 379 TYR B C 1
ATOM 6961 O O . TYR B 1 379 ? -12.742 -34.406 11.344 1 96.31 379 TYR B O 1
ATOM 6969 N N . ILE B 1 380 ? -13.977 -32.844 10.406 1 95.81 380 ILE B N 1
ATOM 6970 C CA . ILE B 1 380 ? -12.867 -31.922 10.125 1 95.81 380 ILE B CA 1
ATOM 6971 C C . ILE B 1 380 ? -13.141 -30.562 10.766 1 95.81 380 ILE B C 1
ATOM 6973 O O . ILE B 1 380 ? -13.969 -29.797 10.281 1 95.81 380 ILE B O 1
ATOM 6977 N N . PRO B 1 381 ? -12.445 -30.25 11.805 1 94.75 381 PRO B N 1
ATOM 6978 C CA . PRO B 1 381 ? -12.688 -28.984 12.5 1 94.75 381 PRO B CA 1
ATOM 6979 C C . PRO B 1 381 ? -12.336 -27.766 11.648 1 94.75 381 PRO B C 1
ATOM 6981 O O . PRO B 1 381 ? -11.453 -27.844 10.789 1 94.75 381 PRO B O 1
ATOM 6984 N N . LYS B 1 382 ? -12.977 -26.641 11.984 1 94.88 382 LYS B N 1
ATOM 6985 C CA . LYS B 1 382 ? -12.648 -25.375 11.344 1 94.88 382 LYS B CA 1
ATOM 6986 C C . LYS B 1 382 ? -11.156 -25.062 11.477 1 94.88 382 LYS B C 1
ATOM 6988 O O . LYS B 1 382 ? -10.57 -25.266 12.539 1 94.88 382 LYS B O 1
ATOM 6993 N N . GLY B 1 383 ? -10.602 -24.688 10.367 1 92.56 383 GLY B N 1
ATOM 6994 C CA . GLY B 1 383 ? -9.203 -24.281 10.391 1 92.56 383 GLY B CA 1
ATOM 6995 C C . GLY B 1 383 ? -8.25 -25.391 10.031 1 92.56 383 GLY B C 1
ATOM 6996 O O . GLY B 1 383 ? -7.074 -25.141 9.742 1 92.56 383 GLY B O 1
ATOM 6997 N N . THR B 1 384 ? -8.711 -26.672 9.953 1 93 384 THR B N 1
ATOM 6998 C CA . THR B 1 384 ? -7.867 -27.812 9.617 1 93 384 THR B CA 1
ATOM 6999 C C . THR B 1 384 ? -7.441 -27.75 8.148 1 93 384 THR B C 1
ATOM 7001 O O . THR B 1 384 ? -8.266 -27.484 7.27 1 93 384 THR B O 1
ATOM 7004 N N . GLN B 1 385 ? -6.188 -28.031 7.957 1 93.38 385 GLN B N 1
ATOM 7005 C CA . GLN B 1 385 ? -5.664 -28.047 6.594 1 93.38 385 GLN B CA 1
ATOM 7006 C C . GLN B 1 385 ? -6.082 -29.328 5.867 1 93.38 385 GLN B C 1
ATOM 7008 O O . GLN B 1 385 ? -6.129 -30.406 6.465 1 93.38 385 GLN B O 1
ATOM 7013 N N . VAL B 1 386 ? -6.379 -29.156 4.637 1 95.19 386 VAL B N 1
ATOM 7014 C CA . VAL B 1 386 ? -6.758 -30.266 3.785 1 95.19 386 VAL B CA 1
ATOM 7015 C C . VAL B 1 386 ? -5.961 -30.234 2.484 1 95.19 386 VAL B C 1
ATOM 7017 O O . VAL B 1 386 ? -5.902 -29.188 1.818 1 95.19 386 VAL B O 1
ATOM 7020 N N . MET B 1 387 ? -5.352 -31.359 2.117 1 94.94 387 MET B N 1
ATOM 7021 C CA . MET B 1 387 ? -4.582 -31.469 0.883 1 94.94 387 MET B CA 1
ATOM 7022 C C . MET B 1 387 ? -5.043 -32.656 0.053 1 94.94 387 MET B C 1
ATOM 7024 O O . MET B 1 387 ? -5.488 -33.688 0.604 1 94.94 387 MET B O 1
ATOM 7028 N N . ALA B 1 388 ? -4.934 -32.469 -1.206 1 95.12 388 ALA B N 1
ATOM 7029 C CA . ALA B 1 388 ? -5.25 -33.531 -2.143 1 95.12 388 ALA B CA 1
ATOM 7030 C C . ALA B 1 388 ? -3.982 -34.125 -2.752 1 95.12 388 ALA B C 1
ATOM 7032 O O . ALA B 1 388 ? -3.09 -33.406 -3.178 1 95.12 388 ALA B O 1
ATOM 7033 N N . ASN B 1 389 ? -3.854 -35.406 -2.676 1 95.31 389 ASN B N 1
ATOM 7034 C CA . ASN B 1 389 ? -2.74 -36.094 -3.336 1 95.31 389 ASN B CA 1
ATOM 7035 C C . ASN B 1 389 ? -3.074 -36.438 -4.781 1 95.31 389 ASN B C 1
ATOM 7037 O O . ASN B 1 389 ? -3.449 -37.562 -5.082 1 95.31 389 ASN B O 1
ATOM 7041 N N . PHE B 1 390 ? -2.818 -35.562 -5.637 1 95.56 390 PHE B N 1
ATOM 7042 C CA . PHE B 1 390 ? -3.17 -35.719 -7.043 1 95.56 390 PHE B CA 1
ATOM 7043 C C . PHE B 1 390 ? -2.299 -36.75 -7.711 1 95.56 390 PHE B C 1
ATOM 7045 O O . PHE B 1 390 ? -2.725 -37.406 -8.664 1 95.56 390 PHE B O 1
ATOM 7052 N N . TRP B 1 391 ? -1.109 -36.906 -7.246 1 95.38 391 TRP B N 1
ATOM 7053 C CA . TRP B 1 391 ? -0.27 -37.969 -7.758 1 95.38 391 TRP B CA 1
ATOM 7054 C C . TRP B 1 391 ? -0.955 -39.344 -7.59 1 95.38 391 TRP B C 1
ATOM 7056 O O . TRP B 1 391 ? -0.945 -40.156 -8.5 1 95.38 391 TRP B O 1
ATOM 7066 N N . ALA B 1 392 ? -1.503 -39.5 -6.402 1 95.88 392 ALA B N 1
ATOM 7067 C CA . ALA B 1 392 ? -2.221 -40.75 -6.125 1 95.88 392 ALA B CA 1
ATOM 7068 C C . ALA B 1 392 ? -3.369 -40.969 -7.109 1 95.88 392 ALA B C 1
ATOM 7070 O O . ALA B 1 392 ? -3.613 -42.062 -7.566 1 95.88 392 ALA B O 1
ATOM 7071 N N . VAL B 1 393 ? -4.012 -39.906 -7.461 1 96.88 393 VAL B N 1
ATOM 7072 C CA . VAL B 1 393 ? -5.156 -39.969 -8.367 1 96.88 393 VAL B CA 1
ATOM 7073 C C . VAL B 1 393 ? -4.68 -40.281 -9.781 1 96.88 393 VAL B C 1
ATOM 7075 O O . VAL B 1 393 ? -5.242 -41.156 -10.453 1 96.88 393 VAL B O 1
ATOM 7078 N N . HIS B 1 394 ? -3.668 -39.688 -10.242 1 97.38 394 HIS B N 1
ATOM 7079 C CA . HIS B 1 394 ? -3.189 -39.781 -11.617 1 97.38 394 HIS B CA 1
ATOM 7080 C C . HIS B 1 394 ? -2.482 -41.094 -11.859 1 97.38 394 HIS B C 1
ATOM 7082 O O . HIS B 1 394 ? -2.281 -41.5 -13.016 1 97.38 394 HIS B O 1
ATOM 7088 N N . HIS B 1 395 ? -2.105 -41.812 -10.773 1 96.44 395 HIS B N 1
ATOM 7089 C CA . HIS B 1 395 ? -1.386 -43.062 -10.914 1 96.44 395 HIS B CA 1
ATOM 7090 C C . HIS B 1 395 ? -2.152 -44.219 -10.266 1 96.44 395 HIS B C 1
ATOM 7092 O O . HIS B 1 395 ? -1.57 -45.25 -9.945 1 96.44 395 HIS B O 1
ATOM 7098 N N . ASP B 1 396 ? -3.395 -43.969 -10.062 1 95.44 396 ASP B N 1
ATOM 7099 C CA . ASP B 1 396 ? -4.277 -44.969 -9.492 1 95.44 396 ASP B CA 1
ATOM 7100 C C . ASP B 1 396 ? -4.539 -46.094 -10.492 1 95.44 396 ASP B C 1
ATOM 7102 O O . ASP B 1 396 ? -5.215 -45.875 -11.5 1 95.44 396 ASP B O 1
ATOM 7106 N N . GLU B 1 397 ? -4.148 -47.281 -10.227 1 94.94 397 GLU B N 1
ATOM 7107 C CA . GLU B 1 397 ? -4.234 -48.438 -11.117 1 94.94 397 GLU B CA 1
ATOM 7108 C C . GLU B 1 397 ? -5.676 -48.906 -11.281 1 94.94 397 GLU B C 1
ATOM 7110 O O . GLU B 1 397 ? -6 -49.625 -12.219 1 94.94 397 GLU B O 1
ATOM 7115 N N . THR B 1 398 ? -6.527 -48.469 -10.414 1 93.94 398 THR B N 1
ATOM 7116 C CA . THR B 1 398 ? -7.922 -48.906 -10.461 1 93.94 398 THR B CA 1
ATOM 7117 C C . THR B 1 398 ? -8.695 -48.094 -11.508 1 93.94 398 THR B C 1
ATOM 7119 O O . THR B 1 398 ? -9.758 -48.531 -11.969 1 93.94 398 THR B O 1
ATOM 7122 N N . VAL B 1 399 ? -8.164 -46.969 -11.891 1 94.44 399 VAL B N 1
ATOM 7123 C CA . VAL B 1 399 ? -8.961 -46.125 -12.781 1 94.44 399 VAL B CA 1
ATOM 7124 C C . VAL B 1 399 ? -8.188 -45.875 -14.078 1 94.44 399 VAL B C 1
ATOM 7126 O O . VAL B 1 399 ? -8.789 -45.562 -15.117 1 94.44 399 VAL B O 1
ATOM 7129 N N . TRP B 1 400 ? -6.879 -45.938 -14.039 1 96.5 400 TRP B N 1
ATOM 7130 C CA . TRP B 1 400 ? -6.062 -45.75 -15.234 1 96.5 400 TRP B CA 1
ATOM 7131 C C . TRP B 1 400 ? -5.465 -47.062 -15.719 1 96.5 400 TRP B C 1
ATOM 7133 O O . TRP B 1 400 ? -4.938 -47.844 -14.922 1 96.5 400 TRP B O 1
ATOM 7143 N N . ASP B 1 401 ? -5.582 -47.25 -17.016 1 94.94 401 ASP B N 1
ATOM 7144 C CA . ASP B 1 401 ? -4.883 -48.406 -17.609 1 94.94 401 ASP B CA 1
ATOM 7145 C C . ASP B 1 401 ? -3.381 -48.125 -17.703 1 94.94 401 ASP B C 1
ATOM 7147 O O . ASP B 1 401 ? -2.955 -47.156 -18.328 1 94.94 401 ASP B O 1
ATOM 7151 N N . GLN B 1 402 ? -2.539 -48.906 -17.094 1 96.88 402 GLN B N 1
ATOM 7152 C CA . GLN B 1 402 ? -1.084 -48.781 -17.109 1 96.88 402 GLN B CA 1
ATOM 7153 C C . GLN B 1 402 ? -0.641 -47.375 -16.75 1 96.88 402 GLN B C 1
ATOM 7155 O O . GLN B 1 402 ? 0.069 -46.719 -17.531 1 96.88 402 GLN B O 1
ATOM 7160 N N . PRO B 1 403 ? -1.004 -46.938 -15.57 1 96.56 403 PRO B N 1
ATOM 7161 C CA . PRO B 1 403 ? -0.759 -45.562 -15.195 1 96.56 403 PRO B CA 1
ATOM 7162 C C . PRO B 1 403 ? 0.728 -45.219 -15.141 1 96.56 403 PRO B C 1
ATOM 7164 O O . PRO B 1 403 ? 1.093 -44.031 -15.172 1 96.56 403 PRO B O 1
ATOM 7167 N N . HIS B 1 404 ? 1.641 -46.188 -15.078 1 95.81 404 HIS B N 1
ATOM 7168 C CA . HIS B 1 404 ? 3.068 -45.906 -14.945 1 95.81 404 HIS B CA 1
ATOM 7169 C C . HIS B 1 404 ? 3.768 -45.938 -16.297 1 95.81 404 HIS B C 1
ATOM 7171 O O . HIS B 1 404 ? 4.996 -45.844 -16.375 1 95.81 404 HIS B O 1
ATOM 7177 N N . GLU B 1 405 ? 2.969 -46.094 -17.312 1 97.12 405 GLU B N 1
ATOM 7178 C CA . GLU B 1 405 ? 3.473 -46 -18.672 1 97.12 405 GLU B CA 1
ATOM 7179 C C . GLU B 1 405 ? 2.988 -44.719 -19.344 1 97.12 405 GLU B C 1
ATOM 7181 O O . GLU B 1 405 ? 1.871 -44.25 -19.094 1 97.12 405 GLU B O 1
ATOM 7186 N N . PHE B 1 406 ? 3.883 -44.188 -20.156 1 97.88 406 PHE B N 1
ATOM 7187 C CA . PHE B 1 406 ? 3.531 -43 -20.891 1 97.88 406 PHE B CA 1
ATOM 7188 C C . PHE B 1 406 ? 2.762 -43.344 -22.156 1 97.88 406 PHE B C 1
ATOM 7190 O O . PHE B 1 406 ? 3.359 -43.719 -23.172 1 97.88 406 PHE B O 1
ATOM 7197 N N . ILE B 1 407 ? 1.401 -43.125 -22.078 1 98.25 407 ILE B N 1
ATOM 7198 C CA . ILE B 1 407 ? 0.542 -43.594 -23.172 1 98.25 407 ILE B CA 1
ATOM 7199 C C . ILE B 1 407 ? -0.417 -42.469 -23.562 1 98.25 407 ILE B C 1
ATOM 7201 O O . ILE B 1 407 ? -1.58 -42.469 -23.156 1 98.25 407 ILE B O 1
ATOM 7205 N N . PRO B 1 408 ? 0.038 -41.562 -24.5 1 98.31 408 PRO B N 1
ATOM 7206 C CA . PRO B 1 408 ? -0.85 -40.5 -24.969 1 98.31 408 PRO B CA 1
ATOM 7207 C C . PRO B 1 408 ? -2.125 -41.031 -25.609 1 98.31 408 PRO B C 1
ATOM 7209 O O . PRO B 1 408 ? -3.176 -40.375 -25.547 1 98.31 408 PRO B O 1
ATOM 7212 N N . GLU B 1 409 ? -2.096 -42.188 -26.094 1 97.38 409 GLU B N 1
ATOM 7213 C CA . GLU B 1 409 ? -3.189 -42.781 -26.859 1 97.38 409 GLU B CA 1
ATOM 7214 C C . GLU B 1 409 ? -4.422 -43 -25.984 1 97.38 409 GLU B C 1
ATOM 7216 O O . GLU B 1 409 ? -5.535 -43.156 -26.484 1 97.38 409 GLU B O 1
ATOM 7221 N N . ARG B 1 410 ? -4.246 -43.031 -24.703 1 97.12 410 ARG B N 1
ATOM 7222 C CA . ARG B 1 410 ? -5.375 -43.25 -23.797 1 97.12 410 ARG B CA 1
ATOM 7223 C C . ARG B 1 410 ? -6.402 -42.125 -23.938 1 97.12 410 ARG B C 1
ATOM 7225 O O . ARG B 1 410 ? -7.574 -42.312 -23.609 1 97.12 410 ARG B O 1
ATOM 7232 N N . PHE B 1 411 ? -5.938 -41 -24.406 1 97.94 411 PHE B N 1
ATOM 7233 C CA . PHE B 1 411 ? -6.812 -39.812 -24.531 1 97.94 411 PHE B CA 1
ATOM 7234 C C . PHE B 1 411 ? -7.418 -39.75 -25.922 1 97.94 411 PHE B C 1
ATOM 7236 O O . PHE B 1 411 ? -8.047 -38.75 -26.281 1 97.94 411 PHE B O 1
ATOM 7243 N N . LEU B 1 412 ? -7.211 -40.688 -26.734 1 97.56 412 LEU B N 1
ATOM 7244 C CA . LEU B 1 412 ? -7.727 -40.719 -28.109 1 97.56 412 LEU B CA 1
ATOM 7245 C C . LEU B 1 412 ? -8.766 -41.844 -28.266 1 97.56 412 LEU B C 1
ATOM 7247 O O . LEU B 1 412 ? -8.68 -42.875 -27.609 1 97.56 412 LEU B O 1
ATOM 7251 N N . ASP B 1 413 ? -9.727 -41.625 -29.078 1 96.19 413 ASP B N 1
ATOM 7252 C CA . ASP B 1 413 ? -10.695 -42.656 -29.406 1 96.19 413 ASP B CA 1
ATOM 7253 C C . ASP B 1 413 ? -10.172 -43.562 -30.531 1 96.19 413 ASP B C 1
ATOM 7255 O O . ASP B 1 413 ? -9.023 -43.406 -30.953 1 96.19 413 ASP B O 1
ATOM 7259 N N . SER B 1 414 ? -11.023 -44.438 -30.969 1 94.69 414 SER B N 1
ATOM 7260 C CA . SER B 1 414 ? -10.625 -45.406 -31.969 1 94.69 414 SER B CA 1
ATOM 7261 C C . SER B 1 414 ? -10.328 -44.75 -33.312 1 94.69 414 SER B C 1
ATOM 7263 O O . SER B 1 414 ? -9.547 -45.281 -34.125 1 94.69 414 SER B O 1
ATOM 7265 N N . ASP B 1 415 ? -10.891 -43.562 -33.562 1 94.06 415 ASP B N 1
ATOM 7266 C CA . ASP B 1 415 ? -10.695 -42.844 -34.812 1 94.06 415 ASP B CA 1
ATOM 7267 C C . ASP B 1 415 ? -9.516 -41.906 -34.719 1 94.06 415 ASP B C 1
ATOM 7269 O O . ASP B 1 415 ? -9.211 -41.188 -35.688 1 94.06 415 ASP B O 1
ATOM 7273 N N . GLY B 1 416 ? -8.867 -41.812 -33.594 1 93.38 416 GLY B N 1
ATOM 7274 C CA . GLY B 1 416 ? -7.703 -40.938 -33.438 1 93.38 416 GLY B CA 1
ATOM 7275 C C . GLY B 1 416 ? -8.047 -39.531 -33 1 93.38 416 GLY B C 1
ATOM 7276 O O . GLY B 1 416 ? -7.18 -38.656 -32.969 1 93.38 416 GLY B O 1
ATOM 7277 N N . ASN B 1 417 ? -9.273 -39.375 -32.656 1 94.75 417 ASN B N 1
ATOM 7278 C CA . ASN B 1 417 ? -9.711 -38.062 -32.188 1 94.75 417 ASN B CA 1
ATOM 7279 C C . ASN B 1 417 ? -9.609 -37.969 -30.656 1 94.75 417 ASN B C 1
ATOM 7281 O O . ASN B 1 417 ? -9.656 -38.969 -29.969 1 94.75 417 ASN B O 1
ATOM 7285 N N . LEU B 1 418 ? -9.43 -36.75 -30.234 1 96 418 LEU B N 1
ATOM 7286 C CA . LEU B 1 418 ? -9.344 -36.531 -28.781 1 96 418 LEU B CA 1
ATOM 7287 C C . LEU B 1 418 ? -10.656 -36.875 -28.109 1 96 418 LEU B C 1
ATOM 7289 O O . LEU B 1 418 ? -11.727 -36.438 -28.547 1 96 418 LEU B O 1
ATOM 7293 N N . ARG B 1 419 ? -10.555 -37.594 -27.094 1 95.81 419 ARG B N 1
ATOM 7294 C CA . ARG B 1 419 ? -11.727 -37.969 -26.297 1 95.81 419 ARG B CA 1
ATOM 7295 C C . ARG B 1 419 ? -12.211 -36.781 -25.453 1 95.81 419 ARG B C 1
ATOM 7297 O O . ARG B 1 419 ? -11.445 -35.875 -25.172 1 95.81 419 ARG B O 1
ATOM 7304 N N . ASN B 1 420 ? -13.508 -36.938 -25.109 1 93.81 420 ASN B N 1
ATOM 7305 C CA . ASN B 1 420 ? -14.055 -35.938 -24.203 1 93.81 420 ASN B CA 1
ATOM 7306 C C . ASN B 1 420 ? -13.477 -36.062 -22.797 1 93.81 420 ASN B C 1
ATOM 7308 O O . ASN B 1 420 ? -13.461 -37.156 -22.234 1 93.81 420 ASN B O 1
ATOM 7312 N N . MET B 1 421 ? -13.047 -35 -22.312 1 91.06 421 MET B N 1
ATOM 7313 C CA . MET B 1 421 ? -12.375 -35.031 -21.016 1 91.06 421 MET B CA 1
ATOM 7314 C C . MET B 1 421 ? -13.344 -35.438 -19.906 1 91.06 421 MET B C 1
ATOM 7316 O O . MET B 1 421 ? -12.914 -35.844 -18.828 1 91.06 421 MET B O 1
ATOM 7320 N N . SER B 1 422 ? -14.648 -35.281 -20.141 1 91.25 422 SER B N 1
ATOM 7321 C CA . SER B 1 422 ? -15.648 -35.75 -19.188 1 91.25 422 SER B CA 1
ATOM 7322 C C . SER B 1 422 ? -15.539 -37.25 -18.938 1 91.25 422 SER B C 1
ATOM 7324 O O . SER B 1 422 ? -16 -37.75 -17.906 1 91.25 422 SER B O 1
ATOM 7326 N N . GLU B 1 423 ? -14.906 -37.906 -19.875 1 92.81 423 GLU B N 1
ATOM 7327 C CA . GLU B 1 423 ? -14.695 -39.344 -19.734 1 92.81 423 GLU B CA 1
ATOM 7328 C C . GLU B 1 423 ? -13.594 -39.656 -18.734 1 92.81 423 GLU B C 1
ATOM 7330 O O . GLU B 1 423 ? -13.445 -40.812 -18.297 1 92.81 423 GLU B O 1
ATOM 7335 N N . PHE B 1 424 ? -12.828 -38.656 -18.406 1 94.62 424 PHE B N 1
ATOM 7336 C CA . PHE B 1 424 ? -11.711 -38.844 -17.484 1 94.62 424 PHE B CA 1
ATOM 7337 C C . PHE B 1 424 ? -11.883 -37.938 -16.25 1 94.62 424 PHE B C 1
ATOM 7339 O O . PHE B 1 424 ? -11.055 -37.062 -15.984 1 94.62 424 PHE B O 1
ATOM 7346 N N . PRO B 1 425 ? -12.859 -38.25 -15.398 1 93.25 425 PRO B N 1
ATOM 7347 C CA . PRO B 1 425 ? -13.047 -37.438 -14.203 1 93.25 425 PRO B CA 1
ATOM 7348 C C . PRO B 1 425 ? -11.844 -37.469 -13.266 1 93.25 425 PRO B C 1
ATOM 7350 O O . PRO B 1 425 ? -11.68 -36.562 -12.438 1 93.25 425 PRO B O 1
ATOM 7353 N N . TYR B 1 426 ? -11.023 -38.469 -13.414 1 95.06 426 TYR B N 1
ATOM 7354 C CA . TYR B 1 426 ? -9.852 -38.656 -12.562 1 95.06 426 TYR B CA 1
ATOM 7355 C C . TYR B 1 426 ? -8.648 -37.906 -13.148 1 95.06 426 TYR B C 1
ATOM 7357 O O . TYR B 1 426 ? -7.578 -37.875 -12.539 1 95.06 426 TYR B O 1
ATOM 7365 N N . PHE B 1 427 ? -8.82 -37.312 -14.312 1 96.62 427 PHE B N 1
ATOM 7366 C CA . PHE B 1 427 ? -7.805 -36.406 -14.852 1 96.62 427 PHE B CA 1
ATOM 7367 C C . PHE B 1 427 ? -7.926 -35.031 -14.234 1 96.62 427 PHE B C 1
ATOM 7369 O O . PHE B 1 427 ? -8.734 -34.219 -14.68 1 96.62 427 PHE B O 1
ATOM 7376 N N . MET B 1 428 ? -7.039 -34.75 -13.234 1 95.56 428 MET B N 1
ATOM 7377 C CA . MET B 1 428 ? -7.141 -33.531 -12.445 1 95.56 428 MET B CA 1
ATOM 7378 C C . MET B 1 428 ? -5.812 -32.781 -12.43 1 95.56 428 MET B C 1
ATOM 7380 O O . MET B 1 428 ? -5.242 -32.562 -11.367 1 95.56 428 MET B O 1
ATOM 7384 N N . PRO B 1 429 ? -5.398 -32.344 -13.609 1 94.69 429 PRO B N 1
ATOM 7385 C CA . PRO B 1 429 ? -4.113 -31.641 -13.641 1 94.69 429 PRO B CA 1
ATOM 7386 C C . PRO B 1 429 ? -4.184 -30.25 -13.016 1 94.69 429 PRO B C 1
ATOM 7388 O O . PRO B 1 429 ? -3.148 -29.641 -12.727 1 94.69 429 PRO B O 1
ATOM 7391 N N . PHE B 1 430 ? -5.363 -29.734 -12.805 1 94 430 PHE B N 1
ATOM 7392 C CA . PHE B 1 430 ? -5.594 -28.438 -12.203 1 94 430 PHE B CA 1
ATOM 7393 C C . PHE B 1 430 ? -6.457 -28.562 -10.953 1 94 430 PHE B C 1
ATOM 7395 O O . PHE B 1 430 ? -7.191 -29.547 -10.797 1 94 430 PHE B O 1
ATOM 7402 N N . SER B 1 431 ? -6.301 -27.547 -10.094 1 91.12 431 SER B N 1
ATOM 7403 C CA . SER B 1 431 ? -7.133 -27.562 -8.891 1 91.12 431 SER B CA 1
ATOM 7404 C C . SER B 1 431 ? -8.617 -27.625 -9.25 1 91.12 431 SER B C 1
ATOM 7406 O O . SER B 1 431 ? -9.023 -27.172 -10.32 1 91.12 431 SER B O 1
ATOM 7408 N N . THR B 1 432 ? -9.406 -28.203 -8.312 1 90.81 432 THR B N 1
ATOM 7409 C CA . THR B 1 432 ? -10.836 -28.391 -8.562 1 90.81 432 THR B CA 1
ATOM 7410 C C . THR B 1 432 ? -11.664 -27.766 -7.441 1 90.81 432 THR B C 1
ATOM 7412 O O . THR B 1 432 ? -11.109 -27.25 -6.465 1 90.81 432 THR B O 1
ATOM 7415 N N . GLY B 1 433 ? -13.047 -27.75 -7.73 1 91.25 433 GLY B N 1
ATOM 7416 C CA . GLY B 1 433 ? -13.938 -27.203 -6.727 1 91.25 433 GLY B CA 1
ATOM 7417 C C . GLY B 1 433 ? -14.133 -25.703 -6.852 1 91.25 433 GLY B C 1
ATOM 7418 O O . GLY B 1 433 ? -14.047 -25.156 -7.953 1 91.25 433 GLY B O 1
ATOM 7419 N N . GLN B 1 434 ? -14.344 -25.062 -5.746 1 91.06 434 GLN B N 1
ATOM 7420 C CA . GLN B 1 434 ? -14.656 -23.625 -5.73 1 91.06 434 GLN B CA 1
ATOM 7421 C C . GLN B 1 434 ? -13.438 -22.797 -6.113 1 91.06 434 GLN B C 1
ATOM 7423 O O . GLN B 1 434 ? -13.57 -21.734 -6.715 1 91.06 434 GLN B O 1
ATOM 7428 N N . ARG B 1 435 ? -12.297 -23.297 -5.73 1 92.69 435 ARG B N 1
ATOM 7429 C CA . ARG B 1 435 ? -11.07 -22.562 -6.023 1 92.69 435 ARG B CA 1
ATOM 7430 C C . ARG B 1 435 ? -10.336 -23.172 -7.207 1 92.69 435 ARG B C 1
ATOM 7432 O O . ARG B 1 435 ? -9.102 -23.266 -7.203 1 92.69 435 ARG B O 1
ATOM 7439 N N . SER B 1 436 ? -11.102 -23.609 -8.133 1 93 436 SER B N 1
ATOM 7440 C CA . SER B 1 436 ? -10.523 -24.172 -9.344 1 93 436 SER B CA 1
ATOM 7441 C C . SER B 1 436 ? -9.609 -23.188 -10.047 1 93 436 SER B C 1
ATOM 7443 O O . SER B 1 436 ? -9.797 -21.969 -9.93 1 93 436 SER B O 1
ATOM 7445 N N . CYS B 1 437 ? -8.641 -23.688 -10.711 1 93.25 437 CYS B N 1
ATOM 7446 C CA . CYS B 1 437 ? -7.621 -22.875 -11.359 1 93.25 437 CYS B CA 1
ATOM 7447 C C . CYS B 1 437 ? -8.242 -21.953 -12.398 1 93.25 437 CYS B C 1
ATOM 7449 O O . CYS B 1 437 ? -8.867 -22.406 -13.359 1 93.25 437 CYS B O 1
ATOM 7451 N N . ILE B 1 438 ? -8.016 -20.719 -12.297 1 92.12 438 ILE B N 1
ATOM 7452 C CA . ILE B 1 438 ? -8.594 -19.734 -13.219 1 92.12 438 ILE B CA 1
ATOM 7453 C C . ILE B 1 438 ? -7.73 -19.656 -14.477 1 92.12 438 ILE B C 1
ATOM 7455 O O . ILE B 1 438 ? -8.188 -19.156 -15.516 1 92.12 438 ILE B O 1
ATOM 7459 N N . GLY B 1 439 ? -6.512 -20.172 -14.453 1 92.06 439 GLY B N 1
ATOM 7460 C CA . GLY B 1 439 ? -5.582 -20.062 -15.57 1 92.06 439 GLY B CA 1
ATOM 7461 C C . GLY B 1 439 ? -5.504 -21.312 -16.422 1 92.06 439 GLY B C 1
ATOM 7462 O O . GLY B 1 439 ? -4.586 -21.469 -17.219 1 92.06 439 GLY B O 1
ATOM 7463 N N . LYS B 1 440 ? -6.418 -22.219 -16.281 1 92.88 440 LYS B N 1
ATOM 7464 C CA . LYS B 1 440 ? -6.395 -23.516 -16.969 1 92.88 440 LYS B CA 1
ATOM 7465 C C . LYS B 1 440 ? -6.324 -23.344 -18.484 1 92.88 440 LYS B C 1
ATOM 7467 O O . LYS B 1 440 ? -5.516 -23.984 -19.156 1 92.88 440 LYS B O 1
ATOM 7472 N N . GLY B 1 441 ? -7.195 -22.438 -18.969 1 90.75 441 GLY B N 1
ATOM 7473 C CA . GLY B 1 441 ? -7.219 -22.203 -20.406 1 90.75 441 GLY B CA 1
ATOM 7474 C C . GLY B 1 441 ? -5.906 -21.672 -20.938 1 90.75 441 GLY B C 1
ATOM 7475 O O . GLY B 1 441 ? -5.41 -22.141 -21.969 1 90.75 441 GLY B O 1
ATOM 7476 N N . MET B 1 442 ? -5.363 -20.812 -20.297 1 92 442 MET B N 1
ATOM 7477 C CA . MET B 1 442 ? -4.098 -20.203 -20.703 1 92 442 MET B CA 1
ATOM 7478 C C . MET B 1 442 ? -2.957 -21.219 -20.609 1 92 442 MET B C 1
ATOM 7480 O O . MET B 1 442 ? -2.109 -21.281 -21.5 1 92 442 MET B O 1
ATOM 7484 N N . ALA B 1 443 ? -2.938 -21.938 -19.531 1 94.56 443 ALA B N 1
ATOM 7485 C CA . ALA B 1 443 ? -1.895 -22.938 -19.344 1 94.56 443 ALA B CA 1
ATOM 7486 C C . ALA B 1 443 ? -1.904 -23.969 -20.469 1 94.56 443 ALA B C 1
ATOM 7488 O O . ALA B 1 443 ? -0.851 -24.297 -21.016 1 94.56 443 ALA B O 1
ATOM 7489 N N . LYS B 1 444 ? -3.041 -24.422 -20.828 1 94.75 444 LYS B N 1
ATOM 7490 C CA . LYS B 1 444 ? -3.164 -25.406 -21.891 1 94.75 444 LYS B CA 1
ATOM 7491 C C . LYS B 1 444 ? -2.736 -24.828 -23.234 1 94.75 444 LYS B C 1
ATOM 7493 O O . LYS B 1 444 ? -2.094 -25.516 -24.031 1 94.75 444 LYS B O 1
ATOM 7498 N N . ALA B 1 445 ? -3.135 -23.625 -23.453 1 94.69 445 ALA B N 1
ATOM 7499 C CA . ALA B 1 445 ? -2.74 -22.953 -24.688 1 94.69 445 ALA B CA 1
ATOM 7500 C C . ALA B 1 445 ? -1.223 -22.812 -24.781 1 94.69 445 ALA B C 1
ATOM 7502 O O . ALA B 1 445 ? -0.633 -23.047 -25.828 1 94.69 445 ALA B O 1
ATOM 7503 N N . GLU B 1 446 ? -0.665 -22.453 -23.719 1 96 446 GLU B N 1
ATOM 7504 C CA . GLU B 1 446 ? 0.784 -22.281 -23.672 1 96 446 GLU B CA 1
ATOM 7505 C C . GLU B 1 446 ? 1.503 -23.609 -23.906 1 96 446 GLU B C 1
ATOM 7507 O O . GLU B 1 446 ? 2.463 -23.672 -24.672 1 96 446 GLU B O 1
ATOM 7512 N N . LEU B 1 447 ? 1.039 -24.594 -23.219 1 97.62 447 LEU B N 1
ATOM 7513 C CA . LEU B 1 447 ? 1.672 -25.906 -23.344 1 97.62 447 LEU B CA 1
ATOM 7514 C C . LEU B 1 447 ? 1.558 -26.422 -24.781 1 97.62 447 LEU B C 1
ATOM 7516 O O . LEU B 1 447 ? 2.523 -26.953 -25.328 1 97.62 447 LEU B O 1
ATOM 7520 N N . PHE B 1 448 ? 0.43 -26.266 -25.359 1 97.44 448 PHE B N 1
ATOM 7521 C CA . PHE B 1 448 ? 0.187 -26.719 -26.719 1 97.44 448 PHE B CA 1
ATOM 7522 C C . PHE B 1 448 ? 1.1 -26.016 -27.703 1 97.44 448 PHE B C 1
ATOM 7524 O O . PHE B 1 448 ? 1.778 -26.656 -28.5 1 97.44 448 PHE B O 1
ATOM 7531 N N . LEU B 1 449 ? 1.151 -24.734 -27.594 1 97.25 449 LEU B N 1
ATOM 7532 C CA . LEU B 1 449 ? 1.88 -23.938 -28.562 1 97.25 449 LEU B CA 1
ATOM 7533 C C . LEU B 1 449 ? 3.387 -24.062 -28.375 1 97.25 449 LEU B C 1
ATOM 7535 O O . LEU B 1 449 ? 4.133 -24.25 -29.328 1 97.25 449 LEU B O 1
ATOM 7539 N N . LEU B 1 450 ? 3.826 -23.984 -27.172 1 97.88 450 LEU B N 1
ATOM 7540 C CA . LEU B 1 450 ? 5.262 -24.031 -26.922 1 97.88 450 LEU B CA 1
ATOM 7541 C C . LEU B 1 450 ? 5.816 -25.422 -27.25 1 97.88 450 LEU B C 1
ATOM 7543 O O . LEU B 1 450 ? 6.797 -25.547 -27.984 1 97.88 450 LEU B O 1
ATOM 7547 N N . LEU B 1 451 ? 5.18 -26.422 -26.719 1 98.25 451 LEU B N 1
ATOM 7548 C CA . LEU B 1 451 ? 5.648 -27.781 -26.984 1 98.25 451 LEU B CA 1
ATOM 7549 C C . LEU B 1 451 ? 5.496 -28.109 -28.469 1 98.25 451 LEU B C 1
ATOM 7551 O O . LEU B 1 451 ? 6.398 -28.703 -29.062 1 98.25 451 LEU B O 1
ATOM 7555 N N . GLY B 1 452 ? 4.352 -27.781 -29.016 1 97.62 452 GLY B N 1
ATOM 7556 C CA . GLY B 1 452 ? 4.102 -28.062 -30.422 1 97.62 452 GLY B CA 1
ATOM 7557 C C . GLY B 1 452 ? 5.125 -27.422 -31.344 1 97.62 452 GLY B C 1
ATOM 7558 O O . GLY B 1 452 ? 5.637 -28.078 -32.25 1 97.62 452 GLY B O 1
ATOM 7559 N N . LYS B 1 453 ? 5.391 -26.172 -31.125 1 97.06 453 LYS B N 1
ATOM 7560 C CA . LYS B 1 453 ? 6.336 -25.469 -31.984 1 97.06 453 LYS B CA 1
ATOM 7561 C C . LYS B 1 453 ? 7.754 -26 -31.797 1 97.06 453 LYS B C 1
ATOM 7563 O O . LYS B 1 453 ? 8.516 -26.094 -32.75 1 97.06 453 LYS B O 1
ATOM 7568 N N . LEU B 1 454 ? 8.117 -26.297 -30.609 1 97.5 454 LEU B N 1
ATOM 7569 C CA . LEU B 1 454 ? 9.422 -26.906 -30.359 1 97.5 454 LEU B CA 1
ATOM 7570 C C . LEU B 1 454 ? 9.555 -28.234 -31.109 1 97.5 454 LEU B C 1
ATOM 7572 O O . LEU B 1 454 ? 10.586 -28.5 -31.734 1 97.5 454 LEU B O 1
ATOM 7576 N N . LEU B 1 455 ? 8.523 -29.062 -31.109 1 97 455 LEU B N 1
ATOM 7577 C CA . LEU B 1 455 ? 8.555 -30.375 -31.719 1 97 455 LEU B CA 1
ATOM 7578 C C . LEU B 1 455 ? 8.422 -30.281 -33.25 1 97 455 LEU B C 1
ATOM 7580 O O . LEU B 1 455 ? 8.812 -31.188 -33.969 1 97 455 LEU B O 1
ATOM 7584 N N . HIS B 1 456 ? 7.793 -29.172 -33.594 1 96.19 456 HIS B N 1
ATOM 7585 C CA . HIS B 1 456 ? 7.75 -28.922 -35.031 1 96.19 456 HIS B CA 1
ATOM 7586 C C . HIS B 1 456 ? 9.148 -28.656 -35.594 1 96.19 456 HIS B C 1
ATOM 7588 O O . HIS B 1 456 ? 9.453 -29.047 -36.719 1 96.19 456 HIS B O 1
ATOM 7594 N N . LYS B 1 457 ? 9.984 -28.078 -34.812 1 95.31 457 LYS B N 1
ATOM 7595 C CA . LYS B 1 457 ? 11.297 -27.641 -35.281 1 95.31 457 LYS B CA 1
ATOM 7596 C C . LYS B 1 457 ? 12.375 -28.656 -34.906 1 95.31 457 LYS B C 1
ATOM 7598 O O . LYS B 1 457 ? 13.367 -28.797 -35.625 1 95.31 457 LYS B O 1
ATOM 7603 N N . PHE B 1 458 ? 12.156 -29.359 -33.812 1 96.62 458 PHE B N 1
ATOM 7604 C CA . PHE B 1 458 ? 13.273 -30.141 -33.312 1 96.62 458 PHE B CA 1
ATOM 7605 C C . PHE B 1 458 ? 12.852 -31.578 -33.031 1 96.62 458 PHE B C 1
ATOM 7607 O O . PHE B 1 458 ? 11.664 -31.859 -32.812 1 96.62 458 PHE B O 1
ATOM 7614 N N . CYS B 1 459 ? 13.773 -32.469 -33.062 1 96.62 459 CYS B N 1
ATOM 7615 C CA . CYS B 1 459 ? 13.727 -33.781 -32.438 1 96.62 459 CYS B CA 1
ATOM 7616 C C . CYS B 1 459 ? 14.602 -33.844 -31.188 1 96.62 459 CYS B C 1
ATOM 7618 O O . CYS B 1 459 ? 15.797 -33.531 -31.25 1 96.62 459 CYS B O 1
ATOM 7620 N N . PHE B 1 460 ? 14 -34.156 -30.109 1 97.12 460 PHE B N 1
ATOM 7621 C CA . PHE B 1 460 ? 14.727 -34.156 -28.859 1 97.12 460 PHE B CA 1
ATOM 7622 C C . PHE B 1 460 ? 15.227 -35.562 -28.5 1 97.12 460 PHE B C 1
ATOM 7624 O O . PHE B 1 460 ? 14.492 -36.531 -28.641 1 97.12 460 PHE B O 1
ATOM 7631 N N . GLN B 1 461 ? 16.484 -35.594 -28.047 1 96.75 461 GLN B N 1
ATOM 7632 C CA . GLN B 1 461 ? 17.109 -36.844 -27.688 1 96.75 461 GLN B CA 1
ATOM 7633 C C . GLN B 1 461 ? 17.938 -36.719 -26.406 1 96.75 461 GLN B C 1
ATOM 7635 O O . GLN B 1 461 ? 18.406 -35.625 -26.078 1 96.75 461 GLN B O 1
ATOM 7640 N N . LEU B 1 462 ? 18.016 -37.875 -25.703 1 96.12 462 LEU B N 1
ATOM 7641 C CA . LEU B 1 462 ? 18.969 -37.906 -24.594 1 96.12 462 LEU B CA 1
ATOM 7642 C C . LEU B 1 462 ? 20.406 -37.938 -25.109 1 96.12 462 LEU B C 1
ATOM 7644 O O . LEU B 1 462 ? 20.656 -38.438 -26.219 1 96.12 462 LEU B O 1
ATOM 7648 N N . PRO B 1 463 ? 21.281 -37.344 -24.297 1 93.88 463 PRO B N 1
ATOM 7649 C CA . PRO B 1 463 ? 22.672 -37.469 -24.703 1 93.88 463 PRO B CA 1
ATOM 7650 C C . PRO B 1 463 ? 23.094 -38.938 -24.844 1 93.88 463 PRO B C 1
ATOM 7652 O O . PRO B 1 463 ? 22.469 -39.812 -24.266 1 93.88 463 PRO B O 1
ATOM 7655 N N . GLU B 1 464 ? 24.234 -39.094 -25.531 1 87.56 464 GLU B N 1
ATOM 7656 C CA . GLU B 1 464 ? 24.719 -40.438 -25.781 1 87.56 464 GLU B CA 1
ATOM 7657 C C . GLU B 1 464 ? 24.969 -41.188 -24.484 1 87.56 464 GLU B C 1
ATOM 7659 O O . GLU B 1 464 ? 25.578 -40.656 -23.547 1 87.56 464 GLU B O 1
ATOM 7664 N N . ASN B 1 465 ? 24.5 -42.375 -24.25 1 85.5 465 ASN B N 1
ATOM 7665 C CA . ASN B 1 465 ? 24.688 -43.281 -23.141 1 85.5 465 ASN B CA 1
ATOM 7666 C C . ASN B 1 465 ? 23.969 -42.812 -21.875 1 85.5 465 ASN B C 1
ATOM 7668 O O . ASN B 1 465 ? 24.234 -43.312 -20.781 1 85.5 465 ASN B O 1
ATOM 7672 N N . ALA B 1 466 ? 23.156 -41.781 -22.078 1 87.44 466 ALA B N 1
ATOM 7673 C CA . ALA B 1 466 ? 22.438 -41.312 -20.906 1 87.44 466 ALA B CA 1
ATOM 7674 C C . ALA B 1 466 ? 21.078 -42 -20.781 1 87.44 466 ALA B C 1
ATOM 7676 O O . ALA B 1 466 ? 20.438 -42.312 -21.781 1 87.44 466 ALA B O 1
ATOM 7677 N N . LYS B 1 467 ? 20.781 -42.375 -19.5 1 89.94 467 LYS B N 1
ATOM 7678 C CA . LYS B 1 467 ? 19.453 -42.906 -19.219 1 89.94 467 LYS B CA 1
ATOM 7679 C C . LYS B 1 467 ? 18.547 -41.844 -18.578 1 89.94 467 LYS B C 1
ATOM 7681 O O . LYS B 1 467 ? 19.016 -41.031 -17.781 1 89.94 467 LYS B O 1
ATOM 7686 N N . ALA B 1 468 ? 17.312 -41.906 -19.016 1 90.12 468 ALA B N 1
ATOM 7687 C CA . ALA B 1 468 ? 16.375 -40.938 -18.5 1 90.12 468 ALA B CA 1
ATOM 7688 C C . ALA B 1 468 ? 16.031 -41.219 -17.031 1 90.12 468 ALA B C 1
ATOM 7690 O O . ALA B 1 468 ? 15.758 -42.375 -16.672 1 90.12 468 ALA B O 1
ATOM 7691 N N . ASP B 1 469 ? 16.203 -40.25 -16.203 1 92.75 469 ASP B N 1
ATOM 7692 C CA . ASP B 1 469 ? 15.711 -40.281 -14.828 1 92.75 469 ASP B CA 1
ATOM 7693 C C . ASP B 1 469 ? 14.336 -39.625 -14.719 1 92.75 469 ASP B C 1
ATOM 7695 O O . ASP B 1 469 ? 14.234 -38.406 -14.742 1 92.75 469 ASP B O 1
ATOM 7699 N N . LEU B 1 470 ? 13.297 -40.438 -14.578 1 93.62 470 LEU B N 1
ATOM 7700 C CA . LEU B 1 470 ? 11.938 -39.906 -14.617 1 93.62 470 LEU B CA 1
ATOM 7701 C C . LEU B 1 470 ? 11.406 -39.688 -13.203 1 93.62 470 LEU B C 1
ATOM 7703 O O . LEU B 1 470 ? 10.203 -39.469 -13.023 1 93.62 470 LEU B O 1
ATOM 7707 N N . GLU B 1 471 ? 12.336 -39.781 -12.227 1 90.88 471 GLU B N 1
ATOM 7708 C CA . GLU B 1 471 ? 11.953 -39.469 -10.859 1 90.88 471 GLU B CA 1
ATOM 7709 C C . GLU B 1 471 ? 12.039 -37.969 -10.594 1 90.88 471 GLU B C 1
ATOM 7711 O O . GLU B 1 471 ? 13.039 -37.344 -10.922 1 90.88 471 GLU B O 1
ATOM 7716 N N . GLY B 1 472 ? 10.992 -37.469 -10.055 1 90.62 472 GLY B N 1
ATOM 7717 C CA . GLY B 1 472 ? 10.953 -36.031 -9.805 1 90.62 472 GLY B CA 1
ATOM 7718 C C . GLY B 1 472 ? 11.438 -35.625 -8.422 1 90.62 472 GLY B C 1
ATOM 7719 O O . GLY B 1 472 ? 11.656 -36.5 -7.574 1 90.62 472 GLY B O 1
ATOM 7720 N N . LEU B 1 473 ? 11.734 -34.375 -8.281 1 86.69 473 LEU B N 1
ATOM 7721 C CA . LEU B 1 473 ? 12.062 -33.781 -6.996 1 86.69 473 LEU B CA 1
ATOM 7722 C C . LEU B 1 473 ? 10.945 -32.844 -6.539 1 86.69 473 LEU B C 1
ATOM 7724 O O . LEU B 1 473 ? 10.516 -31.969 -7.293 1 86.69 473 LEU B O 1
ATOM 7728 N N . ALA B 1 474 ? 10.578 -33.094 -5.285 1 82.44 474 ALA B N 1
ATOM 7729 C CA . ALA B 1 474 ? 9.461 -32.312 -4.762 1 82.44 474 ALA B CA 1
ATOM 7730 C C . ALA B 1 474 ? 9.922 -30.922 -4.34 1 82.44 474 ALA B C 1
ATOM 7732 O O . ALA B 1 474 ? 10.953 -30.781 -3.68 1 82.44 474 ALA B O 1
ATOM 7733 N N . SER B 1 475 ? 9.312 -29.906 -4.781 1 76.31 475 SER B N 1
ATOM 7734 C CA . SER B 1 475 ? 9.367 -28.5 -4.359 1 76.31 475 SER B CA 1
ATOM 7735 C C . SER B 1 475 ? 7.973 -27.906 -4.242 1 76.31 475 SER B C 1
ATOM 7737 O O . SER B 1 475 ? 7.043 -28.562 -3.781 1 76.31 475 SER B O 1
ATOM 7739 N N . VAL B 1 476 ? 7.77 -26.797 -4.691 1 75 476 VAL B N 1
ATOM 7740 C CA . VAL B 1 476 ? 6.398 -26.312 -4.789 1 75 476 VAL B CA 1
ATOM 7741 C C . VAL B 1 476 ? 5.617 -27.156 -5.781 1 75 476 VAL B C 1
ATOM 7743 O O . VAL B 1 476 ? 4.438 -27.453 -5.562 1 75 476 VAL B O 1
ATOM 7746 N N . SER B 1 477 ? 6.359 -27.516 -6.773 1 84.75 477 SER B N 1
ATOM 7747 C CA . SER B 1 477 ? 5.883 -28.5 -7.746 1 84.75 477 SER B CA 1
ATOM 7748 C C . SER B 1 477 ? 6.887 -29.641 -7.926 1 84.75 477 SER B C 1
ATOM 7750 O O . SER B 1 477 ? 7.992 -29.578 -7.379 1 84.75 477 SER B O 1
ATOM 7752 N N . LEU B 1 478 ? 6.453 -30.641 -8.547 1 89 478 LEU B N 1
ATOM 7753 C CA . LEU B 1 478 ? 7.352 -31.75 -8.859 1 89 478 LEU B CA 1
ATOM 7754 C C . LEU B 1 478 ? 8.18 -31.453 -10.102 1 89 478 LEU B C 1
ATOM 7756 O O . LEU B 1 478 ? 7.633 -31.312 -11.203 1 89 478 LEU B O 1
ATOM 7760 N N . ILE B 1 479 ? 9.461 -31.344 -9.883 1 91.25 479 ILE B N 1
ATOM 7761 C CA . ILE B 1 479 ? 10.328 -30.969 -11 1 91.25 479 ILE B CA 1
ATOM 7762 C C . ILE B 1 479 ? 11.258 -32.125 -11.328 1 91.25 479 ILE B C 1
ATOM 7764 O O . ILE B 1 479 ? 11.578 -32.938 -10.461 1 91.25 479 ILE B O 1
ATOM 7768 N N . PRO B 1 480 ? 11.633 -32.219 -12.609 1 94.12 480 PRO B N 1
ATOM 7769 C CA . PRO B 1 480 ? 12.641 -33.25 -12.93 1 94.12 480 PRO B CA 1
ATOM 7770 C C . PRO B 1 480 ? 14.008 -32.938 -12.328 1 94.12 480 PRO B C 1
ATOM 7772 O O . PRO B 1 480 ? 14.344 -31.766 -12.117 1 94.12 480 PRO B O 1
ATOM 7775 N N . LYS B 1 481 ? 14.734 -33.969 -11.992 1 93.19 481 LYS B N 1
ATOM 7776 C CA . LYS B 1 481 ? 16.141 -33.781 -11.672 1 93.19 481 LYS B CA 1
ATOM 7777 C C . LYS B 1 481 ? 16.891 -33.125 -12.844 1 93.19 481 LYS B C 1
ATOM 7779 O O . LYS B 1 481 ? 16.453 -33.25 -14 1 93.19 481 LYS B O 1
ATOM 7784 N N . PRO B 1 482 ? 17.922 -32.438 -12.5 1 92.94 482 PRO B N 1
ATOM 7785 C CA . PRO B 1 482 ? 18.656 -31.812 -13.602 1 92.94 482 PRO B CA 1
ATOM 7786 C C . PRO B 1 482 ? 19.078 -32.812 -14.672 1 92.94 482 PRO B C 1
ATOM 7788 O O . PRO B 1 482 ? 19.516 -33.938 -14.352 1 92.94 482 PRO B O 1
ATOM 7791 N N . TYR B 1 483 ? 18.844 -32.438 -15.922 1 94.88 483 TYR B N 1
ATOM 7792 C CA . TYR B 1 483 ? 19.188 -33.312 -17.031 1 94.88 483 TYR B CA 1
ATOM 7793 C C . TYR B 1 483 ? 19.656 -32.5 -18.234 1 94.88 483 TYR B C 1
ATOM 7795 O O . TYR B 1 483 ? 19.531 -31.281 -18.25 1 94.88 483 TYR B O 1
ATOM 7803 N N . GLN B 1 484 ? 20.188 -33.219 -19.141 1 96.25 484 GLN B N 1
ATOM 7804 C CA . GLN B 1 484 ? 20.578 -32.625 -20.406 1 96.25 484 GLN B CA 1
ATOM 7805 C C . GLN B 1 484 ? 19.875 -33.312 -21.578 1 96.25 484 GLN B C 1
ATOM 7807 O O . GLN B 1 484 ? 19.578 -34.5 -21.516 1 96.25 484 GLN B O 1
ATOM 7812 N N . ILE B 1 485 ? 19.547 -32.562 -22.594 1 96.62 485 ILE B N 1
ATOM 7813 C CA . ILE B 1 485 ? 18.938 -33.094 -23.797 1 96.62 485 ILE B CA 1
ATOM 7814 C C . ILE B 1 485 ? 19.594 -32.469 -25.031 1 96.62 485 ILE B C 1
ATOM 7816 O O . ILE B 1 485 ? 20.266 -31.438 -24.922 1 96.62 485 ILE B O 1
ATOM 7820 N N . ARG B 1 486 ? 19.453 -33.125 -26.062 1 96.81 486 ARG B N 1
ATOM 7821 C CA . ARG B 1 486 ? 19.891 -32.594 -27.359 1 96.81 486 ARG B CA 1
ATOM 7822 C C . ARG B 1 486 ? 18.703 -32.281 -28.25 1 96.81 486 ARG B C 1
ATOM 7824 O O . ARG B 1 486 ? 17.719 -33.031 -28.297 1 96.81 486 ARG B O 1
ATOM 7831 N N . ALA B 1 487 ? 18.812 -31.172 -28.875 1 97.06 487 ALA B N 1
ATOM 7832 C CA . ALA B 1 487 ? 17.797 -30.75 -29.844 1 97.06 487 ALA B CA 1
ATOM 7833 C C . ALA B 1 487 ? 18.344 -30.828 -31.266 1 97.06 487 ALA B C 1
ATOM 7835 O O . ALA B 1 487 ? 19.188 -30.016 -31.656 1 97.06 487 ALA B O 1
ATOM 7836 N N . LEU B 1 488 ? 17.844 -31.734 -31.984 1 95.56 488 LEU B N 1
ATOM 7837 C CA . LEU B 1 488 ? 18.266 -31.891 -33.375 1 95.56 488 LEU B CA 1
ATOM 7838 C C . LEU B 1 488 ? 17.234 -31.312 -34.312 1 95.56 488 LEU B C 1
ATOM 7840 O O . LEU B 1 488 ? 16.047 -31.672 -34.25 1 95.56 488 LEU B O 1
ATOM 7844 N N . GLU B 1 489 ? 17.719 -30.406 -35.125 1 94.12 489 GLU B N 1
ATOM 7845 C CA . GLU B 1 489 ? 16.781 -29.828 -36.094 1 94.12 489 GLU B CA 1
ATOM 7846 C C . GLU B 1 489 ? 16.203 -30.891 -37.031 1 94.12 489 GLU B C 1
ATOM 7848 O O . GLU B 1 489 ? 16.938 -31.781 -37.469 1 94.12 489 GLU B O 1
ATOM 7853 N N . ARG B 1 490 ? 15.047 -31.047 -37.125 1 87.44 490 ARG B N 1
ATOM 7854 C CA . ARG B 1 490 ? 14.391 -32.031 -37.969 1 87.44 490 ARG B CA 1
ATOM 7855 C C . ARG B 1 490 ? 14.625 -31.75 -39.438 1 87.44 490 ARG B C 1
ATOM 7857 O O . ARG B 1 490 ? 14.594 -30.594 -39.844 1 87.44 490 ARG B O 1
ATOM 7864 N N . ALA B 1 491 ? 15.961 -32.562 -40.062 1 62.75 491 ALA B N 1
ATOM 7865 C CA . ALA B 1 491 ? 16.312 -32.469 -41.469 1 62.75 491 ALA B CA 1
ATOM 7866 C C . ALA B 1 491 ? 15.109 -32.062 -42.312 1 62.75 491 ALA B C 1
ATOM 7868 O O . ALA B 1 491 ? 13.977 -32.438 -42 1 62.75 491 ALA B O 1
ATOM 7869 N N . MET B 1 492 ? 15.023 -30.938 -42.906 1 47.16 492 MET B N 1
ATOM 7870 C CA . MET B 1 492 ? 14.258 -30.875 -44.125 1 47.16 492 MET B CA 1
ATOM 7871 C C . MET B 1 492 ? 14.367 -32.188 -44.906 1 47.16 492 MET B C 1
ATOM 7873 O O . MET B 1 492 ? 15.312 -32.375 -45.688 1 47.16 492 MET B O 1
ATOM 7877 N N . TYR B 1 493 ? 14.406 -33.25 -44.25 1 36.19 493 TYR B N 1
ATOM 7878 C CA . TYR B 1 493 ? 14.656 -34.438 -45.031 1 36.19 493 TYR B CA 1
ATOM 7879 C C . TYR B 1 493 ? 13.789 -34.5 -46.281 1 36.19 493 TYR B C 1
ATOM 7881 O O . TYR B 1 493 ? 12.578 -34.719 -46.219 1 36.19 493 TYR B O 1
ATOM 7889 N N . ILE B 1 494 ? 13.859 -33.594 -47.25 1 29.62 494 ILE B N 1
ATOM 7890 C CA . ILE B 1 494 ? 13.742 -34.125 -48.594 1 29.62 494 ILE B CA 1
ATOM 7891 C C . ILE B 1 494 ? 14.867 -35.125 -48.844 1 29.62 494 ILE B C 1
ATOM 7893 O O . ILE B 1 494 ? 16.031 -34.812 -48.625 1 29.62 494 ILE B O 1
#